Protein AF-0000000084366995 (afdb_homodimer)

Secondary structure (DSSP, 8-state):
----HHHHHHHHHHHT----------TTTHHHHHHHHHHHHHHHHTT------------SS--------S---S-----B--TTPPPHHHH---EEEEEEE-----EEEE----SSPPP---TTGGGGGGS-SEEESB-TTT-EESS-GGGTBPPPGGGB-GGGSPPP--GGG-HHHHHHHHHTT-SEEEEHHHHHHHHHHHHHHHHTSPPEE-TTSBTTSS-SEEPPPTTTTS-EEEEEEEE--TTS--EEEEEE--TT----HHHHHHHHHHHHHHS-HHHHGGGBGGGTT-HHHHHHHHHHHT--EEEEEEETTEEEEEEE-EE-TTSSTT-EEEEEEEE-HHHHT-HHHHHHS-------BSSSSSSBHHHHHHHHHHTTHHHHHHHHHHTT-SEEEEEEE-SSBEEEEEEEEHHHHHHHHH--GGGHHHHHHHHHHHHHHHHHHHHHHIIIIISTT--EEEEEEEEE-SSS-EEEEEEEEE--HHHHHHHHHHHHHHHHHHHHHHTTGGG----HHHHHHHHHHHHHHHHHHHHHHHHHHHHH--S-EEEEEEEEEEETTEE--BSS---SSTT--EEEEEEEEEPPHHHHHHHHHHHHHHHHHHHHHHSSPPPGGG--HHHHHHHHHHHHHHHHHHHS-----EE---/----HHHHHHHHHHHT----------TTTHHHHHHHHHHHHHHHHTT------------SS--------S---S-----B--TTPPPHHHH---EEEEEEE-----EEEE----SSPPP---TTGGGGGGS-SEEESB-TTT-EESS-GGGTBPPPGGGB-GGGSPPP--GGG-HHHHHHHHHHT-SEEEEHHHHHHHHHHHHHHHHTSPPEE-TTSBTTSS-SEEPPPTTTTS-EEEEEEEEP-TTS--EEEEEE--TT----HHHHHHHHHHHHHHS-HHHHGGGBGGGTT-HHHHHHHHHHHT--EEEEEEETTEEEEEEE-EE-TTSSTT-EEEEEEEE-HHHHT-HHHHTTS-------BSSSSSSBHHHHHHHHHHTTHHHHHHHHHHTT-SEEEEEEE-SSBEEEEEEEEHHHHHHHHH-SGGGHHHHHHHHHHHHHHHHHHHHHHIIIIISTT--EEEEEEEEE-SSS-EEEEEEEEE--HHHHHHHHHHHHHHHHHHHHHHTTGGG----HHHHHHHHHHHHHHHHHHHHHHHHHHHHH--S-EEEEEEEEEEETTEE--BSS---SSTT--EEEEEEEEEPPHHHHHHHHHHHHHHHHHHHHHHSSPPPGGG--HHHHHHHHHHHHHHHHHHHS-----EE---

Organism: Wickerhamomyces anomalus (strain ATCC 58044 / CBS 1984 / NCYC 433 / NRRL Y-366-8) (NCBI:txid683960)

InterPro domains:
  IPR013943 Mitochondrial protein Pet127 [PF08634] (168-452)
  IPR013943 Mitochondrial protein Pet127 [PTHR31014] (106-645)

pLDDT: mean 81.12, std 21.81, range [19.69, 98.81]

Solvent-accessible surface area (backbone atoms only — not comparable to full-atom values): 71105 Å² total; per-residue (Å²): 132,82,68,52,72,68,56,46,50,49,48,48,56,64,73,45,52,69,75,64,74,77,70,84,70,71,83,80,65,53,65,54,40,48,51,46,46,47,43,42,54,48,48,63,66,42,74,71,68,70,77,76,73,75,76,50,70,76,41,75,105,52,83,78,54,75,74,80,66,80,77,66,66,72,75,71,81,72,59,65,43,62,86,79,63,78,56,67,50,76,68,61,79,69,53,77,44,74,52,75,45,54,50,76,81,56,80,39,80,47,94,65,91,67,87,32,74,60,38,39,66,32,70,66,48,60,55,43,74,49,37,74,53,68,42,48,34,46,19,73,88,64,53,32,19,59,42,55,72,76,58,36,49,44,76,52,69,91,44,46,47,67,84,53,47,62,72,88,76,55,41,78,74,32,62,64,58,55,52,49,29,61,73,70,65,32,42,34,34,29,34,45,83,40,46,39,46,45,49,49,29,41,48,33,34,70,28,42,59,57,47,26,41,38,41,82,40,31,59,53,48,89,56,51,60,42,62,66,38,72,78,53,65,52,59,14,47,29,35,39,36,59,45,89,51,90,80,72,55,75,29,33,25,35,33,58,56,33,44,80,43,64,82,45,72,64,62,56,44,41,57,54,48,53,47,53,46,45,31,55,71,75,63,44,51,48,38,27,54,86,50,54,82,44,70,73,47,53,60,57,36,54,68,55,20,81,40,75,17,70,39,37,29,33,44,81,46,33,32,36,40,22,80,46,58,26,42,43,85,74,42,63,88,75,13,26,28,43,74,43,69,41,65,39,62,62,41,73,79,35,48,44,45,44,73,77,38,71,69,26,52,58,67,70,34,67,69,36,71,60,44,14,54,41,37,50,50,58,51,34,55,27,39,54,39,62,49,53,51,48,42,23,58,72,44,56,30,42,21,39,38,39,39,37,24,51,75,37,38,44,40,29,37,33,43,42,43,47,59,60,51,20,26,28,58,59,60,36,68,94,49,6,48,59,51,48,51,34,49,51,40,36,39,53,53,48,52,49,49,53,50,46,52,38,41,67,73,73,40,54,94,46,26,26,42,38,39,33,38,48,42,77,75,52,92,71,38,36,31,35,37,39,37,39,24,50,49,51,72,70,55,49,52,50,36,57,42,46,12,50,53,52,47,54,51,48,56,63,51,56,70,64,59,76,69,76,78,72,60,71,73,42,48,54,47,47,39,51,49,42,45,49,50,43,50,52,50,42,51,51,50,52,49,49,58,55,67,56,60,46,86,63,47,22,33,40,36,30,61,48,56,25,50,69,88,33,75,63,50,42,36,42,80,78,79,91,50,93,79,61,43,56,38,38,37,40,37,34,26,72,46,54,70,66,59,31,50,52,52,49,55,54,49,62,40,50,61,44,51,48,42,65,67,53,61,39,51,72,51,79,89,71,49,52,73,64,58,51,49,38,52,49,46,11,52,50,31,44,52,49,60,69,64,53,74,82,72,81,84,45,66,52,76,115,130,81,65,50,72,68,55,48,50,51,49,49,54,66,73,46,51,68,75,63,76,76,69,85,70,72,84,79,64,55,63,54,42,46,52,46,45,48,44,42,54,48,49,61,68,42,73,72,68,71,78,77,78,77,75,54,76,78,49,77,101,56,82,79,67,75,74,79,68,79,80,68,66,73,78,69,83,71,57,66,45,62,87,79,63,79,57,68,50,78,68,60,79,71,52,77,45,74,51,73,44,53,51,74,81,56,80,38,79,47,93,66,91,66,84,31,75,61,38,39,66,33,71,68,48,60,54,42,72,51,35,74,54,67,41,48,34,46,19,74,88,64,56,32,20,60,40,55,71,77,58,36,50,44,76,52,69,91,44,46,46,68,82,53,47,65,71,88,76,56,42,79,75,32,62,65,57,53,52,50,30,61,75,71,65,32,42,34,33,27,34,46,82,39,46,38,46,46,49,50,30,41,47,32,36,70,29,41,60,56,46,28,42,37,41,82,40,33,60,53,49,88,56,52,58,42,62,66,38,73,78,54,66,50,57,14,46,27,36,37,36,59,43,90,50,89,82,76,56,76,32,32,25,34,33,58,56,32,46,80,41,65,82,45,73,62,60,55,45,40,56,54,48,53,45,52,45,46,32,53,71,75,62,43,50,49,37,26,55,87,50,54,80,45,71,72,47,53,60,56,35,53,69,58,19,77,39,78,18,70,39,38,29,33,44,80,48,33,33,39,39,22,82,46,58,27,42,42,86,73,42,62,88,74,12,26,28,43,74,42,68,41,67,40,63,62,42,74,78,35,47,43,44,43,75,77,36,69,69,26,51,57,67,70,34,70,67,35,72,61,45,12,53,41,35,51,47,59,52,34,56,26,41,53,39,62,48,53,49,48,44,24,59,71,43,57,30,42,20,39,39,38,38,35,24,51,75,36,37,45,38,30,37,34,42,43,43,49,58,58,50,20,27,27,58,59,28,65,66,91,51,6,48,60,50,45,51,34,49,50,41,36,39,52,53,49,54,51,51,54,49,48,51,37,42,68,75,71,40,55,93,47,26,26,41,36,40,33,39,49,42,75,75,50,90,72,40,35,31,34,38,38,35,40,24,51,49,52,74,69,54,48,52,51,37,55,43,46,14,49,54,53,47,52,52,48,55,63,51,56,70,64,58,76,68,75,79,72,59,69,71,42,47,55,47,48,41,51,49,42,44,51,50,42,50,51,50,42,51,51,49,53,48,47,59,55,69,58,59,46,86,62,47,24,33,41,37,30,59,50,55,26,49,70,86,33,76,62,50,42,35,43,80,77,80,90,51,92,79,62,43,57,37,38,36,39,35,35,27,72,46,55,69,66,59,31,50,51,52,50,53,54,49,62,41,51,61,42,50,49,44,64,70,52,60,38,50,71,50,78,89,71,48,53,71,64,58,53,48,39,52,48,47,11,53,51,32,45,52,49,59,68,62,52,67,84,63,87,83,45,66,54,74,110

Sequence (1308 aa):
MKLNPGERKRKFLETHKPNYKLGRLTKKTRIPLLKALEDDLLSAKIGFHKPRSRVPPSLGKGSSSPSISASTPPPVYQYFRSPEHVLAFQNLTTQVVEGSLDTTPTYEPIKVEQTSEVPTLKHDLSRVLFSPGVHFLQDPRTKVFNFDPYLKNILPVNEFDFQHITQYVASEKDKTMLKVSKLINTRYYSSTSSMTGILSHLHYLLSNFRPVNLKDLSRNVRYSHVGFSRGAKLPGNVIVRKMEQSDGETRYAIDSDKYADKEMILSRLGHSLERLLTNESEIFDKYKLSNKSEENSKAQLEMEKNSNAYHYAKMDKFLMRSQLDCKDERLPGTGTFDLKSRAVCAIRHDVAFHEEETTGYELLKTVGEYESFEKEMSELARSTLLKYSLQARIGNMDGIFLAFHNIAKMFGFQYLPSSEMDKMIHSFDKLSSKFAQDEFTISMKFYEKILDVITNDYLPNTSFRLVVKAVPQTINETCLIVIAHPVTDKEIDEIQTAGMKYSEAITETAGIIENDESIDEETKTQKNKDKERVSKHVDKLRDLNDKVYKNAHGFSIWIDQKINEKRILTRHPTYQSLNDDWNVDFKIEKLNDDETRENYLNFMDEKCKLLLEHGYSKDDGELTNYVKLLRAFSERGKKRALEEDNDKIIWNKDMKLNPGERKRKFLETHKPNYKLGRLTKKTRIPLLKALEDDLLSAKIGFHKPRSRVPPSLGKGSSSPSISASTPPPVYQYFRSPEHVLAFQNLTTQVVEGSLDTTPTYEPIKVEQTSEVPTLKHDLSRVLFSPGVHFLQDPRTKVFNFDPYLKNILPVNEFDFQHITQYVASEKDKTMLKVSKLINTRYYSSTSSMTGILSHLHYLLSNFRPVNLKDLSRNVRYSHVGFSRGAKLPGNVIVRKMEQSDGETRYAIDSDKYADKEMILSRLGHSLERLLTNESEIFDKYKLSNKSEENSKAQLEMEKNSNAYHYAKMDKFLMRSQLDCKDERLPGTGTFDLKSRAVCAIRHDVAFHEEETTGYELLKTVGEYESFEKEMSELARSTLLKYSLQARIGNMDGIFLAFHNIAKMFGFQYLPSSEMDKMIHSFDKLSSKFAQDEFTISMKFYEKILDVITNDYLPNTSFRLVVKAVPQTINETCLIVIAHPVTDKEIDEIQTAGMKYSEAITETAGIIENDESIDEETKTQKNKDKERVSKHVDKLRDLNDKVYKNAHGFSIWIDQKINEKRILTRHPTYQSLNDDWNVDFKIEKLNDDETRENYLNFMDEKCKLLLEHGYSKDDGELTNYVKLLRAFSERGKKRALEEDNDKIIWNKD

Foldseek 3Di:
DPQPPVRVLLVLCVVQQPPFPLPCPDPPPFVVVLVVVVVVVVVVVVPPPPPPDCPAPPDVVDDDRPDPDDPDPPPPPFFFFDPPDDFPQVVDDFFPDWDKDWLPFQKFWDDDDFPDDAFAFDQPCVVQQPDAAWDWCAALPVRAGATRSSQWWADFLVFFAPPLAADDDFQLRDPVLVVVLVVVVFAEEGELLLCLQLLLQLLCFQFVQFWFAQCVADVLDPDRTDGADLQQQAWRKWWWAWDDDDVPHIHTYIGGFCLAPADASQVSSFRLVLCVGRDDPVLSVLRGPVNVPPPVSRVVSNVVRPGWTWIWMDGPNYIYIATFSHADPPFPDRRTAAEDEAEDPLCVQAVQVCVPGFFLAAQNECHHCGSHVSVSVVNCLRYCLSSQLSSCVNRVHQWYKYWYDHSTTTTIIHTDGSVNSQCRSQVAVPCSVVVVSSSSSRSVVVVVVVVCCCCPPPNPSFIWMKIKGWDNDDLQRIKIKIKIDGADPVLSVCRNCLNVVLNVVVVVVVVVPVDDPPPDVVVVVVQVVQLVSLVVSLVVSLVSLVVRDDSMKMKMKGKFKDKPNHGDGTSGDHDDDSPIIIMMIMGIRTDDPVVSVVVSSVSSCSSSVVCSVRVTGDDPVPDDPVSSNSSSSRSVSVVVSVPPPSPDHNYPPD/DPQPPVRVLLVLCVVQQPPFPLPPPDPPPQVVVLVVVVVVVVVVVVPPDDPPDQPDPPDVVDDDSPDPDDPDPPPDPFFFFDPPDDFPQVVDDFFPDWDKDWLDFQKFWDDDDFPDDAFAFDQPCVVQQPDAAWDWCAALPVRAGATRSSQWWADFLVFFAPPLAADDDFQLRDPVNVVVLVVVVFAEEGELLLCLQLLLQLLCFAFVQFWFAQCVADVLDPDRTDGADLQQQAWRKWWWDWDDDPVPHIHTYIGGFCLAPADASQVSSFRLVLCVGRDDPVLSVLRGPVNVPPPVSSVVSNVVRPGWTWIWMDGPNYIYIATFSHADPPFPDRRTAAEDEAEDPLCVQAVQVCVPGFFLAAQNECHHCGSHPSVSVVNCLRYCLSSQLSSCVNRVHQWYKYWYDHSTTTTIIHTDGSLNSQCRSQNDPPCSVVVVSSSSSRSVVVVVVVVCCCCPPPNPSFIWMKIKGWDNDDLQRIKIKIKIDGADPVLSVCRNCLNVVLNVVVVVVVVVPVDDPPPDVVVVVVQVVQLVSLVVSLVVSLVSLVVRDDSMKMKMKGKFKDKPNHGDGTSGDDDDDSPIIIMMIMGIRTDDPVVSVVVSSVSSCSSSVVCSVRVTGDDPVPDDPVSSNSSSSRSVSVVVSVPPPSDDRNYPPD

Nearest PDB structures (foldseek):
  8ppl-assembly1_Ix  TM=5.106E-01  e=1.648E-09  Homo sapiens
  8q6v-assembly1_A  TM=4.191E-01  e=2.431E-07  Saccharomyces cerevisiae
  8s55-assembly1_A  TM=2.979E-01  e=6.333E+00  Sus scrofa
  8b3d-assembly1_A  TM=2.906E-01  e=9.223E+00  Sus scrofa domesticus
  6on1-assembly3_E  TM=2.608E-01  e=6.333E+00  Streptomyces sclerotialus

Structure (mmCIF, N/CA/C/O backbone):
data_AF-0000000084366995-model_v1
#
loop_
_entity.id
_entity.type
_entity.pdbx_description
1 polymer 'Pet127-domain-containing protein'
#
loop_
_atom_site.group_PDB
_atom_site.id
_atom_site.type_symbol
_atom_site.label_atom_id
_atom_site.label_alt_id
_atom_site.label_comp_id
_atom_site.label_asym_id
_atom_site.label_entity_id
_atom_site.label_seq_id
_atom_site.pdbx_PDB_ins_code
_atom_site.Cartn_x
_atom_site.Cartn_y
_atom_site.Cartn_z
_atom_site.occupancy
_atom_site.B_iso_or_equiv
_atom_site.auth_seq_id
_atom_site.auth_comp_id
_atom_site.auth_asym_id
_atom_site.auth_atom_id
_atom_site.pdbx_PDB_model_num
ATOM 1 N N . MET A 1 1 ? -30.469 21.766 -28.281 1 28 1 MET A N 1
ATOM 2 C CA . MET A 1 1 ? -30.359 20.312 -28.141 1 28 1 MET A CA 1
ATOM 3 C C . MET A 1 1 ? -29.484 19.953 -26.938 1 28 1 MET A C 1
ATOM 5 O O . MET A 1 1 ? -28.328 20.391 -26.844 1 28 1 MET A O 1
ATOM 9 N N . LYS A 1 2 ? -30.109 19.609 -25.844 1 37.47 2 LYS A N 1
ATOM 10 C CA . LYS A 1 2 ? -29.547 19.234 -24.547 1 37.47 2 LYS A CA 1
ATOM 11 C C . LYS A 1 2 ? -28.516 18.109 -24.688 1 37.47 2 LYS A C 1
ATOM 13 O O . LYS A 1 2 ? -28.844 17.016 -25.156 1 37.47 2 LYS A O 1
ATOM 18 N N . LEU A 1 3 ? -27.422 18.453 -24.797 1 38.53 3 LEU A N 1
ATOM 19 C CA . LEU A 1 3 ? -26.422 17.391 -24.891 1 38.53 3 LEU A CA 1
ATOM 20 C C . LEU A 1 3 ? -26.562 16.422 -23.719 1 38.53 3 LEU A C 1
ATOM 22 O O . LEU A 1 3 ? -26.875 16.828 -22.609 1 38.53 3 LEU A O 1
ATOM 26 N N . ASN A 1 4 ? -26.797 15.156 -23.953 1 37.88 4 ASN A N 1
ATOM 27 C CA . ASN A 1 4 ? -26.891 14.094 -22.953 1 37.88 4 ASN A CA 1
ATOM 28 C C . ASN A 1 4 ? -25.688 14.102 -22.016 1 37.88 4 ASN A C 1
ATOM 30 O O . ASN A 1 4 ? -24.625 14.625 -22.375 1 37.88 4 ASN A O 1
ATOM 34 N N . PRO A 1 5 ? -25.859 13.758 -20.781 1 43.62 5 PRO A N 1
ATOM 35 C CA . PRO A 1 5 ? -24.844 13.82 -19.734 1 43.62 5 PRO A CA 1
ATOM 36 C C . PRO A 1 5 ? -23.516 13.195 -20.156 1 43.62 5 PRO A C 1
ATOM 38 O O . PRO A 1 5 ? -22.453 13.742 -19.844 1 43.62 5 PRO A O 1
ATOM 41 N N . GLY A 1 6 ? -23.594 12.141 -20.812 1 44.28 6 GLY A N 1
ATOM 42 C CA . GLY A 1 6 ? -22.375 11.523 -21.312 1 44.28 6 GLY A CA 1
ATOM 43 C C . GLY A 1 6 ? -21.656 12.383 -22.328 1 44.28 6 GLY A C 1
ATOM 44 O O . GLY A 1 6 ? -20.422 12.492 -22.297 1 44.28 6 GLY A O 1
ATOM 45 N N . GLU A 1 7 ? -22.406 12.953 -23.266 1 50.97 7 GLU A N 1
ATOM 46 C CA . GLU A 1 7 ? -21.844 13.797 -24.328 1 50.97 7 GLU A CA 1
ATOM 47 C C . GLU A 1 7 ? -21.219 15.07 -23.75 1 50.97 7 GLU A C 1
ATOM 49 O O . GLU A 1 7 ? -20.188 15.539 -24.234 1 50.97 7 GLU A O 1
ATOM 54 N N . ARG A 1 8 ? -21.859 15.508 -22.812 1 44.28 8 ARG A N 1
ATOM 55 C CA . ARG A 1 8 ? -21.359 16.703 -22.172 1 44.28 8 ARG A CA 1
ATOM 56 C C . ARG A 1 8 ? -20.016 16.438 -21.5 1 44.28 8 ARG A C 1
ATOM 58 O O . ARG A 1 8 ? -19.094 17.266 -21.578 1 44.28 8 ARG A O 1
ATOM 65 N N . LYS A 1 9 ? -19.984 15.289 -20.938 1 49.16 9 LYS A N 1
ATOM 66 C CA . LYS A 1 9 ? -18.75 14.898 -20.25 1 49.16 9 LYS A CA 1
ATOM 67 C C . LYS A 1 9 ? -17.609 14.703 -21.25 1 49.16 9 LYS A C 1
ATOM 69 O O . LYS A 1 9 ? -16.469 15.117 -21 1 49.16 9 LYS A O 1
ATOM 74 N N . ARG A 1 10 ? -17.938 14.148 -22.406 1 50.81 10 ARG A N 1
ATOM 75 C CA . ARG A 1 10 ? -16.938 13.984 -23.469 1 50.81 10 ARG A CA 1
ATOM 76 C C . ARG A 1 10 ? -16.484 15.344 -24 1 50.81 10 ARG A C 1
ATOM 78 O O . ARG A 1 10 ? -15.289 15.562 -24.219 1 50.81 10 ARG A O 1
ATOM 85 N N . LYS A 1 11 ? -17.297 16.234 -24.188 1 48.28 11 LYS A N 1
ATOM 86 C CA . LYS A 1 11 ? -16.969 17.547 -24.734 1 48.28 11 LYS A CA 1
ATOM 87 C C . LYS A 1 11 ? -16.094 18.344 -23.75 1 48.28 11 LYS A C 1
ATOM 89 O O . LYS A 1 11 ? -15.18 19.047 -24.172 1 48.28 11 LYS A O 1
ATOM 94 N N . PHE A 1 12 ? -16.422 18.109 -22.547 1 46.72 12 PHE A N 1
ATOM 95 C CA . PHE A 1 12 ? -15.633 18.797 -21.531 1 46.72 12 PHE A CA 1
ATOM 96 C C . PHE A 1 12 ? -14.195 18.281 -21.531 1 46.72 12 PHE A C 1
ATOM 98 O O . PHE A 1 12 ? -13.25 19.078 -21.484 1 46.72 12 PHE A O 1
ATOM 105 N N . LEU A 1 13 ? -14.055 17.031 -21.609 1 47.91 13 LEU A N 1
ATOM 106 C CA . LEU A 1 13 ? -12.719 16.469 -21.625 1 47.91 13 LEU A CA 1
ATOM 107 C C . LEU A 1 13 ? -11.969 16.859 -22.891 1 47.91 13 LEU A C 1
ATOM 109 O O . LEU A 1 13 ? -10.75 17.031 -22.875 1 47.91 13 LEU A O 1
ATOM 113 N N . GLU A 1 14 ? -12.719 16.922 -23.984 1 48.97 14 GLU A N 1
ATOM 114 C CA . GLU A 1 14 ? -12.133 17.312 -25.266 1 48.97 14 GLU A CA 1
ATOM 115 C C . GLU A 1 14 ? -11.727 18.781 -25.281 1 48.97 14 GLU A C 1
ATOM 117 O O . GLU A 1 14 ? -10.727 19.141 -25.891 1 48.97 14 GLU A O 1
ATOM 122 N N . THR A 1 15 ? -12.523 19.562 -24.688 1 45.09 15 THR A N 1
ATOM 123 C CA . THR A 1 15 ? -12.297 21 -24.766 1 45.09 15 THR A CA 1
ATOM 124 C C . THR A 1 15 ? -11.258 21.453 -23.75 1 45.09 15 THR A C 1
ATOM 126 O O . THR A 1 15 ? -10.711 22.562 -23.844 1 45.09 15 THR A O 1
ATOM 129 N N . HIS A 1 16 ? -11.062 20.672 -22.75 1 40.47 16 HIS A N 1
ATOM 130 C CA . HIS A 1 16 ? -10.117 21.125 -21.734 1 40.47 16 HIS A CA 1
ATOM 131 C C . HIS A 1 16 ? -8.891 20.219 -21.688 1 40.47 16 HIS A C 1
ATOM 133 O O . HIS A 1 16 ? -8.516 19.734 -20.609 1 40.47 16 HIS A O 1
ATOM 139 N N . LYS A 1 17 ? -8.508 19.812 -22.828 1 45.81 17 LYS A N 1
ATOM 140 C CA . LYS A 1 17 ? -7.23 19.109 -22.891 1 45.81 17 LYS A CA 1
ATOM 141 C C . LYS A 1 17 ? -6.094 19.969 -22.359 1 45.81 17 LYS A C 1
ATOM 143 O O . LYS A 1 17 ? -6.004 21.156 -22.688 1 45.81 17 LYS A O 1
ATOM 148 N N . PRO A 1 18 ? -5.426 19.406 -21.344 1 41.41 18 PRO A N 1
ATOM 149 C CA . PRO A 1 18 ? -4.281 20.203 -20.891 1 41.41 18 PRO A CA 1
ATOM 150 C C . PRO A 1 18 ? -3.383 20.656 -22.047 1 41.41 18 PRO A C 1
ATOM 152 O O . PRO A 1 18 ? -3.141 19.891 -22.984 1 41.41 18 PRO A O 1
ATOM 155 N N . ASN A 1 19 ? -3.322 21.906 -22.359 1 38.72 19 ASN A N 1
ATOM 156 C CA . ASN A 1 19 ? -2.418 22.484 -23.328 1 38.72 19 ASN A CA 1
ATOM 157 C C . ASN A 1 19 ? -0.96 22.359 -22.906 1 38.72 19 ASN A C 1
ATOM 159 O O . ASN A 1 19 ? -0.495 23.109 -22.047 1 38.72 19 ASN A O 1
ATOM 163 N N . TYR A 1 20 ? -0.5 21.188 -23.047 1 34.47 20 TYR A N 1
ATOM 164 C CA . TYR A 1 20 ? 0.928 21.062 -22.781 1 34.47 20 TYR A CA 1
ATOM 165 C C . TYR A 1 20 ? 1.751 21.766 -23.844 1 34.47 20 TYR A C 1
ATOM 167 O O . TYR A 1 20 ? 1.585 21.5 -25.047 1 34.47 20 TYR A O 1
ATOM 175 N N . LYS A 1 21 ? 2.154 23.016 -23.75 1 34.62 21 LYS A N 1
ATOM 176 C CA . LYS A 1 21 ? 3.154 23.531 -24.672 1 34.62 21 LYS A CA 1
ATOM 177 C C . LYS A 1 21 ? 4.426 22.688 -24.641 1 34.62 21 LYS A C 1
ATOM 179 O O . LYS A 1 21 ? 5.031 22.516 -23.578 1 34.62 21 LYS A O 1
ATOM 184 N N . LEU A 1 22 ? 4.586 21.719 -25.578 1 30.39 22 LEU A N 1
ATOM 185 C CA . LEU A 1 22 ? 5.832 20.984 -25.703 1 30.39 22 LEU A CA 1
ATOM 186 C C . LEU A 1 22 ? 7.02 21.922 -25.844 1 30.39 22 LEU A C 1
ATOM 188 O O . LEU A 1 22 ? 7.051 22.766 -26.75 1 30.39 22 LEU A O 1
ATOM 192 N N . GLY A 1 23 ? 7.574 22.453 -24.953 1 26.95 23 GLY A N 1
ATOM 193 C CA . GLY A 1 23 ? 8.789 23.219 -25.156 1 26.95 23 GLY A CA 1
ATOM 194 C C . GLY A 1 23 ? 9.789 22.547 -26.078 1 26.95 23 GLY A C 1
ATOM 195 O O . GLY A 1 23 ? 9.734 21.328 -26.266 1 26.95 23 GLY A O 1
ATOM 196 N N . ARG A 1 24 ? 10.414 23.344 -27.047 1 27.48 24 ARG A N 1
ATOM 197 C CA . ARG A 1 24 ? 11.438 23.016 -28.031 1 27.48 24 ARG A CA 1
ATOM 198 C C . ARG A 1 24 ? 12.625 22.312 -27.375 1 27.48 24 ARG A C 1
ATOM 200 O O . ARG A 1 24 ? 13.625 22.953 -27.047 1 27.48 24 ARG A O 1
ATOM 207 N N . LEU A 1 25 ? 12.617 21.641 -26.328 1 27.84 25 LEU A N 1
ATOM 208 C CA . LEU A 1 25 ? 13.883 21 -25.984 1 27.84 25 LEU A CA 1
ATOM 209 C C . LEU A 1 25 ? 14.398 20.172 -27.172 1 27.84 25 LEU A C 1
ATOM 211 O O . LEU A 1 25 ? 13.633 19.469 -27.828 1 27.84 25 LEU A O 1
ATOM 215 N N . THR A 1 26 ? 15.57 20.516 -27.812 1 26.58 26 THR A N 1
ATOM 216 C CA . THR A 1 26 ? 16.266 19.922 -28.938 1 26.58 26 THR A CA 1
ATOM 217 C C . THR A 1 26 ? 16.328 18.406 -28.797 1 26.58 26 THR A C 1
ATOM 219 O O . THR A 1 26 ? 16.531 17.891 -27.703 1 26.58 26 THR A O 1
ATOM 222 N N . LYS A 1 27 ? 15.93 17.562 -29.75 1 31.17 27 LYS A N 1
ATOM 223 C CA . LYS A 1 27 ? 15.766 16.141 -30.016 1 31.17 27 LYS A CA 1
ATOM 224 C C . LYS A 1 27 ? 16.953 15.336 -29.484 1 31.17 27 LYS A C 1
ATOM 226 O O . LYS A 1 27 ? 16.844 14.125 -29.281 1 31.17 27 LYS A O 1
ATOM 231 N N . LYS A 1 28 ? 18.141 15.773 -29.625 1 30.12 28 LYS A N 1
ATOM 232 C CA . LYS A 1 28 ? 19.359 14.969 -29.547 1 30.12 28 LYS A CA 1
ATOM 233 C C . LYS A 1 28 ? 19.656 14.555 -28.109 1 30.12 28 LYS A C 1
ATOM 235 O O . LYS A 1 28 ? 20.266 13.508 -27.875 1 30.12 28 LYS A O 1
ATOM 240 N N . THR A 1 29 ? 19.594 15.461 -27 1 26.83 29 THR A N 1
ATOM 241 C CA . THR A 1 29 ? 20.297 15.141 -25.75 1 26.83 29 THR A CA 1
ATOM 242 C C . THR A 1 29 ? 19.344 14.484 -24.766 1 26.83 29 THR A C 1
ATOM 244 O O . THR A 1 29 ? 19.797 13.93 -23.75 1 26.83 29 THR A O 1
ATOM 247 N N . ARG A 1 30 ? 17.984 14.594 -24.828 1 32.84 30 ARG A N 1
ATOM 248 C CA . ARG A 1 30 ? 17.172 14.422 -23.609 1 32.84 30 ARG A CA 1
ATOM 249 C C . ARG A 1 30 ? 16.75 12.969 -23.438 1 32.84 30 ARG A C 1
ATOM 251 O O . ARG A 1 30 ? 16.672 12.477 -22.312 1 32.84 30 ARG A O 1
ATOM 258 N N . ILE A 1 31 ? 16.328 12.445 -24.469 1 36.22 31 ILE A N 1
ATOM 259 C CA . ILE A 1 31 ? 15.883 11.062 -24.344 1 36.22 31 ILE A CA 1
ATOM 260 C C . ILE A 1 31 ? 17.047 10.195 -23.859 1 36.22 31 ILE A C 1
ATOM 262 O O . ILE A 1 31 ? 16.859 9.312 -23.016 1 36.22 31 ILE A O 1
ATOM 266 N N . PRO A 1 32 ? 18.078 10.625 -24.328 1 36.62 32 PRO A N 1
ATOM 267 C CA . PRO A 1 32 ? 19.219 9.82 -23.875 1 36.62 32 PRO A CA 1
ATOM 268 C C . PRO A 1 32 ? 19.516 10 -22.391 1 36.62 32 PRO A C 1
ATOM 270 O O . PRO A 1 32 ? 19.969 9.062 -21.734 1 36.62 32 PRO A O 1
ATOM 273 N N . LEU A 1 33 ? 19.156 11.133 -21.984 1 34.81 33 LEU A N 1
ATOM 274 C CA . LEU A 1 33 ? 19.453 11.328 -20.562 1 34.81 33 LEU A CA 1
ATOM 275 C C . LEU A 1 33 ? 18.5 10.516 -19.688 1 34.81 33 LEU A C 1
ATOM 277 O O . LEU A 1 33 ? 18.922 9.938 -18.688 1 34.81 33 LEU A O 1
ATOM 281 N N . LEU A 1 34 ? 17.281 10.484 -20.047 1 37.88 34 LEU A N 1
ATOM 282 C CA . LEU A 1 34 ? 16.375 9.695 -19.219 1 37.88 34 LEU A CA 1
ATOM 283 C C . LEU A 1 34 ? 16.812 8.234 -19.188 1 37.88 34 LEU A C 1
ATOM 285 O O . LEU A 1 34 ? 16.797 7.605 -18.125 1 37.88 34 LEU A O 1
ATOM 289 N N . LYS A 1 35 ? 17.047 7.801 -20.375 1 44.75 35 LYS A N 1
ATOM 290 C CA . LYS A 1 35 ? 17.547 6.43 -20.406 1 44.75 35 LYS A CA 1
ATOM 291 C C . LYS A 1 35 ? 18.828 6.293 -19.594 1 44.75 35 LYS A C 1
ATOM 293 O O . LYS A 1 35 ? 19 5.312 -18.859 1 44.75 35 LYS A O 1
ATOM 298 N N . ALA A 1 36 ? 19.609 7.367 -19.797 1 40.41 36 ALA A N 1
ATOM 299 C CA . ALA A 1 36 ? 20.875 7.348 -19.062 1 40.41 36 ALA A CA 1
ATOM 300 C C . ALA A 1 36 ? 20.625 7.504 -17.562 1 40.41 36 ALA A C 1
ATOM 302 O O . ALA A 1 36 ? 21.234 6.816 -16.75 1 40.41 36 ALA A O 1
ATOM 303 N N . LEU A 1 37 ? 19.734 8.289 -17.297 1 40.84 37 LEU A N 1
ATOM 304 C CA . LEU A 1 37 ? 19.438 8.516 -15.891 1 40.84 37 LEU A CA 1
ATOM 305 C C . LEU A 1 37 ? 18.625 7.359 -15.32 1 40.84 37 LEU A C 1
ATOM 307 O O . LEU A 1 37 ? 18.844 6.938 -14.188 1 40.84 37 LEU A O 1
ATOM 311 N N . GLU A 1 38 ? 17.703 6.926 -16.125 1 43.66 38 GLU A N 1
ATOM 312 C CA . GLU A 1 38 ? 17 5.711 -15.734 1 43.66 38 GLU A CA 1
ATOM 313 C C . GLU A 1 38 ? 17.969 4.535 -15.594 1 43.66 38 GLU A C 1
ATOM 315 O O . GLU A 1 38 ? 17.859 3.752 -14.648 1 43.66 38 GLU A O 1
ATOM 320 N N . ASP A 1 39 ? 18.766 4.488 -16.609 1 42.69 39 ASP A N 1
ATOM 321 C CA . ASP A 1 39 ? 19.828 3.484 -16.547 1 42.69 39 ASP A CA 1
ATOM 322 C C . ASP A 1 39 ? 20.734 3.717 -15.336 1 42.69 39 ASP A C 1
ATOM 324 O O . ASP A 1 39 ? 21.141 2.766 -14.68 1 42.69 39 ASP A O 1
ATOM 328 N N . ASP A 1 40 ? 21 4.938 -15.156 1 39.06 40 ASP A N 1
ATOM 329 C CA . ASP A 1 40 ? 21.812 5.27 -13.992 1 39.06 40 ASP A CA 1
ATOM 330 C C . ASP A 1 40 ? 21.078 4.949 -12.695 1 39.06 40 ASP A C 1
ATOM 332 O O . ASP A 1 40 ? 21.672 4.426 -11.75 1 39.06 40 ASP A O 1
ATOM 336 N N . LEU A 1 41 ? 19.938 5.375 -12.727 1 36.47 41 LEU A N 1
ATOM 337 C CA . LEU A 1 41 ? 19.125 5.062 -11.555 1 36.47 41 LEU A CA 1
ATOM 338 C C . LEU A 1 41 ? 18.906 3.555 -11.43 1 36.47 41 LEU A C 1
ATOM 340 O O . LEU A 1 41 ? 18.938 3.014 -10.32 1 36.47 41 LEU A O 1
ATOM 344 N N . LEU A 1 42 ? 18.703 2.996 -12.562 1 34.72 42 LEU A N 1
ATOM 345 C CA . LEU A 1 42 ? 18.609 1.541 -12.578 1 34.72 42 LEU A CA 1
ATOM 346 C C . LEU A 1 42 ? 19.969 0.916 -12.25 1 34.72 42 LEU A C 1
ATOM 348 O O . LEU A 1 42 ? 20.031 -0.085 -11.531 1 34.72 42 LEU A O 1
ATOM 352 N N . SER A 1 43 ? 21.047 1.443 -12.938 1 32.91 43 SER A N 1
ATOM 353 C CA . SER A 1 43 ? 22.375 0.936 -12.633 1 32.91 43 SER A CA 1
ATOM 354 C C . SER A 1 43 ? 22.734 1.15 -11.164 1 32.91 43 SER A C 1
ATOM 356 O O . SER A 1 43 ? 23.422 0.326 -10.562 1 32.91 43 SER A O 1
ATOM 358 N N . ALA A 1 44 ? 22.406 2.289 -10.695 1 31.86 44 ALA A N 1
ATOM 359 C CA . ALA A 1 44 ? 22.703 2.52 -9.281 1 31.86 44 ALA A CA 1
ATOM 360 C C . ALA A 1 44 ? 21.953 1.53 -8.398 1 31.86 44 ALA A C 1
ATOM 362 O O . ALA A 1 44 ? 22.469 1.123 -7.348 1 31.86 44 ALA A O 1
ATOM 363 N N . LYS A 1 45 ? 20.859 1.26 -8.852 1 33.12 45 LYS A N 1
ATOM 364 C CA . LYS A 1 45 ? 20.094 0.293 -8.086 1 33.12 45 LYS A CA 1
ATOM 365 C C . LYS A 1 45 ? 20.641 -1.119 -8.258 1 33.12 45 LYS A C 1
ATOM 367 O O . LYS A 1 45 ? 20.375 -1.999 -7.438 1 33.12 45 LYS A O 1
ATOM 372 N N . ILE A 1 46 ? 21.344 -1.32 -9.531 1 29.75 46 ILE A N 1
ATOM 373 C CA . ILE A 1 46 ? 22.031 -2.607 -9.547 1 29.75 46 ILE A CA 1
ATOM 374 C C . ILE A 1 46 ? 23.266 -2.541 -8.664 1 29.75 46 ILE A C 1
ATOM 376 O O . ILE A 1 46 ? 24.125 -1.666 -8.844 1 29.75 46 ILE A O 1
ATOM 380 N N . GLY A 1 47 ? 23.391 -2.645 -7.566 1 28.39 47 GLY A N 1
ATOM 381 C CA . GLY A 1 47 ? 24.531 -2.846 -6.684 1 28.39 47 GLY A CA 1
ATOM 382 C C . GLY A 1 47 ? 25.766 -3.363 -7.406 1 28.39 47 GLY A C 1
ATOM 383 O O . GLY A 1 47 ? 26.625 -4.012 -6.797 1 28.39 47 GLY A O 1
ATOM 384 N N . PHE A 1 48 ? 25.922 -3.184 -8.758 1 26.48 48 PHE A N 1
ATOM 385 C CA . PHE A 1 48 ? 27.25 -3.629 -9.148 1 26.48 48 PHE A CA 1
ATOM 386 C C . PHE A 1 48 ? 28.312 -2.639 -8.68 1 26.48 48 PHE A C 1
ATOM 388 O O . PHE A 1 48 ? 28.656 -1.707 -9.406 1 26.48 48 PHE A O 1
ATOM 395 N N . HIS A 1 49 ? 28.344 -2.047 -7.652 1 25.12 49 HIS A N 1
ATOM 396 C CA . HIS A 1 49 ? 29.578 -1.333 -7.34 1 25.12 49 HIS A CA 1
ATOM 397 C C . HIS A 1 49 ? 30.797 -2.227 -7.531 1 25.12 49 HIS A C 1
ATOM 399 O O . HIS A 1 49 ? 30.875 -3.311 -6.949 1 25.12 49 HIS A O 1
ATOM 405 N N . LYS A 1 50 ? 31.562 -2.268 -8.719 1 24.92 50 LYS A N 1
ATOM 406 C CA . LYS A 1 50 ? 33 -2.486 -8.5 1 24.92 50 LYS A CA 1
ATOM 407 C C . LYS A 1 50 ? 33.469 -1.689 -7.293 1 24.92 50 LYS A C 1
ATOM 409 O O . LYS A 1 50 ? 33 -0.582 -7.035 1 24.92 50 LYS A O 1
ATOM 414 N N . PRO A 1 51 ? 34.312 -2.295 -6.461 1 23.64 51 PRO A N 1
ATOM 415 C CA . PRO A 1 51 ? 35 -1.504 -5.422 1 23.64 51 PRO A CA 1
ATOM 416 C C . PRO A 1 51 ? 35.75 -0.305 -5.984 1 23.64 51 PRO A C 1
ATOM 418 O O . PRO A 1 51 ? 36.562 -0.457 -6.91 1 23.64 51 PRO A O 1
ATOM 421 N N . ARG A 1 52 ? 35.156 0.765 -6.215 1 25.11 52 ARG A N 1
ATOM 422 C CA . ARG A 1 52 ? 36.031 1.878 -6.574 1 25.11 52 ARG A CA 1
ATOM 423 C C . ARG A 1 52 ? 37.344 1.819 -5.793 1 25.11 52 ARG A C 1
ATOM 425 O O . ARG A 1 52 ? 37.312 1.679 -4.57 1 25.11 52 ARG A O 1
ATOM 432 N N . SER A 1 53 ? 38.406 1.307 -6.484 1 21.75 53 SER A N 1
ATOM 433 C CA . SER A 1 53 ? 39.719 1.679 -6.02 1 21.75 53 SER A CA 1
ATOM 434 C C . SER A 1 53 ? 39.812 3.166 -5.695 1 21.75 53 SER A C 1
ATOM 436 O O . SER A 1 53 ? 39.219 3.99 -6.383 1 21.75 53 SER A O 1
ATOM 438 N N . ARG A 1 54 ? 40.219 3.529 -4.504 1 22.73 54 ARG A N 1
ATOM 439 C CA . ARG A 1 54 ? 40.562 4.828 -3.943 1 22.73 54 ARG A CA 1
ATOM 440 C C . ARG A 1 54 ? 41.594 5.539 -4.812 1 22.73 54 ARG A C 1
ATOM 442 O O . ARG A 1 54 ? 42.781 5.324 -4.656 1 22.73 54 ARG A O 1
ATOM 449 N N . VAL A 1 55 ? 41.562 5.543 -6.035 1 21.75 55 VAL A N 1
ATOM 450 C CA . VAL A 1 55 ? 42.781 6.281 -6.312 1 21.75 55 VAL A CA 1
ATOM 451 C C . VAL A 1 55 ? 42.719 7.68 -5.707 1 21.75 55 VAL A C 1
ATOM 453 O O . VAL A 1 55 ? 41.75 8.422 -5.969 1 21.75 55 VAL A O 1
ATOM 456 N N . PRO A 1 56 ? 43.406 7.871 -4.496 1 21.33 56 PRO A N 1
ATOM 457 C CA . PRO A 1 56 ? 43.625 9.164 -3.834 1 21.33 56 PRO A CA 1
ATOM 458 C C . PRO A 1 56 ? 43.906 10.289 -4.82 1 21.33 56 PRO A C 1
ATOM 460 O O . PRO A 1 56 ? 44.375 10.031 -5.941 1 21.33 56 PRO A O 1
ATOM 463 N N . PRO A 1 57 ? 43.219 11.422 -4.5 1 22.03 57 PRO A N 1
ATOM 464 C CA . PRO A 1 57 ? 43.781 12.586 -5.215 1 22.03 57 PRO A CA 1
ATOM 465 C C . PRO A 1 57 ? 45.312 12.594 -5.258 1 22.03 57 PRO A C 1
ATOM 467 O O . PRO A 1 57 ? 45.938 12.062 -4.355 1 22.03 57 PRO A O 1
ATOM 470 N N . SER A 1 58 ? 45.844 12.242 -6.312 1 19.69 58 SER A N 1
ATOM 471 C CA . SER A 1 58 ? 47.156 12.875 -6.367 1 19.69 58 SER A CA 1
ATOM 472 C C . SER A 1 58 ? 47.125 14.273 -5.75 1 19.69 58 SER A C 1
ATOM 474 O O . SER A 1 58 ? 46.281 15.094 -6.109 1 19.69 58 SER A O 1
ATOM 476 N N . LEU A 1 59 ? 47.688 14.469 -4.43 1 19.75 59 LEU A N 1
ATOM 477 C CA . LEU A 1 59 ? 48.125 15.719 -3.824 1 19.75 59 LEU A CA 1
ATOM 478 C C . LEU A 1 59 ? 48.562 16.719 -4.895 1 19.75 59 LEU A C 1
ATOM 480 O O . LEU A 1 59 ? 48.906 16.328 -6.012 1 19.75 59 LEU A O 1
ATOM 484 N N . GLY A 1 60 ? 48.656 18.031 -5.035 1 20.67 60 GLY A N 1
ATOM 485 C CA . GLY A 1 60 ? 50.031 18.391 -5.246 1 20.67 60 GLY A CA 1
ATOM 486 C C . GLY A 1 60 ? 51 17.359 -4.684 1 20.67 60 GLY A C 1
ATOM 487 O O . GLY A 1 60 ? 50.594 16.359 -4.102 1 20.67 60 GLY A O 1
ATOM 488 N N . LYS A 1 61 ? 52.438 17.391 -4.504 1 23.94 61 LYS A N 1
ATOM 489 C CA . LYS A 1 61 ? 53.375 16.781 -3.559 1 23.94 61 LYS A CA 1
ATOM 490 C C . LYS A 1 61 ? 52.719 16.578 -2.193 1 23.94 61 LYS A C 1
ATOM 492 O O . LYS A 1 61 ? 53.375 16.141 -1.249 1 23.94 61 LYS A O 1
ATOM 497 N N . GLY A 1 62 ? 51.75 17.406 -1.876 1 20.09 62 GLY A N 1
ATOM 498 C CA . GLY A 1 62 ? 51.188 17.594 -0.553 1 20.09 62 GLY A CA 1
ATOM 499 C C . GLY A 1 62 ? 50.281 16.453 -0.115 1 20.09 62 GLY A C 1
ATOM 500 O O . GLY A 1 62 ? 49.906 15.617 -0.934 1 20.09 62 GLY A O 1
ATOM 501 N N . SER A 1 63 ? 49.375 16.453 1.069 1 21.75 63 SER A N 1
ATOM 502 C CA . SER A 1 63 ? 49.125 15.469 2.113 1 21.75 63 SER A CA 1
ATOM 503 C C . SER A 1 63 ? 48.281 14.312 1.589 1 21.75 63 SER A C 1
ATOM 505 O O . SER A 1 63 ? 47.594 14.445 0.566 1 21.75 63 SER A O 1
ATOM 507 N N . SER A 1 64 ? 48.344 13.148 2.18 1 21.91 64 SER A N 1
ATOM 508 C CA . SER A 1 64 ? 48.062 11.719 2.293 1 21.91 64 SER A CA 1
ATOM 509 C C . SER A 1 64 ? 46.562 11.43 2.193 1 21.91 64 SER A C 1
ATOM 511 O O . SER A 1 64 ? 45.75 12.094 2.842 1 21.91 64 SER A O 1
ATOM 513 N N . SER A 1 65 ? 46.156 10.938 1.165 1 26.06 65 SER A N 1
ATOM 514 C CA . SER A 1 65 ? 44.812 10.633 0.729 1 26.06 65 SER A CA 1
ATOM 515 C C . SER A 1 65 ? 44.062 9.844 1.795 1 26.06 65 SER A C 1
ATOM 517 O O . SER A 1 65 ? 44.469 8.75 2.178 1 26.06 65 SER A O 1
ATOM 519 N N . PRO A 1 66 ? 43.344 10.461 2.738 1 24.48 66 PRO A N 1
ATOM 520 C CA . PRO A 1 66 ? 42.875 9.68 3.887 1 24.48 66 PRO A CA 1
ATOM 521 C C . PRO A 1 66 ? 42.094 8.43 3.477 1 24.48 66 PRO A C 1
ATOM 523 O O . PRO A 1 66 ? 41.531 8.375 2.387 1 24.48 66 PRO A O 1
ATOM 526 N N . SER A 1 67 ? 42.531 7.273 3.797 1 24.97 67 SER A N 1
ATOM 527 C CA . SER A 1 67 ? 42.031 5.895 3.797 1 24.97 67 SER A CA 1
ATOM 528 C C . SER A 1 67 ? 40.531 5.828 4.066 1 24.97 67 SER A C 1
ATOM 530 O O . SER A 1 67 ? 40.094 6.227 5.141 1 24.97 67 SER A O 1
ATOM 532 N N . ILE A 1 68 ? 39.844 6.066 3.037 1 27.17 68 ILE A N 1
ATOM 533 C CA . ILE A 1 68 ? 38.406 6.031 3.254 1 27.17 68 ILE A CA 1
ATOM 534 C C . ILE A 1 68 ? 38.031 4.746 3.99 1 27.17 68 ILE A C 1
ATOM 536 O O . ILE A 1 68 ? 38.219 3.645 3.475 1 27.17 68 ILE A O 1
ATOM 540 N N . SER A 1 69 ? 38.125 4.715 5.246 1 24.86 69 SER A N 1
ATOM 541 C CA . SER A 1 69 ? 37.781 3.686 6.215 1 24.86 69 SER A CA 1
ATOM 542 C C . SER A 1 69 ? 36.469 2.984 5.82 1 24.86 69 SER A C 1
ATOM 544 O O . SER A 1 69 ? 35.688 3.525 5.047 1 24.86 69 SER A O 1
ATOM 546 N N . ALA A 1 70 ? 36.281 1.673 6.102 1 30.48 70 ALA A N 1
ATOM 547 C CA . ALA A 1 70 ? 35.219 0.676 6.25 1 30.48 70 ALA A CA 1
ATOM 548 C C . ALA A 1 70 ? 33.875 1.337 6.574 1 30.48 70 ALA A C 1
ATOM 550 O O . ALA A 1 70 ? 33.781 2.152 7.492 1 30.48 70 ALA A O 1
ATOM 551 N N . SER A 1 71 ? 33.062 1.491 5.531 1 30.8 71 SER A N 1
ATOM 552 C CA . SER A 1 71 ? 31.766 2.188 5.52 1 30.8 71 SER A CA 1
ATOM 553 C C . SER A 1 71 ? 31.062 2.057 6.867 1 30.8 71 SER A C 1
ATOM 555 O O . SER A 1 71 ? 30.844 0.946 7.352 1 30.8 71 SER A O 1
ATOM 557 N N . THR A 1 72 ? 31.234 2.895 7.656 1 32.84 72 THR A N 1
ATOM 558 C CA . THR A 1 72 ? 30.594 2.984 8.961 1 32.84 72 THR A CA 1
ATOM 559 C C . THR A 1 72 ? 29.109 2.678 8.852 1 32.84 72 THR A C 1
ATOM 561 O O . THR A 1 72 ? 28.422 3.184 7.953 1 32.84 72 THR A O 1
ATOM 564 N N . PRO A 1 73 ? 28.672 1.418 9.219 1 34.72 73 PRO A N 1
ATOM 565 C CA . PRO A 1 73 ? 27.234 1.167 9.234 1 34.72 73 PRO A CA 1
ATOM 566 C C . PRO A 1 73 ? 26.406 2.445 9.391 1 34.72 73 PRO A C 1
ATOM 568 O O . PRO A 1 73 ? 26.906 3.434 9.945 1 34.72 73 PRO A O 1
ATOM 571 N N . PRO A 1 74 ? 25.594 2.68 8.391 1 39.25 74 PRO A N 1
ATOM 572 C CA . PRO A 1 74 ? 24.828 3.895 8.68 1 39.25 74 PRO A CA 1
ATOM 573 C C . PRO A 1 74 ? 24.625 4.125 10.172 1 39.25 74 PRO A C 1
ATOM 575 O O . PRO A 1 74 ? 24.578 3.17 10.945 1 39.25 74 PRO A O 1
ATOM 578 N N . PRO A 1 75 ? 25.078 5.188 10.547 1 42.06 75 PRO A N 1
ATOM 579 C CA . PRO A 1 75 ? 24.984 5.398 11.992 1 42.06 75 PRO A CA 1
ATOM 580 C C . PRO A 1 75 ? 23.656 4.945 12.57 1 42.06 75 PRO A C 1
ATOM 582 O O . PRO A 1 75 ? 22.609 5.184 11.969 1 42.06 75 PRO A O 1
ATOM 585 N N . VAL A 1 76 ? 23.719 3.84 13.305 1 47.34 76 VAL A N 1
ATOM 586 C CA . VAL A 1 76 ? 22.562 3.359 14.07 1 47.34 76 VAL A CA 1
ATOM 587 C C . VAL A 1 76 ? 21.906 4.531 14.789 1 47.34 76 VAL A C 1
ATOM 589 O O . VAL A 1 76 ? 22.562 5.316 15.469 1 47.34 76 VAL A O 1
ATOM 592 N N . TYR A 1 77 ? 20.75 4.965 14.172 1 58.34 77 TYR A N 1
ATOM 593 C CA . TYR A 1 77 ? 20 5.977 14.891 1 58.34 77 TYR A CA 1
ATOM 594 C C . TYR A 1 77 ? 20.016 5.707 16.391 1 58.34 77 TYR A C 1
ATOM 596 O O . TYR A 1 77 ? 19.656 4.621 16.844 1 58.34 77 TYR A O 1
ATOM 604 N N . GLN A 1 78 ? 20.75 6.523 17.094 1 56.06 78 GLN A N 1
ATOM 605 C CA . GLN A 1 78 ? 20.859 6.367 18.547 1 56.06 78 GLN A CA 1
ATOM 606 C C . GLN A 1 78 ? 19.547 6.73 19.25 1 56.06 78 GLN A C 1
ATOM 608 O O . GLN A 1 78 ? 19.188 7.906 19.328 1 56.06 78 GLN A O 1
ATOM 613 N N . TYR A 1 79 ? 18.844 5.754 19.703 1 63.47 79 TYR A N 1
ATOM 614 C CA . TYR A 1 79 ? 17.531 5.969 20.312 1 63.47 79 TYR A CA 1
ATOM 615 C C . TYR A 1 79 ? 17.672 6.27 21.797 1 63.47 79 TYR A C 1
ATOM 617 O O . TYR A 1 79 ? 16.766 6.855 22.406 1 63.47 79 TYR A O 1
ATOM 625 N N . PHE A 1 80 ? 18.906 5.953 22.391 1 65.62 80 PHE A N 1
ATOM 626 C CA . PHE A 1 80 ? 19 6.035 23.844 1 65.62 80 PHE A CA 1
ATOM 627 C C . PHE A 1 80 ? 20 7.102 24.25 1 65.62 80 PHE A C 1
ATOM 629 O O . PHE A 1 80 ? 21 7.324 23.562 1 65.62 80 PHE A O 1
ATOM 636 N N . ARG A 1 81 ? 19.625 7.727 25.406 1 68.88 81 ARG A N 1
ATOM 637 C CA . ARG A 1 81 ? 20.5 8.672 26.078 1 68.88 81 ARG A CA 1
ATOM 638 C C . ARG A 1 81 ? 21.312 7.988 27.172 1 68.88 81 ARG A C 1
ATOM 640 O O . ARG A 1 81 ? 20.812 7.051 27.812 1 68.88 81 ARG A O 1
ATOM 647 N N . SER A 1 82 ? 22.516 8.422 27.266 1 66.5 82 SER A N 1
ATOM 648 C CA . SER A 1 82 ? 23.266 7.926 28.406 1 66.5 82 SER A CA 1
ATOM 649 C C . SER A 1 82 ? 22.641 8.359 29.719 1 66.5 82 SER A C 1
ATOM 651 O O . SER A 1 82 ? 22.156 9.492 29.844 1 66.5 82 SER A O 1
ATOM 653 N N . PRO A 1 83 ? 22.5 7.434 30.625 1 70.69 83 PRO A N 1
ATOM 654 C CA . PRO A 1 83 ? 21.953 7.805 31.922 1 70.69 83 PRO A CA 1
ATOM 655 C C . PRO A 1 83 ? 22.734 8.93 32.594 1 70.69 83 PRO A C 1
ATOM 657 O O . PRO A 1 83 ? 22.172 9.656 33.438 1 70.69 83 PRO A O 1
ATOM 660 N N . GLU A 1 84 ? 23.906 9.164 32.219 1 69.75 84 GLU A N 1
ATOM 661 C CA . GLU A 1 84 ? 24.766 10.156 32.844 1 69.75 84 GLU A CA 1
ATOM 662 C C . GLU A 1 84 ? 24.688 11.5 32.125 1 69.75 84 GLU A C 1
ATOM 664 O O . GLU A 1 84 ? 25.25 12.492 32.594 1 69.75 84 GLU A O 1
ATOM 669 N N . HIS A 1 85 ? 23.891 11.438 31.203 1 76.38 85 HIS A N 1
ATOM 670 C CA . HIS A 1 85 ? 23.828 12.68 30.438 1 76.38 85 HIS A CA 1
ATOM 671 C C . HIS A 1 85 ? 23.094 13.766 31.219 1 76.38 85 HIS A C 1
ATOM 673 O O . HIS A 1 85 ? 22 13.539 31.734 1 76.38 85 HIS A O 1
ATOM 679 N N . VAL A 1 86 ? 23.812 14.938 31.391 1 73.31 86 VAL A N 1
ATOM 680 C CA . VAL A 1 86 ? 23.234 16.062 32.094 1 73.31 86 VAL A CA 1
ATOM 681 C C . VAL A 1 86 ? 22.609 17.047 31.109 1 73.31 86 VAL A C 1
ATOM 683 O O . VAL A 1 86 ? 23.281 17.5 30.172 1 73.31 86 VAL A O 1
ATOM 686 N N . LEU A 1 87 ? 21.344 17.359 31.406 1 82.06 87 LEU A N 1
ATOM 687 C CA . LEU A 1 87 ? 20.641 18.297 30.547 1 82.06 87 LEU A CA 1
ATOM 688 C C . LEU A 1 87 ? 20.969 19.734 30.938 1 82.06 87 LEU A C 1
ATOM 690 O O . LEU A 1 87 ? 21.281 20.016 32.094 1 82.06 87 LEU A O 1
ATOM 694 N N . ALA A 1 88 ? 20.922 20.578 29.938 1 79.38 88 ALA A N 1
ATOM 695 C CA . ALA A 1 88 ? 21.094 22 30.188 1 79.38 88 ALA A CA 1
ATOM 696 C C . ALA A 1 88 ? 20.062 22.516 31.188 1 79.38 88 ALA A C 1
ATOM 698 O O . ALA A 1 88 ? 20.359 23.422 31.984 1 79.38 88 ALA A O 1
ATOM 699 N N . PHE A 1 89 ? 18.969 21.984 31.156 1 86.56 89 PHE A N 1
ATOM 700 C CA . PHE A 1 89 ? 17.891 22.312 32.062 1 86.56 89 PHE A CA 1
ATOM 701 C C . PHE A 1 89 ? 18.359 22.234 33.531 1 86.56 89 PHE A C 1
ATOM 703 O O . PHE A 1 89 ? 18.031 23.078 34.344 1 86.56 89 PHE A O 1
ATOM 710 N N . GLN A 1 90 ? 19.109 21.297 33.812 1 82.69 90 GLN A N 1
ATOM 711 C CA . GLN A 1 90 ? 19.531 21.016 35.188 1 82.69 90 GLN A CA 1
ATOM 712 C C . GLN A 1 90 ? 20.578 22.031 35.656 1 82.69 90 GLN A C 1
ATOM 714 O O . GLN A 1 90 ? 20.656 22.344 36.844 1 82.69 90 GLN A O 1
ATOM 719 N N . ASN A 1 91 ? 21.25 22.594 34.719 1 82.06 91 ASN A N 1
ATOM 720 C CA . ASN A 1 91 ? 22.359 23.484 35.062 1 82.06 91 ASN A CA 1
ATOM 721 C C . ASN A 1 91 ? 21.938 24.953 35 1 82.06 91 ASN A C 1
ATOM 723 O O . ASN A 1 91 ? 22.688 25.844 35.406 1 82.06 91 ASN A O 1
ATOM 727 N N . LEU A 1 92 ? 20.844 25.125 34.5 1 83.94 92 LEU A N 1
ATOM 728 C CA . LEU A 1 92 ? 20.406 26.5 34.344 1 83.94 92 LEU A CA 1
ATOM 729 C C . LEU A 1 92 ? 20.078 27.141 35.688 1 83.94 92 LEU A C 1
ATOM 731 O O . LEU A 1 92 ? 19.266 26.609 36.438 1 83.94 92 LEU A O 1
ATOM 735 N N . THR A 1 93 ? 20.734 28.359 35.938 1 80.81 93 THR A N 1
ATOM 736 C CA . THR A 1 93 ? 20.516 29 37.219 1 80.81 93 THR A CA 1
ATOM 737 C C . THR A 1 93 ? 19.984 30.422 37.031 1 80.81 93 THR A C 1
ATOM 739 O O . THR A 1 93 ? 19.594 31.078 38 1 80.81 93 THR A O 1
ATOM 742 N N . THR A 1 94 ? 19.828 30.891 35.938 1 82.19 94 THR A N 1
ATOM 743 C CA . THR A 1 94 ? 19.453 32.281 35.688 1 82.19 94 THR A CA 1
ATOM 744 C C . THR A 1 94 ? 18.062 32.375 35.094 1 82.19 94 THR A C 1
ATOM 746 O O . THR A 1 94 ? 17.75 33.312 34.344 1 82.19 94 THR A O 1
ATOM 749 N N . GLN A 1 95 ? 17.266 31.406 35.406 1 86.88 95 GLN A N 1
ATOM 750 C CA . GLN A 1 95 ? 15.93 31.406 34.812 1 86.88 95 GLN A CA 1
ATOM 751 C C . GLN A 1 95 ? 15.062 32.5 35.406 1 86.88 95 GLN A C 1
ATOM 753 O O . GLN A 1 95 ? 15.18 32.844 36.594 1 86.88 95 GLN A O 1
ATOM 758 N N . VAL A 1 96 ? 14.266 33.031 34.625 1 89.12 96 VAL A N 1
ATOM 759 C CA . VAL A 1 96 ? 13.336 34.062 35.062 1 89.12 96 VAL A CA 1
ATOM 760 C C . VAL A 1 96 ? 11.992 33.438 35.406 1 89.12 96 VAL A C 1
ATOM 762 O O . VAL A 1 96 ? 11.219 33.969 36.188 1 89.12 96 VAL A O 1
ATOM 765 N N . VAL A 1 97 ? 11.688 32.344 34.781 1 91.75 97 VAL A N 1
ATOM 766 C CA . VAL A 1 97 ? 10.461 31.609 35.062 1 91.75 97 VAL A CA 1
ATOM 767 C C . VAL A 1 97 ? 10.758 30.109 35.125 1 91.75 97 VAL A C 1
ATOM 769 O O . VAL A 1 97 ? 11.656 29.625 34.438 1 91.75 97 VAL A O 1
ATOM 772 N N . GLU A 1 98 ? 10.117 29.453 36 1 93.56 98 GLU A N 1
ATOM 773 C CA . GLU A 1 98 ? 10.156 27.984 36.094 1 93.56 98 GLU A CA 1
ATOM 774 C C . GLU A 1 98 ? 8.766 27.422 36.344 1 93.56 98 GLU A C 1
ATOM 776 O O . GLU A 1 98 ? 7.926 28.062 36.969 1 93.56 98 GLU A O 1
ATOM 781 N N . GLY A 1 99 ? 8.516 26.297 35.719 1 94.62 99 GLY A N 1
ATOM 782 C CA . GLY A 1 99 ? 7.211 25.688 35.906 1 94.62 99 GLY A CA 1
ATOM 783 C C . GLY A 1 99 ? 7.145 24.25 35.375 1 94.62 99 GLY A C 1
ATOM 784 O O . GLY A 1 99 ? 8.164 23.672 35 1 94.62 99 GLY A O 1
ATOM 785 N N . SER A 1 100 ? 5.906 23.75 35.5 1 96.38 100 SER A N 1
ATOM 786 C CA . SER A 1 100 ? 5.633 22.391 35.062 1 96.38 100 SER A CA 1
ATOM 787 C C . SER A 1 100 ? 4.301 22.312 34.312 1 96.38 100 SER A C 1
ATOM 789 O O . SER A 1 100 ? 3.344 23 34.688 1 96.38 100 SER A O 1
ATOM 791 N N . LEU A 1 101 ? 4.301 21.516 33.281 1 96.75 101 LEU A N 1
ATOM 792 C CA . LEU A 1 101 ? 3.1 21.328 32.5 1 96.75 101 LEU A CA 1
ATOM 793 C C . LEU A 1 101 ? 2.693 19.859 32.469 1 96.75 101 LEU A C 1
ATOM 795 O O . LEU A 1 101 ? 3.549 18.969 32.438 1 96.75 101 LEU A O 1
ATOM 799 N N . ASP A 1 102 ? 1.385 19.609 32.531 1 95.88 102 ASP A N 1
ATOM 800 C CA . ASP A 1 102 ? 0.865 18.25 32.5 1 95.88 102 ASP A CA 1
ATOM 801 C C . ASP A 1 102 ? -0.068 18.031 31.312 1 95.88 102 ASP A C 1
ATOM 803 O O . ASP A 1 102 ? -0.214 18.922 30.469 1 95.88 102 ASP A O 1
ATOM 807 N N . THR A 1 103 ? -0.654 16.844 31.188 1 95.56 103 THR A N 1
ATOM 808 C CA . THR A 1 103 ? -1.407 16.469 30 1 95.56 103 THR A CA 1
ATOM 809 C C . THR A 1 103 ? -2.908 16.531 30.266 1 95.56 103 THR A C 1
ATOM 811 O O . THR A 1 103 ? -3.705 15.969 29.516 1 95.56 103 THR A O 1
ATOM 814 N N . THR A 1 104 ? -3.365 17.203 31.312 1 93.94 104 THR A N 1
ATOM 815 C CA . THR A 1 104 ? -4.793 17.328 31.594 1 93.94 104 THR A CA 1
ATOM 816 C C . THR A 1 104 ? -5.496 18.078 30.453 1 93.94 104 THR A C 1
ATOM 818 O O . THR A 1 104 ? -5.129 19.203 30.125 1 93.94 104 THR A O 1
ATOM 821 N N . PRO A 1 105 ? -6.445 17.438 29.875 1 89.81 105 PRO A N 1
ATOM 822 C CA . PRO A 1 105 ? -7.098 18.062 28.719 1 89.81 105 PRO A CA 1
ATOM 823 C C . PRO A 1 105 ? -7.941 19.281 29.109 1 89.81 105 PRO A C 1
ATOM 825 O O . PRO A 1 105 ? -8.594 19.281 30.156 1 89.81 105 PRO A O 1
ATOM 828 N N . THR A 1 106 ? -7.91 20.312 28.281 1 92.5 106 THR A N 1
ATOM 829 C CA . THR A 1 106 ? -8.68 21.531 28.531 1 92.5 106 THR A CA 1
ATOM 830 C C . THR A 1 106 ? -9.43 21.953 27.266 1 92.5 106 THR A C 1
ATOM 832 O O . THR A 1 106 ? -10.047 23.016 27.234 1 92.5 106 THR A O 1
ATOM 835 N N . TYR A 1 107 ? -9.359 21.125 26.25 1 95.5 107 TYR A N 1
ATOM 836 C CA . TYR A 1 107 ? -10.008 21.438 24.984 1 95.5 107 TYR A CA 1
ATOM 837 C C . TYR A 1 107 ? -11.523 21.422 25.109 1 95.5 107 TYR A C 1
ATOM 839 O O . TYR A 1 107 ? -12.102 20.422 25.531 1 95.5 107 TYR A O 1
ATOM 847 N N . GLU A 1 108 ? -12.203 22.531 24.703 1 95.69 108 GLU A N 1
ATOM 848 C CA . GLU A 1 108 ? -13.648 22.641 24.797 1 95.69 108 GLU A CA 1
ATOM 849 C C . GLU A 1 108 ? -14.242 23.25 23.531 1 95.69 108 GLU A C 1
ATOM 851 O O . GLU A 1 108 ? -14.055 24.453 23.266 1 95.69 108 GLU A O 1
ATOM 856 N N . PRO A 1 109 ? -14.992 22.469 22.812 1 95.56 109 PRO A N 1
ATOM 857 C CA . PRO A 1 109 ? -15.695 23.078 21.672 1 95.56 109 PRO A CA 1
ATOM 858 C C . PRO A 1 109 ? -16.719 24.125 22.109 1 95.56 109 PRO A C 1
ATOM 860 O O . PRO A 1 109 ? -17.406 23.938 23.109 1 95.56 109 PRO A O 1
ATOM 863 N N . ILE A 1 110 ? -16.75 25.234 21.406 1 95.56 110 ILE A N 1
ATOM 864 C CA . ILE A 1 110 ? -17.688 26.312 21.688 1 95.56 110 ILE A CA 1
ATOM 865 C C . ILE A 1 110 ? -18.75 26.375 20.594 1 95.56 110 ILE A C 1
ATOM 867 O O . ILE A 1 110 ? -18.422 26.484 19.406 1 95.56 110 ILE A O 1
ATOM 871 N N . LYS A 1 111 ? -19.969 26.297 20.969 1 91.31 111 LYS A N 1
ATOM 872 C CA . LYS A 1 111 ? -21.062 26.375 19.984 1 91.31 111 LYS A CA 1
ATOM 873 C C . LYS A 1 111 ? -21.312 27.812 19.562 1 91.31 111 LYS A C 1
ATOM 875 O O . LYS A 1 111 ? -21.641 28.672 20.391 1 91.31 111 LYS A O 1
ATOM 880 N N . VAL A 1 112 ? -21.016 28.109 18.391 1 90.06 112 VAL A N 1
ATOM 881 C CA . VAL A 1 112 ? -21.297 29.406 17.797 1 90.06 112 VAL A CA 1
ATOM 882 C C . VAL A 1 112 ? -22.266 29.25 16.625 1 90.06 112 VAL A C 1
ATOM 884 O O . VAL A 1 112 ? -22.172 28.281 15.867 1 90.06 112 VAL A O 1
ATOM 887 N N . GLU A 1 113 ? -23.25 30.062 16.562 1 82.31 113 GLU A N 1
ATOM 888 C CA . GLU A 1 113 ? -24.219 29.984 15.484 1 82.31 113 GLU A CA 1
ATOM 889 C C . GLU A 1 113 ? -23.531 30.125 14.125 1 82.31 113 GLU A C 1
ATOM 891 O O . GLU A 1 113 ? -22.703 31.016 13.93 1 82.31 113 GLU A O 1
ATOM 896 N N . GLN A 1 114 ? -23.906 29.125 13.336 1 77.94 114 GLN A N 1
ATOM 897 C CA . GLN A 1 114 ? -23.281 29.094 12.016 1 77.94 114 GLN A CA 1
ATOM 898 C C . GLN A 1 114 ? -24.141 29.797 10.977 1 77.94 114 GLN A C 1
ATOM 900 O O . GLN A 1 114 ? -25.375 29.781 11.07 1 77.94 114 GLN A O 1
ATOM 905 N N . THR A 1 115 ? -23.469 30.406 10.102 1 70 115 THR A N 1
ATOM 906 C CA . THR A 1 115 ? -24.188 31.078 9.031 1 70 115 THR A CA 1
ATOM 907 C C . THR A 1 115 ? -24.344 30.172 7.82 1 70 115 THR A C 1
ATOM 909 O O . THR A 1 115 ? -25.141 30.453 6.914 1 70 115 THR A O 1
ATOM 912 N N . SER A 1 116 ? -23.578 29.078 7.77 1 80.81 116 SER A N 1
ATOM 913 C CA . SER A 1 116 ? -23.594 28.219 6.602 1 80.81 116 SER A CA 1
ATOM 914 C C . SER A 1 116 ? -23.438 26.75 6.996 1 80.81 116 SER A C 1
ATOM 916 O O . SER A 1 116 ? -22.891 26.438 8.062 1 80.81 116 SER A O 1
ATOM 918 N N . GLU A 1 117 ? -23.984 25.953 6.074 1 88.06 117 GLU A N 1
ATOM 919 C CA . GLU A 1 117 ? -23.812 24.531 6.289 1 88.06 117 GLU A CA 1
ATOM 920 C C . GLU A 1 117 ? -22.438 24.062 5.832 1 88.06 117 GLU A C 1
ATOM 922 O O . GLU A 1 117 ? -21.859 24.609 4.887 1 88.06 117 GLU A O 1
ATOM 927 N N . VAL A 1 118 ? -21.875 23.094 6.52 1 93 118 VAL A N 1
ATOM 928 C CA . VAL A 1 118 ? -20.594 22.531 6.121 1 93 118 VAL A CA 1
ATOM 929 C C . VAL A 1 118 ? -20.766 21.734 4.832 1 93 118 VAL A C 1
ATOM 931 O O . VAL A 1 118 ? -21.641 20.859 4.746 1 93 118 VAL A O 1
ATOM 934 N N . PRO A 1 119 ? -19.984 21.953 3.816 1 93.69 119 PRO A N 1
ATOM 935 C CA . PRO A 1 119 ? -20.109 21.25 2.535 1 93.69 119 PRO A CA 1
ATOM 936 C C . PRO A 1 119 ? -19.859 19.75 2.656 1 93.69 119 PRO A C 1
ATOM 938 O O . PRO A 1 119 ? -19.344 19.281 3.678 1 93.69 119 PRO A O 1
ATOM 941 N N . THR A 1 120 ? -20.359 19 1.63 1 95.94 120 THR A N 1
ATOM 942 C CA . THR A 1 120 ? -20.094 17.562 1.511 1 95.94 120 THR A CA 1
ATOM 943 C C . THR A 1 120 ? -19.391 17.25 0.199 1 95.94 120 THR A C 1
ATOM 945 O O . THR A 1 120 ? -19.422 18.047 -0.741 1 95.94 120 THR A O 1
ATOM 948 N N . LEU A 1 121 ? -18.734 16.156 0.161 1 96.56 121 LEU A N 1
ATOM 949 C CA . LEU A 1 121 ? -18.062 15.742 -1.064 1 96.56 121 LEU A CA 1
ATOM 950 C C . LEU A 1 121 ? -19.078 15.422 -2.158 1 96.56 121 LEU A C 1
ATOM 952 O O . LEU A 1 121 ? -20.172 14.93 -1.872 1 96.56 121 LEU A O 1
ATOM 956 N N . LYS A 1 122 ? -18.672 15.703 -3.359 1 96 122 LYS A N 1
ATOM 957 C CA . LYS A 1 122 ? -19.484 15.375 -4.535 1 96 122 LYS A CA 1
ATOM 958 C C . LYS A 1 122 ? -18.734 14.422 -5.465 1 96 122 LYS A C 1
ATOM 960 O O . LYS A 1 122 ? -17.641 13.969 -5.141 1 96 122 LYS A O 1
ATOM 965 N N . HIS A 1 123 ? -19.359 13.938 -6.582 1 94.19 123 HIS A N 1
ATOM 966 C CA . HIS A 1 123 ? -18.75 13.078 -7.59 1 94.19 123 HIS A CA 1
ATOM 967 C C . HIS A 1 123 ? -18.453 11.688 -7.031 1 94.19 123 HIS A C 1
ATOM 969 O O . HIS A 1 123 ? -17.453 11.07 -7.391 1 94.19 123 HIS A O 1
ATOM 975 N N . ASP A 1 124 ? -19.141 11.258 -6.008 1 91.88 124 ASP A N 1
ATOM 976 C CA . ASP A 1 124 ? -19.031 9.945 -5.383 1 91.88 124 ASP A CA 1
ATOM 977 C C . ASP A 1 124 ? -17.703 9.797 -4.652 1 91.88 124 ASP A C 1
ATOM 979 O O . ASP A 1 124 ? -17.188 8.688 -4.496 1 91.88 124 ASP A O 1
ATOM 983 N N . LEU A 1 125 ? -17.172 10.906 -4.262 1 96.12 125 LEU A N 1
ATOM 984 C CA . LEU A 1 125 ? -15.867 10.891 -3.607 1 96.12 125 LEU A CA 1
ATOM 985 C C . LEU A 1 125 ? -15.992 10.438 -2.158 1 96.12 125 LEU A C 1
ATOM 987 O O . LEU A 1 125 ? -14.992 10.117 -1.514 1 96.12 125 LEU A O 1
ATOM 991 N N . SER A 1 126 ? -17.234 10.367 -1.669 1 94.62 126 SER A N 1
ATOM 992 C CA . SER A 1 126 ? -17.438 9.992 -0.274 1 94.62 126 SER A CA 1
ATOM 993 C C . SER A 1 126 ? -16.922 8.578 -0.007 1 94.62 126 SER A C 1
ATOM 995 O O . SER A 1 126 ? -16.578 8.242 1.127 1 94.62 126 SER A O 1
ATOM 997 N N . ARG A 1 127 ? -16.859 7.746 -1.01 1 93.06 127 ARG A N 1
ATOM 998 C CA . ARG A 1 127 ? -16.406 6.371 -0.814 1 93.06 127 ARG A CA 1
ATOM 999 C C . ARG A 1 127 ? -14.953 6.316 -0.38 1 93.06 127 ARG A C 1
ATOM 1001 O O . ARG A 1 127 ? -14.531 5.367 0.28 1 93.06 127 ARG A O 1
ATOM 1008 N N . VAL A 1 128 ? -14.219 7.328 -0.732 1 96.31 128 VAL A N 1
ATOM 1009 C CA . VAL A 1 128 ? -12.805 7.402 -0.394 1 96.31 128 VAL A CA 1
ATOM 1010 C C . VAL A 1 128 ? -12.633 7.469 1.123 1 96.31 128 VAL A C 1
ATOM 1012 O O . VAL A 1 128 ? -11.633 7.008 1.665 1 96.31 128 VAL A O 1
ATOM 1015 N N . LEU A 1 129 ? -13.648 7.965 1.806 1 97.06 129 LEU A N 1
ATOM 1016 C CA . LEU A 1 129 ? -13.586 8.188 3.244 1 97.06 129 LEU A CA 1
ATOM 1017 C C . LEU A 1 129 ? -13.562 6.867 4.004 1 97.06 129 LEU A C 1
ATOM 1019 O O . LEU A 1 129 ? -13.102 6.809 5.148 1 97.06 129 LEU A O 1
ATOM 1023 N N . PHE A 1 130 ? -14.039 5.793 3.344 1 95.12 130 PHE A N 1
ATOM 1024 C CA . PHE A 1 130 ? -14.32 4.578 4.098 1 95.12 130 PHE A CA 1
ATOM 1025 C C . PHE A 1 130 ? -13.523 3.402 3.539 1 95.12 130 PHE A C 1
ATOM 1027 O O . PHE A 1 130 ? -13.758 2.254 3.924 1 95.12 130 PHE A O 1
ATOM 1034 N N . SER A 1 131 ? -12.688 3.598 2.629 1 92.31 131 SER A N 1
ATOM 1035 C CA . SER A 1 131 ? -11.82 2.586 2.043 1 92.31 131 SER A CA 1
ATOM 1036 C C . SER A 1 131 ? -10.352 2.998 2.131 1 92.31 131 SER A C 1
ATOM 1038 O O . SER A 1 131 ? -9.852 3.723 1.269 1 92.31 131 SER A O 1
ATOM 1040 N N . PRO A 1 132 ? -9.648 2.41 3.047 1 93.44 132 PRO A N 1
ATOM 1041 C CA . PRO A 1 132 ? -8.258 2.811 3.271 1 93.44 132 PRO A CA 1
ATOM 1042 C C . PRO A 1 132 ? -7.391 2.637 2.029 1 93.44 132 PRO A C 1
ATOM 1044 O O . PRO A 1 132 ? -7.551 1.663 1.289 1 93.44 132 PRO A O 1
ATOM 1047 N N . GLY A 1 133 ? -6.449 3.635 1.838 1 93 133 GLY A N 1
ATOM 1048 C CA . GLY A 1 133 ? -5.512 3.555 0.731 1 93 133 GLY A CA 1
ATOM 1049 C C . GLY A 1 133 ? -5.809 4.547 -0.378 1 93 133 GLY A C 1
ATOM 1050 O O . GLY A 1 133 ? -6.648 5.434 -0.215 1 93 133 GLY A O 1
ATOM 1051 N N . VAL A 1 134 ? -5.09 4.363 -1.443 1 96.12 134 VAL A N 1
ATOM 1052 C CA . VAL A 1 134 ? -5.176 5.289 -2.57 1 96.12 134 VAL A CA 1
ATOM 1053 C C . VAL A 1 134 ? -6.285 4.844 -3.52 1 96.12 134 VAL A C 1
ATOM 1055 O O . VAL A 1 134 ? -6.484 3.646 -3.736 1 96.12 134 VAL A O 1
ATOM 1058 N N . HIS A 1 135 ? -6.992 5.809 -4.039 1 96.56 135 HIS A N 1
ATOM 1059 C CA . HIS A 1 135 ? -8 5.578 -5.07 1 96.56 135 HIS A CA 1
ATOM 1060 C C . HIS A 1 135 ? -7.672 6.352 -6.344 1 96.56 135 HIS A C 1
ATOM 1062 O O . HIS A 1 135 ? -7.68 7.586 -6.344 1 96.56 135 HIS A O 1
ATOM 1068 N N . PHE A 1 136 ? -7.469 5.641 -7.395 1 96.44 136 PHE A N 1
ATOM 1069 C CA . PHE A 1 136 ? -7.164 6.273 -8.672 1 96.44 136 PHE A CA 1
ATOM 1070 C C . PHE A 1 136 ? -8.422 6.895 -9.281 1 96.44 136 PHE A C 1
ATOM 1072 O O . PHE A 1 136 ? -9.492 6.293 -9.242 1 96.44 136 PHE A O 1
ATOM 1079 N N . LEU A 1 137 ? -8.242 8.094 -9.742 1 96.75 137 LEU A N 1
ATOM 1080 C CA . LEU A 1 137 ? -9.344 8.641 -10.531 1 96.75 137 LEU A CA 1
ATOM 1081 C C . LEU A 1 137 ? -9.586 7.801 -11.781 1 96.75 137 LEU A C 1
ATOM 1083 O O . LEU A 1 137 ? -10.734 7.465 -12.094 1 96.75 137 LEU A O 1
ATOM 1087 N N . GLN A 1 138 ? -8.547 7.523 -12.445 1 94.31 138 GLN A N 1
ATOM 1088 C CA . GLN A 1 138 ? -8.539 6.68 -13.633 1 94.31 138 GLN A CA 1
ATOM 1089 C C . GLN A 1 138 ? -7.43 5.637 -13.562 1 94.31 138 GLN A C 1
ATOM 1091 O O . GLN A 1 138 ? -6.273 5.973 -13.305 1 94.31 138 GLN A O 1
ATOM 1096 N N . ASP A 1 139 ? -7.809 4.398 -13.789 1 94.19 139 ASP A N 1
ATOM 1097 C CA . ASP A 1 139 ? -6.816 3.326 -13.797 1 94.19 139 ASP A CA 1
ATOM 1098 C C . ASP A 1 139 ? -5.82 3.508 -14.938 1 94.19 139 ASP A C 1
ATOM 1100 O O . ASP A 1 139 ? -6.203 3.521 -16.109 1 94.19 139 ASP A O 1
ATOM 1104 N N . PRO A 1 140 ? -4.562 3.648 -14.602 1 91.12 140 PRO A N 1
ATOM 1105 C CA . PRO A 1 140 ? -3.58 3.9 -15.656 1 91.12 140 PRO A CA 1
ATOM 1106 C C . PRO A 1 140 ? -3.41 2.711 -16.594 1 91.12 140 PRO A C 1
ATOM 1108 O O . PRO A 1 140 ? -3.004 2.885 -17.75 1 91.12 140 PRO A O 1
ATOM 1111 N N . ARG A 1 141 ? -3.695 1.523 -16.188 1 90.38 141 ARG A N 1
ATOM 1112 C CA . ARG A 1 141 ? -3.484 0.316 -16.984 1 90.38 141 ARG A CA 1
ATOM 1113 C C . ARG A 1 141 ? -4.629 0.099 -17.953 1 90.38 141 ARG A C 1
ATOM 1115 O O . ARG A 1 141 ? -4.402 -0.13 -19.141 1 90.38 141 ARG A O 1
ATOM 1122 N N . THR A 1 142 ? -5.891 0.213 -17.453 1 92.19 142 THR A N 1
ATOM 1123 C CA . THR A 1 142 ? -7.062 -0.101 -18.266 1 92.19 142 THR A CA 1
ATOM 1124 C C . THR A 1 142 ? -7.695 1.173 -18.812 1 92.19 142 THR A C 1
ATOM 1126 O O . THR A 1 142 ? -8.523 1.116 -19.734 1 92.19 142 THR A O 1
ATOM 1129 N N . LYS A 1 143 ? -7.438 2.328 -18.203 1 90.81 143 LYS A N 1
ATOM 1130 C CA . LYS A 1 143 ? -7.949 3.645 -18.578 1 90.81 143 LYS A CA 1
ATOM 1131 C C . LYS A 1 143 ? -9.414 3.793 -18.172 1 90.81 143 LYS A C 1
ATOM 1133 O O . LYS A 1 143 ? -10.094 4.73 -18.609 1 90.81 143 LYS A O 1
ATOM 1138 N N . VAL A 1 144 ? -9.898 2.838 -17.359 1 93.31 144 VAL A N 1
ATOM 1139 C CA . VAL A 1 144 ? 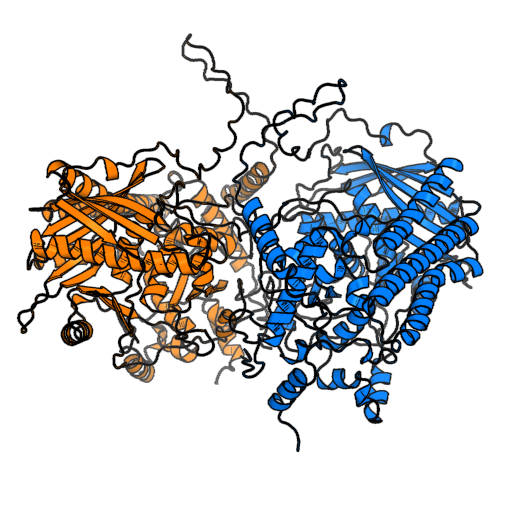-11.258 2.918 -16.844 1 93.31 144 VAL A CA 1
ATOM 1140 C C . VAL A 1 144 ? -11.328 3.953 -15.719 1 93.31 144 VAL A C 1
ATOM 1142 O O . VAL A 1 144 ? -10.453 3.996 -14.852 1 93.31 144 VAL A O 1
ATOM 1145 N N . PHE A 1 145 ? -12.344 4.852 -15.688 1 93.94 145 PHE A N 1
ATOM 1146 C CA . PHE A 1 145 ? -12.539 5.855 -14.648 1 93.94 145 PHE A CA 1
ATOM 1147 C C . PHE A 1 145 ? -13.234 5.25 -13.438 1 93.94 145 PHE A C 1
ATOM 1149 O O . PHE A 1 145 ? -14.242 4.559 -13.57 1 93.94 145 PHE A O 1
ATOM 1156 N N . ASN A 1 146 ? -12.68 5.488 -12.297 1 94 146 ASN A N 1
ATOM 1157 C CA . ASN A 1 146 ? -13.281 5.031 -11.047 1 94 146 ASN A CA 1
ATOM 1158 C C . ASN A 1 146 ? -14.219 6.082 -10.461 1 94 146 ASN A C 1
ATOM 1160 O O . ASN A 1 146 ? -15.062 5.77 -9.617 1 94 146 ASN A O 1
ATOM 1164 N N . PHE A 1 147 ? -14.031 7.332 -10.883 1 94 147 PHE A N 1
ATOM 1165 C CA . PHE A 1 147 ? -14.875 8.453 -10.477 1 94 147 PHE A CA 1
ATOM 1166 C C . PHE A 1 147 ? -15.305 9.266 -11.688 1 94 147 PHE A C 1
ATOM 1168 O O . PHE A 1 147 ? -15.062 8.875 -12.828 1 94 147 PHE A O 1
ATOM 1175 N N . ASP A 1 148 ? -15.992 10.367 -11.453 1 92.31 148 ASP A N 1
ATOM 1176 C CA . ASP A 1 148 ? -16.5 11.227 -12.523 1 92.31 148 ASP A CA 1
ATOM 1177 C C . ASP A 1 148 ? -15.359 11.766 -13.383 1 92.31 148 ASP A C 1
ATOM 1179 O O . ASP A 1 148 ? -14.484 12.469 -12.883 1 92.31 148 ASP A O 1
ATOM 1183 N N . PRO A 1 149 ? -15.391 11.422 -14.695 1 92.06 149 PRO A N 1
ATOM 1184 C CA . PRO A 1 149 ? -14.336 11.914 -15.586 1 92.06 149 PRO A CA 1
ATOM 1185 C C . PRO A 1 149 ? -14.227 13.438 -15.586 1 92.06 149 PRO A C 1
ATOM 1187 O O . PRO A 1 149 ? -13.188 13.984 -15.969 1 92.06 149 PRO A O 1
ATOM 1190 N N . TYR A 1 150 ? -15.266 14.117 -15.07 1 92.19 150 TYR A N 1
ATOM 1191 C CA . TYR A 1 150 ? -15.273 15.57 -14.961 1 92.19 150 TYR A CA 1
ATOM 1192 C C . TYR A 1 150 ? -14.133 16.062 -14.086 1 92.19 150 TYR A C 1
ATOM 1194 O O . TYR A 1 150 ? -13.664 17.188 -14.234 1 92.19 150 TYR A O 1
ATOM 1202 N N . LEU A 1 151 ? -13.641 15.195 -13.25 1 95.62 151 LEU A N 1
ATOM 1203 C CA . LEU A 1 151 ? -12.625 15.57 -12.273 1 95.62 151 LEU A CA 1
ATOM 1204 C C . LEU A 1 151 ? -11.234 15.555 -12.898 1 95.62 151 LEU A C 1
ATOM 1206 O O . LEU A 1 151 ? -10.281 16.094 -12.328 1 95.62 151 LEU A O 1
ATOM 1210 N N . LYS A 1 152 ? -11.062 14.984 -14.047 1 93.69 152 LYS A N 1
ATOM 1211 C CA . LYS A 1 152 ? -9.75 14.68 -14.602 1 93.69 152 LYS A CA 1
ATOM 1212 C C . LYS A 1 152 ? -9.008 15.961 -14.984 1 93.69 152 LYS A C 1
ATOM 1214 O O . LYS A 1 152 ? -7.848 16.141 -14.609 1 93.69 152 LYS A O 1
ATOM 1219 N N . ASN A 1 153 ? -9.703 16.844 -15.672 1 90.75 153 ASN A N 1
ATOM 1220 C CA . ASN A 1 153 ? -9.062 18.078 -16.156 1 90.75 153 ASN A CA 1
ATOM 1221 C C . ASN A 1 153 ? -9.32 19.25 -15.219 1 90.75 153 ASN A C 1
ATOM 1223 O O . ASN A 1 153 ? -10.469 19.625 -15 1 90.75 153 ASN A O 1
ATOM 1227 N N . ILE A 1 154 ? -8.273 19.828 -14.797 1 91.81 154 ILE A N 1
ATOM 1228 C CA . ILE A 1 154 ? -8.367 20.938 -13.852 1 91.81 154 ILE A CA 1
ATOM 1229 C C . ILE A 1 154 ? -8.508 22.25 -14.609 1 91.81 154 ILE A C 1
ATOM 1231 O O . ILE A 1 154 ? -7.75 22.516 -15.555 1 91.81 154 ILE A O 1
ATOM 1235 N N . LEU A 1 155 ? -9.422 23.062 -14.234 1 89.75 155 LEU A N 1
ATOM 1236 C CA . LEU A 1 155 ? -9.609 24.391 -14.812 1 89.75 155 LEU A CA 1
ATOM 1237 C C . LEU A 1 155 ? -8.406 25.281 -14.508 1 89.75 155 LEU A C 1
ATOM 1239 O O . LEU A 1 155 ? -8.016 25.422 -13.352 1 89.75 155 LEU A O 1
ATOM 1243 N N . PRO A 1 156 ? -7.84 25.812 -15.523 1 86.12 156 PRO A N 1
ATOM 1244 C CA . PRO A 1 156 ? -6.734 26.734 -15.258 1 86.12 156 PRO A CA 1
ATOM 1245 C C . PRO A 1 156 ? -7.137 27.891 -14.352 1 86.12 156 PRO A C 1
ATOM 1247 O O . PRO A 1 156 ? -8.25 28.422 -14.469 1 86.12 156 PRO A O 1
ATOM 1250 N N . VAL A 1 157 ? -6.207 28.344 -13.578 1 83.94 157 VAL A N 1
ATOM 1251 C CA . VAL A 1 157 ? -6.477 29.344 -12.562 1 83.94 157 VAL A CA 1
ATOM 1252 C C . VAL A 1 157 ? -6.93 30.641 -13.227 1 83.94 157 VAL A C 1
ATOM 1254 O O . VAL A 1 157 ? -7.758 31.375 -12.672 1 83.94 157 VAL A O 1
ATOM 1257 N N . ASN A 1 158 ? -6.418 30.922 -14.391 1 82.19 158 ASN A N 1
ATOM 1258 C CA . ASN A 1 158 ? -6.75 32.156 -15.078 1 82.19 158 ASN A CA 1
ATOM 1259 C C . ASN A 1 158 ? -8.156 32.125 -15.664 1 82.19 158 ASN A C 1
ATOM 1261 O O . ASN A 1 158 ? -8.703 33.156 -16.062 1 82.19 158 ASN A O 1
ATOM 1265 N N . GLU A 1 159 ? -8.742 31 -15.594 1 88.25 159 GLU A N 1
ATOM 1266 C CA . GLU A 1 159 ? -10.094 30.844 -16.125 1 88.25 159 GLU A CA 1
ATOM 1267 C C . GLU A 1 159 ? -11.117 30.703 -14.992 1 88.25 159 GLU A C 1
ATOM 1269 O O . GLU A 1 159 ? -12.32 30.609 -15.25 1 88.25 159 GLU A O 1
ATOM 1274 N N . PHE A 1 160 ? -10.672 30.766 -13.828 1 88.75 160 PHE A N 1
ATOM 1275 C CA . PHE A 1 160 ? -11.531 30.594 -12.664 1 88.75 160 PHE A CA 1
ATOM 1276 C C . PHE A 1 160 ? -11.898 31.953 -12.062 1 88.75 160 PHE A C 1
ATOM 1278 O O . PHE A 1 160 ? -11.055 32.844 -11.984 1 88.75 160 PHE A O 1
ATOM 1285 N N . ASP A 1 161 ? -13.133 32.062 -11.617 1 86.56 161 ASP A N 1
ATOM 1286 C CA . ASP A 1 161 ? -13.625 33.312 -11.031 1 86.56 161 ASP A CA 1
ATOM 1287 C C . ASP A 1 161 ? -13.375 33.344 -9.523 1 86.56 161 ASP A C 1
ATOM 1289 O O . ASP A 1 161 ? -14.219 32.906 -8.742 1 86.56 161 ASP A O 1
ATOM 1293 N N . PHE A 1 162 ? -12.336 33.969 -9.133 1 83.94 162 PHE A N 1
ATOM 1294 C CA . PHE A 1 162 ? -11.961 34.031 -7.723 1 83.94 162 PHE A CA 1
ATOM 1295 C C . PHE A 1 162 ? -12.75 35.094 -6.977 1 83.94 162 PHE A C 1
ATOM 1297 O O . PHE A 1 162 ? -12.75 35.125 -5.746 1 83.94 162 PHE A O 1
ATOM 1304 N N . GLN A 1 163 ? -13.469 35.906 -7.629 1 77.19 163 GLN A N 1
ATOM 1305 C CA . GLN A 1 163 ? -14.195 37 -7 1 77.19 163 GLN A CA 1
ATOM 1306 C C . GLN A 1 163 ? -15.398 36.469 -6.211 1 77.19 163 GLN A C 1
ATOM 1308 O O . GLN A 1 163 ? -15.844 37.125 -5.262 1 77.19 163 GLN A O 1
ATOM 1313 N N . HIS A 1 164 ? -15.82 35.406 -6.582 1 76.5 164 HIS A N 1
ATOM 1314 C CA . HIS A 1 164 ? -17.031 34.875 -5.957 1 76.5 164 HIS A CA 1
ATOM 1315 C C . HIS A 1 164 ? -16.719 33.812 -4.918 1 76.5 164 HIS A C 1
ATOM 1317 O O . HIS A 1 164 ? -17.578 33.031 -4.535 1 76.5 164 HIS A O 1
ATOM 1323 N N . ILE A 1 165 ? -15.484 33.781 -4.527 1 78.06 165 ILE A N 1
ATOM 1324 C CA . ILE A 1 165 ? -15.156 32.875 -3.436 1 78.06 165 ILE A CA 1
ATOM 1325 C C . ILE A 1 165 ? -14.883 33.656 -2.164 1 78.06 165 ILE A C 1
ATOM 1327 O O . ILE A 1 165 ? -14.359 34.781 -2.225 1 78.06 165 ILE A O 1
ATOM 1331 N N . THR A 1 166 ? -15.383 33.094 -1.104 1 68.94 166 THR A N 1
ATOM 1332 C CA . THR A 1 166 ? -15.172 33.75 0.18 1 68.94 166 THR A CA 1
ATOM 1333 C C . THR A 1 166 ? -13.68 33.812 0.516 1 68.94 166 THR A C 1
ATOM 1335 O O . THR A 1 166 ? -12.961 32.844 0.344 1 68.94 166 THR A O 1
ATOM 1338 N N . GLN A 1 167 ? -13.273 34.938 0.911 1 68.94 167 GLN A N 1
ATOM 1339 C CA . GLN A 1 167 ? -11.867 35.125 1.228 1 68.94 167 GLN A CA 1
ATOM 1340 C C . GLN A 1 167 ? -11.57 34.781 2.688 1 68.94 167 GLN A C 1
ATOM 1342 O O . GLN A 1 167 ? -12.477 34.812 3.527 1 68.94 167 GLN A O 1
ATOM 1347 N N . TYR A 1 168 ? -10.367 34.438 2.887 1 68 168 TYR A N 1
ATOM 1348 C CA . TYR A 1 168 ? -9.867 34.219 4.238 1 68 168 TYR A CA 1
ATOM 1349 C C . TYR A 1 168 ? -10 35.469 5.09 1 68 168 TYR A C 1
ATOM 1351 O O . TYR A 1 168 ? -9.711 36.562 4.621 1 68 168 TYR A O 1
ATOM 1359 N N . VAL A 1 169 ? -10.555 35.219 6.355 1 74.81 169 VAL A N 1
ATOM 1360 C CA . VAL A 1 169 ? -10.664 36.344 7.285 1 74.81 169 VAL A CA 1
ATOM 1361 C C . VAL A 1 169 ? -9.672 36.156 8.43 1 74.81 169 VAL A C 1
ATOM 1363 O O . VAL A 1 169 ? -9.758 35.219 9.195 1 74.81 169 VAL A O 1
ATOM 1366 N N . ALA A 1 170 ? -8.75 37.094 8.516 1 79.25 170 ALA A N 1
ATOM 1367 C CA . ALA A 1 170 ? -7.785 37.094 9.617 1 79.25 170 ALA A CA 1
ATOM 1368 C C . ALA A 1 170 ? -8.484 37.281 10.961 1 79.25 170 ALA A C 1
ATOM 1370 O O . ALA A 1 170 ? -9.562 37.875 11.023 1 79.25 170 ALA A O 1
ATOM 1371 N N . SER A 1 171 ? -7.859 36.781 12 1 82.25 171 SER A N 1
ATOM 1372 C CA . SER A 1 171 ? -8.469 36.812 13.32 1 82.25 171 SER A CA 1
ATOM 1373 C C . SER A 1 171 ? -8.719 38.219 13.812 1 82.25 171 SER A C 1
ATOM 1375 O O . SER A 1 171 ? -9.734 38.5 14.445 1 82.25 171 SER A O 1
ATOM 1377 N N . GLU A 1 172 ? -7.805 39.062 13.539 1 81.94 172 GLU A N 1
ATOM 1378 C CA . GLU A 1 172 ? -7.91 40.438 14.031 1 81.94 172 GLU A CA 1
ATOM 1379 C C . GLU A 1 172 ? -9.094 41.156 13.398 1 81.94 172 GLU A C 1
ATOM 1381 O O . GLU A 1 172 ? -9.633 42.125 13.977 1 81.94 172 GLU A O 1
ATOM 1386 N N . LYS A 1 173 ? -9.531 40.719 12.289 1 83.69 173 LYS A N 1
ATOM 1387 C CA . LYS A 1 173 ? -10.625 41.375 11.57 1 83.69 173 LYS A CA 1
ATOM 1388 C C . LYS A 1 173 ? -11.945 40.625 11.805 1 83.69 173 LYS A C 1
ATOM 1390 O O . LYS A 1 173 ? -12.992 41.094 11.336 1 83.69 173 LYS A O 1
ATOM 1395 N N . ASP A 1 174 ? -11.859 39.625 12.484 1 86.38 174 ASP A N 1
ATOM 1396 C CA . ASP A 1 174 ? -13.047 38.812 12.734 1 86.38 174 ASP A CA 1
ATOM 1397 C C . ASP A 1 174 ? -13.82 39.312 13.953 1 86.38 174 ASP A C 1
ATOM 1399 O O . ASP A 1 174 ? -13.5 38.969 15.086 1 86.38 174 ASP A O 1
ATOM 1403 N N . LYS A 1 175 ? -14.875 39.906 13.75 1 86.06 175 LYS A N 1
ATOM 1404 C CA . LYS A 1 175 ? -15.664 40.5 14.82 1 86.06 175 LYS A CA 1
ATOM 1405 C C . LYS A 1 175 ? -16.344 39.438 15.664 1 86.06 175 LYS A C 1
ATOM 1407 O O . LYS A 1 175 ? -16.547 39.594 16.859 1 86.06 175 LYS A O 1
ATOM 1412 N N . THR A 1 176 ? -16.672 38.406 15 1 88.12 176 THR A N 1
ATOM 1413 C CA . THR A 1 176 ? -17.312 37.312 15.719 1 88.12 176 THR A CA 1
ATOM 1414 C C . THR A 1 176 ? -16.359 36.688 16.734 1 88.12 176 THR A C 1
ATOM 1416 O O . THR A 1 176 ? -16.75 36.406 17.859 1 88.12 176 THR A O 1
ATOM 1419 N N . MET A 1 177 ? -15.172 36.531 16.375 1 91.56 177 MET A N 1
ATOM 1420 C CA . MET A 1 177 ? -14.188 35.938 17.297 1 91.56 177 MET A CA 1
ATOM 1421 C C . MET A 1 177 ? -13.977 36.844 18.5 1 91.56 177 MET A C 1
ATOM 1423 O O . MET A 1 177 ? -13.836 36.375 19.625 1 91.56 177 MET A O 1
ATOM 1427 N N . LEU A 1 178 ? -13.906 38.125 18.234 1 91.06 178 LEU A N 1
ATOM 1428 C CA . LEU A 1 178 ? -13.727 39.062 19.328 1 91.06 178 LEU A CA 1
ATOM 1429 C C . LEU A 1 178 ? -14.906 39 20.297 1 91.06 178 LEU A C 1
ATOM 1431 O O . LEU A 1 178 ? -14.711 39 21.516 1 91.06 178 LEU A O 1
ATOM 1435 N N . LYS A 1 179 ? -16.062 38.938 19.719 1 90 179 LYS A N 1
ATOM 1436 C CA . LYS A 1 179 ? -17.266 38.844 20.531 1 90 179 LYS A CA 1
ATOM 1437 C C . LYS A 1 179 ? -17.266 37.594 21.375 1 90 179 LYS A C 1
ATOM 1439 O O . LYS A 1 179 ? -17.578 37.625 22.578 1 90 179 LYS A O 1
ATOM 1444 N N . VAL A 1 180 ? -16.938 36.5 20.734 1 93.25 180 VAL A N 1
ATOM 1445 C CA . VAL A 1 180 ? -16.922 35.219 21.438 1 93.25 180 VAL A CA 1
ATOM 1446 C C . VAL A 1 180 ? -15.828 35.219 22.5 1 93.25 180 VAL A C 1
ATOM 1448 O O . VAL A 1 180 ? -16.031 34.719 23.609 1 93.25 180 VAL A O 1
ATOM 1451 N N . SER A 1 181 ? -14.664 35.719 22.156 1 93.62 181 SER A N 1
ATOM 1452 C CA . SER A 1 181 ? -13.562 35.812 23.109 1 93.62 181 SER A CA 1
ATOM 1453 C C . SER A 1 181 ? -13.961 36.594 24.359 1 93.62 181 SER A C 1
ATOM 1455 O O . SER A 1 181 ? -13.602 36.219 25.469 1 93.62 181 SER A O 1
ATOM 1457 N N . LYS A 1 182 ? -14.734 37.656 24.172 1 91.12 182 LYS A N 1
ATOM 1458 C CA . LYS A 1 182 ? -15.227 38.438 25.297 1 91.12 182 LYS A CA 1
ATOM 1459 C C . LYS A 1 182 ? -16.219 37.656 26.141 1 91.12 182 LYS A C 1
ATOM 1461 O O . LYS A 1 182 ? -16.141 37.688 27.375 1 91.12 182 LYS A O 1
ATOM 1466 N N . LEU A 1 183 ? -17.062 37 25.453 1 91.12 183 LEU A N 1
ATOM 1467 C CA . LEU A 1 183 ? -18.125 36.25 26.125 1 91.12 183 LEU A CA 1
ATOM 1468 C C . LEU A 1 183 ? -17.547 35.156 26.984 1 91.12 183 LEU A C 1
ATOM 1470 O O . LEU A 1 183 ? -18.047 34.875 28.078 1 91.12 183 LEU A O 1
ATOM 1474 N N . ILE A 1 184 ? -16.484 34.5 26.484 1 93.12 184 ILE A N 1
ATOM 1475 C CA . ILE A 1 184 ? -15.977 33.344 27.219 1 93.12 184 ILE A CA 1
ATOM 1476 C C . ILE A 1 184 ? -14.688 33.719 27.953 1 93.12 184 ILE A C 1
ATOM 1478 O O . ILE A 1 184 ? -14 32.844 28.484 1 93.12 184 ILE A O 1
ATOM 1482 N N . ASN A 1 185 ? -14.305 34.938 27.922 1 91.38 185 ASN A N 1
ATOM 1483 C CA . ASN A 1 185 ? -13.227 35.531 28.688 1 91.38 185 ASN A CA 1
ATOM 1484 C C . ASN A 1 185 ? -11.883 34.875 28.375 1 91.38 185 ASN A C 1
ATOM 1486 O O . ASN A 1 185 ? -11.188 34.406 29.281 1 91.38 185 ASN A O 1
ATOM 1490 N N . THR A 1 186 ? -11.578 34.844 27.141 1 94.88 186 THR A N 1
ATOM 1491 C CA . THR A 1 186 ? -10.25 34.438 26.719 1 94.88 186 THR A CA 1
ATOM 1492 C C . THR A 1 186 ? -9.344 35.625 26.469 1 94.88 186 THR A C 1
ATOM 1494 O O . THR A 1 186 ? -9.836 36.75 26.266 1 94.88 186 THR A O 1
ATOM 1497 N N . ARG A 1 187 ? -8.078 35.406 26.594 1 95.81 187 ARG A N 1
ATOM 1498 C CA . ARG A 1 187 ? -7.117 36.5 26.438 1 95.81 187 ARG A CA 1
ATOM 1499 C C . ARG A 1 187 ? -6.516 36.5 25.031 1 95.81 187 ARG A C 1
ATOM 1501 O O . ARG A 1 187 ? -6.188 37.562 24.5 1 95.81 187 ARG A O 1
ATOM 1508 N N . TYR A 1 188 ? -6.41 35.344 24.5 1 97.5 188 TYR A N 1
ATOM 1509 C CA . TYR A 1 188 ? -5.824 35.188 23.172 1 97.5 188 TYR A CA 1
ATOM 1510 C C . TYR A 1 188 ? -6.812 34.531 22.219 1 97.5 188 TYR A C 1
ATOM 1512 O O . TYR A 1 188 ? -7.574 33.656 22.609 1 97.5 188 TYR A O 1
ATOM 1520 N N . TYR A 1 189 ? -6.867 34.938 21 1 96.25 189 TYR A N 1
ATOM 1521 C CA . TYR A 1 189 ? -7.652 34.188 20 1 96.25 189 TYR A CA 1
ATOM 1522 C C . TYR A 1 189 ? -6.949 34.188 18.656 1 96.25 189 TYR A C 1
ATOM 1524 O O . TYR A 1 189 ? -6.227 35.125 18.312 1 96.25 189 TYR A O 1
ATOM 1532 N N . SER A 1 190 ? -7.066 33.156 17.969 1 96.75 190 SER A N 1
ATOM 1533 C CA . SER A 1 190 ? -6.312 32.938 16.734 1 96.75 190 SER A CA 1
ATOM 1534 C C . SER A 1 190 ? -7.023 31.938 15.812 1 96.75 190 SER A C 1
ATOM 1536 O O . SER A 1 190 ? -7.945 31.234 16.25 1 96.75 190 SER A O 1
ATOM 1538 N N . SER A 1 191 ? -6.605 31.969 14.555 1 94.5 191 SER A N 1
ATOM 1539 C CA . SER A 1 191 ? -7.051 30.969 13.594 1 94.5 191 SER A CA 1
ATOM 1540 C C . SER A 1 191 ? -6.078 29.797 13.516 1 94.5 191 SER A C 1
ATOM 1542 O O . SER A 1 191 ? -4.898 29.938 13.844 1 94.5 191 SER A O 1
ATOM 1544 N N . THR A 1 192 ? -6.574 28.656 13.086 1 92.62 192 THR A N 1
ATOM 1545 C CA . THR A 1 192 ? -5.805 27.406 13.016 1 92.62 192 THR A CA 1
ATOM 1546 C C . THR A 1 192 ? -4.531 27.609 12.203 1 92.62 192 THR A C 1
ATOM 1548 O O . THR A 1 192 ? -3.455 27.172 12.602 1 92.62 192 THR A O 1
ATOM 1551 N N . SER A 1 193 ? -4.609 28.281 11.07 1 88.06 193 SER A N 1
ATOM 1552 C CA . SER A 1 193 ? -3.469 28.406 10.172 1 88.06 193 SER A CA 1
ATOM 1553 C C . SER A 1 193 ? -2.35 29.219 10.812 1 88.06 193 SER A C 1
ATOM 1555 O O . SER A 1 193 ? -1.173 29.016 10.5 1 88.06 193 SER A O 1
ATOM 1557 N N . SER A 1 194 ? -2.688 30.125 11.734 1 93.94 194 SER A N 1
ATOM 1558 C CA . SER A 1 194 ? -1.696 31.016 12.344 1 93.94 194 SER A CA 1
ATOM 1559 C C . SER A 1 194 ? -1.002 30.312 13.516 1 93.94 194 SER A C 1
ATOM 1561 O O . SER A 1 194 ? 0.058 30.766 13.961 1 93.94 194 SER A O 1
ATOM 1563 N N . MET A 1 195 ? -1.563 29.25 13.93 1 96.06 195 MET A N 1
ATOM 1564 C CA . MET A 1 195 ? -1.064 28.625 15.148 1 96.06 195 MET A CA 1
ATOM 1565 C C . MET A 1 195 ? -0.086 27.5 14.828 1 96.06 195 MET A C 1
ATOM 1567 O O . MET A 1 195 ? 0.767 27.156 15.648 1 96.06 195 MET A O 1
ATOM 1571 N N . THR A 1 196 ? -0.139 26.906 13.648 1 96.81 196 THR A N 1
ATOM 1572 C CA . THR A 1 196 ? 0.536 25.641 13.352 1 96.81 196 THR A CA 1
ATOM 1573 C C . THR A 1 196 ? 2.051 25.844 13.328 1 96.81 196 THR A C 1
ATOM 1575 O O . THR A 1 196 ? 2.799 24.922 13.672 1 96.81 196 THR A O 1
ATOM 1578 N N . GLY A 1 197 ? 2.531 27.016 12.914 1 96.94 197 GLY A N 1
ATOM 1579 C CA . GLY A 1 197 ? 3.967 27.25 12.891 1 96.94 197 GLY A CA 1
ATOM 1580 C C . GLY A 1 197 ? 4.617 27.094 14.258 1 96.94 197 GLY A C 1
ATOM 1581 O O . GLY A 1 197 ? 5.574 26.344 14.406 1 96.94 197 GLY A O 1
ATOM 1582 N N . ILE A 1 198 ? 4.105 27.812 15.188 1 98.38 198 ILE A N 1
ATOM 1583 C CA . ILE A 1 198 ? 4.66 27.781 16.531 1 98.38 198 ILE A CA 1
ATOM 1584 C C . ILE A 1 198 ? 4.434 26.406 17.156 1 98.38 198 ILE A C 1
ATOM 1586 O O . ILE A 1 198 ? 5.324 25.875 17.812 1 98.38 198 ILE A O 1
ATOM 1590 N N . LEU A 1 199 ? 3.285 25.844 16.938 1 98.62 199 LEU A N 1
ATOM 1591 C CA . LEU A 1 199 ? 2.99 24.531 17.484 1 98.62 199 LEU A CA 1
ATOM 1592 C C . LEU A 1 199 ? 3.936 23.484 16.906 1 98.62 199 LEU A C 1
ATOM 1594 O O . LEU A 1 199 ? 4.297 22.516 17.578 1 98.62 199 LEU A O 1
ATOM 1598 N N . SER A 1 200 ? 4.32 23.609 15.656 1 98.56 200 SER A N 1
ATOM 1599 C CA . SER A 1 200 ? 5.305 22.703 15.07 1 98.56 200 SER A CA 1
ATOM 1600 C C . SER A 1 200 ? 6.629 22.766 15.828 1 98.56 200 SER A C 1
ATOM 1602 O O . SER A 1 200 ? 7.254 21.734 16.078 1 98.56 200 SER A O 1
ATOM 1604 N N . HIS A 1 201 ? 7.047 23.953 16.172 1 98.69 201 HIS A N 1
ATOM 1605 C CA . HIS A 1 201 ? 8.312 24.094 16.891 1 98.69 201 HIS A CA 1
ATOM 1606 C C . HIS A 1 201 ? 8.203 23.562 18.312 1 98.69 201 HIS A C 1
ATOM 1608 O O . HIS A 1 201 ? 9.18 23.062 18.875 1 98.69 201 HIS A O 1
ATOM 1614 N N . LEU A 1 202 ? 7.043 23.688 18.875 1 98.75 202 LEU A N 1
ATOM 1615 C CA . LEU A 1 202 ? 6.844 23.047 20.172 1 98.75 202 LEU A CA 1
ATOM 1616 C C . LEU A 1 202 ? 6.898 21.531 20.047 1 98.75 202 LEU A C 1
ATOM 1618 O O . LEU A 1 202 ? 7.379 20.844 20.953 1 98.75 202 LEU A O 1
ATOM 1622 N N . HIS A 1 203 ? 6.387 20.984 18.953 1 98.44 203 HIS A N 1
ATOM 1623 C CA . HIS A 1 203 ? 6.578 19.562 18.672 1 98.44 203 HIS A CA 1
ATOM 1624 C C . HIS A 1 203 ? 8.062 19.219 18.594 1 98.44 203 HIS A C 1
ATOM 1626 O O . HIS A 1 203 ? 8.492 18.219 19.172 1 98.44 203 HIS A O 1
ATOM 1632 N N . TYR A 1 204 ? 8.828 20.062 17.875 1 98.19 204 TYR A N 1
ATOM 1633 C CA . TYR A 1 204 ? 10.258 19.797 17.734 1 98.19 204 TYR A CA 1
ATOM 1634 C C . TYR A 1 204 ? 10.953 19.828 19.094 1 98.19 204 TYR A C 1
ATOM 1636 O O . TYR A 1 204 ? 11.844 19.031 19.344 1 98.19 204 TYR A O 1
ATOM 1644 N N . LEU A 1 205 ? 10.539 20.734 19.891 1 98.19 205 LEU A N 1
ATOM 1645 C CA . LEU A 1 205 ? 11.109 20.844 21.234 1 98.19 205 LEU A CA 1
ATOM 1646 C C . LEU A 1 205 ? 10.789 19.609 22.062 1 98.19 205 LEU A C 1
ATOM 1648 O O . LEU A 1 205 ? 11.695 18.969 22.609 1 98.19 205 LEU A O 1
ATOM 1652 N N . LEU A 1 206 ? 9.523 19.297 22.125 1 97.31 206 LEU A N 1
ATOM 1653 C CA . LEU A 1 206 ? 9.039 18.234 23.016 1 97.31 206 LEU A CA 1
ATOM 1654 C C . LEU A 1 206 ? 9.508 16.859 22.531 1 97.31 206 LEU A C 1
ATOM 1656 O O . LEU A 1 206 ? 9.805 15.984 23.344 1 97.31 206 LEU A O 1
ATOM 1660 N N . SER A 1 207 ? 9.57 16.703 21.25 1 95.75 207 SER A N 1
ATOM 1661 C CA . SER A 1 207 ? 9.938 15.398 20.688 1 95.75 207 SER A CA 1
ATOM 1662 C C . SER A 1 207 ? 11.445 15.289 20.469 1 95.75 207 SER A C 1
ATOM 1664 O O . SER A 1 207 ? 11.961 14.211 20.188 1 95.75 207 SER A O 1
ATOM 1666 N N . ASN A 1 208 ? 12.148 16.406 20.656 1 94.5 208 ASN A N 1
ATOM 1667 C CA . ASN A 1 208 ? 13.57 16.469 20.312 1 94.5 208 ASN A CA 1
ATOM 1668 C C . ASN A 1 208 ? 13.805 16.062 18.859 1 94.5 208 ASN A C 1
ATOM 1670 O O . ASN A 1 208 ? 14.617 15.18 18.578 1 94.5 208 ASN A O 1
ATOM 1674 N N . PHE A 1 209 ? 12.961 16.625 17.984 1 95.19 209 PHE A N 1
ATOM 1675 C CA . PHE A 1 209 ? 13.047 16.453 16.547 1 95.19 209 PHE A CA 1
ATOM 1676 C C . PHE A 1 209 ? 12.945 14.977 16.172 1 95.19 209 PHE A C 1
ATOM 1678 O O . PHE A 1 209 ? 13.711 14.484 15.344 1 95.19 209 PHE A O 1
ATOM 1685 N N . ARG A 1 210 ? 12.023 14.32 16.797 1 93.44 210 ARG A N 1
ATOM 1686 C CA . ARG A 1 210 ? 11.75 12.938 16.422 1 93.44 210 ARG A CA 1
ATOM 1687 C C . ARG A 1 210 ? 11.492 12.836 14.914 1 93.44 210 ARG A C 1
ATOM 1689 O O . ARG A 1 210 ? 10.688 13.594 14.367 1 93.44 210 ARG A O 1
ATOM 1696 N N . PRO A 1 211 ? 12.156 11.859 14.211 1 93 211 PRO A N 1
ATOM 1697 C CA . PRO A 1 211 ? 11.898 11.695 12.773 1 93 211 PRO A CA 1
ATOM 1698 C C . PRO A 1 211 ? 10.523 11.102 12.484 1 93 211 PRO A C 1
ATOM 1700 O O . PRO A 1 211 ? 9.938 10.445 13.352 1 93 211 PRO A O 1
ATOM 1703 N N . VAL A 1 212 ? 10.031 11.336 11.32 1 94.75 212 VAL A N 1
ATOM 1704 C CA . VAL A 1 212 ? 8.75 10.75 10.914 1 94.75 212 VAL A CA 1
ATOM 1705 C C . VAL A 1 212 ? 8.93 9.258 10.641 1 94.75 212 VAL A C 1
ATOM 1707 O O . VAL A 1 212 ? 10 8.828 10.203 1 94.75 212 VAL A O 1
ATOM 1710 N N . ASN A 1 213 ? 7.871 8.531 10.906 1 93.31 213 ASN A N 1
ATOM 1711 C CA . ASN A 1 213 ? 7.852 7.082 10.727 1 93.31 213 ASN A CA 1
ATOM 1712 C C . ASN A 1 213 ? 7.281 6.691 9.367 1 93.31 213 ASN A C 1
ATOM 1714 O O . ASN A 1 213 ? 6.102 6.918 9.094 1 93.31 213 ASN A O 1
ATOM 1718 N N . LEU A 1 214 ? 8.102 6.047 8.539 1 94.06 214 LEU A N 1
ATOM 1719 C CA . LEU A 1 214 ? 7.664 5.66 7.199 1 94.06 214 LEU A CA 1
ATOM 1720 C C . LEU A 1 214 ? 7.684 4.141 7.039 1 94.06 214 LEU A C 1
ATOM 1722 O O . LEU A 1 214 ? 7.766 3.633 5.922 1 94.06 214 LEU A O 1
ATOM 1726 N N . LYS A 1 215 ? 7.59 3.42 8.062 1 91.81 215 LYS A N 1
ATOM 1727 C CA . LYS A 1 215 ? 7.691 1.963 8.047 1 91.81 215 LYS A CA 1
ATOM 1728 C C . LYS A 1 215 ? 6.527 1.34 7.277 1 91.81 215 LYS A C 1
ATOM 1730 O O . LYS A 1 215 ? 6.652 0.234 6.746 1 91.81 215 LYS A O 1
ATOM 1735 N N . ASP A 1 216 ? 5.414 1.965 7.219 1 93.75 216 ASP A N 1
ATOM 1736 C CA . ASP A 1 216 ? 4.234 1.437 6.535 1 93.75 216 ASP A CA 1
ATOM 1737 C C . ASP A 1 216 ? 4.332 1.648 5.027 1 93.75 216 ASP A C 1
ATOM 1739 O O . ASP A 1 216 ? 3.473 1.188 4.273 1 93.75 216 ASP A O 1
ATOM 1743 N N . LEU A 1 217 ? 5.34 2.336 4.539 1 95.19 217 LEU A N 1
ATOM 1744 C CA . LEU A 1 217 ? 5.59 2.484 3.109 1 95.19 217 LEU A CA 1
ATOM 1745 C C . LEU A 1 217 ? 6.488 1.366 2.596 1 95.19 217 LEU A C 1
ATOM 1747 O O . LEU A 1 217 ? 7.137 0.675 3.383 1 95.19 217 LEU A O 1
ATOM 1751 N N . SER A 1 218 ? 6.484 1.199 1.303 1 94.75 218 SER A N 1
ATOM 1752 C CA . SER A 1 218 ? 7.242 0.104 0.706 1 94.75 218 SER A CA 1
ATOM 1753 C C . SER A 1 218 ? 8.742 0.375 0.761 1 94.75 218 SER A C 1
ATOM 1755 O O . SER A 1 218 ? 9.164 1.45 1.186 1 94.75 218 SER A O 1
ATOM 1757 N N . ARG A 1 219 ? 9.523 -0.558 0.311 1 91.19 219 ARG A N 1
ATOM 1758 C CA . ARG A 1 219 ? 10.984 -0.469 0.344 1 91.19 219 ARG A CA 1
ATOM 1759 C C . ARG A 1 219 ? 11.508 0.333 -0.842 1 91.19 219 ARG A C 1
ATOM 1761 O O . ARG A 1 219 ? 12.719 0.547 -0.966 1 91.19 219 ARG A O 1
ATOM 1768 N N . ASN A 1 220 ? 10.578 0.821 -1.643 1 89.25 220 ASN A N 1
ATOM 1769 C CA . ASN A 1 220 ? 10.969 1.752 -2.697 1 89.25 220 ASN A CA 1
ATOM 1770 C C . ASN A 1 220 ? 11.344 3.115 -2.127 1 89.25 220 ASN A C 1
ATOM 1772 O O . ASN A 1 220 ? 12.039 3.896 -2.783 1 89.25 220 ASN A O 1
ATOM 1776 N N . VAL A 1 221 ? 10.758 3.367 -0.939 1 89.69 221 VAL A N 1
ATOM 1777 C CA . VAL A 1 221 ? 11.18 4.547 -0.19 1 89.69 221 VAL A CA 1
ATOM 1778 C C . VAL A 1 221 ? 12.469 4.25 0.566 1 89.69 221 VAL A C 1
ATOM 1780 O O . VAL A 1 221 ? 12.539 3.287 1.331 1 89.69 221 VAL A O 1
ATOM 1783 N N . ARG A 1 222 ? 13.375 5.039 0.438 1 82.56 222 ARG A N 1
ATOM 1784 C CA . ARG A 1 222 ? 14.75 4.762 0.855 1 82.56 222 ARG A CA 1
ATOM 1785 C C . ARG A 1 222 ? 14.836 4.602 2.369 1 82.56 222 ARG A C 1
ATOM 1787 O O . ARG A 1 222 ? 15.562 3.738 2.867 1 82.56 222 ARG A O 1
ATOM 1794 N N . TYR A 1 223 ? 14.164 5.461 3.088 1 85.19 223 TYR A N 1
ATOM 1795 C CA . TYR A 1 223 ? 14.352 5.473 4.535 1 85.19 223 TYR A CA 1
ATOM 1796 C C . TYR A 1 223 ? 13.062 5.121 5.258 1 85.19 223 TYR A C 1
ATOM 1798 O O . TYR A 1 223 ? 11.969 5.473 4.801 1 85.19 223 TYR A O 1
ATOM 1806 N N . SER A 1 224 ? 13.258 4.383 6.336 1 87.44 224 SER A N 1
ATOM 1807 C CA . SER A 1 224 ? 12.102 4.07 7.168 1 87.44 224 SER A CA 1
ATOM 1808 C C . SER A 1 224 ? 11.805 5.199 8.148 1 87.44 224 SER A C 1
ATOM 1810 O O . SER A 1 224 ? 10.711 5.27 8.711 1 87.44 224 SER A O 1
ATOM 1812 N N . HIS A 1 225 ? 12.797 6.047 8.492 1 89.38 225 HIS A N 1
ATOM 1813 C CA . HIS A 1 225 ? 12.688 7.254 9.305 1 89.38 225 HIS A CA 1
ATOM 1814 C C . HIS A 1 225 ? 13.43 8.422 8.672 1 89.38 225 HIS A C 1
ATOM 1816 O O . HIS A 1 225 ? 14.562 8.258 8.203 1 89.38 225 HIS A O 1
ATOM 1822 N N . VAL A 1 226 ? 12.742 9.5 8.641 1 90.5 226 VAL A N 1
ATOM 1823 C CA . VAL A 1 226 ? 13.367 10.641 7.973 1 90.5 226 VAL A CA 1
ATOM 1824 C C . VAL A 1 226 ? 13.023 11.93 8.719 1 90.5 226 VAL A C 1
ATOM 1826 O O . VAL A 1 226 ? 11.906 12.078 9.227 1 90.5 226 VAL A O 1
ATOM 1829 N N . GLY A 1 227 ? 13.984 12.836 8.828 1 93.06 227 GLY A N 1
ATOM 1830 C CA . GLY A 1 227 ? 13.75 14.125 9.469 1 93.06 227 GLY A CA 1
ATOM 1831 C C . GLY A 1 227 ? 12.867 15.047 8.641 1 93.06 227 GLY A C 1
ATOM 1832 O O . GLY A 1 227 ? 12.617 14.789 7.465 1 93.06 227 GLY A O 1
ATOM 1833 N N . PHE A 1 228 ? 12.469 16.109 9.242 1 95.94 228 PHE A N 1
ATOM 1834 C CA . PHE A 1 228 ? 11.602 17.094 8.594 1 95.94 228 PHE A CA 1
ATOM 1835 C C . PHE A 1 228 ? 12.375 17.906 7.578 1 95.94 228 PHE A C 1
ATOM 1837 O O . PHE A 1 228 ? 13.594 18.078 7.707 1 95.94 228 PHE A O 1
ATOM 1844 N N . SER A 1 229 ? 11.711 18.375 6.57 1 94.94 229 SER A N 1
ATOM 1845 C CA . SER A 1 229 ? 12.344 19.172 5.523 1 94.94 229 SER A CA 1
ATOM 1846 C C . SER A 1 229 ? 12.734 20.562 6.043 1 94.94 229 SER A C 1
ATOM 1848 O O . SER A 1 229 ? 12.281 20.984 7.105 1 94.94 229 SER A O 1
ATOM 1850 N N . ARG A 1 230 ? 13.555 21.25 5.289 1 93.38 230 ARG A N 1
ATOM 1851 C CA . ARG A 1 230 ? 13.984 22.594 5.637 1 93.38 230 ARG A CA 1
ATOM 1852 C C . ARG A 1 230 ? 12.789 23.547 5.707 1 93.38 230 ARG A C 1
ATOM 1854 O O . ARG A 1 230 ? 12.711 24.391 6.613 1 93.38 230 ARG A O 1
ATOM 1861 N N . GLY A 1 231 ? 11.891 23.375 4.762 1 93 231 GLY A N 1
ATOM 1862 C CA . GLY A 1 231 ? 10.711 24.219 4.746 1 93 231 GLY A CA 1
ATOM 1863 C C . GLY A 1 231 ? 9.82 24.016 5.961 1 93 231 GLY A C 1
ATOM 1864 O O . GLY A 1 231 ? 9.211 24.969 6.449 1 93 231 GLY A O 1
ATOM 1865 N N . ALA A 1 232 ? 9.797 22.844 6.441 1 95.56 232 ALA A N 1
ATOM 1866 C CA . ALA A 1 232 ? 8.969 22.531 7.602 1 95.56 232 ALA A CA 1
ATOM 1867 C C . ALA A 1 232 ? 9.562 23.109 8.875 1 95.56 232 ALA A C 1
ATOM 1869 O O . ALA A 1 232 ? 8.844 23.391 9.836 1 95.56 232 ALA A O 1
ATOM 1870 N N . LYS A 1 233 ? 10.836 23.391 8.867 1 97 233 LYS A N 1
ATOM 1871 C CA . LYS A 1 233 ? 11.539 23.828 10.07 1 97 233 LYS A CA 1
ATOM 1872 C C . LYS A 1 233 ? 11.734 25.344 10.078 1 97 233 LYS A C 1
ATOM 1874 O O . LYS A 1 233 ? 12.492 25.859 10.898 1 97 233 LYS A O 1
ATOM 1879 N N . LEU A 1 234 ? 11.102 26.031 9.164 1 96.62 234 LEU A N 1
ATOM 1880 C CA . LEU A 1 234 ? 11.188 27.484 9.188 1 96.62 234 LEU A CA 1
ATOM 1881 C C . LEU A 1 234 ? 10.609 28.047 10.484 1 96.62 234 LEU A C 1
ATOM 1883 O O . LEU A 1 234 ? 9.648 27.484 11.031 1 96.62 234 LEU A O 1
ATOM 1887 N N . PRO A 1 235 ? 11.141 29.172 10.93 1 97.62 235 PRO A N 1
ATOM 1888 C CA . PRO A 1 235 ? 10.664 29.734 12.195 1 97.62 235 PRO A CA 1
ATOM 1889 C C . PRO A 1 235 ? 9.18 30.078 12.172 1 97.62 235 PRO A C 1
ATOM 1891 O O . PRO A 1 235 ? 8.641 30.438 11.125 1 97.62 235 PRO A O 1
ATOM 1894 N N . GLY A 1 236 ? 8.586 29.859 13.383 1 97.12 236 GLY A N 1
ATOM 1895 C CA . GLY A 1 236 ? 7.211 30.312 13.539 1 97.12 236 GLY A CA 1
ATOM 1896 C C . GLY A 1 236 ? 7.098 31.797 13.844 1 97.12 236 GLY A C 1
ATOM 1897 O O . GLY A 1 236 ? 7.5 32.25 14.914 1 97.12 236 GLY A O 1
ATOM 1898 N N . ASN A 1 237 ? 6.582 32.562 12.859 1 96.88 237 ASN A N 1
ATOM 1899 C CA . ASN A 1 237 ? 6.418 34 13 1 96.88 237 ASN A CA 1
ATOM 1900 C C . ASN A 1 237 ? 4.945 34.406 13.055 1 96.88 237 ASN A C 1
ATOM 1902 O O . ASN A 1 237 ? 4.164 34.031 12.18 1 96.88 237 ASN A O 1
ATOM 1906 N N . VAL A 1 238 ? 4.605 35.156 14.039 1 98.06 238 VAL A N 1
ATOM 1907 C CA . VAL A 1 238 ? 3.232 35.625 14.133 1 98.06 238 VAL A CA 1
ATOM 1908 C C . VAL A 1 238 ? 3.221 37.094 14.617 1 98.06 238 VAL A C 1
ATOM 1910 O O . VAL A 1 238 ? 4.215 37.562 15.156 1 98.06 238 VAL A O 1
ATOM 1913 N N . ILE A 1 239 ? 2.121 37.75 14.32 1 98 239 ILE A N 1
ATOM 1914 C CA . ILE A 1 239 ? 1.837 39.062 14.867 1 98 239 ILE A CA 1
ATOM 1915 C C . ILE A 1 239 ? 0.776 38.969 15.961 1 98 239 ILE A C 1
ATOM 1917 O O . ILE A 1 239 ? -0.314 38.438 15.719 1 98 239 ILE A O 1
ATOM 1921 N N . VAL A 1 240 ? 1.188 39.375 17.125 1 98.06 240 VAL A N 1
ATOM 1922 C CA . VAL A 1 240 ? 0.25 39.438 18.25 1 98.06 240 VAL A CA 1
ATOM 1923 C C . VAL A 1 240 ? -0.257 40.875 18.406 1 98.06 240 VAL A C 1
ATOM 1925 O O . VAL A 1 240 ? 0.468 41.75 18.891 1 98.06 240 VAL A O 1
ATOM 1928 N N . ARG A 1 241 ? -1.518 41.062 18.109 1 96.38 241 ARG A N 1
ATOM 1929 C CA . ARG A 1 241 ? -2.062 42.406 18.047 1 96.38 241 ARG A CA 1
ATOM 1930 C C . ARG A 1 241 ? -2.969 42.688 19.25 1 96.38 241 ARG A C 1
ATOM 1932 O O . ARG A 1 241 ? -3.908 41.938 19.516 1 96.38 241 ARG A O 1
ATOM 1939 N N . LYS A 1 242 ? -2.668 43.781 19.875 1 95.25 242 LYS A N 1
ATOM 1940 C CA . LYS A 1 242 ? -3.545 44.219 20.953 1 95.25 242 LYS A CA 1
ATOM 1941 C C . LYS A 1 242 ? -4.875 44.719 20.391 1 95.25 242 LYS A C 1
ATOM 1943 O O . LYS A 1 242 ? -4.902 45.594 19.5 1 95.25 242 LYS A O 1
ATOM 1948 N N . MET A 1 243 ? -5.914 44.156 20.953 1 91.69 243 MET A N 1
ATOM 1949 C CA . MET A 1 243 ? -7.246 44.531 20.484 1 91.69 243 MET A CA 1
ATOM 1950 C C . MET A 1 243 ? -7.918 45.469 21.5 1 91.69 243 MET A C 1
ATOM 1952 O O . MET A 1 243 ? -7.816 45.25 22.703 1 91.69 243 MET A O 1
ATOM 1956 N N . GLU A 1 244 ? -8.328 46.562 21.078 1 76 244 GLU A N 1
ATOM 1957 C CA . GLU A 1 244 ? -8.945 47.594 21.938 1 76 244 GLU A CA 1
ATOM 1958 C C . GLU A 1 244 ? -10.352 47.156 22.359 1 76 244 GLU A C 1
ATOM 1960 O O . GLU A 1 244 ? -11.156 46.75 21.531 1 76 244 GLU A O 1
ATOM 1965 N N . GLN A 1 245 ? -10.398 47.125 23.656 1 72.94 245 GLN A N 1
ATOM 1966 C CA . GLN A 1 245 ? -11.75 46.719 24.047 1 72.94 245 GLN A CA 1
ATOM 1967 C C . GLN A 1 245 ? -12.328 47.688 25.078 1 72.94 245 GLN A C 1
ATOM 1969 O O . GLN A 1 245 ? -11.578 48.312 25.828 1 72.94 245 GLN A O 1
ATOM 1974 N N . SER A 1 246 ? -13.531 47.719 25.078 1 69.62 246 SER A N 1
ATOM 1975 C CA . SER A 1 246 ? -14.328 48.625 25.922 1 69.62 246 SER A CA 1
ATOM 1976 C C . SER A 1 246 ? -14.445 48.062 27.344 1 69.62 246 SER A C 1
ATOM 1978 O O . SER A 1 246 ? -14.711 48.812 28.281 1 69.62 246 SER A O 1
ATOM 1980 N N . ASP A 1 247 ? -14.25 46.844 27.422 1 72 247 ASP A N 1
ATOM 1981 C CA . ASP A 1 247 ? -14.523 46.25 28.719 1 72 247 ASP A CA 1
ATOM 1982 C C . ASP A 1 247 ? -13.312 46.344 29.641 1 72 247 ASP A C 1
ATOM 1984 O O . ASP A 1 247 ? -13.305 45.781 30.734 1 72 247 ASP A O 1
ATOM 1988 N N . GLY A 1 248 ? -12.344 46.938 29.219 1 75.75 248 GLY A N 1
ATOM 1989 C CA . GLY A 1 248 ? -11.195 47.156 30.062 1 75.75 248 GLY A CA 1
ATOM 1990 C C . GLY A 1 248 ? -10.18 46.031 30.031 1 75.75 248 GLY A C 1
ATOM 1991 O O . GLY A 1 248 ? -9.07 46.188 30.547 1 75.75 248 GLY A O 1
ATOM 1992 N N . GLU A 1 249 ? -10.57 44.938 29.531 1 84.56 249 GLU A N 1
ATOM 1993 C CA . GLU A 1 249 ? -9.633 43.812 29.453 1 84.56 249 GLU A CA 1
ATOM 1994 C C . GLU A 1 249 ? -8.883 43.812 28.125 1 84.56 249 GLU A C 1
ATOM 1996 O O . GLU A 1 249 ? -9.461 44.125 27.078 1 84.56 249 GLU A O 1
ATOM 2001 N N . THR A 1 250 ? -7.617 43.531 28.234 1 90.38 250 THR A N 1
ATOM 2002 C CA . THR A 1 250 ? -6.812 43.5 27.031 1 90.38 250 THR A CA 1
ATOM 2003 C C . THR A 1 250 ? -6.82 42.094 26.406 1 90.38 250 THR A C 1
ATOM 2005 O O . THR A 1 250 ? -6.602 41.094 27.094 1 90.38 250 THR A O 1
ATOM 2008 N N . ARG A 1 251 ? -7.195 42.031 25.203 1 94.25 251 ARG A N 1
ATOM 2009 C CA . ARG A 1 251 ? -7.168 40.781 24.438 1 94.25 251 ARG A CA 1
ATOM 2010 C C . ARG A 1 251 ? -6.227 40.906 23.234 1 94.25 251 ARG A C 1
ATOM 2012 O O . ARG A 1 251 ? -5.934 42.031 22.781 1 94.25 251 ARG A O 1
ATOM 2019 N N . TYR A 1 252 ? -5.711 39.781 22.812 1 97 252 TYR A N 1
ATOM 2020 C CA . TYR A 1 252 ? -4.734 39.781 21.734 1 97 252 TYR A CA 1
ATOM 2021 C C . TYR A 1 252 ? -5.164 38.844 20.609 1 97 252 TYR A C 1
ATOM 2023 O O . TYR A 1 252 ? -5.527 37.688 20.859 1 97 252 TYR A O 1
ATOM 2031 N N . ALA A 1 253 ? -5.195 39.344 19.391 1 96.62 253 ALA A N 1
ATOM 2032 C CA . ALA A 1 253 ? -5.387 38.5 18.188 1 96.62 253 ALA A CA 1
ATOM 2033 C C . ALA A 1 253 ? -4.047 38.062 17.625 1 96.62 253 ALA A C 1
ATOM 2035 O O . ALA A 1 253 ? -3.109 38.844 17.516 1 96.62 253 ALA A O 1
ATOM 2036 N N . ILE A 1 254 ? -3.936 36.812 17.328 1 97.62 254 ILE A N 1
ATOM 2037 C CA . ILE A 1 254 ? -2.695 36.25 16.797 1 97.62 254 ILE A CA 1
ATOM 2038 C C . ILE A 1 254 ? -2.881 35.875 15.336 1 97.62 254 ILE A C 1
ATOM 2040 O O . ILE A 1 254 ? -3.717 35.031 15 1 97.62 254 ILE A O 1
ATOM 2044 N N . ASP A 1 255 ? -2.057 36.438 14.492 1 96 255 ASP A N 1
ATOM 2045 C CA . ASP A 1 255 ? -2.137 36.188 13.055 1 96 255 ASP A CA 1
ATOM 2046 C C . ASP A 1 255 ? -0.769 35.812 12.484 1 96 255 ASP A C 1
ATOM 2048 O O . ASP A 1 255 ? 0.263 36.25 13.008 1 96 255 ASP A O 1
ATOM 2052 N N . SER A 1 256 ? -0.833 35.094 11.43 1 93.56 256 SER A N 1
ATOM 2053 C CA . SER A 1 256 ? 0.4 34.688 10.758 1 93.56 256 SER A CA 1
ATOM 2054 C C . SER A 1 256 ? 1.138 35.906 10.203 1 93.56 256 SER A C 1
ATOM 2056 O O . SER A 1 256 ? 0.514 36.844 9.688 1 93.56 256 SER A O 1
ATOM 2058 N N . ASP A 1 257 ? 2.453 35.875 10.359 1 95.12 257 ASP A N 1
ATOM 2059 C CA . ASP A 1 257 ? 3.357 36.875 9.766 1 95.12 257 ASP A CA 1
ATOM 2060 C C . ASP A 1 257 ? 3.568 36.594 8.281 1 95.12 257 ASP A C 1
ATOM 2062 O O . ASP A 1 257 ? 4.145 35.562 7.906 1 95.12 257 ASP A O 1
ATOM 2066 N N . LYS A 1 258 ? 3.18 37.5 7.398 1 90.12 258 LYS A N 1
ATOM 2067 C CA . LYS A 1 258 ? 3.178 37.25 5.957 1 90.12 258 LYS A CA 1
ATOM 2068 C C . LYS A 1 258 ? 4.277 38.062 5.262 1 90.12 258 LYS A C 1
ATOM 2070 O O . LYS A 1 258 ? 4.16 38.375 4.082 1 90.12 258 LYS A O 1
ATOM 2075 N N . TYR A 1 259 ? 5.336 38.375 5.918 1 90.56 259 TYR A N 1
ATOM 2076 C CA . TYR A 1 259 ? 6.336 39.312 5.371 1 90.56 259 TYR A CA 1
ATOM 2077 C C . TYR A 1 259 ? 6.98 38.719 4.121 1 90.56 259 TYR A C 1
ATOM 2079 O O . TYR A 1 259 ? 7.367 39.438 3.209 1 90.56 259 TYR A O 1
ATOM 2087 N N . ALA A 1 260 ? 7.055 37.375 4.117 1 87.38 260 ALA A N 1
ATOM 2088 C CA . ALA A 1 260 ? 7.77 36.75 3.006 1 87.38 260 ALA A CA 1
ATOM 2089 C C . ALA A 1 260 ? 6.852 35.812 2.221 1 87.38 260 ALA A C 1
ATOM 2091 O O . ALA A 1 260 ? 7.324 34.938 1.498 1 87.38 260 ALA A O 1
ATOM 2092 N N . ASP A 1 261 ? 5.594 36 2.359 1 82.25 261 ASP A N 1
ATOM 2093 C CA . ASP A 1 261 ? 4.645 35.125 1.668 1 82.25 261 ASP A CA 1
ATOM 2094 C C . ASP A 1 261 ? 4.539 35.5 0.191 1 82.25 261 ASP A C 1
ATOM 2096 O O . ASP A 1 261 ? 4.582 36.688 -0.163 1 82.25 261 ASP A O 1
ATOM 2100 N N . LYS A 1 262 ? 4.641 34.469 -0.607 1 72.12 262 LYS A N 1
ATOM 2101 C CA . LYS A 1 262 ? 4.434 34.688 -2.039 1 72.12 262 LYS A CA 1
ATOM 2102 C C . LYS A 1 262 ? 3.168 33.969 -2.518 1 72.12 262 LYS A C 1
ATOM 2104 O O . LYS A 1 262 ? 2.84 32.875 -2.041 1 72.12 262 LYS A O 1
ATOM 2109 N N . GLU A 1 263 ? 2.381 34.844 -3.189 1 61.66 263 GLU A N 1
ATOM 2110 C CA . GLU A 1 263 ? 1.215 34.188 -3.775 1 61.66 263 GLU A CA 1
ATOM 2111 C C . GLU A 1 263 ? 1.629 33.156 -4.809 1 61.66 263 GLU A C 1
ATOM 2113 O O . GLU A 1 263 ? 2.369 33.469 -5.746 1 61.66 263 GLU A O 1
ATOM 2118 N N . MET A 1 264 ? 1.253 31.984 -4.445 1 66.44 264 MET A N 1
ATOM 2119 C CA . MET A 1 264 ? 1.676 30.906 -5.348 1 66.44 264 MET A CA 1
ATOM 2120 C C . MET A 1 264 ? 0.478 30.297 -6.066 1 66.44 264 MET A C 1
ATOM 2122 O O . MET A 1 264 ? -0.644 30.344 -5.559 1 66.44 264 MET A O 1
ATOM 2126 N N . ILE A 1 265 ? 0.624 30 -7.285 1 74.06 265 ILE A N 1
ATOM 2127 C CA . ILE A 1 265 ? -0.353 29.328 -8.133 1 74.06 265 ILE A CA 1
ATOM 2128 C C . ILE A 1 265 ? -1.006 28.188 -7.355 1 74.06 265 ILE A C 1
ATOM 2130 O O . ILE A 1 265 ? -2.199 27.922 -7.516 1 74.06 265 ILE A O 1
ATOM 2134 N N . LEU A 1 266 ? -0.343 27.625 -6.477 1 80.56 266 LEU A N 1
ATOM 2135 C CA . LEU A 1 266 ? -0.845 26.469 -5.758 1 80.56 266 LEU A CA 1
ATOM 2136 C C . LEU A 1 266 ? -1.927 26.859 -4.762 1 80.56 266 LEU A C 1
ATOM 2138 O O . LEU A 1 266 ? -2.867 26.109 -4.52 1 80.56 266 LEU A O 1
ATOM 2142 N N . SER A 1 267 ? -1.789 28 -4.199 1 82.44 267 SER A N 1
ATOM 2143 C CA . SER A 1 267 ? -2.824 28.484 -3.289 1 82.44 267 SER A CA 1
ATOM 2144 C C . SER A 1 267 ? -4.129 28.75 -4.031 1 82.44 267 SER A C 1
ATOM 2146 O O . SER A 1 267 ? -5.207 28.391 -3.547 1 82.44 267 SER A O 1
ATOM 2148 N N . ARG A 1 268 ? -4.027 29.312 -5.176 1 84.5 268 ARG A N 1
ATOM 2149 C CA . ARG A 1 268 ? -5.195 29.562 -6.004 1 84.5 268 ARG A CA 1
ATOM 2150 C C . ARG A 1 268 ? -5.84 28.266 -6.473 1 84.5 268 ARG A C 1
ATOM 2152 O O . ARG A 1 268 ? -7.066 28.125 -6.449 1 84.5 268 ARG A O 1
ATOM 2159 N N . LEU A 1 269 ? -4.98 27.422 -6.828 1 87.81 269 LEU A N 1
ATOM 2160 C CA . LEU A 1 269 ? -5.477 26.109 -7.246 1 87.81 269 LEU A CA 1
ATOM 2161 C C . LEU A 1 269 ? -6.223 25.422 -6.109 1 87.81 269 LEU A C 1
ATOM 2163 O O . LEU A 1 269 ? -7.23 24.75 -6.34 1 87.81 269 LEU A O 1
ATOM 2167 N N . GLY A 1 270 ? -5.727 25.594 -4.91 1 89.81 270 GLY A N 1
ATOM 2168 C CA . GLY A 1 270 ? -6.371 24.984 -3.752 1 89.81 270 GLY A CA 1
ATOM 2169 C C . GLY A 1 270 ? -7.809 25.438 -3.57 1 89.81 270 GLY A C 1
ATOM 2170 O O . GLY A 1 270 ? -8.688 24.641 -3.262 1 89.81 270 GLY A O 1
ATOM 2171 N N . HIS A 1 271 ? -8.031 26.688 -3.824 1 88.19 271 HIS A N 1
ATOM 2172 C CA . HIS A 1 271 ? -9.375 27.234 -3.688 1 88.19 271 HIS A CA 1
ATOM 2173 C C . HIS A 1 271 ? -10.297 26.703 -4.789 1 88.19 271 HIS A C 1
ATOM 2175 O O . HIS A 1 271 ? -11.445 26.359 -4.523 1 88.19 271 HIS A O 1
ATOM 2181 N N . SER A 1 272 ? -9.758 26.719 -5.926 1 91.69 272 SER A N 1
ATOM 2182 C CA . SER A 1 272 ? -10.539 26.219 -7.055 1 91.69 272 SER A CA 1
ATOM 2183 C C . SER A 1 272 ? -10.883 24.75 -6.891 1 91.69 272 SER A C 1
ATOM 2185 O O . SER A 1 272 ? -12.023 24.344 -7.113 1 91.69 272 SER A O 1
ATOM 2187 N N . LEU A 1 273 ? -9.945 23.953 -6.469 1 94.62 273 LEU A N 1
ATOM 2188 C CA . LEU A 1 273 ? -10.141 22.516 -6.355 1 94.62 273 LEU A CA 1
ATOM 2189 C C . LEU A 1 273 ? -11.078 22.188 -5.199 1 94.62 273 LEU A C 1
ATOM 2191 O O . LEU A 1 273 ? -11.836 21.219 -5.273 1 94.62 273 LEU A O 1
ATOM 2195 N N . GLU A 1 274 ? -11.016 22.969 -4.164 1 92.81 274 GLU A N 1
ATOM 2196 C CA . GLU A 1 274 ? -11.969 22.766 -3.074 1 92.81 274 GLU A CA 1
ATOM 2197 C C . GLU A 1 274 ? -13.406 22.891 -3.57 1 92.81 274 GLU A C 1
ATOM 2199 O O . GLU A 1 274 ? -14.266 22.094 -3.197 1 92.81 274 GLU A O 1
ATOM 2204 N N . ARG A 1 275 ? -13.672 23.859 -4.414 1 92.25 275 ARG A N 1
ATOM 2205 C CA . ARG A 1 275 ? -15.008 24.062 -4.977 1 92.25 275 ARG A CA 1
ATOM 2206 C C . ARG A 1 275 ? -15.359 22.938 -5.945 1 92.25 275 ARG A C 1
ATOM 2208 O O . ARG A 1 275 ? -16.516 22.531 -6.051 1 92.25 275 ARG A O 1
ATOM 2215 N N . LEU A 1 276 ? -14.367 22.484 -6.637 1 95 276 LEU A N 1
ATOM 2216 C CA . LEU A 1 276 ? -14.578 21.391 -7.57 1 95 276 LEU A CA 1
ATOM 2217 C C . LEU A 1 276 ? -15.023 20.125 -6.836 1 95 276 LEU A C 1
ATOM 2219 O O . LEU A 1 276 ? -15.93 19.422 -7.293 1 95 276 LEU A O 1
ATOM 2223 N N . LEU A 1 277 ? -14.422 19.828 -5.672 1 97.12 277 LEU A N 1
ATOM 2224 C CA . LEU A 1 277 ? -14.648 18.578 -4.945 1 97.12 277 LEU A CA 1
ATOM 2225 C C . LEU A 1 277 ? -15.953 18.641 -4.16 1 97.12 277 LEU A C 1
ATOM 2227 O O . LEU A 1 277 ? -16.5 17.594 -3.781 1 97.12 277 LEU A O 1
ATOM 2231 N N . THR A 1 278 ? -16.516 19.844 -3.912 1 95.31 278 THR A N 1
ATOM 2232 C CA . THR A 1 278 ? -17.656 19.969 -3.008 1 95.31 278 THR A CA 1
ATOM 2233 C C . THR A 1 278 ? -18.891 20.469 -3.754 1 95.31 278 THR A C 1
ATOM 2235 O O . THR A 1 278 ? -19.938 20.688 -3.15 1 95.31 278 THR A O 1
ATOM 2238 N N . ASN A 1 279 ? -18.766 20.719 -5.066 1 93.06 279 ASN A N 1
ATOM 2239 C CA . ASN A 1 279 ? -19.906 21.156 -5.859 1 93.06 279 ASN A CA 1
ATOM 2240 C C . ASN A 1 279 ? -20.156 20.219 -7.043 1 93.06 279 ASN A C 1
ATOM 2242 O O . ASN A 1 279 ? -19.234 19.609 -7.566 1 93.06 279 ASN A O 1
ATOM 2246 N N . GLU A 1 280 ? -21.438 20.094 -7.395 1 94 280 GLU A N 1
ATOM 2247 C CA . GLU A 1 280 ? -21.75 19.391 -8.633 1 94 280 GLU A CA 1
ATOM 2248 C C . GLU A 1 280 ? -21.156 20.094 -9.844 1 94 280 GLU A C 1
ATOM 2250 O O . GLU A 1 280 ? -20.875 21.297 -9.797 1 94 280 GLU A O 1
ATOM 2255 N N . SER A 1 281 ? -21 19.359 -10.867 1 91.62 281 SER A N 1
ATOM 2256 C CA . SER A 1 281 ? -20.359 19.891 -12.062 1 91.62 281 SER A CA 1
ATOM 2257 C C . SER A 1 281 ? -21.078 21.125 -12.594 1 91.62 281 SER A C 1
ATOM 2259 O O . SER A 1 281 ? -20.438 22.078 -13.047 1 91.62 281 SER A O 1
ATOM 2261 N N . GLU A 1 282 ? -22.359 21.125 -12.484 1 90.19 282 GLU A N 1
ATOM 2262 C CA . GLU A 1 282 ? -23.156 22.234 -13 1 90.19 282 GLU A CA 1
ATOM 2263 C C . GLU A 1 282 ? -22.906 23.516 -12.219 1 90.19 282 GLU A C 1
ATOM 2265 O O . GLU A 1 282 ? -22.844 24.609 -12.797 1 90.19 282 GLU A O 1
ATOM 2270 N N . ILE A 1 283 ? -22.766 23.344 -10.938 1 88.44 283 ILE A N 1
ATOM 2271 C CA . ILE A 1 283 ? -22.516 24.5 -10.078 1 88.44 283 ILE A CA 1
ATOM 2272 C C . ILE A 1 283 ? -21.094 24.984 -10.273 1 88.44 283 ILE A C 1
ATOM 2274 O O . ILE A 1 283 ? -20.844 26.203 -10.344 1 88.44 283 ILE A O 1
ATOM 2278 N N . PHE A 1 284 ? -20.172 24.156 -10.43 1 91.38 284 PHE A N 1
ATOM 2279 C CA . PHE A 1 284 ? -18.766 24.531 -10.609 1 91.38 284 PHE A CA 1
ATOM 2280 C C . PHE A 1 284 ? -18.562 25.266 -11.93 1 91.38 284 PHE A C 1
ATOM 2282 O O . PHE A 1 284 ? -17.734 26.172 -12.023 1 91.38 284 PHE A O 1
ATOM 2289 N N . ASP A 1 285 ? -19.297 24.891 -12.883 1 90.19 285 ASP A N 1
ATOM 2290 C CA . ASP A 1 285 ? -19.156 25.5 -14.195 1 90.19 285 ASP A CA 1
ATOM 2291 C C . ASP A 1 285 ? -19.5 26.984 -14.148 1 90.19 285 ASP A C 1
ATOM 2293 O O . ASP A 1 285 ? -19.078 27.75 -15.008 1 90.19 285 ASP A O 1
ATOM 2297 N N . LYS A 1 286 ? -20.203 27.359 -13.164 1 87.75 286 LYS A N 1
ATOM 2298 C CA . LYS A 1 286 ? -20.562 28.766 -13.031 1 87.75 286 LYS A CA 1
ATOM 2299 C C . LYS A 1 286 ? -19.375 29.609 -12.609 1 87.75 286 LYS A C 1
ATOM 2301 O O . LYS A 1 286 ? -19.391 30.828 -12.742 1 87.75 286 LYS A O 1
ATOM 2306 N N . TYR A 1 287 ? -18.359 28.984 -12.078 1 88 287 TYR A N 1
ATOM 2307 C CA . TYR A 1 287 ? -17.172 29.703 -11.664 1 88 287 TYR A CA 1
ATOM 2308 C C . TYR A 1 287 ? -16.25 29.953 -12.859 1 88 287 TYR A C 1
ATOM 2310 O O . TYR A 1 287 ? -15.25 30.672 -12.742 1 88 287 TYR A O 1
ATOM 2318 N N . LYS A 1 288 ? -16.625 29.422 -13.984 1 88.94 288 LYS A N 1
ATOM 2319 C CA . LYS A 1 288 ? -15.836 29.672 -15.188 1 88.94 288 LYS A CA 1
ATOM 2320 C C . LYS A 1 288 ? -16.062 31.078 -15.719 1 88.94 288 LYS A C 1
ATOM 2322 O O . LYS A 1 288 ? -17.219 31.5 -15.883 1 88.94 288 LYS A O 1
ATOM 2327 N N . LEU A 1 289 ? -14.984 31.75 -16 1 85.5 289 LEU A N 1
ATOM 2328 C CA . LEU A 1 289 ? -15.086 33.125 -16.469 1 85.5 289 LEU A CA 1
ATOM 2329 C C . LEU A 1 289 ? -15.781 33.188 -17.828 1 85.5 289 LEU A C 1
ATOM 2331 O O . LEU A 1 289 ? -16.453 34.188 -18.141 1 85.5 289 LEU A O 1
ATOM 2335 N N . SER A 1 290 ? -15.617 32.156 -18.547 1 80.31 290 SER A N 1
ATOM 2336 C CA . SER A 1 290 ? -16.25 32.125 -19.859 1 80.31 290 SER A CA 1
ATOM 2337 C C . SER A 1 290 ? -17.766 32.031 -19.75 1 80.31 290 SER A C 1
ATOM 2339 O O . SER A 1 290 ? -18.484 32.375 -20.672 1 80.31 290 SER A O 1
ATOM 2341 N N . ASN A 1 291 ? -18.25 31.547 -18.703 1 72.81 291 ASN A N 1
ATOM 2342 C CA . ASN A 1 291 ? -19.672 31.359 -18.516 1 72.81 291 ASN A CA 1
ATOM 2343 C C . ASN A 1 291 ? -20.312 32.531 -17.797 1 72.81 291 ASN A C 1
ATOM 2345 O O . ASN A 1 291 ? -21.484 32.469 -17.422 1 72.81 291 ASN A O 1
ATOM 2349 N N . LYS A 1 292 ? -19.672 33.625 -17.406 1 63.53 292 LYS A N 1
ATOM 2350 C CA . LYS A 1 292 ? -20.109 34.75 -16.625 1 63.53 292 LYS A CA 1
ATOM 2351 C C . LYS A 1 292 ? -21.281 35.469 -17.297 1 63.53 292 LYS A C 1
ATOM 2353 O O . LYS A 1 292 ? -22.047 36.156 -16.625 1 63.53 292 LYS A O 1
ATOM 2358 N N . SER A 1 293 ? -21.344 35.375 -18.547 1 56.28 293 SER A N 1
ATOM 2359 C CA . SER A 1 293 ? -22.375 36.188 -19.188 1 56.28 293 SER A CA 1
ATOM 2360 C C . SER A 1 293 ? -23.781 35.781 -18.766 1 56.28 293 SER A C 1
ATOM 2362 O O . SER A 1 293 ? -24.75 36.469 -19.047 1 56.28 293 SER A O 1
ATOM 2364 N N . GLU A 1 294 ? -23.828 34.656 -18.141 1 52.5 294 GLU A N 1
ATOM 2365 C CA . GLU A 1 294 ? -25.234 34.344 -17.875 1 52.5 294 GLU A CA 1
ATOM 2366 C C . GLU A 1 294 ? -25.672 34.906 -16.531 1 52.5 294 GLU A C 1
ATOM 2368 O O . GLU A 1 294 ? -25.047 34.656 -15.5 1 52.5 294 GLU A O 1
ATOM 2373 N N . GLU A 1 295 ? -26.438 35.969 -16.438 1 51.34 295 GLU A N 1
ATOM 2374 C CA . GLU A 1 295 ? -26.969 36.781 -15.336 1 51.34 295 GLU A CA 1
ATOM 2375 C C . GLU A 1 295 ? -27.234 35.906 -14.102 1 51.34 295 GLU A C 1
ATOM 2377 O O . GLU A 1 295 ? -26.938 36.344 -12.977 1 51.34 295 GLU A O 1
ATOM 2382 N N . ASN A 1 296 ? -27.875 34.875 -14.281 1 48.75 296 ASN A N 1
ATOM 2383 C CA . ASN A 1 296 ? -28.375 34 -13.219 1 48.75 296 ASN A CA 1
ATOM 2384 C C . ASN A 1 296 ? -27.234 33.312 -12.477 1 48.75 296 ASN A C 1
ATOM 2386 O O . ASN A 1 296 ? -27.406 32.875 -11.336 1 48.75 296 ASN A O 1
ATOM 2390 N N . SER A 1 297 ? -26.094 33.281 -13.008 1 55.75 297 SER A N 1
ATOM 2391 C CA . SER A 1 297 ? -24.984 32.531 -12.438 1 55.75 297 SER A CA 1
ATOM 2392 C C . SER A 1 297 ? -24.281 33.312 -11.344 1 55.75 297 SER A C 1
ATOM 2394 O O . SER A 1 297 ? -23.922 32.781 -10.297 1 55.75 297 SER A O 1
ATOM 2396 N N . LYS A 1 298 ? -24.344 34.625 -11.352 1 56.38 298 LYS A N 1
ATOM 2397 C CA . LYS A 1 298 ? -23.641 35.469 -10.391 1 56.38 298 LYS A CA 1
ATOM 2398 C C . LYS A 1 298 ? -24.406 35.562 -9.078 1 56.38 298 LYS A C 1
ATOM 2400 O O . LYS A 1 298 ? -23.812 35.531 -8 1 56.38 298 LYS A O 1
ATOM 2405 N N . ALA A 1 299 ? -25.781 35.719 -9.258 1 55.75 299 ALA A N 1
ATOM 2406 C CA . ALA A 1 299 ? -26.609 35.844 -8.062 1 55.75 299 ALA A CA 1
ATOM 2407 C C . ALA A 1 299 ? -26.438 34.625 -7.164 1 55.75 299 ALA A C 1
ATOM 2409 O O . ALA A 1 299 ? -26.375 34.75 -5.938 1 55.75 299 ALA A O 1
ATOM 2410 N N . GLN A 1 300 ? -26.469 33.469 -7.75 1 57.09 300 GLN A N 1
ATOM 2411 C CA . GLN A 1 300 ? -26.328 32.219 -6.969 1 57.09 300 GLN A CA 1
ATOM 2412 C C . GLN A 1 300 ? -24.953 32.156 -6.301 1 57.09 300 GLN A C 1
ATOM 2414 O O . GLN A 1 300 ? -24.844 31.734 -5.148 1 57.09 300 GLN A O 1
ATOM 2419 N N . LEU A 1 301 ? -24.062 32.625 -7.031 1 59.75 301 LEU A N 1
ATOM 2420 C CA . LEU A 1 301 ? -22.703 32.562 -6.492 1 59.75 301 LEU A CA 1
ATOM 2421 C C . LEU A 1 301 ? -22.531 33.562 -5.348 1 59.75 301 LEU A C 1
ATOM 2423 O O . LEU A 1 301 ? -21.781 33.312 -4.406 1 59.75 301 LEU A O 1
ATOM 2427 N N . GLU A 1 302 ? -23.219 34.625 -5.531 1 57.44 302 GLU A N 1
ATOM 2428 C CA . GLU A 1 302 ? -23.141 35.625 -4.484 1 57.44 302 GLU A CA 1
ATOM 2429 C C . GLU A 1 302 ? -23.719 35.125 -3.172 1 57.44 302 GLU A C 1
ATOM 2431 O O . GLU A 1 302 ? -23.219 35.438 -2.092 1 57.44 302 GLU A O 1
ATOM 2436 N N . MET A 1 303 ? -24.781 34.406 -3.312 1 50.34 303 MET A N 1
ATOM 2437 C CA . MET A 1 303 ? -25.375 33.844 -2.115 1 50.34 303 MET A CA 1
ATOM 2438 C C . MET A 1 303 ? -24.438 32.812 -1.474 1 50.34 303 MET A C 1
ATOM 2440 O O . MET A 1 303 ? -24.422 32.688 -0.25 1 50.34 303 MET A O 1
ATOM 2444 N N . GLU A 1 304 ? -23.656 32.156 -2.348 1 55.47 304 GLU A N 1
ATOM 2445 C CA . GLU A 1 304 ? -22.766 31.125 -1.838 1 55.47 304 GLU A CA 1
ATOM 2446 C C . GLU A 1 304 ? -21.469 31.734 -1.303 1 55.47 304 GLU A C 1
ATOM 2448 O O . GLU A 1 304 ? -20.797 31.141 -0.449 1 55.47 304 GLU A O 1
ATOM 2453 N N . LYS A 1 305 ? -21.094 32.938 -1.772 1 55.78 305 LYS A N 1
ATOM 2454 C CA . LYS A 1 305 ? -19.828 33.594 -1.427 1 55.78 305 LYS A CA 1
ATOM 2455 C C . LYS A 1 305 ? -19.656 33.688 0.087 1 55.78 305 LYS A C 1
ATOM 2457 O O . LYS A 1 305 ? -18.547 33.531 0.604 1 55.78 305 LYS A O 1
ATOM 2462 N N . ASN A 1 306 ? -20.719 34.156 0.85 1 53.78 306 ASN A N 1
ATOM 2463 C CA . ASN A 1 306 ? -20.469 34.594 2.217 1 53.78 306 ASN A CA 1
ATOM 2464 C C . ASN A 1 306 ? -20.609 33.438 3.215 1 53.78 306 ASN A C 1
ATOM 2466 O O . ASN A 1 306 ? -20.891 33.656 4.391 1 53.78 306 ASN A O 1
ATOM 2470 N N . SER A 1 307 ? -20.188 32.094 2.699 1 67.06 307 SER A N 1
ATOM 2471 C CA . SER A 1 307 ? -20.734 31.25 3.748 1 67.06 307 SER A CA 1
ATOM 2472 C C . SER A 1 307 ? -19.781 30.125 4.105 1 67.06 307 SER A C 1
ATOM 2474 O O . SER A 1 307 ? -19.812 29.062 3.486 1 67.06 307 SER A O 1
ATOM 2476 N N . ASN A 1 308 ? -18.547 30.578 4.852 1 81.88 308 ASN A N 1
ATOM 2477 C CA . ASN A 1 308 ? -17.75 29.5 5.418 1 81.88 308 ASN A CA 1
ATOM 2478 C C . ASN A 1 308 ? -18.266 29.078 6.785 1 81.88 308 ASN A C 1
ATOM 2480 O O . ASN A 1 308 ? -18.766 29.906 7.551 1 81.88 308 ASN A O 1
ATOM 2484 N N . ALA A 1 309 ? -18.266 27.812 6.977 1 89.31 309 ALA A N 1
ATOM 2485 C CA . ALA A 1 309 ? -18.562 27.281 8.305 1 89.31 309 ALA A CA 1
ATOM 2486 C C . ALA A 1 309 ? -17.297 27.156 9.141 1 89.31 309 ALA A C 1
ATOM 2488 O O . ALA A 1 309 ? -16.219 26.875 8.609 1 89.31 309 ALA A O 1
ATOM 2489 N N . TYR A 1 310 ? -17.469 27.469 10.484 1 91.88 310 TYR A N 1
ATOM 2490 C CA . TYR A 1 310 ? -16.312 27.469 11.359 1 91.88 310 TYR A CA 1
ATOM 2491 C C . TYR A 1 310 ? -16.562 26.625 12.609 1 91.88 310 TYR A C 1
ATOM 2493 O O . TYR A 1 310 ? -17.703 26.453 13.023 1 91.88 310 TYR A O 1
ATOM 2501 N N . HIS A 1 311 ? -15.523 26.062 13.094 1 94.19 311 HIS A N 1
ATOM 2502 C CA . HIS A 1 311 ? -15.477 25.438 14.414 1 94.19 311 HIS A CA 1
ATOM 2503 C C . HIS A 1 311 ? -14.703 26.312 15.398 1 94.19 311 HIS A C 1
ATOM 2505 O O . HIS A 1 311 ? -13.641 26.844 15.07 1 94.19 311 HIS A O 1
ATOM 2511 N N . TYR A 1 312 ? -15.297 26.531 16.547 1 95.25 312 TYR A N 1
ATOM 2512 C CA . TYR A 1 312 ? -14.648 27.297 17.609 1 95.25 312 TYR A CA 1
ATOM 2513 C C . TYR A 1 312 ? -14.328 26.422 18.812 1 95.25 312 TYR A C 1
ATOM 2515 O O . TYR A 1 312 ? -15.125 25.547 19.172 1 95.25 312 TYR A O 1
ATOM 2523 N N . ALA A 1 313 ? -13.188 26.641 19.344 1 96.88 313 ALA A N 1
ATOM 2524 C CA . ALA A 1 313 ? -12.797 25.875 20.516 1 96.88 313 ALA A CA 1
ATOM 2525 C C . ALA A 1 313 ? -11.992 26.719 21.484 1 96.88 313 ALA A C 1
ATOM 2527 O O . ALA A 1 313 ? -11.273 27.641 21.078 1 96.88 313 ALA A O 1
ATOM 2528 N N . LYS A 1 314 ? -12.164 26.422 22.703 1 97.38 314 LYS A N 1
ATOM 2529 C CA . LYS A 1 314 ? -11.422 27.078 23.781 1 97.38 314 LYS A CA 1
ATOM 2530 C C . LYS A 1 314 ? -10.414 26.125 24.422 1 97.38 314 LYS A C 1
ATOM 2532 O O . LYS A 1 314 ? -10.711 24.953 24.625 1 97.38 314 LYS A O 1
ATOM 2537 N N . MET A 1 315 ? -9.273 26.578 24.625 1 96.75 315 MET A N 1
ATOM 2538 C CA . MET A 1 315 ? -8.266 25.891 25.422 1 96.75 315 MET A CA 1
ATOM 2539 C C . MET A 1 315 ? -7.586 26.859 26.391 1 96.75 315 MET A C 1
ATOM 2541 O O . MET A 1 315 ? -6.719 27.641 26 1 96.75 315 MET A O 1
ATOM 2545 N N . ASP A 1 316 ? -7.949 26.766 27.625 1 94.56 316 ASP A N 1
ATOM 2546 C CA . ASP A 1 316 ? -7.488 27.688 28.656 1 94.56 316 ASP A CA 1
ATOM 2547 C C . ASP A 1 316 ? -7.785 29.141 28.266 1 94.56 316 ASP A C 1
ATOM 2549 O O . ASP A 1 316 ? -8.945 29.531 28.141 1 94.56 316 ASP A O 1
ATOM 2553 N N . LYS A 1 317 ? -6.699 29.891 27.906 1 96.62 317 LYS A N 1
ATOM 2554 C CA . LYS A 1 317 ? -6.938 31.297 27.609 1 96.62 317 LYS A CA 1
ATOM 2555 C C . LYS A 1 317 ? -7.027 31.547 26.109 1 96.62 317 LYS A C 1
ATOM 2557 O O . LYS A 1 317 ? -7.113 32.688 25.656 1 96.62 317 LYS A O 1
ATOM 2562 N N . PHE A 1 318 ? -7.043 30.438 25.344 1 97.44 318 PHE A N 1
ATOM 2563 C CA . PHE A 1 318 ? -7.082 30.562 23.891 1 97.44 318 PHE A CA 1
ATOM 2564 C C . PHE A 1 318 ? -8.492 30.328 23.359 1 97.44 318 PHE A C 1
ATOM 2566 O O . PHE A 1 318 ? -9.188 29.422 23.812 1 97.44 318 PHE A O 1
ATOM 2573 N N . LEU A 1 319 ? -8.914 31.172 22.5 1 97.31 319 LEU A N 1
ATOM 2574 C CA . LEU A 1 319 ? -10 30.875 21.562 1 97.31 319 LEU A CA 1
ATOM 2575 C C . LEU A 1 319 ? -9.461 30.609 20.172 1 97.31 319 LEU A C 1
ATOM 2577 O O . LEU A 1 319 ? -8.695 31.406 19.625 1 97.31 319 LEU A O 1
ATOM 2581 N N . MET A 1 320 ? -9.852 29.469 19.625 1 97.44 320 MET A N 1
ATOM 2582 C CA . MET A 1 320 ? -9.367 29.094 18.297 1 97.44 320 MET A CA 1
ATOM 2583 C C . MET A 1 320 ? -10.523 28.891 17.328 1 97.44 320 MET A C 1
ATOM 2585 O O . MET A 1 320 ? -11.602 28.438 17.719 1 97.44 320 MET A O 1
ATOM 2589 N N . ARG A 1 321 ? -10.281 29.281 16.109 1 95.69 321 ARG A N 1
ATOM 2590 C CA . ARG A 1 321 ? -11.281 29.109 15.055 1 95.69 321 ARG A CA 1
ATOM 2591 C C . ARG A 1 321 ? -10.719 28.297 13.898 1 95.69 321 ARG A C 1
ATOM 2593 O O . ARG A 1 321 ? -9.594 28.516 13.453 1 95.69 321 ARG A O 1
ATOM 2600 N N . SER A 1 322 ? -11.461 27.297 13.445 1 94.56 322 SER A N 1
ATOM 2601 C CA . SER A 1 322 ? -11.086 26.469 12.312 1 94.56 322 SER A CA 1
ATOM 2602 C C . SER A 1 322 ? -12.164 26.469 11.234 1 94.56 322 SER A C 1
ATOM 2604 O O . SER A 1 322 ? -13.344 26.234 11.531 1 94.56 322 SER A O 1
ATOM 2606 N N . GLN A 1 323 ? -11.734 26.766 10.016 1 92 323 GLN A N 1
ATOM 2607 C CA . GLN A 1 323 ? -12.664 26.656 8.898 1 92 323 GLN A CA 1
ATOM 2608 C C . GLN A 1 323 ? -12.992 25.188 8.602 1 92 323 GLN A C 1
ATOM 2610 O O . GLN A 1 323 ? -12.102 24.328 8.641 1 92 323 GLN A O 1
ATOM 2615 N N . LEU A 1 324 ? -14.258 24.922 8.367 1 93.69 324 LEU A N 1
ATOM 2616 C CA . LEU A 1 324 ? -14.695 23.562 8.062 1 93.69 324 LEU A CA 1
ATOM 2617 C C . LEU A 1 324 ? -14.914 23.391 6.559 1 93.69 324 LEU A C 1
ATOM 2619 O O . LEU A 1 324 ? -15.812 24 5.984 1 93.69 324 LEU A O 1
ATOM 2623 N N . ASP A 1 325 ? -14.133 22.484 5.941 1 93.5 325 ASP A N 1
ATOM 2624 C CA . ASP A 1 325 ? -14.203 22.281 4.496 1 93.5 325 ASP A CA 1
ATOM 2625 C C . ASP A 1 325 ? -15.289 21.281 4.133 1 93.5 325 ASP A C 1
ATOM 2627 O O . ASP A 1 325 ? -15.922 21.391 3.084 1 93.5 325 ASP A O 1
ATOM 2631 N N . CYS A 1 326 ? -15.359 20.156 4.957 1 96.81 326 CYS A N 1
ATOM 2632 C CA . CYS A 1 326 ? -16.281 19.078 4.582 1 96.81 326 CYS A CA 1
ATOM 2633 C C . CYS A 1 326 ? -16.766 18.328 5.812 1 96.81 326 CYS A C 1
ATOM 2635 O O . CYS A 1 326 ? -16.125 18.344 6.859 1 96.81 326 CYS A O 1
ATOM 2637 N N . LYS A 1 327 ? -17.906 17.688 5.613 1 96.88 327 LYS A N 1
ATOM 2638 C CA . LYS A 1 327 ? -18.5 16.875 6.664 1 96.88 327 LYS A CA 1
ATOM 2639 C C . LYS A 1 327 ? -19.188 15.633 6.082 1 96.88 327 LYS A C 1
ATOM 2641 O O . LYS A 1 327 ? -19.703 15.672 4.969 1 96.88 327 LYS A O 1
ATOM 2646 N N . ASP A 1 328 ? -19.062 14.547 6.711 1 96.62 328 ASP A N 1
ATOM 2647 C CA . ASP A 1 328 ? -19.781 13.305 6.469 1 96.62 328 ASP A CA 1
ATOM 2648 C C . ASP A 1 328 ? -20.234 12.656 7.781 1 96.62 328 ASP A C 1
ATOM 2650 O O . ASP A 1 328 ? -19.391 12.25 8.586 1 96.62 328 ASP A O 1
ATOM 2654 N N . GLU A 1 329 ? -21.453 12.484 7.98 1 94.25 329 GLU A N 1
ATOM 2655 C CA . GLU A 1 329 ? -22.016 12.055 9.258 1 94.25 329 GLU A CA 1
ATOM 2656 C C . GLU A 1 329 ? -2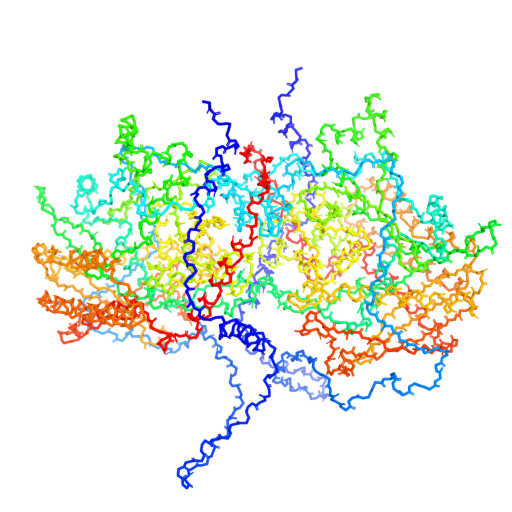1.594 10.625 9.586 1 94.25 329 GLU A C 1
ATOM 2658 O O . GLU A 1 329 ? -21.672 10.203 10.75 1 94.25 329 GLU A O 1
ATOM 2663 N N . ARG A 1 330 ? -21.125 9.922 8.609 1 94.06 330 ARG A N 1
ATOM 2664 C CA . ARG A 1 330 ? -20.75 8.523 8.82 1 94.06 330 ARG A CA 1
ATOM 2665 C C . ARG A 1 330 ? -19.359 8.406 9.438 1 94.06 330 ARG A C 1
ATOM 2667 O O . ARG A 1 330 ? -18.984 7.34 9.93 1 94.06 330 ARG A O 1
ATOM 2674 N N . LEU A 1 331 ? -18.641 9.453 9.414 1 95.75 331 LEU A N 1
ATOM 2675 C CA . LEU A 1 331 ? -17.312 9.461 10.031 1 95.75 331 LEU A CA 1
ATOM 2676 C C . LEU A 1 331 ? -17.422 9.586 11.547 1 95.75 331 LEU A C 1
ATOM 2678 O O . LEU A 1 331 ? -18.406 10.125 12.062 1 95.75 331 LEU A O 1
ATOM 2682 N N . PRO A 1 332 ? -16.484 9.094 12.281 1 93.12 332 PRO A N 1
ATOM 2683 C CA . PRO A 1 332 ? -16.516 9.219 13.734 1 93.12 332 PRO A CA 1
ATOM 2684 C C . PRO A 1 332 ? -16.422 10.664 14.211 1 93.12 332 PRO A C 1
ATOM 2686 O O . PRO A 1 332 ? -15.961 11.531 13.469 1 93.12 332 PRO A O 1
ATOM 2689 N N . GLY A 1 333 ? -16.828 10.922 15.43 1 93 333 GLY A N 1
ATOM 2690 C CA . GLY A 1 333 ? -16.719 12.25 16.016 1 93 333 GLY A CA 1
ATOM 2691 C C . GLY A 1 333 ? -17.672 13.258 15.406 1 93 333 GLY A C 1
ATOM 2692 O O . GLY A 1 333 ? -18.859 13 15.281 1 93 333 GLY A O 1
ATOM 2693 N N . THR A 1 334 ? -17.078 14.391 14.961 1 94.12 334 THR A N 1
ATOM 2694 C CA . THR A 1 334 ? -17.875 15.469 14.406 1 94.12 334 THR A CA 1
ATOM 2695 C C . THR A 1 334 ? -18.234 15.18 12.945 1 94.12 334 THR A C 1
ATOM 2697 O O . THR A 1 334 ? -19.125 15.82 12.383 1 94.12 334 THR A O 1
ATOM 2700 N N . GLY A 1 335 ? -17.5 14.273 12.438 1 96.19 335 GLY A N 1
ATOM 2701 C CA . GLY A 1 335 ? -17.703 13.945 11.031 1 96.19 335 GLY A CA 1
ATOM 2702 C C . GLY A 1 335 ? -17.047 14.93 10.086 1 96.19 335 GLY A C 1
ATOM 2703 O O . GLY A 1 335 ? -17.125 14.773 8.867 1 96.19 335 GLY A O 1
ATOM 2704 N N . THR A 1 336 ? -16.391 15.961 10.688 1 97.62 336 THR A N 1
ATOM 2705 C CA . THR A 1 336 ? -15.766 16.969 9.844 1 97.62 336 THR A CA 1
ATOM 2706 C C . THR A 1 336 ? -14.344 16.562 9.477 1 97.62 336 THR A C 1
ATOM 2708 O O . THR A 1 336 ? -13.711 15.781 10.195 1 97.62 336 THR A O 1
ATOM 2711 N N . PHE A 1 337 ? -13.883 16.953 8.352 1 98.25 337 PHE A N 1
ATOM 2712 C CA . PHE A 1 337 ? -12.523 16.719 7.879 1 98.25 337 PHE A CA 1
ATOM 2713 C C . PHE A 1 337 ? -12.078 17.844 6.949 1 98.25 337 PHE A C 1
ATOM 2715 O O . PHE A 1 337 ? -12.898 18.609 6.449 1 98.25 337 PHE A O 1
ATOM 2722 N N . ASP A 1 338 ? -10.789 18.016 6.797 1 97.38 338 ASP A N 1
ATOM 2723 C CA . ASP A 1 338 ? -10.203 19.047 5.945 1 97.38 338 ASP A CA 1
ATOM 2724 C C . ASP A 1 338 ? -9.945 18.516 4.539 1 97.38 338 ASP A C 1
ATOM 2726 O O . ASP A 1 338 ? -9.758 17.312 4.348 1 97.38 338 ASP A O 1
ATOM 2730 N N . LEU A 1 339 ? -10.078 19.375 3.525 1 97.31 339 LEU A N 1
ATOM 2731 C CA . LEU A 1 339 ? -9.734 19.062 2.141 1 97.31 339 LEU A CA 1
ATOM 2732 C C . LEU A 1 339 ? -8.406 19.703 1.757 1 97.31 339 LEU A C 1
ATOM 2734 O O . LEU A 1 339 ? -8.219 20.906 1.922 1 97.31 339 LEU A O 1
ATOM 2738 N N . LYS A 1 340 ? -7.516 18.875 1.373 1 97.06 340 LYS A N 1
ATOM 2739 C CA . LYS A 1 340 ? -6.219 19.375 0.929 1 97.06 340 LYS A CA 1
ATOM 2740 C C . LYS A 1 340 ? -5.914 18.922 -0.497 1 97.06 340 LYS A C 1
ATOM 2742 O O . LYS A 1 340 ? -6.109 17.75 -0.84 1 97.06 340 LYS A O 1
ATOM 2747 N N . SER A 1 341 ? -5.578 19.828 -1.346 1 95.56 341 SER A N 1
ATOM 2748 C CA . SER A 1 341 ? -5.02 19.531 -2.656 1 95.56 341 SER A CA 1
ATOM 2749 C C . SER A 1 341 ? -3.498 19.422 -2.598 1 95.56 341 SER A C 1
ATOM 2751 O O . SER A 1 341 ? -2.836 20.266 -1.997 1 95.56 341 SER A O 1
ATOM 2753 N N . ARG A 1 342 ? -2.998 18.391 -3.131 1 95.88 342 ARG A N 1
ATOM 2754 C CA . ARG A 1 342 ? -1.557 18.156 -3.09 1 95.88 342 ARG A CA 1
ATOM 2755 C C . ARG A 1 342 ? -0.975 18.078 -4.5 1 95.88 342 ARG A C 1
ATOM 2757 O O . ARG A 1 342 ? -1.146 17.078 -5.195 1 95.88 342 ARG A O 1
ATOM 2764 N N . ALA A 1 343 ? -0.215 19.125 -4.828 1 95.12 343 ALA A N 1
ATOM 2765 C CA . ALA A 1 343 ? 0.487 19.094 -6.109 1 95.12 343 ALA A CA 1
ATOM 2766 C C . ALA A 1 343 ? 1.609 18.062 -6.094 1 95.12 343 ALA A C 1
ATOM 2768 O O . ALA A 1 343 ? 2.27 17.859 -5.07 1 95.12 343 ALA A O 1
ATOM 2769 N N . VAL A 1 344 ? 1.857 17.469 -7.191 1 96.38 344 VAL A N 1
ATOM 2770 C CA . VAL A 1 344 ? 2.879 16.438 -7.301 1 96.38 344 VAL A CA 1
ATOM 2771 C C . VAL A 1 344 ? 4.254 17.031 -7.023 1 96.38 344 VAL A C 1
ATOM 2773 O O . VAL A 1 344 ? 4.445 18.25 -7.141 1 96.38 344 VAL A O 1
ATOM 2776 N N . CYS A 1 345 ? 5.168 16.234 -6.715 1 94.5 345 CYS A N 1
ATOM 2777 C CA . CYS A 1 345 ? 6.492 16.641 -6.266 1 94.5 345 CYS A CA 1
ATOM 2778 C C . CYS A 1 345 ? 7.211 17.438 -7.348 1 94.5 345 CYS A C 1
ATOM 2780 O O . CYS A 1 345 ? 7.965 18.359 -7.051 1 94.5 345 CYS A O 1
ATOM 2782 N N . ALA A 1 346 ? 6.957 17.125 -8.641 1 93.19 346 ALA A N 1
ATOM 2783 C CA . ALA A 1 346 ? 7.613 17.828 -9.742 1 93.19 346 ALA A CA 1
ATOM 2784 C C . ALA A 1 346 ? 7.281 19.328 -9.711 1 93.19 346 ALA A C 1
ATOM 2786 O O . ALA A 1 346 ? 8.102 20.156 -10.102 1 93.19 346 ALA A O 1
ATOM 2787 N N . ILE A 1 347 ? 6.168 19.609 -9.211 1 91.94 347 ILE A N 1
ATOM 2788 C CA . ILE A 1 347 ? 5.754 21 -9.117 1 91.94 347 ILE A CA 1
ATOM 2789 C C . ILE A 1 347 ? 6.328 21.609 -7.84 1 91.94 347 ILE A C 1
ATOM 2791 O O . ILE A 1 347 ? 6.875 22.719 -7.871 1 91.94 347 ILE A O 1
ATOM 2795 N N . ARG A 1 348 ? 6.281 20.953 -6.77 1 90.81 348 ARG A N 1
ATOM 2796 C CA . ARG A 1 348 ? 6.688 21.484 -5.473 1 90.81 348 ARG A CA 1
ATOM 2797 C C . ARG A 1 348 ? 8.18 21.797 -5.453 1 90.81 348 ARG A C 1
ATOM 2799 O O . ARG A 1 348 ? 8.609 22.75 -4.789 1 90.81 348 ARG A O 1
ATOM 2806 N N . HIS A 1 349 ? 8.93 21.062 -6.246 1 89.5 349 HIS A N 1
ATOM 2807 C CA . HIS A 1 349 ? 10.375 21.266 -6.25 1 89.5 349 HIS A CA 1
ATOM 2808 C C . HIS A 1 349 ? 10.789 22.312 -7.281 1 89.5 349 HIS A C 1
ATOM 2810 O O . HIS A 1 349 ? 11.945 22.734 -7.312 1 89.5 349 HIS A O 1
ATOM 2816 N N . ASP A 1 350 ? 9.875 22.719 -8.062 1 87.38 350 ASP A N 1
ATOM 2817 C CA . ASP A 1 350 ? 10.195 23.641 -9.148 1 87.38 350 ASP A CA 1
ATOM 2818 C C . ASP A 1 350 ? 9.008 24.547 -9.461 1 87.38 350 ASP A C 1
ATOM 2820 O O . ASP A 1 350 ? 8.594 24.672 -10.609 1 87.38 350 ASP A O 1
ATOM 2824 N N . VAL A 1 351 ? 8.523 25.156 -8.508 1 82.81 351 VAL A N 1
ATOM 2825 C CA . VAL A 1 351 ? 7.273 25.906 -8.594 1 82.81 351 VAL A CA 1
ATOM 2826 C C . VAL A 1 351 ? 7.426 27.047 -9.609 1 82.81 351 VAL A C 1
ATOM 2828 O O . VAL A 1 351 ? 6.547 27.25 -10.445 1 82.81 351 VAL A O 1
ATOM 2831 N N . ALA A 1 352 ? 8.508 27.797 -9.562 1 78.25 352 ALA A N 1
ATOM 2832 C CA . ALA A 1 352 ? 8.719 28.938 -10.438 1 78.25 352 ALA A CA 1
ATOM 2833 C C . ALA A 1 352 ? 8.703 28.531 -11.898 1 78.25 352 ALA A C 1
ATOM 2835 O O . ALA A 1 352 ? 8.172 29.234 -12.75 1 78.25 352 ALA A O 1
ATOM 2836 N N . PHE A 1 353 ? 9.25 27.391 -12.133 1 80.62 353 PHE A N 1
ATOM 2837 C CA . PHE A 1 353 ? 9.289 26.875 -13.492 1 80.62 353 PHE A CA 1
ATOM 2838 C C . PHE A 1 353 ? 7.895 26.516 -13.984 1 80.62 353 PHE A C 1
ATOM 2840 O O . PHE A 1 353 ? 7.543 26.797 -15.133 1 80.62 353 PHE A O 1
ATOM 2847 N N . HIS A 1 354 ? 7.113 26 -13.141 1 78.88 354 HIS A N 1
ATOM 2848 C CA . HIS A 1 354 ? 5.82 25.469 -13.555 1 78.88 354 HIS A CA 1
ATOM 2849 C C . HIS A 1 354 ? 4.746 26.547 -13.539 1 78.88 354 HIS A C 1
ATOM 2851 O O . HIS A 1 354 ? 3.623 26.328 -13.992 1 78.88 354 HIS A O 1
ATOM 2857 N N . GLU A 1 355 ? 5.07 27.578 -13.047 1 72.81 355 GLU A N 1
ATOM 2858 C CA . GLU A 1 355 ? 4.203 28.75 -13.227 1 72.81 355 GLU A CA 1
ATOM 2859 C C . GLU A 1 355 ? 4.211 29.219 -14.672 1 72.81 355 GLU A C 1
ATOM 2861 O O . GLU A 1 355 ? 3.232 29.812 -15.141 1 72.81 355 GLU A O 1
ATOM 2866 N N . GLU A 1 356 ? 5.277 28.891 -15.312 1 68.69 356 GLU A N 1
ATOM 2867 C CA . GLU A 1 356 ? 5.438 29.297 -16.703 1 68.69 356 GLU A CA 1
ATOM 2868 C C . GLU A 1 356 ? 5.176 28.125 -17.656 1 68.69 356 GLU A C 1
ATOM 2870 O O . GLU A 1 356 ? 4.605 28.297 -18.734 1 68.69 356 GLU A O 1
ATOM 2875 N N . GLU A 1 357 ? 5.59 26.969 -17.141 1 71.31 357 GLU A N 1
ATOM 2876 C CA . GLU A 1 357 ? 5.473 25.766 -17.969 1 71.31 357 GLU A CA 1
ATOM 2877 C C . GLU A 1 357 ? 4.621 24.719 -17.281 1 71.31 357 GLU A C 1
ATOM 2879 O O . GLU A 1 357 ? 4.82 24.422 -16.094 1 71.31 357 GLU A O 1
ATOM 2884 N N . THR A 1 358 ? 3.754 24.25 -18.031 1 76.5 358 THR A N 1
ATOM 2885 C CA . THR A 1 358 ? 2.9 23.203 -17.469 1 76.5 358 THR A CA 1
ATOM 2886 C C . THR A 1 358 ? 3.648 21.875 -17.359 1 76.5 358 THR A C 1
ATOM 2888 O O . THR A 1 358 ? 4.324 21.469 -18.312 1 76.5 358 THR A O 1
ATOM 2891 N N . THR A 1 359 ? 3.578 21.281 -16.266 1 79.75 359 THR A N 1
ATOM 2892 C CA . THR A 1 359 ? 4.258 20 -16.078 1 79.75 359 THR A CA 1
ATOM 2893 C C . THR A 1 359 ? 3.41 18.844 -16.609 1 79.75 359 THR A C 1
ATOM 2895 O O . THR A 1 359 ? 2.182 18.875 -16.5 1 79.75 359 THR A O 1
ATOM 2898 N N . GLY A 1 360 ? 4.137 17.828 -17.141 1 88.88 360 GLY A N 1
ATOM 2899 C CA . GLY A 1 360 ? 3.508 16.594 -17.594 1 88.88 360 GLY A CA 1
ATOM 2900 C C . GLY A 1 360 ? 3.719 15.438 -16.641 1 88.88 360 GLY A C 1
ATOM 2901 O O . GLY A 1 360 ? 3.393 14.289 -16.953 1 88.88 360 GLY A O 1
ATOM 2902 N N . TYR A 1 361 ? 4.297 15.766 -15.453 1 93.44 361 TYR A N 1
ATOM 2903 C CA . TYR A 1 361 ? 4.527 14.727 -14.453 1 93.44 361 TYR A CA 1
ATOM 2904 C C . TYR A 1 361 ? 3.209 14.125 -13.977 1 93.44 361 TYR A C 1
ATOM 2906 O O . TYR A 1 361 ? 2.275 14.859 -13.633 1 93.44 361 TYR A O 1
ATOM 2914 N N . GLU A 1 362 ? 3.098 12.75 -13.938 1 95.31 362 GLU A N 1
ATOM 2915 C CA . GLU A 1 362 ? 1.855 12.062 -13.586 1 95.31 362 GLU A CA 1
ATOM 2916 C C . GLU A 1 362 ? 2.084 11.023 -12.492 1 95.31 362 GLU A C 1
ATOM 2918 O O . GLU A 1 362 ? 3.221 10.617 -12.25 1 95.31 362 GLU A O 1
ATOM 2923 N N . LEU A 1 363 ? 1.013 10.758 -11.805 1 96.88 363 LEU A N 1
ATOM 2924 C CA . LEU A 1 363 ? 1.02 9.617 -10.891 1 96.88 363 LEU A CA 1
ATOM 2925 C C . LEU A 1 363 ? 0.424 8.383 -11.562 1 96.88 363 LEU A C 1
ATOM 2927 O O . LEU A 1 363 ? -0.77 8.352 -11.867 1 96.88 363 LEU A O 1
ATOM 2931 N N . LEU A 1 364 ? 1.276 7.359 -11.719 1 94.06 364 LEU A N 1
ATOM 2932 C CA . LEU A 1 364 ? 0.879 6.195 -12.508 1 94.06 364 LEU A CA 1
ATOM 2933 C C . LEU A 1 364 ? 0.878 4.938 -11.648 1 94.06 364 LEU A C 1
ATOM 2935 O O . LEU A 1 364 ? 0.305 3.916 -12.031 1 94.06 364 LEU A O 1
ATOM 2939 N N . LYS A 1 365 ? 1.495 5.035 -10.461 1 94.12 365 LYS A N 1
ATOM 2940 C CA . LYS A 1 365 ? 1.677 3.854 -9.625 1 94.12 365 LYS A CA 1
ATOM 2941 C C . LYS A 1 365 ? 1.272 4.137 -8.18 1 94.12 365 LYS A C 1
ATOM 2943 O O . LYS A 1 365 ? 1.317 5.281 -7.73 1 94.12 365 LYS A O 1
ATOM 2948 N N . THR A 1 366 ? 0.895 3.055 -7.477 1 95.44 366 THR A N 1
ATOM 2949 C CA . THR A 1 366 ? 0.632 3.182 -6.047 1 95.44 366 THR A CA 1
ATOM 2950 C C . THR A 1 366 ? 1.938 3.318 -5.27 1 95.44 366 THR A C 1
ATOM 2952 O O . THR A 1 366 ? 2.053 4.172 -4.387 1 95.44 366 THR A O 1
ATOM 2955 N N . VAL A 1 367 ? 2.885 2.424 -5.648 1 94.5 367 VAL A N 1
ATOM 2956 C CA . VAL A 1 367 ? 4.16 2.393 -4.938 1 94.5 367 VAL A CA 1
ATOM 2957 C C . VAL A 1 367 ? 5.305 2.639 -5.918 1 94.5 367 VAL A C 1
ATOM 2959 O O . VAL A 1 367 ? 5.211 2.275 -7.094 1 94.5 367 VAL A O 1
ATOM 2962 N N . GLY A 1 368 ? 6.352 3.326 -5.477 1 92 368 GLY A N 1
ATOM 2963 C CA . GLY A 1 368 ? 7.52 3.568 -6.309 1 92 368 GLY A CA 1
ATOM 2964 C C . GLY A 1 368 ? 8.266 4.836 -5.938 1 92 368 GLY A C 1
ATOM 2965 O O . GLY A 1 368 ? 7.738 5.684 -5.215 1 92 368 GLY A O 1
ATOM 2966 N N . GLU A 1 369 ? 9.359 5.008 -6.48 1 89.75 369 GLU A N 1
ATOM 2967 C CA . GLU A 1 369 ? 10.219 6.148 -6.168 1 89.75 369 GLU A CA 1
ATOM 2968 C C . GLU A 1 369 ? 9.773 7.395 -6.934 1 89.75 369 GLU A C 1
ATOM 2970 O O . GLU A 1 369 ? 10.031 8.516 -6.496 1 89.75 369 GLU A O 1
ATOM 2975 N N . TYR A 1 370 ? 9.164 7.164 -8.078 1 91.19 370 TYR A N 1
ATOM 2976 C CA . TYR A 1 370 ? 8.68 8.266 -8.898 1 91.19 370 TYR A CA 1
ATOM 2977 C C . TYR A 1 370 ? 7.301 7.945 -9.469 1 91.19 370 TYR A C 1
ATOM 2979 O O . TYR A 1 370 ? 6.887 6.785 -9.508 1 91.19 370 TYR A O 1
ATOM 2987 N N . GLU A 1 371 ? 6.617 8.969 -9.82 1 95.19 371 GLU A N 1
ATOM 2988 C CA . GLU A 1 371 ? 5.309 8.844 -10.453 1 95.19 371 GLU A CA 1
ATOM 2989 C C . GLU A 1 371 ? 4.379 7.957 -9.625 1 95.19 371 GLU A C 1
ATOM 2991 O O . GLU A 1 371 ? 3.635 7.145 -10.188 1 95.19 371 GLU A O 1
ATOM 2996 N N . SER A 1 372 ? 4.574 8.023 -8.32 1 96.75 372 SER A N 1
ATOM 2997 C CA . SER A 1 372 ? 3.793 7.16 -7.445 1 96.75 372 SER A CA 1
ATOM 2998 C C . SER A 1 372 ? 3.135 7.961 -6.324 1 96.75 372 SER A C 1
ATOM 3000 O O . SER A 1 372 ? 3.656 9 -5.906 1 96.75 372 SER A O 1
ATOM 3002 N N . PHE A 1 373 ? 1.972 7.523 -5.844 1 97.94 373 PHE A N 1
ATOM 3003 C CA . PHE A 1 373 ? 1.304 8.117 -4.691 1 97.94 373 PHE A CA 1
ATOM 3004 C C . PHE A 1 373 ? 2.154 7.965 -3.438 1 97.94 373 PHE A C 1
ATOM 3006 O O . PHE A 1 373 ? 2.131 8.828 -2.557 1 97.94 373 PHE A O 1
ATOM 3013 N N . GLU A 1 374 ? 2.914 6.906 -3.402 1 97.06 374 GLU A N 1
ATOM 3014 C CA . GLU A 1 374 ? 3.777 6.645 -2.256 1 97.06 374 GLU A CA 1
ATOM 3015 C C . GLU A 1 374 ? 4.855 7.715 -2.119 1 97.06 374 GLU A C 1
ATOM 3017 O O . GLU A 1 374 ? 5.184 8.141 -1.009 1 97.06 374 GLU A O 1
ATOM 3022 N N . LYS A 1 375 ? 5.402 8.094 -3.225 1 96.31 375 LYS A N 1
ATOM 3023 C CA . LYS A 1 375 ? 6.395 9.164 -3.203 1 96.31 375 LYS A CA 1
ATOM 3024 C C . LYS A 1 375 ? 5.793 10.461 -2.664 1 96.31 375 LYS A C 1
ATOM 3026 O O . LYS A 1 375 ? 6.426 11.156 -1.868 1 96.31 375 LYS A O 1
ATOM 3031 N N . GLU A 1 376 ? 4.633 10.758 -3.121 1 97.75 376 GLU A N 1
ATOM 3032 C CA . GLU A 1 376 ? 3.951 11.953 -2.633 1 97.75 376 GLU A CA 1
ATOM 3033 C C . GLU A 1 376 ? 3.705 11.867 -1.128 1 97.75 376 GLU A C 1
ATOM 3035 O O . GLU A 1 376 ? 3.852 12.867 -0.414 1 97.75 376 GLU A O 1
ATOM 3040 N N . MET A 1 377 ? 3.33 10.711 -0.675 1 97.5 377 MET A N 1
ATOM 3041 C CA . MET A 1 377 ? 3.064 10.508 0.746 1 97.5 377 MET A CA 1
ATOM 3042 C C . MET A 1 377 ? 4.344 10.648 1.563 1 97.5 377 MET A C 1
ATOM 3044 O O . MET A 1 377 ? 4.332 11.234 2.65 1 97.5 377 MET A O 1
ATOM 3048 N N . SER A 1 378 ? 5.434 10.078 1.079 1 96.62 378 SER A N 1
ATOM 3049 C CA . SER A 1 378 ? 6.715 10.164 1.775 1 96.62 378 SER A CA 1
ATOM 3050 C C . SER A 1 378 ? 7.152 11.617 1.947 1 96.62 378 SER A C 1
ATOM 3052 O O . SER A 1 378 ? 7.641 12 3.014 1 96.62 378 SER A O 1
ATOM 3054 N N . GLU A 1 379 ? 6.953 12.391 0.931 1 96.56 379 GLU A N 1
ATOM 3055 C CA . GLU A 1 379 ? 7.32 13.805 1.018 1 96.56 379 GLU A CA 1
ATOM 3056 C C . GLU A 1 379 ? 6.348 14.57 1.909 1 96.56 379 GLU A C 1
ATOM 3058 O O . GLU A 1 379 ? 6.746 15.5 2.619 1 96.56 379 GLU A O 1
ATOM 3063 N N . LEU A 1 380 ? 5.125 14.18 1.756 1 97.81 380 LEU A N 1
ATOM 3064 C CA . LEU A 1 380 ? 4.117 14.812 2.602 1 97.81 380 LEU A CA 1
ATOM 3065 C C . LEU A 1 380 ? 4.441 14.602 4.078 1 97.81 380 LEU A C 1
ATOM 3067 O O . LEU A 1 380 ? 4.336 15.531 4.879 1 97.81 380 LEU A O 1
ATOM 3071 N N . ALA A 1 381 ? 4.859 13.484 4.438 1 96.88 381 ALA A N 1
ATOM 3072 C CA . ALA A 1 381 ? 5.117 13.102 5.824 1 96.88 381 ALA A CA 1
ATOM 3073 C C . ALA A 1 381 ? 6.191 13.992 6.445 1 96.88 381 ALA A C 1
ATOM 3075 O O . ALA A 1 381 ? 6.117 14.328 7.629 1 96.88 381 ALA A O 1
ATOM 3076 N N . ARG A 1 382 ? 7.184 14.414 5.688 1 96.31 382 ARG A N 1
ATOM 3077 C CA . ARG A 1 382 ? 8.312 15.133 6.266 1 96.31 382 ARG A CA 1
ATOM 3078 C C . ARG A 1 382 ? 8.148 16.641 6.074 1 96.31 382 ARG A C 1
ATOM 3080 O O . ARG A 1 382 ? 8.984 17.422 6.539 1 96.31 382 ARG A O 1
ATOM 3087 N N . SER A 1 383 ? 7.125 17 5.355 1 95.94 383 SER A N 1
ATOM 3088 C CA . SER A 1 383 ? 6.984 18.422 5.047 1 95.94 383 SER A CA 1
ATOM 3089 C C . SER A 1 383 ? 5.746 19 5.715 1 95.94 383 SER A C 1
ATOM 3091 O O . SER A 1 383 ? 5.82 19.531 6.828 1 95.94 383 SER A O 1
ATOM 3093 N N . THR A 1 384 ? 4.566 18.734 5.18 1 95.81 384 THR A N 1
ATOM 3094 C CA . THR A 1 384 ? 3.404 19.5 5.625 1 95.81 384 THR A CA 1
ATOM 3095 C C . THR A 1 384 ? 2.467 18.625 6.453 1 95.81 384 THR A C 1
ATOM 3097 O O . THR A 1 384 ? 1.47 19.109 6.992 1 95.81 384 THR A O 1
ATOM 3100 N N . LEU A 1 385 ? 2.746 17.359 6.645 1 98 385 LEU A N 1
ATOM 3101 C CA . LEU A 1 385 ? 1.827 16.469 7.336 1 98 385 LEU A CA 1
ATOM 3102 C C . LEU A 1 385 ? 1.621 16.906 8.781 1 98 385 LEU A C 1
ATOM 3104 O O . LEU A 1 385 ? 0.52 16.781 9.32 1 98 385 LEU A O 1
ATOM 3108 N N . LEU A 1 386 ? 2.695 17.344 9.477 1 98.06 386 LEU A N 1
ATOM 3109 C CA . LEU A 1 386 ? 2.561 17.828 10.844 1 98.06 386 LEU A CA 1
ATOM 3110 C C . LEU A 1 386 ? 1.569 18.984 10.906 1 98.06 386 LEU A C 1
ATOM 3112 O O . LEU A 1 386 ? 0.726 19.031 11.805 1 98.06 386 LEU A O 1
ATOM 3116 N N . LYS A 1 387 ? 1.684 19.844 9.969 1 97.5 387 LYS A N 1
ATOM 3117 C CA . LYS A 1 387 ? 0.739 20.953 9.891 1 97.5 387 LYS A CA 1
ATOM 3118 C C . LYS A 1 387 ? -0.693 20.453 9.742 1 97.5 387 LYS A C 1
ATOM 3120 O O . LYS A 1 387 ? -1.599 20.922 10.43 1 97.5 387 LYS A O 1
ATOM 3125 N N . TYR A 1 388 ? -0.917 19.484 8.797 1 98 388 TYR A N 1
ATOM 3126 C CA . TYR A 1 388 ? -2.24 18.906 8.586 1 98 388 TYR A CA 1
ATOM 3127 C C . TYR A 1 388 ? -2.775 18.297 9.875 1 98 388 TYR A C 1
ATOM 3129 O O . TYR A 1 388 ? -3.947 18.469 10.219 1 98 388 TYR A O 1
ATOM 3137 N N . SER A 1 389 ? -1.914 17.609 10.547 1 97.94 389 SER A N 1
ATOM 3138 C CA . SER A 1 389 ? -2.303 16.938 11.781 1 97.94 389 SER A CA 1
ATOM 3139 C C . SER A 1 389 ? -2.744 17.938 12.844 1 97.94 389 SER A C 1
ATOM 3141 O O . SER A 1 389 ? -3.752 17.734 13.516 1 97.94 389 SER A O 1
ATOM 3143 N N . LEU A 1 390 ? -2.02 19.016 13 1 98.19 390 LEU A N 1
ATOM 3144 C CA . LEU A 1 390 ? -2.338 20.047 13.977 1 98.19 390 LEU A CA 1
ATOM 3145 C C . LEU A 1 390 ? -3.639 20.766 13.617 1 98.19 390 LEU A C 1
ATOM 3147 O O . LEU A 1 390 ? -4.438 21.078 14.5 1 98.19 390 LEU A O 1
ATOM 3151 N N . GLN A 1 391 ? -3.811 20.969 12.336 1 97.56 391 GLN A N 1
ATOM 3152 C CA . GLN A 1 391 ? -5.043 21.609 11.891 1 97.56 391 GLN A CA 1
ATOM 3153 C C . GLN A 1 391 ? -6.258 20.75 12.188 1 97.56 391 GLN A C 1
ATOM 3155 O O . GLN A 1 391 ? -7.289 21.25 12.641 1 97.56 391 GLN A O 1
ATOM 3160 N N . ALA A 1 392 ? -6.109 19.5 11.938 1 97.5 392 ALA A N 1
ATOM 3161 C CA . ALA A 1 392 ? -7.203 18.578 12.227 1 97.5 392 ALA A CA 1
ATOM 3162 C C . ALA A 1 392 ? -7.512 18.531 13.719 1 97.5 392 ALA A C 1
ATOM 3164 O O . ALA A 1 392 ? -8.68 18.469 14.117 1 97.5 392 ALA A O 1
ATOM 3165 N N . ARG A 1 393 ? -6.5 18.625 14.555 1 96.5 393 ARG A N 1
ATOM 3166 C CA . ARG A 1 393 ? -6.68 18.562 16 1 96.5 393 ARG A CA 1
ATOM 3167 C C . ARG A 1 393 ? -7.352 19.828 16.531 1 96.5 393 ARG A C 1
ATOM 3169 O O . ARG A 1 393 ? -8.266 19.75 17.344 1 96.5 393 ARG A O 1
ATOM 3176 N N . ILE A 1 394 ? -6.879 20.953 16.078 1 97.56 394 ILE A N 1
ATOM 3177 C CA . ILE A 1 394 ? -7.457 22.219 16.5 1 97.56 394 ILE A CA 1
ATOM 3178 C C . ILE A 1 394 ? -8.93 22.281 16.094 1 97.56 394 ILE A C 1
ATOM 3180 O O . ILE A 1 394 ? -9.773 22.734 16.875 1 97.56 394 ILE A O 1
ATOM 3184 N N . GLY A 1 395 ? -9.227 21.734 14.898 1 96.81 395 GLY A N 1
ATOM 3185 C CA . GLY A 1 395 ? -10.586 21.812 14.375 1 96.81 395 GLY A CA 1
ATOM 3186 C C . GLY A 1 395 ? -11.453 20.641 14.812 1 96.81 395 GLY A C 1
ATOM 3187 O O . GLY A 1 395 ? -12.609 20.531 14.391 1 96.81 395 GLY A O 1
ATOM 3188 N N . ASN A 1 396 ? -10.938 19.781 15.648 1 96.88 396 ASN A N 1
ATOM 3189 C CA . ASN A 1 396 ? -11.672 18.609 16.078 1 96.88 396 ASN A CA 1
ATOM 3190 C C . ASN A 1 396 ? -12.164 17.781 14.891 1 96.88 396 ASN A C 1
ATOM 3192 O O . ASN A 1 396 ? -13.336 17.422 14.828 1 96.88 396 ASN A O 1
ATOM 3196 N N . MET A 1 397 ? -11.289 17.641 13.953 1 97.62 397 MET A N 1
ATOM 3197 C CA . MET A 1 397 ? -11.625 16.938 12.711 1 97.62 397 MET A CA 1
ATOM 3198 C C . MET A 1 397 ? -11.234 15.469 12.789 1 97.62 397 MET A C 1
ATOM 3200 O O . MET A 1 397 ? -10.352 15.102 13.562 1 97.62 397 MET A O 1
ATOM 3204 N N . ASP A 1 398 ? -11.922 14.648 11.938 1 97.88 398 ASP A N 1
ATOM 3205 C CA . ASP A 1 398 ? -11.617 13.219 11.883 1 97.88 398 ASP A CA 1
ATOM 3206 C C . ASP A 1 398 ? -10.328 12.961 11.109 1 97.88 398 ASP A C 1
ATOM 3208 O O . ASP A 1 398 ? -9.617 11.992 11.391 1 97.88 398 ASP A O 1
ATOM 3212 N N . GLY A 1 399 ? -10.156 13.703 10.109 1 98.12 399 GLY A N 1
ATOM 3213 C CA . GLY A 1 399 ? -8.969 13.492 9.289 1 98.12 399 GLY A CA 1
ATOM 3214 C C . GLY A 1 399 ? -8.859 14.469 8.141 1 98.12 399 GLY A C 1
ATOM 3215 O O . GLY A 1 399 ? -9.359 15.594 8.219 1 98.12 399 GLY A O 1
ATOM 3216 N N . ILE A 1 400 ? -8.039 14.07 7.137 1 98.5 400 ILE A N 1
ATOM 3217 C CA . ILE A 1 400 ? -7.75 14.914 5.98 1 98.5 400 ILE A CA 1
ATOM 3218 C C . ILE A 1 400 ? -8.039 14.148 4.695 1 98.5 400 ILE A C 1
ATOM 3220 O O . ILE A 1 400 ? -7.602 13.008 4.531 1 98.5 400 ILE A O 1
ATOM 3224 N N . PHE A 1 401 ? -8.859 14.766 3.781 1 98.56 401 PHE A N 1
ATOM 3225 C CA . PHE A 1 401 ? -9.07 14.258 2.432 1 98.56 401 PHE A CA 1
ATOM 3226 C C . PHE A 1 401 ? -8.055 14.844 1.465 1 98.56 401 PHE A C 1
ATOM 3228 O O . PHE A 1 401 ? -8 16.062 1.276 1 98.56 401 PHE A O 1
ATOM 3235 N N . LEU A 1 402 ? -7.27 14.008 0.865 1 98.5 402 LEU A N 1
ATOM 3236 C CA . LEU A 1 402 ? -6.207 14.445 -0.035 1 98.5 402 LEU A CA 1
ATOM 3237 C C . LEU A 1 402 ? -6.609 14.234 -1.491 1 98.5 402 LEU A C 1
ATOM 3239 O O . LEU A 1 402 ? -7.074 13.156 -1.864 1 98.5 402 LEU A O 1
ATOM 3243 N N . ALA A 1 403 ? -6.457 15.227 -2.289 1 98.5 403 ALA A N 1
ATOM 3244 C CA . ALA A 1 403 ? -6.586 15.156 -3.742 1 98.5 403 ALA A CA 1
ATOM 3245 C C . ALA A 1 403 ? -5.242 15.406 -4.422 1 98.5 403 ALA A C 1
ATOM 3247 O O . ALA A 1 403 ? -4.648 16.469 -4.262 1 98.5 403 ALA A O 1
ATOM 3248 N N . PHE A 1 404 ? -4.754 14.453 -5.191 1 98.31 404 PHE A N 1
ATOM 3249 C CA . PHE A 1 404 ? -3.449 14.547 -5.836 1 98.31 404 PHE A CA 1
ATOM 3250 C C . PHE A 1 404 ? -3.592 15.016 -7.277 1 98.31 404 PHE A C 1
ATOM 3252 O O . PHE A 1 404 ? -4.395 14.469 -8.039 1 98.31 404 PHE A O 1
ATOM 3259 N N . HIS A 1 405 ? -2.75 15.969 -7.609 1 96.44 405 HIS A N 1
ATOM 3260 C CA . HIS A 1 405 ? -2.926 16.578 -8.922 1 96.44 405 HIS A CA 1
ATOM 3261 C C . HIS A 1 405 ? -1.637 17.234 -9.406 1 96.44 405 HIS A C 1
ATOM 3263 O O . HIS A 1 405 ? -0.697 17.406 -8.625 1 96.44 405 HIS A O 1
ATOM 3269 N N . ASN A 1 406 ? -1.516 17.438 -10.641 1 92.94 406 ASN A N 1
ATOM 3270 C CA . ASN A 1 406 ? -0.596 18.438 -11.156 1 92.94 406 ASN A CA 1
ATOM 3271 C C . ASN A 1 406 ? -1.322 19.734 -11.5 1 92.94 406 ASN A C 1
ATOM 3273 O O . ASN A 1 406 ? -2.324 20.078 -10.875 1 92.94 406 ASN A O 1
ATOM 3277 N N . ILE A 1 407 ? -0.898 20.484 -12.414 1 87.75 407 ILE A N 1
ATOM 3278 C CA . ILE A 1 407 ? -1.546 21.766 -12.688 1 87.75 407 ILE A CA 1
ATOM 3279 C C . ILE A 1 407 ? -2.74 21.547 -13.609 1 87.75 407 ILE A C 1
ATOM 3281 O O . ILE A 1 407 ? -3.764 22.219 -13.484 1 87.75 407 ILE A O 1
ATOM 3285 N N . ALA A 1 408 ? -2.66 20.469 -14.352 1 88.69 408 ALA A N 1
ATOM 3286 C CA . ALA A 1 408 ? -3.641 20.297 -15.414 1 88.69 408 ALA A CA 1
ATOM 3287 C C . ALA A 1 408 ? -4.562 19.109 -15.125 1 88.69 408 ALA A C 1
ATOM 3289 O O . ALA A 1 408 ? -5.695 19.062 -15.617 1 88.69 408 ALA A O 1
ATOM 3290 N N . LYS A 1 409 ? -4.051 18.203 -14.352 1 93.31 409 LYS A N 1
ATOM 3291 C CA . LYS A 1 409 ? -4.781 16.938 -14.227 1 93.31 409 LYS A CA 1
ATOM 3292 C C . LYS A 1 409 ? -4.898 16.516 -12.766 1 93.31 409 LYS A C 1
ATOM 3294 O O . LYS A 1 409 ? -3.979 16.734 -11.977 1 93.31 409 LYS A O 1
ATOM 3299 N N . MET A 1 410 ? -6.055 15.906 -12.477 1 96.56 410 MET A N 1
ATOM 3300 C CA . MET A 1 410 ? -6.289 15.203 -11.227 1 96.56 410 MET A CA 1
ATOM 3301 C C . MET A 1 410 ? -5.941 13.719 -11.359 1 96.56 410 MET A C 1
ATOM 3303 O O . MET A 1 410 ? -6.246 13.102 -12.375 1 96.56 410 MET A O 1
ATOM 3307 N N . PHE A 1 411 ? -5.316 13.102 -10.328 1 97.56 411 PHE A N 1
ATOM 3308 C CA . PHE A 1 411 ? -4.84 11.734 -10.484 1 97.56 411 PHE A CA 1
ATOM 3309 C C . PHE A 1 411 ? -5.594 10.789 -9.555 1 97.56 411 PHE A C 1
ATOM 3311 O O . PHE A 1 411 ? -5.836 9.633 -9.906 1 97.56 411 PHE A O 1
ATOM 3318 N N . GLY A 1 412 ? -5.832 11.227 -8.32 1 98 412 GLY A N 1
ATOM 3319 C CA . GLY A 1 412 ? -6.473 10.328 -7.375 1 98 412 GLY A CA 1
ATOM 3320 C C . GLY A 1 412 ? -6.641 10.938 -5.992 1 98 412 GLY A C 1
ATOM 3321 O O . GLY A 1 412 ? -6.371 12.125 -5.793 1 98 412 GLY A O 1
ATOM 3322 N N . PHE A 1 413 ? -7.141 10.109 -5.051 1 98.19 413 PHE A N 1
ATOM 3323 C CA . PHE A 1 413 ? -7.582 10.594 -3.75 1 98.19 413 PHE A CA 1
ATOM 3324 C C . PHE A 1 413 ? -7.18 9.625 -2.643 1 98.19 413 PHE A C 1
ATOM 3326 O O . PHE A 1 413 ? -6.914 8.453 -2.906 1 98.19 413 PHE A O 1
ATOM 3333 N N . GLN A 1 414 ? -7.074 10.109 -1.5 1 98.06 414 GLN A N 1
ATOM 3334 C CA . GLN A 1 414 ? -6.824 9.305 -0.311 1 98.06 414 GLN A CA 1
ATOM 3335 C C . GLN A 1 414 ? -7.344 10 0.945 1 98.06 414 GLN A C 1
ATOM 3337 O O . GLN A 1 414 ? -7.281 11.227 1.052 1 98.06 414 GLN A O 1
ATOM 3342 N N . TYR A 1 415 ? -7.988 9.258 1.807 1 98.06 415 TYR A N 1
ATOM 3343 C CA . TYR A 1 415 ? -8.391 9.789 3.105 1 98.06 415 TYR A CA 1
ATOM 3344 C C . TYR A 1 415 ? -7.406 9.375 4.191 1 98.06 415 TYR A C 1
ATOM 3346 O O . TYR A 1 415 ? -7.062 8.195 4.305 1 98.06 415 TYR A O 1
ATOM 3354 N N . LEU A 1 416 ? -6.934 10.328 4.996 1 98.06 416 LEU A N 1
ATOM 3355 C CA . LEU A 1 416 ? -6.02 10.086 6.109 1 98.06 416 LEU A CA 1
ATOM 3356 C C . LEU A 1 416 ? -6.688 10.398 7.441 1 98.06 416 LEU A C 1
ATOM 3358 O O . LEU A 1 416 ? -6.699 11.555 7.879 1 98.06 416 LEU A O 1
ATOM 3362 N N . PRO A 1 417 ? -7.129 9.383 8.094 1 96.94 417 PRO A N 1
ATOM 3363 C CA . PRO A 1 417 ? -7.609 9.641 9.453 1 96.94 417 PRO A CA 1
ATOM 3364 C C . PRO A 1 417 ? -6.52 10.203 10.367 1 96.94 417 PRO A C 1
ATOM 3366 O O . PRO A 1 417 ? -5.336 9.93 10.156 1 96.94 417 PRO A O 1
ATOM 3369 N N . SER A 1 418 ? -6.887 10.938 11.398 1 96.69 418 SER A N 1
ATOM 3370 C CA . SER A 1 418 ? -5.93 11.516 12.328 1 96.69 418 SER A CA 1
ATOM 3371 C C . SER A 1 418 ? -5.043 10.445 12.953 1 96.69 418 SER A C 1
ATOM 3373 O O . SER A 1 418 ? -3.865 10.68 13.219 1 96.69 418 SER A O 1
ATOM 3375 N N . SER A 1 419 ? -5.609 9.297 13.148 1 94.56 419 SER A N 1
ATOM 3376 C CA . SER A 1 419 ? -4.852 8.211 13.766 1 94.56 419 SER A CA 1
ATOM 3377 C C . SER A 1 419 ? -3.688 7.777 12.883 1 94.56 419 SER A C 1
ATOM 3379 O O . SER A 1 419 ? -2.619 7.422 13.391 1 94.56 419 SER A O 1
ATOM 3381 N N . GLU A 1 420 ? -3.891 7.77 11.617 1 94.75 420 GLU A N 1
ATOM 3382 C CA . GLU A 1 420 ? -2.812 7.402 10.703 1 94.75 420 GLU A CA 1
ATOM 3383 C C . GLU A 1 420 ? -1.722 8.469 10.68 1 94.75 420 GLU A C 1
ATOM 3385 O O . GLU A 1 420 ? -0.533 8.148 10.609 1 94.75 420 GLU A O 1
ATOM 3390 N N . MET A 1 421 ? -2.113 9.711 10.711 1 97.25 421 MET A N 1
ATOM 3391 C CA . MET A 1 421 ? -1.135 10.789 10.789 1 97.25 421 MET A CA 1
ATOM 3392 C C . MET A 1 421 ? -0.345 10.719 12.094 1 97.25 421 MET A C 1
ATOM 3394 O O . MET A 1 421 ? 0.865 10.953 12.102 1 97.25 421 MET A O 1
ATOM 3398 N N . ASP A 1 422 ? -1.031 10.391 13.164 1 97 422 ASP A N 1
ATOM 3399 C CA . ASP A 1 422 ? -0.379 10.25 14.469 1 97 422 ASP A CA 1
ATOM 3400 C C . ASP A 1 422 ? 0.704 9.172 14.422 1 97 422 ASP A C 1
ATOM 3402 O O . ASP A 1 422 ? 1.783 9.344 14.992 1 97 422 ASP A O 1
ATOM 3406 N N . LYS A 1 423 ? 0.373 8.164 13.773 1 94.38 423 LYS A N 1
ATOM 3407 C CA . LYS A 1 423 ? 1.333 7.066 13.672 1 94.38 423 LYS A CA 1
ATOM 3408 C C . LYS A 1 423 ? 2.588 7.504 12.922 1 94.38 423 LYS A C 1
ATOM 3410 O O . LYS A 1 423 ? 3.701 7.117 13.281 1 94.38 423 LYS A O 1
ATOM 3415 N N . MET A 1 424 ? 2.451 8.25 11.922 1 95.56 424 MET A N 1
ATOM 3416 C CA . MET A 1 424 ? 3.574 8.688 11.102 1 95.56 424 MET A CA 1
ATOM 3417 C C . MET A 1 424 ? 4.418 9.727 11.836 1 95.56 424 MET A C 1
ATOM 3419 O O . MET A 1 424 ? 5.648 9.711 11.734 1 95.56 424 MET A O 1
ATOM 3423 N N . ILE A 1 425 ? 3.777 10.547 12.609 1 96.56 425 ILE A N 1
ATOM 3424 C CA . ILE A 1 425 ? 4.457 11.695 13.195 1 96.56 425 ILE A CA 1
ATOM 3425 C C . ILE A 1 425 ? 4.992 11.328 14.578 1 96.56 425 ILE A C 1
ATOM 3427 O O . ILE A 1 425 ? 6.07 11.781 14.977 1 96.56 425 ILE A O 1
ATOM 3431 N N . HIS A 1 426 ? 4.305 10.398 15.297 1 93 426 HIS A N 1
ATOM 3432 C CA . HIS A 1 426 ? 4.633 10.195 16.703 1 93 426 HIS A CA 1
ATOM 3433 C C . HIS A 1 426 ? 5.129 8.773 16.953 1 93 426 HIS A C 1
ATOM 3435 O O . HIS A 1 426 ? 5.578 8.453 18.062 1 93 426 HIS A O 1
ATOM 3441 N N . SER A 1 427 ? 5.23 7.781 15.914 1 74.06 427 SER A N 1
ATOM 3442 C CA . SER A 1 427 ? 5.914 6.496 15.789 1 74.06 427 SER A CA 1
ATOM 3443 C C . SER A 1 427 ? 5.414 5.5 16.828 1 74.06 427 SER A C 1
ATOM 3445 O O . SER A 1 427 ? 6.074 4.496 17.109 1 74.06 427 SER A O 1
ATOM 3447 N N . PHE A 1 428 ? 4.316 5.59 17.5 1 66.56 428 PHE A N 1
ATOM 3448 C CA . PHE A 1 428 ? 4.051 4.738 18.656 1 66.56 428 PHE A CA 1
ATOM 3449 C C . PHE A 1 428 ? 2.828 3.859 18.406 1 66.56 428 PHE A C 1
ATOM 3451 O O . PHE A 1 428 ? 2.008 3.668 19.312 1 66.56 428 PHE A O 1
ATOM 3458 N N . ASP A 1 429 ? 2.898 3.238 17.391 1 72.31 429 ASP A N 1
ATOM 3459 C CA . ASP A 1 429 ? 1.898 2.26 16.969 1 72.31 429 ASP A CA 1
ATOM 3460 C C . ASP A 1 429 ? 0.525 2.598 17.547 1 72.31 429 ASP A C 1
ATOM 3462 O O . ASP A 1 429 ? -0.003 3.686 17.297 1 72.31 429 ASP A O 1
ATOM 3466 N N . LYS A 1 430 ? 0.041 1.75 18.578 1 78.31 430 LYS A N 1
ATOM 3467 C CA . LYS A 1 430 ? -1.325 1.874 19.078 1 78.31 430 LYS A CA 1
ATOM 3468 C C . LYS A 1 430 ? -1.446 3.031 20.062 1 78.31 430 LYS A C 1
ATOM 3470 O O . LYS A 1 430 ? -2.551 3.5 20.344 1 78.31 430 LYS A O 1
ATOM 3475 N N . LEU A 1 431 ? -0.314 3.572 20.453 1 90.31 431 LEU A N 1
ATOM 3476 C CA . LEU A 1 431 ? -0.323 4.613 21.469 1 90.31 431 LEU A CA 1
ATOM 3477 C C . LEU A 1 431 ? -0.085 5.984 20.859 1 90.31 431 LEU A C 1
ATOM 3479 O O . LEU A 1 431 ? -0.091 7 21.562 1 90.31 431 LEU A O 1
ATOM 3483 N N . SER A 1 432 ? 0.033 5.992 19.547 1 92.88 432 SER A N 1
ATOM 3484 C CA . SER A 1 432 ? 0.439 7.207 18.859 1 92.88 432 SER A CA 1
ATOM 3485 C C . SER A 1 432 ? -0.605 8.305 19.016 1 92.88 432 SER A C 1
ATOM 3487 O O . SER A 1 432 ? -0.26 9.477 19.203 1 92.88 432 SER A O 1
ATOM 3489 N N . SER A 1 433 ? -1.866 7.969 18.984 1 94.69 433 SER A N 1
ATOM 3490 C CA . SER A 1 433 ? -2.92 8.977 19.062 1 94.69 433 SER A CA 1
ATOM 3491 C C . SER A 1 433 ? -2.99 9.594 20.453 1 94.69 433 SER A C 1
ATOM 3493 O O . SER A 1 433 ? -3.223 10.797 20.594 1 94.69 433 SER A O 1
ATOM 3495 N N . LYS A 1 434 ? -2.84 8.758 21.469 1 94.56 434 LYS A N 1
ATOM 3496 C CA . LYS A 1 434 ? -2.793 9.305 22.828 1 94.56 434 LYS A CA 1
ATOM 3497 C C . LYS A 1 434 ? -1.604 10.242 23 1 94.56 434 LYS A C 1
ATOM 3499 O O . LYS A 1 434 ? -1.744 11.336 23.547 1 94.56 434 LYS A O 1
ATOM 3504 N N . PHE A 1 435 ? -0.503 9.773 22.547 1 95.25 435 PHE A N 1
ATOM 3505 C CA . PHE A 1 435 ? 0.711 10.57 22.641 1 95.25 435 PHE A CA 1
ATOM 3506 C C . PHE A 1 435 ? 0.542 11.906 21.922 1 95.25 435 PHE A C 1
ATOM 3508 O O . PHE A 1 435 ? 0.934 12.953 22.438 1 95.25 435 PHE A O 1
ATOM 3515 N N . ALA A 1 436 ? -0.023 11.82 20.719 1 96.75 436 ALA A N 1
ATOM 3516 C CA . ALA A 1 436 ? -0.238 13.023 19.906 1 96.75 436 ALA A CA 1
ATOM 3517 C C . ALA A 1 436 ? -1.158 14 20.625 1 96.75 436 ALA A C 1
ATOM 3519 O O . ALA A 1 436 ? -0.909 15.211 20.625 1 96.75 436 ALA A O 1
ATOM 3520 N N . GLN A 1 437 ? -2.172 13.523 21.219 1 96.12 437 GLN A N 1
ATOM 3521 C CA . GLN A 1 437 ? -3.115 14.375 21.953 1 96.12 437 GLN A CA 1
ATOM 3522 C C . GLN A 1 437 ? -2.459 15.008 23.172 1 96.12 437 GLN A C 1
ATOM 3524 O O . GLN A 1 437 ? -2.678 16.188 23.453 1 96.12 437 GLN A O 1
ATOM 3529 N N . ASP A 1 438 ? -1.726 14.234 23.875 1 96.75 438 ASP A N 1
ATOM 3530 C CA . ASP A 1 438 ? -1.032 14.75 25.047 1 96.75 438 ASP A CA 1
ATOM 3531 C C . ASP A 1 438 ? -0.007 15.812 24.672 1 96.75 438 ASP A C 1
ATOM 3533 O O . ASP A 1 438 ? 0.129 16.828 25.359 1 96.75 438 ASP A O 1
ATOM 3537 N N . GLU A 1 439 ? 0.69 15.555 23.641 1 97.31 439 GLU A N 1
ATOM 3538 C CA . GLU A 1 439 ? 1.658 16.531 23.172 1 97.31 439 GLU A CA 1
ATOM 3539 C C . GLU A 1 439 ? 0.969 17.844 22.766 1 97.31 439 GLU A C 1
ATOM 3541 O O . GLU A 1 439 ? 1.477 18.922 23.047 1 97.31 439 GLU A O 1
ATOM 3546 N N . PHE A 1 440 ? -0.125 17.703 22.078 1 97.62 440 PHE A N 1
ATOM 3547 C CA . PHE A 1 440 ? -0.897 18.875 21.672 1 97.62 440 PHE A CA 1
ATOM 3548 C C . PHE A 1 440 ? -1.317 19.688 22.906 1 97.62 440 PHE A C 1
ATOM 3550 O O . PHE A 1 440 ? -1.21 20.922 22.906 1 97.62 440 PHE A O 1
ATOM 3557 N N . THR A 1 441 ? -1.746 19.031 23.906 1 97.81 441 THR A N 1
ATOM 3558 C CA . THR A 1 441 ? -2.176 19.672 25.156 1 97.81 441 THR A CA 1
ATOM 3559 C C . THR A 1 441 ? -1.02 20.438 25.797 1 97.81 441 THR A C 1
ATOM 3561 O O . THR A 1 441 ? -1.161 21.609 26.156 1 97.81 441 THR A O 1
ATOM 3564 N N . ILE A 1 442 ? 0.09 19.781 25.922 1 98.06 442 ILE A N 1
ATOM 3565 C CA . ILE A 1 442 ? 1.259 20.406 26.516 1 98.06 442 ILE A CA 1
ATOM 3566 C C . ILE A 1 442 ? 1.706 21.594 25.672 1 98.06 442 ILE A C 1
ATOM 3568 O O . ILE A 1 442 ? 2.092 22.641 26.203 1 98.06 442 ILE A O 1
ATOM 3572 N N . SER A 1 443 ? 1.652 21.422 24.359 1 98.25 443 SER A N 1
ATOM 3573 C CA . SER A 1 443 ? 2.059 22.484 23.438 1 98.25 443 SER A CA 1
ATOM 3574 C C . SER A 1 443 ? 1.193 23.734 23.609 1 98.25 443 SER A C 1
ATOM 3576 O O . SER A 1 443 ? 1.708 24.844 23.656 1 98.25 443 SER A O 1
ATOM 3578 N N . MET A 1 444 ? -0.053 23.547 23.734 1 98 444 MET A N 1
ATOM 3579 C CA . MET A 1 444 ? -0.97 24.672 23.891 1 98 444 MET A CA 1
ATOM 3580 C C . MET A 1 444 ? -0.76 25.375 25.219 1 98 444 MET A C 1
ATOM 3582 O O . MET A 1 444 ? -0.8 26.609 25.297 1 98 444 MET A O 1
ATOM 3586 N N . LYS A 1 445 ? -0.542 24.609 26.234 1 97.44 445 LYS A N 1
ATOM 3587 C CA . LYS A 1 445 ? -0.248 25.188 27.547 1 97.44 445 LYS A CA 1
ATOM 3588 C C . LYS A 1 445 ? 1.056 25.984 27.516 1 97.44 445 LYS A C 1
ATOM 3590 O O . LYS A 1 445 ? 1.151 27.062 28.125 1 97.44 445 LYS A O 1
ATOM 3595 N N . PHE A 1 446 ? 1.966 25.391 26.859 1 97.56 446 PHE A N 1
ATOM 3596 C CA . PHE A 1 446 ? 3.258 26.062 26.719 1 97.56 446 PHE A CA 1
ATOM 3597 C C . PHE A 1 446 ? 3.117 27.359 25.953 1 97.56 446 PHE A C 1
ATOM 3599 O O . PHE A 1 446 ? 3.699 28.391 26.344 1 97.56 446 PHE A O 1
ATOM 3606 N N . TYR A 1 447 ? 2.402 27.297 24.828 1 98.19 447 TYR A N 1
ATOM 3607 C CA . TYR A 1 447 ? 2.156 28.5 24.016 1 98.19 447 TYR A CA 1
ATOM 3608 C C . TYR A 1 447 ? 1.526 29.594 24.859 1 98.19 447 TYR A C 1
ATOM 3610 O O . TYR A 1 447 ? 1.938 30.766 24.781 1 98.19 447 TYR A O 1
ATOM 3618 N N . GLU A 1 448 ? 0.568 29.266 25.656 1 97.44 448 GLU A N 1
ATOM 3619 C CA . GLU A 1 448 ? -0.083 30.219 26.562 1 97.44 448 GLU A CA 1
ATOM 3620 C C . GLU A 1 448 ? 0.912 30.797 27.547 1 97.44 448 GLU A C 1
ATOM 3622 O O . GLU A 1 448 ? 0.921 32 27.781 1 97.44 448 GLU A O 1
ATOM 3627 N N . LYS A 1 449 ? 1.737 29.953 28.141 1 97.19 449 LYS A N 1
ATOM 3628 C CA . LYS A 1 449 ? 2.715 30.391 29.125 1 97.19 449 LYS A CA 1
ATOM 3629 C C . LYS A 1 449 ? 3.686 31.406 28.531 1 97.19 449 LYS A C 1
ATOM 3631 O O . LYS A 1 449 ? 4.027 32.406 29.172 1 97.19 449 LYS A O 1
ATOM 3636 N N . ILE A 1 450 ? 4.121 31.125 27.359 1 97.62 450 ILE A N 1
ATOM 3637 C CA . ILE A 1 450 ? 5.039 32.031 26.672 1 97.62 450 ILE A CA 1
ATOM 3638 C C . ILE A 1 450 ? 4.375 33.375 26.469 1 97.62 450 ILE A C 1
ATOM 3640 O O . ILE A 1 450 ? 4.973 34.438 26.75 1 97.62 450 ILE A O 1
ATOM 3644 N N . LEU A 1 451 ? 3.176 33.375 25.984 1 98.25 451 LEU A N 1
ATOM 3645 C CA . LEU A 1 451 ? 2.455 34.625 25.719 1 98.25 451 LEU A CA 1
ATOM 3646 C C . LEU A 1 451 ? 2.199 35.375 27.016 1 98.25 451 LEU A C 1
ATOM 3648 O O . LEU A 1 451 ? 2.301 36.594 27.062 1 98.25 451 LEU A O 1
ATOM 3652 N N . ASP A 1 452 ? 1.871 34.625 28.078 1 97.31 452 ASP A N 1
ATOM 3653 C CA . ASP A 1 452 ? 1.619 35.281 29.359 1 97.31 452 ASP A CA 1
ATOM 3654 C C . ASP A 1 452 ? 2.863 36 29.875 1 97.31 452 ASP A C 1
ATOM 3656 O O . ASP A 1 452 ? 2.771 37.125 30.375 1 97.31 452 ASP A O 1
ATOM 3660 N N . VAL A 1 453 ? 3.977 35.344 29.797 1 97.62 453 VAL A N 1
ATOM 3661 C CA . VAL A 1 453 ? 5.223 35.938 30.25 1 97.62 453 VAL A CA 1
ATOM 3662 C C . VAL A 1 453 ? 5.484 37.25 29.484 1 97.62 453 VAL A C 1
ATOM 3664 O O . VAL A 1 453 ? 5.836 38.25 30.062 1 97.62 453 VAL A O 1
ATOM 3667 N N . ILE A 1 454 ? 5.281 37.219 28.219 1 97.94 454 ILE A N 1
ATOM 3668 C CA . ILE A 1 454 ? 5.59 38.344 27.359 1 97.94 454 ILE A CA 1
ATOM 3669 C C . ILE A 1 454 ? 4.57 39.469 27.594 1 97.94 454 ILE A C 1
ATOM 3671 O O . ILE A 1 454 ? 4.938 40.625 27.812 1 97.94 454 ILE A O 1
ATOM 3675 N N . THR A 1 455 ? 3.291 39.188 27.594 1 97.12 455 THR A N 1
ATOM 3676 C CA . THR A 1 455 ? 2.242 40.188 27.656 1 97.12 455 THR A CA 1
ATOM 3677 C C . THR A 1 455 ? 2.094 40.75 29.062 1 97.12 455 THR A C 1
ATOM 3679 O O . THR A 1 455 ? 1.622 41.875 29.25 1 97.12 455 THR A O 1
ATOM 3682 N N . ASN A 1 456 ? 2.506 40 30.062 1 95.94 456 ASN A N 1
ATOM 3683 C CA . ASN A 1 456 ? 2.381 40.469 31.438 1 95.94 456 ASN A CA 1
ATOM 3684 C C . ASN A 1 456 ? 3.629 41.219 31.891 1 95.94 456 ASN A C 1
ATOM 3686 O O . ASN A 1 456 ? 3.529 42.25 32.562 1 95.94 456 ASN A O 1
ATOM 3690 N N . ASP A 1 457 ? 4.805 40.781 31.5 1 96.19 457 ASP A N 1
ATOM 3691 C CA . ASP A 1 457 ? 6.016 41.219 32.188 1 96.19 457 ASP A CA 1
ATOM 3692 C C . ASP A 1 457 ? 6.898 42.031 31.25 1 96.19 457 ASP A C 1
ATOM 3694 O O . ASP A 1 457 ? 7.652 42.906 31.688 1 96.19 457 ASP A O 1
ATOM 3698 N N . TYR A 1 458 ? 6.758 41.844 29.984 1 96.62 458 TYR A N 1
ATOM 3699 C CA . TYR A 1 458 ? 7.781 42.438 29.125 1 96.62 458 TYR A CA 1
ATOM 3700 C C . TYR A 1 458 ? 7.16 43.375 28.109 1 96.62 458 TYR A C 1
ATOM 3702 O O . TYR A 1 458 ? 7.727 44.438 27.828 1 96.62 458 TYR A O 1
ATOM 3710 N N . LEU A 1 459 ? 6.027 42.969 27.547 1 96.94 459 LEU A N 1
ATOM 3711 C CA . LEU A 1 459 ? 5.344 43.812 26.578 1 96.94 459 LEU A CA 1
ATOM 3712 C C . LEU A 1 459 ? 3.867 43.969 26.938 1 96.94 459 LEU A C 1
ATOM 3714 O O . LEU A 1 459 ? 2.998 43.594 26.125 1 96.94 459 LEU A O 1
ATOM 3718 N N . PRO A 1 460 ? 3.602 44.531 28.078 1 95.12 460 PRO A N 1
ATOM 3719 C CA . PRO A 1 460 ? 2.199 44.688 28.484 1 95.12 460 PRO A CA 1
ATOM 3720 C C . PRO A 1 460 ? 1.435 45.688 27.609 1 95.12 460 PRO A C 1
ATOM 3722 O O . PRO A 1 460 ? 1.938 46.75 27.312 1 95.12 460 PRO A O 1
ATOM 3725 N N . ASN A 1 461 ? 0.234 45.281 27.172 1 93.94 461 ASN A N 1
ATOM 3726 C CA . ASN A 1 461 ? -0.678 46.125 26.406 1 93.94 461 ASN A CA 1
ATOM 3727 C C . ASN A 1 461 ? -0.018 46.688 25.141 1 93.94 461 ASN A C 1
ATOM 3729 O O . ASN A 1 461 ? -0.173 47.844 24.812 1 93.94 461 ASN A O 1
ATOM 3733 N N . THR A 1 462 ? 0.759 45.812 24.5 1 95.44 462 THR A N 1
ATOM 3734 C CA . THR A 1 462 ? 1.521 46.188 23.328 1 95.44 462 THR A CA 1
ATOM 3735 C C . THR A 1 462 ? 1.403 45.125 22.234 1 95.44 462 THR A C 1
ATOM 3737 O O . THR A 1 462 ? 1.453 43.938 22.516 1 95.44 462 THR A O 1
ATOM 3740 N N . SER A 1 463 ? 1.111 45.625 21 1 96.81 463 SER A N 1
ATOM 3741 C CA . SER A 1 463 ? 1.242 44.719 19.875 1 96.81 463 SER A CA 1
ATOM 3742 C C . SER A 1 463 ? 2.701 44.344 19.625 1 96.81 463 SER A C 1
ATOM 3744 O O . SER A 1 463 ? 3.59 45.188 19.766 1 96.81 463 SER A O 1
ATOM 3746 N N . PHE A 1 464 ? 2.945 43.125 19.234 1 98.38 464 PHE A N 1
ATOM 3747 C CA . PHE A 1 464 ? 4.34 42.75 19.031 1 98.38 464 PHE A CA 1
ATOM 3748 C C . PHE A 1 464 ? 4.457 41.656 17.984 1 98.38 464 PHE A C 1
ATOM 3750 O O . PHE A 1 464 ? 3.479 40.938 17.688 1 98.38 464 PHE A O 1
ATOM 3757 N N . ARG A 1 465 ? 5.605 41.562 17.359 1 98.38 465 ARG A N 1
ATOM 3758 C CA . ARG A 1 465 ? 6.008 40.469 16.469 1 98.38 465 ARG A CA 1
ATOM 3759 C C . ARG A 1 465 ? 6.691 39.344 17.25 1 98.38 465 ARG A C 1
ATOM 3761 O O . ARG A 1 465 ? 7.586 39.625 18.062 1 98.38 465 ARG A O 1
ATOM 3768 N N . LEU A 1 466 ? 6.191 38.125 17.156 1 98.56 466 LEU A N 1
ATOM 3769 C CA . LEU A 1 466 ? 6.703 36.969 17.891 1 98.56 466 LEU A CA 1
ATOM 3770 C C . LEU A 1 466 ? 7.375 36 16.953 1 98.56 466 LEU A C 1
ATOM 3772 O O . LEU A 1 466 ? 6.773 35.562 15.961 1 98.56 466 LEU A O 1
ATOM 3776 N N . VAL A 1 467 ? 8.625 35.688 17.172 1 98.5 467 VAL A N 1
ATOM 3777 C CA . VAL A 1 467 ? 9.398 34.719 16.406 1 98.5 467 VAL A CA 1
ATOM 3778 C C . VAL A 1 467 ? 9.812 33.531 17.312 1 98.5 467 VAL A C 1
ATOM 3780 O O . VAL A 1 467 ? 10.43 33.75 18.359 1 98.5 467 VAL A O 1
ATOM 3783 N N . VAL A 1 468 ? 9.469 32.344 16.906 1 98.69 468 VAL A N 1
ATOM 3784 C CA . VAL A 1 468 ? 9.742 31.172 17.734 1 98.69 468 VAL A CA 1
ATOM 3785 C C . VAL A 1 468 ? 10.438 30.109 16.891 1 98.69 468 VAL A C 1
ATOM 3787 O O . VAL A 1 468 ? 10.023 29.812 15.766 1 98.69 468 VAL A O 1
ATOM 3790 N N . LYS A 1 469 ? 11.484 29.469 17.406 1 98.69 469 LYS A N 1
ATOM 3791 C CA . LYS A 1 469 ? 12.18 28.391 16.688 1 98.69 469 LYS A CA 1
ATOM 3792 C C . LYS A 1 469 ? 12.844 27.422 17.672 1 98.69 469 LYS A C 1
ATOM 3794 O O . LYS A 1 469 ? 13.484 27.859 18.625 1 98.69 469 LYS A O 1
ATOM 3799 N N . ALA A 1 470 ? 12.586 26.156 17.422 1 98.62 470 ALA A N 1
ATOM 3800 C CA . ALA A 1 470 ? 13.328 25.125 18.141 1 98.62 470 ALA A CA 1
ATOM 3801 C C . ALA A 1 470 ? 14.711 24.922 17.547 1 98.62 470 ALA A C 1
ATOM 3803 O O . ALA A 1 470 ? 14.852 24.828 16.312 1 98.62 470 ALA A O 1
ATOM 3804 N N . VAL A 1 471 ? 15.695 24.906 18.359 1 97.38 471 VAL A N 1
ATOM 3805 C CA . VAL A 1 471 ? 17.078 24.781 17.922 1 97.38 471 VAL A CA 1
ATOM 3806 C C . VAL A 1 471 ? 17.75 23.594 18.609 1 97.38 471 VAL A C 1
ATOM 3808 O O . VAL A 1 471 ? 17.891 23.578 19.828 1 97.38 471 VAL A O 1
ATOM 3811 N N . PRO A 1 472 ? 18.141 22.656 17.797 1 93.81 472 PRO A N 1
ATOM 3812 C CA . PRO A 1 472 ? 18.875 21.547 18.406 1 93.81 472 PRO A CA 1
ATOM 3813 C C . PRO A 1 472 ? 20.219 22 19.016 1 93.81 472 PRO A C 1
ATOM 3815 O O . PRO A 1 472 ? 20.984 22.703 18.359 1 93.81 472 PRO A O 1
ATOM 3818 N N . GLN A 1 473 ? 20.438 21.594 20.203 1 90.94 473 GLN A N 1
ATOM 3819 C CA . GLN A 1 473 ? 21.703 21.906 20.875 1 90.94 473 GLN A CA 1
ATOM 3820 C C . GLN A 1 473 ? 22.656 20.719 20.828 1 90.94 473 GLN A C 1
ATOM 3822 O O . GLN A 1 473 ? 23.859 20.875 20.578 1 90.94 473 GLN A O 1
ATOM 3827 N N . THR A 1 474 ? 22.188 19.562 21.141 1 86.19 474 THR A N 1
ATOM 3828 C CA . THR A 1 474 ? 22.859 18.281 21.016 1 86.19 474 THR A CA 1
ATOM 3829 C C . THR A 1 474 ? 21.922 17.234 20.406 1 86.19 474 THR A C 1
ATOM 3831 O O . THR A 1 474 ? 20.766 17.547 20.094 1 86.19 474 THR A O 1
ATOM 3834 N N . ILE A 1 475 ? 22.406 16.062 20.281 1 83.25 475 ILE A N 1
ATOM 3835 C CA . ILE A 1 475 ? 21.578 14.992 19.75 1 83.25 475 ILE A CA 1
ATOM 3836 C C . ILE A 1 475 ? 20.469 14.664 20.75 1 83.25 475 ILE A C 1
ATOM 3838 O O . ILE A 1 475 ? 19.391 14.172 20.359 1 83.25 475 ILE A O 1
ATOM 3842 N N . ASN A 1 476 ? 20.672 15.133 22 1 85.44 476 ASN A N 1
ATOM 3843 C CA . ASN A 1 476 ? 19.75 14.711 23.047 1 85.44 476 ASN A CA 1
ATOM 3844 C C . ASN A 1 476 ? 18.922 15.883 23.562 1 85.44 476 ASN A C 1
ATOM 3846 O O . ASN A 1 476 ? 18.016 15.695 24.375 1 85.44 476 ASN A O 1
ATOM 3850 N N . GLU A 1 477 ? 19.266 17.078 23.047 1 88.19 477 GLU A N 1
ATOM 3851 C CA . GLU A 1 477 ? 18.594 18.234 23.656 1 88.19 477 GLU A CA 1
ATOM 3852 C C . GLU A 1 477 ? 18.297 19.312 22.625 1 88.19 477 GLU A C 1
ATOM 3854 O O . GLU A 1 477 ? 19.109 19.578 21.75 1 88.19 477 GLU A O 1
ATOM 3859 N N . THR A 1 478 ? 17.109 19.828 22.812 1 94.94 478 THR A N 1
ATOM 3860 C CA . THR A 1 478 ? 16.641 20.938 22 1 94.94 478 THR A CA 1
ATOM 3861 C C . THR A 1 478 ? 16.188 22.094 22.875 1 94.94 478 THR A C 1
ATOM 3863 O O . THR A 1 478 ? 15.656 21.875 23.969 1 94.94 478 THR A O 1
ATOM 3866 N N . CYS A 1 479 ? 16.484 23.281 22.5 1 96.19 479 CYS A N 1
ATOM 3867 C CA . CYS A 1 479 ? 15.961 24.453 23.188 1 96.19 479 CYS A CA 1
ATOM 3868 C C . CYS A 1 479 ? 15.031 25.25 22.281 1 96.19 479 CYS A C 1
ATOM 3870 O O . CYS A 1 479 ? 15.078 25.109 21.062 1 96.19 479 CYS A O 1
ATOM 3872 N N . LEU A 1 480 ? 14.133 25.953 22.875 1 98.44 480 LEU A N 1
ATOM 3873 C CA . LEU A 1 480 ? 13.242 26.844 22.125 1 98.44 480 LEU A CA 1
ATOM 3874 C C . LEU A 1 480 ? 13.672 28.297 22.281 1 98.44 480 LEU A C 1
ATOM 3876 O O . LEU A 1 480 ? 13.836 28.781 23.406 1 98.44 480 LEU A O 1
ATOM 3880 N N . ILE A 1 481 ? 13.883 28.969 21.203 1 98.69 481 ILE A N 1
ATOM 3881 C CA . ILE A 1 481 ? 14.203 30.391 21.219 1 98.69 481 ILE A CA 1
ATOM 3882 C C . ILE A 1 481 ? 12.953 31.203 20.875 1 98.69 481 ILE A C 1
ATOM 3884 O O . ILE A 1 481 ? 12.266 30.906 19.891 1 98.69 481 ILE A O 1
ATOM 3888 N N . VAL A 1 482 ? 12.695 32.125 21.719 1 98.75 482 VAL A N 1
ATOM 3889 C CA . VAL A 1 482 ? 11.531 33 21.562 1 98.75 482 VAL A CA 1
ATOM 3890 C C . VAL A 1 482 ? 11.969 34.469 21.547 1 98.75 482 VAL A C 1
ATOM 3892 O O . VAL A 1 482 ? 12.68 34.906 22.438 1 98.75 482 VAL A O 1
ATOM 3895 N N . ILE A 1 483 ? 11.562 35.219 20.547 1 98.75 483 ILE A N 1
ATOM 3896 C CA . ILE A 1 483 ? 11.898 36.625 20.438 1 98.75 483 ILE A CA 1
ATOM 3897 C C . ILE A 1 483 ? 10.633 37.438 20.219 1 98.75 483 ILE A C 1
ATOM 3899 O O . ILE A 1 483 ? 9.828 37.125 19.328 1 98.75 483 ILE A O 1
ATOM 3903 N N . ALA A 1 484 ? 10.406 38.438 21.016 1 98.69 484 ALA A N 1
ATOM 3904 C CA . ALA A 1 484 ? 9.266 39.344 20.891 1 98.69 484 ALA A CA 1
ATOM 3905 C C . ALA A 1 484 ? 9.719 40.781 20.844 1 98.69 484 ALA A C 1
ATOM 3907 O O . ALA A 1 484 ? 10.57 41.219 21.625 1 98.69 484 ALA A O 1
ATOM 3908 N N . HIS A 1 485 ? 9.266 41.531 19.906 1 98.06 485 HIS A N 1
ATOM 3909 C CA . HIS A 1 485 ? 9.562 42.969 19.875 1 98.06 485 HIS A CA 1
ATOM 3910 C C . HIS A 1 485 ? 8.328 43.781 19.484 1 98.06 485 HIS A C 1
ATOM 3912 O O . HIS A 1 485 ? 7.523 43.344 18.656 1 98.06 485 HIS A O 1
ATOM 3918 N N . PRO A 1 486 ? 8.164 44.906 20.062 1 98.31 486 PRO A N 1
ATOM 3919 C CA . PRO A 1 486 ? 6.973 45.719 19.797 1 98.31 486 PRO A CA 1
ATOM 3920 C C . PRO A 1 486 ? 6.906 46.219 18.359 1 98.31 486 PRO A C 1
ATOM 3922 O O . PRO A 1 486 ? 7.941 46.5 17.75 1 98.31 486 PRO A O 1
ATOM 3925 N N . VAL A 1 487 ? 5.695 46.25 17.875 1 98 487 VAL A N 1
ATOM 3926 C CA . VAL A 1 487 ? 5.449 46.812 16.531 1 98 487 VAL A CA 1
ATOM 3927 C C . VAL A 1 487 ? 4.238 47.75 16.562 1 98 487 VAL A C 1
ATOM 3929 O O . VAL A 1 487 ? 3.311 47.531 17.359 1 98 487 VAL A O 1
ATOM 3932 N N . THR A 1 488 ? 4.246 48.719 15.703 1 96.19 488 THR A N 1
ATOM 3933 C CA . THR A 1 488 ? 3.125 49.656 15.555 1 96.19 488 THR A CA 1
ATOM 3934 C C . THR A 1 488 ? 2.148 49.156 14.492 1 96.19 488 THR A C 1
ATOM 3936 O O . THR A 1 488 ? 2.469 48.25 13.734 1 96.19 488 THR A O 1
ATOM 3939 N N . ASP A 1 489 ? 0.984 49.75 14.43 1 94 489 ASP A N 1
ATOM 3940 C CA . ASP A 1 489 ? -0.009 49.375 13.43 1 94 489 ASP A CA 1
ATOM 3941 C C . ASP A 1 489 ? 0.525 49.594 12.016 1 94 489 ASP A C 1
ATOM 3943 O O . ASP A 1 489 ? 0.251 48.812 11.117 1 94 489 ASP A O 1
ATOM 3947 N N . LYS A 1 490 ? 1.229 50.656 11.867 1 95.5 490 LYS A N 1
ATOM 3948 C CA . LYS A 1 490 ? 1.819 50.969 10.57 1 95.5 490 LYS A CA 1
ATOM 3949 C C . LYS A 1 490 ? 2.836 49.906 10.172 1 95.5 490 LYS A C 1
ATOM 3951 O O . LYS A 1 490 ? 2.877 49.469 9.016 1 95.5 490 LYS A O 1
ATOM 3956 N N . GLU A 1 491 ? 3.666 49.531 11.133 1 96.44 491 GLU A N 1
ATOM 3957 C CA . GLU A 1 491 ? 4.664 48.5 10.875 1 96.44 491 GLU A CA 1
ATOM 3958 C C . GLU A 1 491 ? 4 47.156 10.578 1 96.44 491 GLU A C 1
ATOM 3960 O O . GLU A 1 491 ? 4.484 46.406 9.734 1 96.44 491 GLU A O 1
ATOM 3965 N N . ILE A 1 492 ? 2.949 46.844 11.25 1 96.12 492 ILE A N 1
ATOM 3966 C CA . ILE A 1 492 ? 2.203 45.594 11.016 1 96.12 492 ILE A CA 1
ATOM 3967 C C . ILE A 1 492 ? 1.69 45.562 9.57 1 96.12 492 ILE A C 1
ATOM 3969 O O . ILE A 1 492 ? 1.787 44.562 8.891 1 96.12 492 ILE A O 1
ATOM 3973 N N . ASP A 1 493 ? 1.148 46.656 9.172 1 93.12 493 ASP A N 1
ATOM 3974 C CA . ASP A 1 493 ? 0.646 46.75 7.805 1 93.12 493 ASP A CA 1
ATOM 3975 C C . ASP A 1 493 ? 1.769 46.531 6.789 1 93.12 493 ASP A C 1
ATOM 3977 O O . ASP A 1 493 ? 1.567 45.875 5.762 1 93.12 493 ASP A O 1
ATOM 3981 N N . GLU A 1 494 ? 2.889 47.094 7.062 1 93.81 494 GLU A N 1
ATOM 3982 C CA . GLU A 1 494 ? 4.039 46.938 6.18 1 93.81 494 GLU A CA 1
ATOM 3983 C C . GLU A 1 494 ? 4.477 45.469 6.109 1 93.81 494 GLU A C 1
ATOM 3985 O O . GLU A 1 494 ? 4.773 44.969 5.027 1 93.81 494 GLU A O 1
ATOM 3990 N N . ILE A 1 495 ? 4.52 44.844 7.219 1 94.75 495 ILE A N 1
ATOM 3991 C CA . ILE A 1 495 ? 4.934 43.438 7.305 1 94.75 495 ILE A CA 1
ATOM 3992 C C . ILE A 1 495 ? 3.941 42.562 6.547 1 94.75 495 ILE A C 1
ATOM 3994 O O . ILE A 1 495 ? 4.34 41.719 5.746 1 94.75 495 ILE A O 1
ATOM 3998 N N . GLN A 1 496 ? 2.67 42.812 6.746 1 91.56 496 GLN A N 1
ATOM 3999 C CA . GLN A 1 496 ? 1.609 41.969 6.211 1 91.56 496 GLN A CA 1
ATOM 4000 C C . GLN A 1 496 ? 1.476 42.156 4.703 1 91.56 496 GLN A C 1
ATOM 4002 O O . GLN A 1 496 ? 0.936 41.281 4.02 1 91.56 496 GLN A O 1
ATOM 4007 N N . THR A 1 497 ? 1.975 43.219 4.156 1 88.94 497 THR A N 1
ATOM 4008 C CA . THR A 1 497 ? 1.791 43.5 2.732 1 88.94 497 THR A CA 1
ATOM 4009 C C . THR A 1 497 ? 3.105 43.312 1.976 1 88.94 497 THR A C 1
ATOM 4011 O O . THR A 1 497 ? 3.135 43.406 0.746 1 88.94 497 THR A O 1
ATOM 4014 N N . ALA A 1 498 ? 4.137 43.094 2.674 1 87.06 498 ALA A N 1
ATOM 4015 C CA . ALA A 1 498 ? 5.461 43.062 2.057 1 87.06 498 ALA A CA 1
ATOM 4016 C C . ALA A 1 498 ? 5.535 41.938 1.016 1 87.06 498 ALA A C 1
ATOM 4018 O O . ALA A 1 498 ? 6.086 42.125 -0.07 1 87.06 498 ALA A O 1
ATOM 4019 N N . GLY A 1 499 ? 5.031 40.844 1.331 1 79.94 499 GLY A N 1
ATOM 4020 C CA . GLY A 1 499 ? 5.078 39.719 0.413 1 79.94 499 GLY A CA 1
ATOM 4021 C C . GLY A 1 499 ? 4.238 39.938 -0.833 1 79.94 499 GLY A C 1
ATOM 4022 O O . GLY A 1 499 ? 4.66 39.594 -1.938 1 79.94 499 GLY A O 1
ATOM 4023 N N . MET A 1 500 ? 3.16 40.438 -0.712 1 75.5 500 MET A N 1
ATOM 4024 C CA . MET A 1 500 ? 2.219 40.625 -1.811 1 75.5 500 MET A CA 1
ATOM 4025 C C . MET A 1 500 ? 2.736 41.688 -2.787 1 75.5 500 MET A C 1
ATOM 4027 O O . MET A 1 500 ? 2.441 41.625 -3.982 1 75.5 500 MET A O 1
ATOM 4031 N N . LYS A 1 501 ? 3.387 42.562 -2.334 1 69 501 LYS A N 1
ATOM 4032 C CA . LYS A 1 501 ? 3.93 43.594 -3.193 1 69 501 LYS A CA 1
ATOM 4033 C C . LYS A 1 501 ? 4.852 43 -4.258 1 69 501 LYS A C 1
ATOM 4035 O O . LYS A 1 501 ? 4.859 43.469 -5.402 1 69 501 LYS A O 1
ATOM 4040 N N . TYR A 1 502 ? 5.5 42.062 -3.961 1 67.5 502 TYR A N 1
ATOM 4041 C CA . TYR A 1 502 ? 6.355 41.375 -4.922 1 67.5 502 TYR A CA 1
ATOM 4042 C C . TYR A 1 502 ? 5.523 40.656 -5.988 1 67.5 502 TYR A C 1
ATOM 4044 O O . TYR A 1 502 ? 5.828 40.75 -7.18 1 67.5 502 TYR A O 1
ATOM 4052 N N . SER A 1 503 ? 4.574 40.062 -5.543 1 63.12 503 SER A N 1
ATOM 4053 C CA . SER A 1 503 ? 3.75 39.25 -6.449 1 63.12 503 SER A CA 1
ATOM 4054 C C . SER A 1 503 ? 3.037 40.156 -7.465 1 63.12 503 SER A C 1
ATOM 4056 O O . SER A 1 503 ? 2.93 39.812 -8.641 1 63.12 503 SER A O 1
ATOM 4058 N N . GLU A 1 504 ? 2.672 41.219 -7 1 59.53 504 GLU A N 1
ATOM 4059 C CA . GLU A 1 504 ? 2.016 42.188 -7.879 1 59.53 504 GLU A CA 1
ATOM 4060 C C . GLU A 1 504 ? 3 42.781 -8.883 1 59.53 504 GLU A C 1
ATOM 4062 O O . GLU A 1 504 ? 2.654 42.969 -10.047 1 59.53 504 GLU A O 1
ATOM 4067 N N . ALA A 1 505 ? 4.156 42.844 -8.445 1 54.12 505 ALA A N 1
ATOM 4068 C CA . ALA A 1 505 ? 5.184 43.438 -9.32 1 54.12 505 ALA A CA 1
ATOM 4069 C C . ALA A 1 505 ? 5.539 42.469 -10.438 1 54.12 505 ALA A C 1
ATOM 4071 O O . ALA A 1 505 ? 5.793 42.875 -11.57 1 54.12 505 ALA A O 1
ATOM 4072 N N . ILE A 1 506 ? 5.477 41.219 -10.172 1 56.47 506 ILE A N 1
ATOM 4073 C CA . ILE A 1 506 ? 5.801 40.188 -11.156 1 56.47 506 ILE A CA 1
ATOM 4074 C C . ILE A 1 506 ? 4.68 40.062 -12.188 1 56.47 506 ILE A C 1
ATOM 4076 O O . ILE A 1 506 ? 4.938 39.938 -13.383 1 56.47 506 ILE A O 1
ATOM 4080 N N . THR A 1 507 ? 3.484 40.031 -11.672 1 50.88 507 THR A N 1
ATOM 4081 C CA . THR A 1 507 ? 2.348 39.938 -12.578 1 50.88 507 THR A CA 1
ATOM 4082 C C . THR A 1 507 ? 2.285 41.125 -13.516 1 50.88 507 THR A C 1
ATOM 4084 O O . THR A 1 507 ? 1.955 40.969 -14.695 1 50.88 507 THR A O 1
ATOM 4087 N N . GLU A 1 508 ? 2.646 42.281 -13.031 1 46.25 508 GLU A N 1
ATOM 4088 C CA . GLU A 1 508 ? 2.633 43.469 -13.859 1 46.25 508 GLU A CA 1
ATOM 4089 C C . GLU A 1 508 ? 3.703 43.406 -14.945 1 46.25 508 GLU A C 1
ATOM 4091 O O . GLU A 1 508 ? 3.484 43.875 -16.062 1 46.25 508 GLU A O 1
ATOM 4096 N N . THR A 1 509 ? 4.785 42.75 -14.648 1 43.38 509 THR A N 1
ATOM 4097 C CA . THR A 1 509 ? 5.859 42.688 -15.633 1 43.38 509 THR A CA 1
ATOM 4098 C C . THR A 1 509 ? 5.625 41.531 -16.609 1 43.38 509 THR A C 1
ATOM 4100 O O . THR A 1 509 ? 6.121 41.562 -17.734 1 43.38 509 THR A O 1
ATOM 4103 N N . ALA A 1 510 ? 5.121 40.406 -16.172 1 44.5 510 ALA A N 1
ATOM 4104 C CA . ALA A 1 510 ? 4.859 39.25 -17.016 1 44.5 510 ALA A CA 1
ATOM 4105 C C . ALA A 1 510 ? 3.842 39.562 -18.109 1 44.5 510 ALA A C 1
ATOM 4107 O O . ALA A 1 510 ? 3.916 39.062 -19.219 1 44.5 510 ALA A O 1
ATOM 4108 N N . GLY A 1 511 ? 2.855 40.344 -17.875 1 37.38 511 GLY A N 1
ATOM 4109 C CA . GLY A 1 511 ? 1.964 40.812 -18.938 1 37.38 511 GLY A CA 1
ATOM 4110 C C . GLY A 1 511 ? 2.693 41.469 -20.078 1 37.38 511 GLY A C 1
ATOM 4111 O O . GLY A 1 511 ? 2.186 41.531 -21.203 1 37.38 511 GLY A O 1
ATOM 4112 N N . ILE A 1 512 ? 3.787 42.062 -19.828 1 35.97 512 ILE A N 1
ATOM 4113 C CA . ILE A 1 512 ? 4.48 42.812 -20.875 1 35.97 512 ILE A CA 1
ATOM 4114 C C . ILE A 1 512 ? 5.297 41.875 -21.734 1 35.97 512 ILE A C 1
ATOM 4116 O O . ILE A 1 512 ? 5.582 42.156 -22.906 1 35.97 512 ILE A O 1
ATOM 4120 N N . ILE A 1 513 ? 5.691 40.719 -21.312 1 37.91 513 ILE A N 1
ATOM 4121 C CA . ILE A 1 513 ? 6.664 39.906 -22.031 1 37.91 513 ILE A CA 1
ATOM 4122 C C . ILE A 1 513 ? 5.953 39.094 -23.094 1 37.91 513 ILE A C 1
ATOM 4124 O O . ILE A 1 513 ? 6.598 38.375 -23.859 1 37.91 513 ILE A O 1
ATOM 4128 N N . GLU A 1 514 ? 4.699 39.062 -23.156 1 36.59 514 GLU A N 1
ATOM 4129 C CA . GLU A 1 514 ? 4.129 38.156 -24.141 1 36.59 514 GLU A CA 1
ATOM 4130 C C . GLU A 1 514 ? 4.59 38.5 -25.547 1 36.59 514 GLU A C 1
ATOM 4132 O O . GLU A 1 514 ? 4.367 37.719 -26.484 1 36.59 514 GLU A O 1
ATOM 4137 N N . ASN A 1 515 ? 5.004 39.75 -25.875 1 33.59 515 ASN A N 1
ATOM 4138 C CA . ASN A 1 515 ? 5.004 40 -27.312 1 33.59 515 ASN A CA 1
ATOM 4139 C C . ASN A 1 515 ? 6.328 39.594 -27.953 1 33.59 515 ASN A C 1
ATOM 4141 O O . ASN A 1 515 ? 6.508 39.719 -29.156 1 33.59 515 ASN A O 1
ATOM 4145 N N . ASP A 1 516 ? 7.535 39.812 -27.344 1 34.31 516 ASP A N 1
ATOM 4146 C CA . ASP A 1 516 ? 8.656 39.906 -28.281 1 34.31 516 ASP A CA 1
ATOM 4147 C C . ASP A 1 516 ? 9.172 38.5 -28.625 1 34.31 516 ASP A C 1
ATOM 4149 O O . ASP A 1 516 ? 9.289 37.656 -27.75 1 34.31 516 ASP A O 1
ATOM 4153 N N . GLU A 1 517 ? 9.242 37.969 -29.875 1 35.38 517 GLU A N 1
ATOM 4154 C CA . GLU A 1 517 ? 9.578 36.844 -30.719 1 35.38 517 GLU A CA 1
ATOM 4155 C C . GLU A 1 517 ? 10.953 36.281 -30.359 1 35.38 517 GLU A C 1
ATOM 4157 O O . GLU A 1 517 ? 11.352 35.219 -30.859 1 35.38 517 GLU A O 1
ATOM 4162 N N . SER A 1 518 ? 12.078 37.031 -30.172 1 37.59 518 SER A N 1
ATOM 4163 C CA . SER A 1 518 ? 13.422 36.469 -30.25 1 37.59 518 SER A CA 1
ATOM 4164 C C . SER A 1 518 ? 13.75 35.656 -29 1 37.59 518 SER A C 1
ATOM 4166 O O . SER A 1 518 ? 13.961 36.219 -27.922 1 37.59 518 SER A O 1
ATOM 4168 N N . ILE A 1 519 ? 13.453 34.375 -28.906 1 40.59 519 ILE A N 1
ATOM 4169 C CA . ILE A 1 519 ? 13.094 33.375 -27.891 1 40.59 519 ILE A CA 1
ATOM 4170 C C . ILE A 1 519 ? 14.312 33.062 -27.031 1 40.59 519 ILE A C 1
ATOM 4172 O O . ILE A 1 519 ? 14.219 33.031 -25.797 1 40.59 519 ILE A O 1
ATOM 4176 N N . ASP A 1 520 ? 15.508 32.656 -27.594 1 43.47 520 ASP A N 1
ATOM 4177 C CA . ASP A 1 520 ? 16.562 32 -26.828 1 43.47 520 ASP A CA 1
ATOM 4178 C C . ASP A 1 520 ? 17.234 33 -25.875 1 43.47 520 ASP A C 1
ATOM 4180 O O . ASP A 1 520 ? 17.422 32.719 -24.688 1 43.47 520 ASP A O 1
ATOM 4184 N N . GLU A 1 521 ? 17.922 34.062 -26.406 1 44.22 521 GLU A N 1
ATOM 4185 C CA . GLU A 1 521 ? 18.625 35.062 -25.625 1 44.22 521 GLU A CA 1
ATOM 4186 C C . GLU A 1 521 ? 17.672 35.781 -24.672 1 44.22 521 GLU A C 1
ATOM 4188 O O . GLU A 1 521 ? 18.078 36.25 -23.609 1 44.22 521 GLU A O 1
ATOM 4193 N N . GLU A 1 522 ? 16.484 35.75 -25.031 1 45.47 522 GLU A N 1
ATOM 4194 C CA . GLU A 1 522 ? 15.453 36.469 -24.266 1 45.47 522 GLU A CA 1
ATOM 4195 C C . GLU A 1 522 ? 15.031 35.656 -23.031 1 45.47 522 GLU A C 1
ATOM 4197 O O . GLU A 1 522 ? 14.797 36.25 -21.969 1 45.47 522 GLU A O 1
ATOM 4202 N N . THR A 1 523 ? 15.078 34.344 -23.297 1 56.47 523 THR A N 1
ATOM 4203 C CA . THR A 1 523 ? 14.695 33.531 -22.141 1 56.47 523 THR A CA 1
ATOM 4204 C C . THR A 1 523 ? 15.75 33.625 -21.047 1 56.47 523 THR A C 1
ATOM 4206 O O . THR A 1 523 ? 15.414 33.75 -19.875 1 56.47 523 THR A O 1
ATOM 4209 N N . LYS A 1 524 ? 17.016 33.625 -21.438 1 55.88 524 LYS A N 1
ATOM 4210 C CA . LYS A 1 524 ? 18.094 33.75 -20.469 1 55.88 524 LYS A CA 1
ATOM 4211 C C . LYS A 1 524 ? 18.094 35.156 -19.828 1 55.88 524 LYS A C 1
ATOM 4213 O O . LYS A 1 524 ? 18.344 35.281 -18.641 1 55.88 524 LYS A O 1
ATOM 4218 N N . THR A 1 525 ? 17.781 35.906 -20.672 1 64.94 525 THR A N 1
ATOM 4219 C CA . THR A 1 525 ? 17.719 37.281 -20.203 1 64.94 525 THR A CA 1
ATOM 4220 C C . THR A 1 525 ? 16.562 37.469 -19.219 1 64.94 525 THR A C 1
ATOM 4222 O O . THR A 1 525 ? 16.703 38.125 -18.188 1 64.94 525 THR A O 1
ATOM 4225 N N . GLN A 1 526 ? 15.492 36.812 -19.5 1 69 526 GLN A N 1
ATOM 4226 C CA . GLN A 1 526 ? 14.336 36.938 -18.609 1 69 526 GLN A CA 1
ATOM 4227 C C . GLN A 1 526 ? 14.586 36.219 -17.281 1 69 526 GLN A C 1
ATOM 4229 O O . GLN A 1 526 ? 14.203 36.75 -16.234 1 69 526 GLN A O 1
ATOM 4234 N N . LYS A 1 527 ? 15.25 35.156 -17.359 1 72.62 527 LYS A N 1
ATOM 4235 C CA . LYS A 1 527 ? 15.555 34.406 -16.125 1 72.62 527 LYS A CA 1
ATOM 4236 C C . LYS A 1 527 ? 16.5 35.219 -15.234 1 72.62 527 LYS A C 1
ATOM 4238 O O . LYS A 1 527 ? 16.359 35.188 -14.016 1 72.62 527 LYS A O 1
ATOM 4243 N N . ASN A 1 528 ? 17.391 35.812 -15.883 1 75.25 528 ASN A N 1
ATOM 4244 C CA . ASN A 1 528 ? 18.312 36.656 -15.125 1 75.25 528 ASN A CA 1
ATOM 4245 C C . ASN A 1 528 ? 17.609 37.844 -14.508 1 75.25 528 ASN A C 1
ATOM 4247 O O . ASN A 1 528 ? 17.938 38.281 -13.391 1 75.25 528 ASN A O 1
ATOM 4251 N N . LYS A 1 529 ? 16.719 38.344 -15.227 1 77.69 529 LYS A N 1
ATOM 4252 C CA . LYS A 1 529 ? 15.938 39.438 -14.695 1 77.69 529 LYS A CA 1
ATOM 4253 C C . LYS A 1 529 ? 15.086 39 -13.508 1 77.69 529 LYS A C 1
ATOM 4255 O O . LYS A 1 529 ? 14.938 39.75 -12.539 1 77.69 529 LYS A O 1
ATOM 4260 N N . ASP A 1 530 ? 14.578 37.875 -13.578 1 78.38 530 ASP A N 1
ATOM 4261 C CA . ASP A 1 530 ? 13.781 37.344 -12.484 1 78.38 530 ASP A CA 1
ATOM 4262 C C . ASP A 1 530 ? 14.641 37.094 -11.242 1 78.38 530 ASP A C 1
ATOM 4264 O O . ASP A 1 530 ? 14.203 37.344 -10.117 1 78.38 530 ASP A O 1
ATOM 4268 N N . LYS A 1 531 ? 15.781 36.625 -11.531 1 81.94 531 LYS A N 1
ATOM 4269 C CA . LYS A 1 531 ? 16.719 36.406 -10.43 1 81.94 531 LYS A CA 1
ATOM 4270 C C . LYS A 1 531 ? 17.047 37.719 -9.727 1 81.94 531 LYS A C 1
ATOM 4272 O O . LYS A 1 531 ? 17.109 37.781 -8.492 1 81.94 531 LYS A O 1
ATOM 4277 N N . GLU A 1 532 ? 17.266 38.656 -10.492 1 85.69 532 GLU A N 1
ATOM 4278 C CA . GLU A 1 532 ? 17.594 39.969 -9.93 1 85.69 532 GLU A CA 1
ATOM 4279 C C . GLU A 1 532 ? 16.406 40.562 -9.172 1 85.69 532 GLU A C 1
ATOM 4281 O O . GLU A 1 532 ? 16.578 41.188 -8.141 1 85.69 532 GLU A O 1
ATOM 4286 N N . ARG A 1 533 ? 15.297 40.344 -9.664 1 83.81 533 ARG A N 1
ATOM 4287 C CA . ARG A 1 533 ? 14.086 40.844 -9.016 1 83.81 533 ARG A CA 1
ATOM 4288 C C . ARG A 1 533 ? 13.891 40.156 -7.66 1 83.81 533 ARG A C 1
ATOM 4290 O O . ARG A 1 533 ? 13.516 40.812 -6.684 1 83.81 533 ARG A O 1
ATOM 4297 N N . VAL A 1 534 ? 14.078 38.906 -7.609 1 85.88 534 VAL A N 1
ATOM 4298 C CA . VAL A 1 534 ? 13.93 38.188 -6.359 1 85.88 534 VAL A CA 1
ATOM 4299 C C . VAL A 1 534 ? 14.992 38.656 -5.363 1 85.88 534 VAL A C 1
ATOM 4301 O O . VAL A 1 534 ? 14.711 38.781 -4.172 1 85.88 534 VAL A O 1
ATOM 4304 N N . SER A 1 535 ? 16.172 38.875 -5.859 1 88.62 535 SER A N 1
ATOM 4305 C CA . SER A 1 535 ? 17.25 39.344 -5.004 1 88.62 535 SER A CA 1
ATOM 4306 C C . SER A 1 535 ? 16.938 40.688 -4.402 1 88.62 535 SER A C 1
ATOM 4308 O O . SER A 1 535 ? 17.172 40.906 -3.213 1 88.62 535 SER A O 1
ATOM 4310 N N . LYS A 1 536 ? 16.438 41.531 -5.23 1 89.38 536 LYS A N 1
ATOM 4311 C CA . LYS A 1 536 ? 16.078 42.875 -4.75 1 89.38 536 LYS A CA 1
ATOM 4312 C C . LYS A 1 536 ? 14.945 42.812 -3.73 1 89.38 536 LYS A C 1
ATOM 4314 O O . LYS A 1 536 ? 14.945 43.531 -2.746 1 89.38 536 LYS A O 1
ATOM 4319 N N . HIS A 1 537 ? 14.031 42 -4.043 1 88.81 537 HIS A N 1
ATOM 4320 C CA . HIS A 1 537 ? 12.922 41.812 -3.115 1 88.81 537 HIS A CA 1
ATOM 4321 C C . HIS A 1 537 ? 13.406 41.281 -1.767 1 88.81 537 HIS A C 1
ATOM 4323 O O . HIS A 1 537 ? 12.969 41.75 -0.718 1 88.81 537 HIS A O 1
ATOM 4329 N N . VAL A 1 538 ? 14.273 40.375 -1.772 1 91.88 538 VAL A N 1
ATOM 4330 C CA . VAL A 1 538 ? 14.82 39.781 -0.554 1 91.88 538 VAL A CA 1
ATOM 4331 C C . VAL A 1 538 ? 15.578 40.844 0.237 1 91.88 538 VAL A C 1
ATOM 4333 O O . VAL A 1 538 ? 15.508 40.875 1.468 1 91.88 538 VAL A O 1
ATOM 4336 N N . ASP A 1 539 ? 16.281 41.656 -0.467 1 93.44 539 ASP A N 1
ATOM 4337 C CA . ASP A 1 539 ? 16.984 42.75 0.199 1 93.44 539 ASP A CA 1
ATOM 4338 C C . ASP A 1 539 ? 16.016 43.688 0.9 1 93.44 539 ASP A C 1
ATOM 4340 O O . ASP A 1 539 ? 16.297 44.156 2.008 1 93.44 539 ASP A O 1
ATOM 4344 N N . LYS A 1 540 ? 14.969 43.938 0.244 1 92.44 540 LYS A N 1
ATOM 4345 C CA . LYS A 1 540 ? 13.945 44.781 0.843 1 92.44 540 LYS A CA 1
ATOM 4346 C C . LYS A 1 540 ? 13.352 44.156 2.094 1 92.44 540 LYS A C 1
ATOM 4348 O O . LYS A 1 540 ? 13.047 44.844 3.066 1 92.44 540 LYS A O 1
ATOM 4353 N N . LEU A 1 541 ? 13.148 42.875 2.045 1 93.94 541 LEU A N 1
ATOM 4354 C CA . LEU A 1 541 ? 12.617 42.156 3.201 1 93.94 541 LEU A CA 1
ATOM 4355 C C . LEU A 1 541 ? 13.609 42.219 4.363 1 93.94 541 LEU A C 1
ATOM 4357 O O . LEU A 1 541 ? 13.203 42.375 5.516 1 93.94 541 LEU A O 1
ATOM 4361 N N . ARG A 1 542 ? 14.883 42.062 4.055 1 95.31 542 ARG A N 1
ATOM 4362 C CA . ARG A 1 542 ? 15.922 42.125 5.078 1 95.31 542 ARG A CA 1
ATOM 4363 C C . ARG A 1 542 ? 15.945 43.5 5.727 1 95.31 542 ARG A C 1
ATOM 4365 O O . ARG A 1 542 ? 16.062 43.625 6.949 1 95.31 542 ARG A O 1
ATOM 4372 N N . ASP A 1 543 ? 15.789 44.469 4.902 1 95.56 543 ASP A N 1
ATOM 4373 C CA . ASP A 1 543 ? 15.766 45.812 5.402 1 95.56 543 ASP A CA 1
ATOM 4374 C C . ASP A 1 543 ? 14.547 46.062 6.297 1 95.56 543 ASP A C 1
ATOM 4376 O O . ASP A 1 543 ? 14.656 46.719 7.336 1 95.56 543 ASP A O 1
ATOM 4380 N N . LEU A 1 544 ? 13.469 45.594 5.863 1 95.12 544 LEU A N 1
ATOM 4381 C CA . LEU A 1 544 ? 12.242 45.75 6.641 1 95.12 544 LEU A CA 1
ATOM 4382 C C . LEU A 1 544 ? 12.391 45.062 8.008 1 95.12 544 LEU A C 1
ATOM 4384 O O . LEU A 1 544 ? 12.031 45.656 9.031 1 95.12 544 LEU A O 1
ATOM 4388 N N . ASN A 1 545 ? 12.891 43.875 8.047 1 95.94 545 ASN A N 1
ATOM 4389 C CA . ASN A 1 545 ? 13.055 43.125 9.289 1 95.94 545 ASN A CA 1
ATOM 4390 C C . ASN A 1 545 ? 14.016 43.812 10.242 1 95.94 545 ASN A C 1
ATOM 4392 O O . ASN A 1 545 ? 13.836 43.75 11.461 1 95.94 545 ASN A O 1
ATOM 4396 N N . ASP A 1 546 ? 15.008 44.438 9.656 1 95.44 546 ASP A N 1
ATOM 4397 C CA . ASP A 1 546 ? 15.969 45.188 10.461 1 95.44 546 ASP A CA 1
ATOM 4398 C C . ASP A 1 546 ? 15.352 46.469 11.008 1 95.44 546 ASP A C 1
ATOM 4400 O O . ASP A 1 546 ? 15.562 46.812 12.172 1 95.44 546 ASP A O 1
ATOM 4404 N N . LYS A 1 547 ? 14.586 47.094 10.188 1 95.62 547 LYS A N 1
ATOM 4405 C CA . LYS A 1 547 ? 13.992 48.375 10.531 1 95.62 547 LYS A CA 1
ATOM 4406 C C . LYS A 1 547 ? 12.961 48.25 11.641 1 95.62 547 LYS A C 1
ATOM 4408 O O . LYS A 1 547 ? 12.883 49.094 12.539 1 95.62 547 LYS A O 1
ATOM 4413 N N . VAL A 1 548 ? 12.203 47.219 11.609 1 96.38 548 VAL A N 1
ATOM 4414 C CA . VAL A 1 548 ? 11.086 47.062 12.547 1 96.38 548 VAL A CA 1
ATOM 4415 C C . VAL A 1 548 ? 11.594 46.531 13.875 1 96.38 548 VAL A C 1
ATOM 4417 O O . VAL A 1 548 ? 10.922 46.625 14.906 1 96.38 548 VAL A O 1
ATOM 4420 N N . TYR A 1 549 ? 12.797 45.969 13.82 1 96.81 549 TYR A N 1
ATOM 4421 C CA . TYR A 1 549 ? 13.359 45.406 15.031 1 96.81 549 TYR A CA 1
ATOM 4422 C C . TYR A 1 549 ? 13.758 46.5 16.031 1 96.81 549 TYR A C 1
ATOM 4424 O O . TYR A 1 549 ? 14.719 47.219 15.797 1 96.81 549 TYR A O 1
ATOM 4432 N N . LYS A 1 550 ? 13.062 46.625 17.188 1 95.56 550 LYS A N 1
ATOM 4433 C CA . LYS A 1 550 ? 13.367 47.594 18.25 1 95.56 550 LYS A CA 1
ATOM 4434 C C . LYS A 1 550 ? 12.898 47.062 19.609 1 95.56 550 LYS A C 1
ATOM 4436 O O . LYS A 1 550 ? 11.844 46.438 19.703 1 95.56 550 LYS A O 1
ATOM 4441 N N . ASN A 1 551 ? 13.742 47.281 20.672 1 95.5 551 ASN A N 1
ATOM 4442 C CA . ASN A 1 551 ? 13.383 46.969 22.047 1 95.5 551 ASN A CA 1
ATOM 4443 C C . ASN A 1 551 ? 12.922 45.5 22.188 1 95.5 551 ASN A C 1
ATOM 4445 O O . ASN A 1 551 ? 11.867 45.25 22.75 1 95.5 551 ASN A O 1
ATOM 4449 N N . ALA A 1 552 ? 13.688 44.594 21.578 1 98 552 ALA A N 1
ATOM 4450 C CA . ALA A 1 552 ? 13.297 43.188 21.516 1 98 552 ALA A CA 1
ATOM 4451 C C . ALA A 1 552 ? 13.672 42.469 22.797 1 98 552 ALA A C 1
ATOM 4453 O O . ALA A 1 552 ? 14.617 42.844 23.484 1 98 552 ALA A O 1
ATOM 4454 N N . HIS A 1 553 ? 12.891 41.531 23.172 1 98.12 553 HIS A N 1
ATOM 4455 C CA . HIS A 1 553 ? 13.172 40.625 24.266 1 98.12 553 HIS A CA 1
ATOM 4456 C C . HIS A 1 553 ? 13.336 39.188 23.75 1 98.12 553 HIS A C 1
ATOM 4458 O O . HIS A 1 553 ? 12.461 38.656 23.047 1 98.12 553 HIS A O 1
ATOM 4464 N N . GLY A 1 554 ? 14.469 38.594 24.078 1 98 554 GLY A N 1
ATOM 4465 C CA . GLY A 1 554 ? 14.742 37.219 23.688 1 98 554 GLY A CA 1
ATOM 4466 C C . GLY A 1 554 ? 14.758 36.281 24.859 1 98 554 GLY A C 1
ATOM 4467 O O . GLY A 1 554 ? 15.156 36.656 25.969 1 98 554 GLY A O 1
ATOM 4468 N N . PHE A 1 555 ? 14.305 35.094 24.625 1 98.06 555 PHE A N 1
ATOM 4469 C CA . PHE A 1 555 ? 14.273 34.062 25.672 1 98.06 555 PHE A CA 1
ATOM 4470 C C . PHE A 1 555 ? 14.75 32.719 25.125 1 98.06 555 PHE A C 1
ATOM 4472 O O . PHE A 1 555 ? 14.547 32.438 23.938 1 98.06 555 PHE A O 1
ATOM 4479 N N . SER A 1 556 ? 15.398 31.953 25.906 1 96.81 556 SER A N 1
ATOM 4480 C CA . SER A 1 556 ? 15.656 30.531 25.672 1 96.81 556 SER A CA 1
ATOM 4481 C C . SER A 1 556 ? 14.875 29.656 26.641 1 96.81 556 SER A C 1
ATOM 4483 O O . SER A 1 556 ? 14.828 29.953 27.844 1 96.81 556 SER A O 1
ATOM 4485 N N . ILE A 1 557 ? 14.25 28.688 26.141 1 97.56 557 ILE A N 1
ATOM 4486 C CA . ILE A 1 557 ? 13.43 27.812 26.984 1 97.56 557 ILE A CA 1
ATOM 4487 C C . ILE A 1 557 ? 14.008 26.391 26.969 1 97.56 557 ILE A C 1
ATOM 4489 O O . ILE A 1 557 ? 14.227 25.812 25.906 1 97.56 557 ILE A O 1
ATOM 4493 N N . TRP A 1 558 ? 14.195 25.875 28.156 1 96 558 TRP A N 1
ATOM 4494 C CA . TRP A 1 558 ? 14.75 24.547 28.359 1 96 558 TRP A CA 1
ATOM 4495 C C . TRP A 1 558 ? 13.758 23.656 29.109 1 96 558 TRP A C 1
ATOM 4497 O O . TRP A 1 558 ? 13.016 24.125 29.969 1 96 558 TRP A O 1
ATOM 4507 N N . ILE A 1 559 ? 13.773 22.344 28.703 1 95.69 559 ILE A N 1
ATOM 4508 C CA . ILE A 1 559 ? 12.758 21.484 29.312 1 95.69 559 ILE A CA 1
ATOM 4509 C C . ILE A 1 559 ? 13.422 20.219 29.844 1 95.69 559 ILE A C 1
ATOM 4511 O O . ILE A 1 559 ? 14.531 19.875 29.453 1 95.69 559 ILE A O 1
ATOM 4515 N N . ASP A 1 560 ? 12.805 19.656 30.797 1 93.56 560 ASP A N 1
ATOM 4516 C CA . ASP A 1 560 ? 13.039 18.312 31.312 1 93.56 560 ASP A CA 1
ATOM 4517 C C . ASP A 1 560 ? 11.734 17.531 31.375 1 93.56 560 ASP A C 1
ATOM 4519 O O . ASP A 1 560 ? 10.688 18.078 31.719 1 93.56 560 ASP A O 1
ATOM 4523 N N . GLN A 1 561 ? 11.797 16.297 30.953 1 94.75 561 GLN A N 1
ATOM 4524 C CA . GLN A 1 561 ? 10.555 15.547 30.766 1 94.75 561 GLN A CA 1
ATOM 4525 C C . GLN A 1 561 ? 10.562 14.258 31.578 1 94.75 561 GLN A C 1
ATOM 4527 O O . GLN A 1 561 ? 11.602 13.609 31.719 1 94.75 561 GLN A O 1
ATOM 4532 N N . LYS A 1 562 ? 9.398 13.93 32.125 1 95 562 LYS A N 1
ATOM 4533 C CA . LYS A 1 562 ? 9.195 12.719 32.906 1 95 562 LYS A CA 1
ATOM 4534 C C . LYS A 1 562 ? 7.93 11.984 32.469 1 95 562 LYS A C 1
ATOM 4536 O O . LYS A 1 562 ? 6.926 12.609 32.125 1 95 562 LYS A O 1
ATOM 4541 N N . ILE A 1 563 ? 7.988 10.703 32.406 1 94.44 563 ILE A N 1
ATOM 4542 C CA . ILE A 1 563 ? 6.828 9.836 32.219 1 94.44 563 ILE A CA 1
ATOM 4543 C C . ILE A 1 563 ? 6.629 8.961 33.438 1 94.44 563 ILE A C 1
ATOM 4545 O O . ILE A 1 563 ? 7.539 8.242 33.844 1 94.44 563 ILE A O 1
ATOM 4549 N N . ASN A 1 564 ? 5.543 9.031 34.062 1 95.06 564 ASN A N 1
ATOM 4550 C CA . ASN A 1 564 ? 5.254 8.367 35.344 1 95.06 564 ASN A CA 1
ATOM 4551 C C . ASN A 1 564 ? 6.266 8.734 36.406 1 95.06 564 ASN A C 1
ATOM 4553 O O . ASN A 1 564 ? 6.801 7.863 37.094 1 95.06 564 ASN A O 1
ATOM 4557 N N . GLU A 1 565 ? 6.66 9.945 36.406 1 92.69 565 GLU A N 1
ATOM 4558 C CA . GLU A 1 565 ? 7.547 10.531 37.406 1 92.69 565 GLU A CA 1
ATOM 4559 C C . GLU A 1 565 ? 8.969 10 37.25 1 92.69 565 GLU A C 1
ATOM 4561 O O . GLU A 1 565 ? 9.773 10.125 38.188 1 92.69 565 GLU A O 1
ATOM 4566 N N . LYS A 1 566 ? 9.141 9.391 36.188 1 91.06 566 LYS A N 1
ATOM 4567 C CA . LYS A 1 566 ? 10.492 8.898 35.906 1 91.06 566 LYS A CA 1
ATOM 4568 C C . LYS A 1 566 ? 11.125 9.672 34.75 1 91.06 566 LYS A C 1
ATOM 4570 O O . LYS A 1 566 ? 10.469 9.938 33.75 1 91.06 566 LYS A O 1
ATOM 4575 N N . ARG A 1 567 ? 12.352 9.898 34.906 1 87.31 567 ARG A N 1
ATOM 4576 C CA . ARG A 1 567 ? 13.086 10.617 33.875 1 87.31 567 ARG A CA 1
ATOM 4577 C C . ARG A 1 567 ? 13.188 9.789 32.625 1 87.31 567 ARG A C 1
ATOM 4579 O O . ARG A 1 567 ? 13.391 8.57 32.656 1 87.31 567 ARG A O 1
ATOM 4586 N N . ILE A 1 568 ? 13.031 10.523 31.562 1 87.44 568 ILE A N 1
ATOM 4587 C CA . ILE A 1 568 ? 13.102 9.852 30.281 1 87.44 568 ILE A CA 1
ATOM 4588 C C . ILE A 1 568 ? 14.562 9.672 29.875 1 87.44 568 ILE A C 1
ATOM 4590 O O . ILE A 1 568 ? 15.336 10.633 29.844 1 87.44 568 ILE A O 1
ATOM 4594 N N . LEU A 1 569 ? 14.906 8.477 29.5 1 79.38 569 LEU A N 1
ATOM 4595 C CA . LEU A 1 569 ? 16.281 8.156 29.156 1 79.38 569 LEU A CA 1
ATOM 4596 C C . LEU A 1 569 ? 16.453 7.965 27.656 1 79.38 569 LEU A C 1
ATOM 4598 O O . LEU A 1 569 ? 17.562 7.68 27.188 1 79.38 569 LEU A O 1
ATOM 4602 N N . THR A 1 570 ? 15.43 8.102 26.938 1 83.56 570 THR A N 1
ATOM 4603 C CA . THR A 1 570 ? 15.5 7.965 25.484 1 83.56 570 THR A CA 1
ATOM 4604 C C . THR A 1 570 ? 15.586 9.336 24.828 1 83.56 570 THR A C 1
ATOM 4606 O O . THR A 1 570 ? 15.211 10.344 25.422 1 83.56 570 THR A O 1
ATOM 4609 N N . ARG A 1 571 ? 16.109 9.336 23.625 1 86.69 571 ARG A N 1
ATOM 4610 C CA . ARG A 1 571 ? 16.25 10.57 22.859 1 86.69 571 ARG A CA 1
ATOM 4611 C C . ARG A 1 571 ? 14.898 11.234 22.625 1 86.69 571 ARG A C 1
ATOM 4613 O O . ARG A 1 571 ? 14.797 12.461 22.594 1 86.69 571 ARG A O 1
ATOM 4620 N N . HIS A 1 572 ? 13.914 10.391 22.406 1 91.19 572 HIS A N 1
ATOM 4621 C CA . HIS A 1 572 ? 12.547 10.852 22.203 1 91.19 572 HIS A CA 1
ATOM 4622 C C . HIS A 1 572 ? 11.602 10.234 23.234 1 91.19 572 HIS A C 1
ATOM 4624 O O . HIS A 1 572 ? 11.711 9.039 23.531 1 91.19 572 HIS A O 1
ATOM 4630 N N . PRO A 1 573 ? 10.789 11.062 23.766 1 91.31 573 PRO A N 1
ATOM 4631 C CA . PRO A 1 573 ? 9.828 10.477 24.703 1 91.31 573 PRO A CA 1
ATOM 4632 C C . PRO A 1 573 ? 8.914 9.445 24.031 1 91.31 573 PRO A C 1
ATOM 4634 O O . PRO A 1 573 ? 8.5 9.633 22.891 1 91.31 573 PRO A O 1
ATOM 4637 N N . THR A 1 574 ? 8.594 8.359 24.766 1 86.69 574 THR A N 1
ATOM 4638 C CA . THR A 1 574 ? 7.742 7.301 24.234 1 86.69 574 THR A CA 1
ATOM 4639 C C . THR A 1 574 ? 6.828 6.746 25.328 1 86.69 574 THR A C 1
ATOM 4641 O O . THR A 1 574 ? 7.242 6.609 26.484 1 86.69 574 THR A O 1
ATOM 4644 N N . TYR A 1 575 ? 5.625 6.484 24.922 1 89.06 575 TYR A N 1
ATOM 4645 C CA . TYR A 1 575 ? 4.688 5.816 25.812 1 89.06 575 TYR A CA 1
ATOM 4646 C C . TYR A 1 575 ? 4.848 4.305 25.75 1 89.06 575 TYR A C 1
ATOM 4648 O O . TYR A 1 575 ? 5.234 3.76 24.703 1 89.06 575 TYR A O 1
ATOM 4656 N N . GLN A 1 576 ? 4.531 3.656 26.828 1 83.12 576 GLN A N 1
ATOM 4657 C CA . GLN A 1 576 ? 4.512 2.197 26.875 1 83.12 576 GLN A CA 1
ATOM 4658 C C . GLN A 1 576 ? 3.109 1.674 27.172 1 83.12 576 GLN A C 1
ATOM 4660 O O . GLN A 1 576 ? 2.816 0.5 26.938 1 83.12 576 GLN A O 1
ATOM 4665 N N . SER A 1 577 ? 2.35 2.582 27.672 1 86.56 577 SER A N 1
ATOM 4666 C CA . SER A 1 577 ? 0.992 2.193 28.047 1 86.56 577 SER A CA 1
ATOM 4667 C C . SER A 1 577 ? 0.02 3.357 27.875 1 86.56 577 SER A C 1
ATOM 4669 O O . SER A 1 577 ? 0.433 4.52 27.859 1 86.56 577 SER A O 1
ATOM 4671 N N . LEU A 1 578 ? -1.228 3.008 27.812 1 88.81 578 LEU A N 1
ATOM 4672 C CA 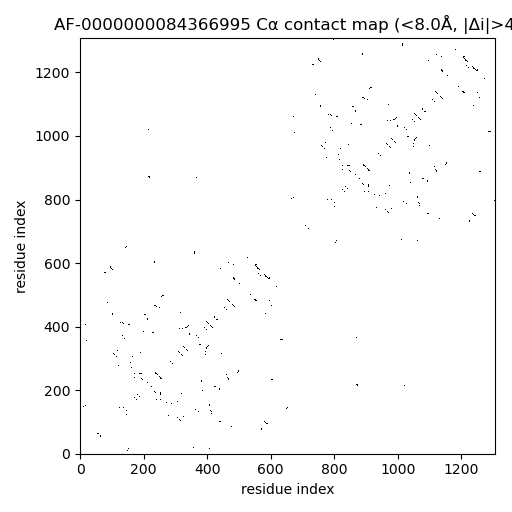. LEU A 1 578 ? -2.273 4.02 27.688 1 88.81 578 LEU A CA 1
ATOM 4673 C C . LEU A 1 578 ? -2.408 4.816 28.984 1 88.81 578 LEU A C 1
ATOM 4675 O O . LEU A 1 578 ? -2.98 5.91 28.984 1 88.81 578 LEU A O 1
ATOM 4679 N N . ASN A 1 579 ? -1.809 4.332 30.031 1 90.19 579 ASN A N 1
ATOM 4680 C CA . ASN A 1 579 ? -1.946 4.973 31.328 1 90.19 579 ASN A CA 1
ATOM 4681 C C . ASN A 1 579 ? -0.739 5.848 31.656 1 90.19 579 ASN A C 1
ATOM 4683 O O . ASN A 1 579 ? -0.682 6.461 32.719 1 90.19 579 ASN A O 1
ATOM 4687 N N . ASP A 1 580 ? 0.138 5.883 30.688 1 91.88 580 ASP A N 1
ATOM 4688 C CA . ASP A 1 580 ? 1.328 6.688 30.953 1 91.88 580 ASP A CA 1
ATOM 4689 C C . ASP A 1 580 ? 0.966 8.164 31.125 1 91.88 580 ASP A C 1
ATOM 4691 O O . ASP A 1 580 ? 0.085 8.672 30.422 1 91.88 580 ASP A O 1
ATOM 4695 N N . ASP A 1 581 ? 1.638 8.734 32.125 1 93.81 581 ASP A N 1
ATOM 4696 C CA . ASP A 1 581 ? 1.438 10.148 32.438 1 93.81 581 ASP A CA 1
ATOM 4697 C C . ASP A 1 581 ? 2.691 10.961 32.125 1 93.81 581 ASP A C 1
ATOM 4699 O O . ASP A 1 581 ? 3.768 10.68 32.656 1 93.81 581 ASP A O 1
ATOM 4703 N N . TRP A 1 582 ? 2.58 11.945 31.328 1 96.44 582 TRP A N 1
ATOM 4704 C CA . TRP A 1 582 ? 3.691 12.75 30.828 1 96.44 582 TRP A CA 1
ATOM 4705 C C . TRP A 1 582 ? 3.705 14.125 31.5 1 96.44 582 TRP A C 1
ATOM 4707 O O . TRP A 1 582 ? 2.672 14.789 31.578 1 96.44 582 TRP A O 1
ATOM 4717 N N . ASN A 1 583 ? 4.797 14.523 32.125 1 96.81 583 ASN A N 1
ATOM 4718 C CA . ASN A 1 583 ? 5.023 15.836 32.719 1 96.81 583 ASN A CA 1
ATOM 4719 C C . ASN A 1 583 ? 6.262 16.516 32.125 1 96.81 583 ASN A C 1
ATOM 4721 O O . ASN A 1 583 ? 7.285 15.859 31.906 1 96.81 583 ASN A O 1
ATOM 4725 N N . VAL A 1 584 ? 6.148 17.797 31.922 1 97.25 584 VAL A N 1
ATOM 4726 C CA . VAL A 1 584 ? 7.258 18.547 31.328 1 97.25 584 VAL A CA 1
ATOM 4727 C C . VAL A 1 584 ? 7.613 19.734 32.219 1 97.25 584 VAL A C 1
ATOM 4729 O O . VAL A 1 584 ? 6.812 20.656 32.375 1 97.25 584 VAL A O 1
ATOM 4732 N N . ASP A 1 585 ? 8.789 19.703 32.812 1 96.38 585 ASP A N 1
ATOM 4733 C CA . ASP A 1 585 ? 9.328 20.859 33.531 1 96.38 585 ASP A CA 1
ATOM 4734 C C . ASP A 1 585 ? 10.047 21.812 32.562 1 96.38 585 ASP A C 1
ATOM 4736 O O . ASP A 1 585 ? 10.703 21.375 31.625 1 96.38 585 ASP A O 1
ATOM 4740 N N . PHE A 1 586 ? 9.891 23.109 32.844 1 96.94 586 PHE A N 1
ATOM 4741 C CA . PHE A 1 586 ? 10.539 24.062 31.938 1 96.94 586 PHE A CA 1
ATOM 4742 C C . PHE A 1 586 ? 11.164 25.219 32.719 1 96.94 586 PHE A C 1
ATOM 4744 O O . PHE A 1 586 ? 10.75 25.5 33.844 1 96.94 586 PHE A O 1
ATOM 4751 N N . LYS A 1 587 ? 12.211 25.75 32.156 1 96.62 587 LYS A N 1
ATOM 4752 C CA . LYS A 1 587 ? 12.875 26.969 32.594 1 96.62 587 LYS A CA 1
ATOM 4753 C C . LYS A 1 587 ? 13.031 27.969 31.453 1 96.62 587 LYS A C 1
ATOM 4755 O O . LYS A 1 587 ? 13.375 27.578 30.328 1 96.62 587 LYS A O 1
ATOM 4760 N N . ILE A 1 588 ? 12.664 29.203 31.688 1 96.88 588 ILE A N 1
ATOM 4761 C CA . ILE A 1 588 ? 12.82 30.266 30.719 1 96.88 588 ILE A CA 1
ATOM 4762 C C . ILE A 1 588 ? 13.953 31.203 31.156 1 96.88 588 ILE A C 1
ATOM 4764 O O . ILE A 1 588 ? 13.945 31.719 32.281 1 96.88 588 ILE A O 1
ATOM 4768 N N . GLU A 1 589 ? 14.852 31.328 30.266 1 95.81 589 GLU A N 1
ATOM 4769 C CA . GLU A 1 589 ? 15.984 32.219 30.5 1 95.81 589 GLU A CA 1
ATOM 4770 C C . GLU A 1 589 ? 15.961 33.406 29.547 1 95.81 589 GLU A C 1
ATOM 4772 O O . GLU A 1 589 ? 15.664 33.25 28.359 1 95.81 589 GLU A O 1
ATOM 4777 N N . LYS A 1 590 ? 16.266 34.562 30.078 1 95.94 590 LYS A N 1
ATOM 4778 C CA . LYS A 1 590 ? 16.344 35.781 29.234 1 95.94 590 LYS A CA 1
ATOM 4779 C C . LYS A 1 590 ? 17.688 35.844 28.516 1 95.94 590 LYS A C 1
ATOM 4781 O O . LYS A 1 590 ? 18.734 35.625 29.125 1 95.94 590 LYS A O 1
ATOM 4786 N N . LEU A 1 591 ? 17.578 36.125 27.297 1 95.94 591 LEU A N 1
ATOM 4787 C CA . LEU A 1 591 ? 18.781 36.25 26.5 1 95.94 591 LEU A CA 1
ATOM 4788 C C . LEU A 1 591 ? 19.281 37.719 26.531 1 95.94 591 LEU A C 1
ATOM 4790 O O . LEU A 1 591 ? 18.5 38.625 26.734 1 95.94 591 LEU A O 1
ATOM 4794 N N . ASN A 1 592 ? 20.594 37.875 26.297 1 95.06 592 ASN A N 1
ATOM 4795 C CA . ASN A 1 592 ? 21.109 39.219 26.172 1 95.06 592 ASN A CA 1
ATOM 4796 C C . ASN A 1 592 ? 20.75 39.844 24.828 1 95.06 592 ASN A C 1
ATOM 4798 O O . ASN A 1 592 ? 20.312 39.125 23.922 1 95.06 592 ASN A O 1
ATOM 4802 N N . ASP A 1 593 ? 20.969 41.094 24.672 1 95.56 593 ASP A N 1
ATOM 4803 C CA . ASP A 1 593 ? 20.5 41.844 23.516 1 95.56 593 ASP A CA 1
ATOM 4804 C C . ASP A 1 593 ? 21.219 41.375 22.25 1 95.56 593 ASP A C 1
ATOM 4806 O O . ASP A 1 593 ? 20.625 41.312 21.172 1 95.56 593 ASP A O 1
ATOM 4810 N N . ASP A 1 594 ? 22.453 41.094 22.375 1 95.12 594 ASP A N 1
ATOM 4811 C CA . ASP A 1 594 ? 23.234 40.719 21.219 1 95.12 594 ASP A CA 1
ATOM 4812 C C . ASP A 1 594 ? 22.781 39.344 20.688 1 95.12 594 ASP A C 1
ATOM 4814 O O . ASP A 1 594 ? 22.609 39.156 19.469 1 95.12 594 ASP A O 1
ATOM 4818 N N . GLU A 1 595 ? 22.625 38.438 21.641 1 95.44 595 GLU A N 1
ATOM 4819 C CA . GLU A 1 595 ? 22.156 37.125 21.266 1 95.44 595 GLU A CA 1
ATOM 4820 C C . GLU A 1 595 ? 20.75 37.188 20.672 1 95.44 595 GLU A C 1
ATOM 4822 O O . GLU A 1 595 ? 20.453 36.469 19.719 1 95.44 595 GLU A O 1
ATOM 4827 N N . THR A 1 596 ? 19.953 37.969 21.25 1 97.69 596 THR A N 1
ATOM 4828 C CA . THR A 1 596 ? 18.594 38.156 20.766 1 97.69 596 THR A CA 1
ATOM 4829 C C . THR A 1 596 ? 18.594 38.656 19.328 1 97.69 596 THR A C 1
ATOM 4831 O O . THR A 1 596 ? 17.859 38.156 18.484 1 97.69 596 THR A O 1
ATOM 4834 N N . ARG A 1 597 ? 19.375 39.656 19.062 1 96.94 597 ARG A N 1
ATOM 4835 C CA . ARG A 1 597 ? 19.438 40.25 17.734 1 96.94 597 ARG A CA 1
ATOM 4836 C C . ARG A 1 597 ? 20 39.25 16.719 1 96.94 597 ARG A C 1
ATOM 4838 O O . ARG A 1 597 ? 19.5 39.156 15.594 1 96.94 597 ARG A O 1
ATOM 4845 N N . GLU A 1 598 ? 21 38.562 17.125 1 96.56 598 GLU A N 1
ATOM 4846 C CA . GLU A 1 598 ? 21.625 37.594 16.234 1 96.56 598 GLU A CA 1
ATOM 4847 C C . GLU A 1 598 ? 20.625 36.5 15.844 1 96.56 598 GLU A C 1
ATOM 4849 O O . GLU A 1 598 ? 20.516 36.156 14.664 1 96.56 598 GLU A O 1
ATOM 4854 N N . ASN A 1 599 ? 19.984 35.969 16.844 1 97.44 599 ASN A N 1
ATOM 4855 C CA . ASN A 1 599 ? 18.984 34.938 16.562 1 97.44 599 ASN A CA 1
ATOM 4856 C C . ASN A 1 599 ? 17.875 35.469 15.68 1 97.44 599 ASN A C 1
ATOM 4858 O O . ASN A 1 599 ? 17.453 34.781 14.734 1 97.44 599 ASN A O 1
ATOM 4862 N N . TYR A 1 600 ? 17.406 36.656 15.984 1 97.75 600 TYR A N 1
ATOM 4863 C CA . TYR A 1 600 ? 16.328 37.281 15.219 1 97.75 600 TYR A CA 1
ATOM 4864 C C . TYR A 1 600 ? 16.703 37.375 13.742 1 97.75 600 TYR A C 1
ATOM 4866 O O . TYR A 1 600 ? 15.953 36.969 12.867 1 97.75 600 TYR A O 1
ATOM 4874 N N . LEU A 1 601 ? 17.844 37.938 13.477 1 95.81 601 LEU A N 1
ATOM 4875 C CA . LEU A 1 601 ? 18.281 38.156 12.102 1 95.81 601 LEU A CA 1
ATOM 4876 C C . LEU A 1 601 ? 18.484 36.812 11.383 1 95.81 601 LEU A C 1
ATOM 4878 O O . LEU A 1 601 ? 18.125 36.688 10.219 1 95.81 601 LEU A O 1
ATOM 4882 N N . ASN A 1 602 ? 19.016 35.875 12.047 1 96.5 602 ASN A N 1
ATOM 4883 C CA . ASN A 1 602 ? 19.234 34.562 11.461 1 96.5 602 ASN A CA 1
ATOM 4884 C C . ASN A 1 602 ? 17.906 33.875 11.117 1 96.5 602 ASN A C 1
ATOM 4886 O O . ASN A 1 602 ? 17.766 33.312 10.039 1 96.5 602 ASN A O 1
ATOM 4890 N N . PHE A 1 603 ? 17 33.969 12.047 1 97.88 603 PHE A N 1
ATOM 4891 C CA . PHE A 1 603 ? 15.719 33.312 11.859 1 97.88 603 PHE A CA 1
ATOM 4892 C C . PHE A 1 603 ? 14.938 33.938 10.719 1 97.88 603 PHE A C 1
ATOM 4894 O O . PHE A 1 603 ? 14.391 33.25 9.859 1 97.88 603 PHE A O 1
ATOM 4901 N N . MET A 1 604 ? 14.914 35.25 10.711 1 96.38 604 MET A N 1
ATOM 4902 C CA . MET A 1 604 ? 14.172 35.938 9.68 1 96.38 604 MET A CA 1
ATOM 4903 C C . MET A 1 604 ? 14.797 35.719 8.305 1 96.38 604 MET A C 1
ATOM 4905 O O . MET A 1 604 ? 14.086 35.719 7.293 1 96.38 604 MET A O 1
ATOM 4909 N N . ASP A 1 605 ? 16.047 35.438 8.273 1 96 605 ASP A N 1
ATOM 4910 C CA . ASP A 1 605 ? 16.766 35.281 7.008 1 96 605 ASP A CA 1
ATOM 4911 C C . ASP A 1 605 ? 16.531 33.906 6.414 1 96 605 ASP A C 1
ATOM 4913 O O . ASP A 1 605 ? 16.797 33.656 5.23 1 96 605 ASP A O 1
ATOM 4917 N N . GLU A 1 606 ? 16.156 32.969 7.176 1 95.31 606 GLU A N 1
ATOM 4918 C CA . GLU A 1 606 ? 15.953 31.625 6.672 1 95.31 606 GLU A CA 1
ATOM 4919 C C . GLU A 1 606 ? 14.898 31.609 5.57 1 95.31 606 GLU A C 1
ATOM 4921 O O . GLU A 1 606 ? 15.078 30.953 4.543 1 95.31 606 GLU A O 1
ATOM 4926 N N . LYS A 1 607 ? 13.805 32.281 5.82 1 92.44 607 LYS A N 1
ATOM 4927 C CA . LYS A 1 607 ? 12.773 32.344 4.781 1 92.44 607 LYS A CA 1
ATOM 4928 C C . LYS A 1 607 ? 13.281 33.094 3.562 1 92.44 607 LYS A C 1
ATOM 4930 O O . LYS A 1 607 ? 12.93 32.75 2.428 1 92.44 607 LYS A O 1
ATOM 4935 N N . CYS A 1 608 ? 14.062 34.125 3.799 1 92.38 608 CYS A N 1
ATOM 4936 C CA . CYS A 1 608 ? 14.641 34.906 2.715 1 92.38 608 CYS A CA 1
ATOM 4937 C C . CYS A 1 608 ? 15.57 34.062 1.854 1 92.38 608 CYS A C 1
ATOM 4939 O O . CYS A 1 608 ? 15.531 34.125 0.625 1 92.38 608 CYS A O 1
ATOM 4941 N N . LYS A 1 609 ? 16.328 33.281 2.488 1 91.94 609 LYS A N 1
ATOM 4942 C CA . LYS A 1 609 ? 17.234 32.406 1.764 1 91.94 609 LYS A CA 1
ATOM 4943 C C . LYS A 1 609 ? 16.469 31.406 0.906 1 91.94 609 LYS A C 1
ATOM 4945 O O . LYS A 1 609 ? 16.875 31.094 -0.219 1 91.94 609 LYS A O 1
ATOM 4950 N N . LEU A 1 610 ? 15.445 30.891 1.466 1 89.19 610 LEU A N 1
ATOM 4951 C CA . LEU A 1 610 ? 14.625 29.953 0.716 1 89.19 610 LEU A CA 1
ATOM 4952 C C . LEU A 1 610 ? 14.016 30.625 -0.511 1 89.19 610 LEU A C 1
ATOM 4954 O O . LEU A 1 610 ? 13.914 30 -1.575 1 89.19 610 LEU A O 1
ATOM 4958 N N . LEU A 1 611 ? 13.555 31.812 -0.348 1 87.12 611 LEU A N 1
ATOM 4959 C CA . LEU A 1 611 ? 13 32.562 -1.463 1 87.12 611 LEU A CA 1
ATOM 4960 C C . LEU A 1 611 ? 14.047 32.781 -2.547 1 87.12 611 LEU A C 1
ATOM 4962 O O . LEU A 1 611 ? 13.734 32.75 -3.738 1 87.12 611 LEU A O 1
ATOM 4966 N N . LEU A 1 612 ? 15.242 33.062 -2.127 1 85.75 612 LEU A N 1
ATOM 4967 C CA . LEU A 1 612 ? 16.344 33.25 -3.066 1 85.75 612 LEU A CA 1
ATOM 4968 C C . LEU A 1 612 ? 16.641 31.984 -3.846 1 85.75 612 LEU A C 1
ATOM 4970 O O . LEU A 1 612 ? 17 32.031 -5.023 1 85.75 612 LEU A O 1
ATOM 4974 N N . GLU A 1 613 ? 16.438 30.953 -3.201 1 83.44 613 GLU A N 1
ATOM 4975 C CA . GLU A 1 613 ? 16.781 29.672 -3.816 1 83.44 613 GLU A CA 1
ATOM 4976 C C . GLU A 1 613 ? 15.656 29.188 -4.727 1 83.44 613 GLU A C 1
ATOM 4978 O O . GLU A 1 613 ? 15.914 28.547 -5.746 1 83.44 613 GLU A O 1
ATOM 4983 N N . HIS A 1 614 ? 14.398 29.516 -4.43 1 79.44 614 HIS A N 1
ATOM 4984 C CA . HIS A 1 614 ? 13.289 28.875 -5.137 1 79.44 614 HIS A CA 1
ATOM 4985 C C . HIS A 1 614 ? 12.383 29.922 -5.785 1 79.44 614 HIS A C 1
ATOM 4987 O O . HIS A 1 614 ? 11.406 29.578 -6.453 1 79.44 614 HIS A O 1
ATOM 4993 N N . GLY A 1 615 ? 12.75 31.125 -5.73 1 76.25 615 GLY A N 1
ATOM 4994 C CA . GLY A 1 615 ? 11.859 32.188 -6.152 1 76.25 615 GLY A CA 1
ATOM 4995 C C . GLY A 1 615 ? 11.93 32.469 -7.641 1 76.25 615 GLY A C 1
ATOM 4996 O O . GLY A 1 615 ? 11.188 33.312 -8.156 1 76.25 615 GLY A O 1
ATOM 4997 N N . TYR A 1 616 ? 12.859 31.766 -8.312 1 75.38 616 TYR A N 1
ATOM 4998 C CA . TYR A 1 616 ? 12.977 31.969 -9.75 1 75.38 616 TYR A CA 1
ATOM 4999 C C . TYR A 1 616 ? 13.312 30.672 -10.469 1 75.38 616 TYR A C 1
ATOM 5001 O O . TYR A 1 616 ? 13.789 29.719 -9.844 1 75.38 616 TYR A O 1
ATOM 5009 N N . SER A 1 617 ? 12.945 30.688 -11.75 1 76.44 617 SER A N 1
ATOM 5010 C CA . SER A 1 617 ? 13.234 29.516 -12.562 1 76.44 617 SER A CA 1
ATOM 5011 C C . SER A 1 617 ? 14.727 29.406 -12.875 1 76.44 617 SER A C 1
ATOM 5013 O O . SER A 1 617 ? 15.32 30.344 -13.406 1 76.44 617 SER A O 1
ATOM 5015 N N . LYS A 1 618 ? 15.305 28.25 -12.586 1 76.38 618 LYS A N 1
ATOM 5016 C CA . LYS A 1 618 ? 16.734 28.062 -12.758 1 76.38 618 LYS A CA 1
ATOM 5017 C C . LYS A 1 618 ? 17.062 27.516 -14.148 1 76.38 618 LYS A C 1
ATOM 5019 O O . LYS A 1 618 ? 16.234 26.812 -14.742 1 76.38 618 LYS A O 1
ATOM 5024 N N . ASP A 1 619 ? 18.188 27.922 -14.477 1 73.19 619 ASP A N 1
ATOM 5025 C CA . ASP A 1 619 ? 18.688 27.375 -15.727 1 73.19 619 ASP A CA 1
ATOM 5026 C C . ASP A 1 619 ? 19.188 25.953 -15.547 1 73.19 619 ASP A C 1
ATOM 5028 O O . ASP A 1 619 ? 19.5 25.531 -14.43 1 73.19 619 ASP A O 1
ATOM 5032 N N . ASP A 1 620 ? 19.281 25.344 -16.656 1 70.5 620 ASP A N 1
ATOM 5033 C CA . ASP A 1 620 ? 19.656 23.922 -16.656 1 70.5 620 ASP A CA 1
ATOM 5034 C C . ASP A 1 620 ? 20.969 23.703 -15.914 1 70.5 620 ASP A C 1
ATOM 5036 O O . ASP A 1 620 ? 21.141 22.688 -15.219 1 70.5 620 ASP A O 1
ATOM 5040 N N . GLY A 1 621 ? 21.828 24.609 -16.109 1 71.81 621 GLY A N 1
ATOM 5041 C CA . GLY A 1 621 ? 23.125 24.453 -15.484 1 71.81 621 GLY A CA 1
ATOM 5042 C C . GLY A 1 621 ? 23.078 24.594 -13.977 1 71.81 621 GLY A C 1
ATOM 5043 O O . GLY A 1 621 ? 23.953 24.094 -13.273 1 71.81 621 GLY A O 1
ATOM 5044 N N . GLU A 1 622 ? 22.031 25.188 -13.492 1 77.5 622 GLU A N 1
ATOM 5045 C CA . GLU A 1 622 ? 21.922 25.453 -12.062 1 77.5 622 GLU A CA 1
ATOM 5046 C C . GLU A 1 622 ? 21 24.453 -11.375 1 77.5 622 GLU A C 1
ATOM 5048 O O . GLU A 1 622 ? 20.906 24.422 -10.148 1 77.5 622 GLU A O 1
ATOM 5053 N N . LEU A 1 623 ? 20.484 23.594 -12.125 1 81.12 623 LEU A N 1
ATOM 5054 C CA . LEU A 1 623 ? 19.5 22.656 -11.578 1 81.12 623 LEU A CA 1
ATOM 5055 C C . LEU A 1 623 ? 20.172 21.469 -10.922 1 81.12 623 LEU A C 1
ATOM 5057 O O . LEU A 1 623 ? 21.234 21.031 -11.367 1 81.12 623 LEU A O 1
ATOM 5061 N N . THR A 1 624 ? 19.609 21.078 -9.867 1 80.38 624 THR A N 1
ATOM 5062 C CA . THR A 1 624 ? 20.047 19.812 -9.273 1 80.38 624 THR A CA 1
ATOM 5063 C C . THR A 1 624 ? 19.672 18.641 -10.164 1 80.38 624 THR A C 1
ATOM 5065 O O . THR A 1 624 ? 18.781 18.734 -11.008 1 80.38 624 THR A O 1
ATOM 5068 N N . ASN A 1 625 ? 20.344 17.5 -9.977 1 79.5 625 ASN A N 1
ATOM 5069 C CA . ASN A 1 625 ? 20.047 16.281 -10.734 1 79.5 625 ASN A CA 1
ATOM 5070 C C . ASN A 1 625 ? 18.625 15.797 -10.484 1 79.5 625 ASN A C 1
ATOM 5072 O O . ASN A 1 625 ? 17.969 15.266 -11.383 1 79.5 625 ASN A O 1
ATOM 5076 N N . TYR A 1 626 ? 18.203 16.047 -9.414 1 87.12 626 TYR A N 1
ATOM 5077 C CA . TYR A 1 626 ? 16.859 15.617 -9.055 1 87.12 626 TYR A CA 1
ATOM 5078 C C . TYR A 1 626 ? 15.805 16.391 -9.844 1 87.12 626 TYR A C 1
ATOM 5080 O O . TYR A 1 626 ? 14.875 15.797 -10.398 1 87.12 626 TYR A O 1
ATOM 5088 N N . VAL A 1 627 ? 15.93 17.625 -9.891 1 87.88 627 VAL A N 1
ATOM 5089 C CA . VAL A 1 627 ? 14.969 18.453 -10.609 1 87.88 627 VAL A CA 1
ATOM 5090 C C . VAL A 1 627 ? 15.039 18.141 -12.102 1 87.88 627 VAL A C 1
ATOM 5092 O O . VAL A 1 627 ? 14.016 18.141 -12.789 1 87.88 627 VAL A O 1
ATOM 5095 N N . LYS A 1 628 ? 16.234 17.891 -12.578 1 84 628 LYS A N 1
ATOM 5096 C CA . LYS A 1 628 ? 16.391 17.5 -13.977 1 84 628 LYS A CA 1
ATOM 5097 C C . LYS A 1 628 ? 15.617 16.219 -14.273 1 84 628 LYS A C 1
ATOM 5099 O O . LYS A 1 628 ? 14.977 16.094 -15.32 1 84 628 LYS A O 1
ATOM 5104 N N . LEU A 1 629 ? 15.711 15.344 -13.328 1 87.56 629 LEU A N 1
ATOM 5105 C CA . LEU A 1 629 ? 15 14.078 -13.477 1 87.56 629 LEU A CA 1
ATOM 5106 C C . LEU A 1 629 ? 13.492 14.305 -13.484 1 87.56 629 LEU A C 1
ATOM 5108 O O . LEU A 1 629 ? 12.773 13.703 -14.289 1 87.56 629 LEU A O 1
ATOM 5112 N N . LEU A 1 630 ? 13 15.102 -12.633 1 90.56 630 LEU A N 1
ATOM 5113 C CA . LEU A 1 630 ? 11.57 15.383 -12.562 1 90.56 630 LEU A CA 1
ATOM 5114 C C . LEU A 1 630 ? 11.078 16.031 -13.852 1 90.56 630 LEU A C 1
ATOM 5116 O O . LEU A 1 630 ? 9.977 15.742 -14.312 1 90.56 630 LEU A O 1
ATOM 5120 N N . ARG A 1 631 ? 11.914 16.906 -14.391 1 86.75 631 ARG A N 1
ATOM 5121 C CA . ARG A 1 631 ? 11.555 17.547 -15.656 1 86.75 631 ARG A CA 1
ATOM 5122 C C . ARG A 1 631 ? 11.523 16.516 -16.781 1 86.75 631 ARG A C 1
ATOM 5124 O O . ARG A 1 631 ? 10.703 16.625 -17.703 1 86.75 631 ARG A O 1
ATOM 5131 N N . ALA A 1 632 ? 12.43 15.547 -16.656 1 87.62 632 ALA A N 1
ATOM 5132 C CA . ALA A 1 632 ? 12.43 14.484 -17.656 1 87.62 632 ALA A CA 1
ATOM 5133 C C . ALA A 1 632 ? 11.156 13.656 -17.578 1 87.62 632 ALA A C 1
ATOM 5135 O O . ALA A 1 632 ? 10.578 13.289 -18.609 1 87.62 632 ALA A O 1
ATOM 5136 N N . PHE A 1 633 ? 10.727 13.312 -16.422 1 89.75 633 PHE A N 1
ATOM 5137 C CA . PHE A 1 633 ? 9.469 12.602 -16.234 1 89.75 633 PHE A CA 1
ATOM 5138 C C . PHE A 1 633 ? 8.297 13.422 -16.766 1 89.75 633 PHE A C 1
ATOM 5140 O O . PHE A 1 633 ? 7.348 12.867 -17.328 1 89.75 633 PHE A O 1
ATOM 5147 N N . SER A 1 634 ? 8.383 14.703 -16.531 1 88.94 634 SER A N 1
ATOM 5148 C CA . SER A 1 634 ? 7.348 15.602 -17.031 1 88.94 634 SER A CA 1
ATOM 5149 C C . SER A 1 634 ? 7.242 15.539 -18.547 1 88.94 634 SER A C 1
ATOM 5151 O O . SER A 1 634 ? 6.141 15.508 -19.094 1 88.94 634 SER A O 1
ATOM 5153 N N . GLU A 1 635 ? 8.344 15.547 -19.172 1 85.31 635 GLU A N 1
ATOM 5154 C CA . GLU A 1 635 ? 8.359 15.477 -20.641 1 85.31 635 GLU A CA 1
ATOM 5155 C C . GLU A 1 635 ? 7.77 14.148 -21.125 1 85.31 635 GLU A C 1
ATOM 5157 O O . GLU A 1 635 ? 7.055 14.117 -22.125 1 85.31 635 GLU A O 1
ATOM 5162 N N . ARG A 1 636 ? 8.078 13.148 -20.453 1 85.38 636 ARG A N 1
ATOM 5163 C CA . ARG A 1 636 ? 7.508 11.852 -20.797 1 85.38 636 ARG A CA 1
ATOM 5164 C C . ARG A 1 636 ? 5.992 11.852 -20.625 1 85.38 636 ARG A C 1
ATOM 5166 O O . ARG A 1 636 ? 5.273 11.273 -21.438 1 85.38 636 ARG A O 1
ATOM 5173 N N . GLY A 1 637 ? 5.574 12.445 -19.594 1 86.19 637 GLY A N 1
ATOM 5174 C CA . GLY A 1 637 ? 4.141 12.547 -19.375 1 86.19 637 GLY A CA 1
ATOM 5175 C C . GLY A 1 637 ? 3.422 13.344 -20.438 1 86.19 637 GLY A C 1
ATOM 5176 O O . GLY A 1 637 ? 2.311 12.992 -20.844 1 86.19 637 GLY A O 1
ATOM 5177 N N . LYS A 1 638 ? 4.074 14.359 -20.922 1 84.75 638 LYS A N 1
ATOM 5178 C CA . LYS A 1 638 ? 3.496 15.164 -22 1 84.75 638 LYS A CA 1
ATOM 5179 C C . LYS A 1 638 ? 3.357 14.344 -23.281 1 84.75 638 LYS A C 1
ATOM 5181 O O . LYS A 1 638 ? 2.348 14.438 -23.984 1 84.75 638 LYS A O 1
ATOM 5186 N N . LYS A 1 639 ? 4.359 13.578 -23.516 1 80.88 639 LYS A N 1
ATOM 5187 C CA . LYS A 1 639 ? 4.32 12.719 -24.688 1 80.88 639 LYS A CA 1
ATOM 5188 C C . LYS A 1 639 ? 3.201 11.688 -24.578 1 80.88 639 LYS A C 1
ATOM 5190 O O . LYS A 1 639 ? 2.508 11.414 -25.562 1 80.88 639 LYS A O 1
ATOM 5195 N N . ARG A 1 640 ? 3.053 11.125 -23.438 1 81.38 640 ARG A N 1
ATOM 5196 C CA . ARG A 1 640 ? 1.983 10.156 -23.219 1 81.38 640 ARG A CA 1
ATOM 5197 C C . ARG A 1 640 ? 0.614 10.797 -23.422 1 81.38 640 ARG A C 1
ATOM 5199 O O . ARG A 1 640 ? -0.297 10.164 -23.969 1 81.38 640 ARG A O 1
ATOM 5206 N N . ALA A 1 641 ? 0.471 11.945 -22.953 1 77.25 641 ALA A N 1
ATOM 5207 C CA . ALA A 1 641 ? -0.802 12.656 -23.047 1 77.25 641 ALA A CA 1
ATOM 5208 C C . ALA A 1 641 ? -1.164 12.93 -24.5 1 77.25 641 ALA A C 1
ATOM 5210 O O . ALA A 1 641 ? -2.342 12.93 -24.875 1 77.25 641 ALA A O 1
ATOM 5211 N N . LEU A 1 642 ? -0.185 13.117 -25.297 1 72.56 642 LEU A N 1
ATOM 5212 C CA . LEU A 1 642 ? -0.406 13.398 -26.703 1 72.56 642 LEU A CA 1
ATOM 5213 C C . LEU A 1 642 ? -0.804 12.133 -27.453 1 72.56 642 LEU A C 1
ATOM 5215 O O . LEU A 1 642 ? -1.559 12.195 -28.438 1 72.56 642 LEU A O 1
ATOM 5219 N N . GLU A 1 643 ? -0.228 11.031 -27.047 1 68.5 643 GLU A N 1
ATOM 5220 C CA . GLU A 1 643 ? -0.509 9.758 -27.703 1 68.5 643 GLU A CA 1
ATOM 5221 C C . GLU A 1 643 ? -1.86 9.203 -27.266 1 68.5 643 GLU A C 1
ATOM 5223 O O . GLU A 1 643 ? -2.455 8.383 -27.969 1 68.5 643 GLU A O 1
ATOM 5228 N N . GLU A 1 644 ? -2.223 9.406 -26.078 1 65.31 644 GLU A N 1
ATOM 5229 C CA . GLU A 1 644 ? -3.471 8.867 -25.531 1 65.31 644 GLU A CA 1
ATOM 5230 C C . GLU A 1 644 ? -4.676 9.367 -26.328 1 65.31 644 GLU A C 1
ATOM 5232 O O . GLU A 1 644 ? -4.848 10.57 -26.516 1 65.31 644 GLU A O 1
ATOM 5237 N N . ASP A 1 645 ? -5.062 8.539 -27.344 1 54.06 645 ASP A N 1
ATOM 5238 C CA . ASP A 1 645 ? -6.273 8.766 -28.141 1 54.06 645 ASP A CA 1
ATOM 5239 C C . ASP A 1 645 ? -7.512 8.797 -27.25 1 54.06 645 ASP A C 1
ATOM 5241 O O . ASP A 1 645 ? -7.75 7.863 -26.469 1 54.06 645 ASP A O 1
ATOM 5245 N N . ASN A 1 646 ? -7.91 9.922 -26.781 1 50.44 646 ASN A N 1
ATOM 5246 C CA . ASN A 1 646 ? -9 10.242 -25.859 1 50.44 646 ASN A CA 1
ATOM 5247 C C . ASN A 1 646 ? -10.289 9.523 -26.266 1 50.44 646 ASN A C 1
ATOM 5249 O O . ASN A 1 646 ? -11.383 9.93 -25.859 1 50.44 646 ASN A O 1
ATOM 5253 N N . ASP A 1 647 ? -10.344 8.562 -27.141 1 51.34 647 ASP A N 1
ATOM 5254 C CA . ASP A 1 647 ? -11.664 8.273 -27.703 1 51.34 647 ASP A CA 1
ATOM 5255 C C . ASP A 1 647 ? -12.516 7.48 -26.703 1 51.34 647 ASP A C 1
ATOM 5257 O O . ASP A 1 647 ? -13.719 7.73 -26.578 1 51.34 647 ASP A O 1
ATOM 5261 N N . LYS A 1 648 ? -12.156 6.289 -26.172 1 55.97 648 LYS A N 1
ATOM 5262 C CA . LYS A 1 648 ? -13.211 5.543 -25.5 1 55.97 648 LYS A CA 1
ATOM 5263 C C . LYS A 1 648 ? -13.109 5.699 -23.984 1 55.97 648 LYS A C 1
ATOM 5265 O O . LYS A 1 648 ? -12.109 5.301 -23.375 1 55.97 648 LYS A O 1
ATOM 5270 N N . ILE A 1 649 ? -14.047 6.711 -23.359 1 54.16 649 ILE A N 1
ATOM 5271 C CA . ILE A 1 649 ? -14.188 6.875 -21.906 1 54.16 649 ILE A CA 1
ATOM 5272 C C . ILE A 1 649 ? -15.031 5.734 -21.344 1 54.16 649 ILE A C 1
ATOM 5274 O O . ILE A 1 649 ? -16.203 5.586 -21.688 1 54.16 649 ILE A O 1
ATOM 5278 N N . ILE A 1 650 ? -14.336 4.711 -20.688 1 64.62 650 ILE A N 1
ATOM 5279 C CA . ILE A 1 650 ? -15.07 3.646 -20.016 1 64.62 650 ILE A CA 1
ATOM 5280 C C . ILE A 1 650 ? -15.125 3.938 -18.516 1 64.62 650 ILE A C 1
ATOM 5282 O O . ILE A 1 650 ? -14.094 4.211 -17.891 1 64.62 650 ILE A O 1
ATOM 5286 N N . TRP A 1 651 ? -16.438 4.223 -17.938 1 61.62 651 TRP A N 1
ATOM 5287 C CA . TRP A 1 651 ? -16.672 4.609 -16.547 1 61.62 651 TRP A CA 1
ATOM 5288 C C . TRP A 1 651 ? -17.109 3.406 -15.719 1 61.62 651 TRP A C 1
ATOM 5290 O O . TRP A 1 651 ? -17.891 2.572 -16.172 1 61.62 651 TRP A O 1
ATOM 5300 N N . ASN A 1 652 ? -16.312 3.184 -14.688 1 55.97 652 ASN A N 1
ATOM 5301 C CA . ASN A 1 652 ? -16.734 2.193 -13.703 1 55.97 652 ASN A CA 1
ATOM 5302 C C . ASN A 1 652 ? -17.953 2.676 -12.914 1 55.97 652 ASN A C 1
ATOM 5304 O O . ASN A 1 652 ? -17.797 3.26 -11.836 1 55.97 652 ASN A O 1
ATOM 5308 N N . LYS A 1 653 ? -19.172 2.994 -13.648 1 50.53 653 LYS A N 1
ATOM 5309 C CA . LYS A 1 653 ? -20.344 3.564 -13.008 1 50.53 653 LYS A CA 1
ATOM 5310 C C . LYS A 1 653 ? -20.984 2.566 -12.047 1 50.53 653 LYS A C 1
ATOM 5312 O O . LYS A 1 653 ? -21.969 2.885 -11.383 1 50.53 653 LYS A O 1
ATOM 5317 N N . ASP A 1 654 ? -20.562 1.321 -11.727 1 42.31 654 ASP A N 1
ATOM 5318 C CA . ASP A 1 654 ? -21.547 0.591 -10.945 1 42.31 654 ASP A CA 1
ATOM 5319 C C . ASP A 1 654 ? -21.75 1.223 -9.57 1 42.31 654 ASP A C 1
ATOM 5321 O O . ASP A 1 654 ? -20.766 1.626 -8.922 1 42.31 654 ASP A O 1
ATOM 5325 N N . MET B 1 1 ? -45.719 -10.688 3.088 1 27.95 1 MET B N 1
ATOM 5326 C CA . MET B 1 1 ? -45.156 -9.344 3.156 1 27.95 1 MET B CA 1
ATOM 5327 C C . MET B 1 1 ? -43.688 -9.336 2.736 1 27.95 1 MET B C 1
ATOM 5329 O O . MET B 1 1 ? -42.875 -10.062 3.305 1 27.95 1 MET B O 1
ATOM 5333 N N . LYS B 1 2 ? -43.438 -8.953 1.5 1 38.03 2 LYS B N 1
ATOM 5334 C CA . LYS B 1 2 ? -42.156 -8.852 0.821 1 38.03 2 LYS B CA 1
ATOM 5335 C C . LYS B 1 2 ? -41.156 -8.023 1.637 1 38.03 2 LYS B C 1
ATOM 5337 O O . LYS B 1 2 ? -41.406 -6.848 1.913 1 38.03 2 LYS B O 1
ATOM 5342 N N . LEU B 1 3 ? -40.5 -8.633 2.365 1 38.88 3 LEU B N 1
ATOM 5343 C CA . LEU B 1 3 ? -39.531 -7.848 3.113 1 38.88 3 LEU B CA 1
ATOM 5344 C C . LEU B 1 3 ? -38.688 -6.98 2.174 1 38.88 3 LEU B C 1
ATOM 5346 O O . LEU B 1 3 ? -38.375 -7.391 1.053 1 38.88 3 LEU B O 1
ATOM 5350 N N . ASN B 1 4 ? -38.656 -5.68 2.324 1 37.88 4 ASN B N 1
ATOM 5351 C CA . ASN B 1 4 ? -37.875 -4.723 1.552 1 37.88 4 ASN B CA 1
ATOM 5352 C C . ASN B 1 4 ? -36.406 -5.129 1.495 1 37.88 4 ASN B C 1
ATOM 5354 O O . ASN B 1 4 ? -35.938 -5.871 2.355 1 37.88 4 ASN B O 1
ATOM 5358 N N . PRO B 1 5 ? -35.719 -4.848 0.428 1 43.22 5 PRO B N 1
ATOM 5359 C CA . PRO B 1 5 ? -34.344 -5.262 0.167 1 43.22 5 PRO B CA 1
ATOM 5360 C C . PRO B 1 5 ? -33.406 -4.969 1.337 1 43.22 5 PRO B C 1
ATOM 5362 O O . PRO B 1 5 ? -32.531 -5.789 1.661 1 43.22 5 PRO B O 1
ATOM 5365 N N . GLY B 1 6 ? -33.562 -3.875 1.914 1 44.12 6 GLY B N 1
ATOM 5366 C CA . GLY B 1 6 ? -32.75 -3.557 3.082 1 44.12 6 GLY B CA 1
ATOM 5367 C C . GLY B 1 6 ? -33.031 -4.48 4.254 1 44.12 6 GLY B C 1
ATOM 5368 O O . GLY B 1 6 ? -32.094 -4.906 4.938 1 44.12 6 GLY B O 1
ATOM 5369 N N . GLU B 1 7 ? -34.312 -4.773 4.531 1 50.91 7 GLU B N 1
ATOM 5370 C CA . GLU B 1 7 ? -34.719 -5.645 5.629 1 50.91 7 GLU B CA 1
ATOM 5371 C C . GLU B 1 7 ? -34.25 -7.074 5.414 1 50.91 7 GLU B C 1
ATOM 5373 O O . GLU B 1 7 ? -33.844 -7.754 6.363 1 50.91 7 GLU B O 1
ATOM 5378 N N . ARG B 1 8 ? -34.312 -7.414 4.262 1 44.59 8 ARG B N 1
ATOM 5379 C CA . ARG B 1 8 ? -33.844 -8.758 3.932 1 44.59 8 ARG B CA 1
ATOM 5380 C C . ARG B 1 8 ? -32.344 -8.906 4.188 1 44.59 8 ARG B C 1
ATOM 5382 O O . ARG B 1 8 ? -31.906 -9.93 4.711 1 44.59 8 ARG B O 1
ATOM 5389 N N . LYS B 1 9 ? -31.688 -7.84 3.879 1 49.16 9 LYS B N 1
ATOM 5390 C CA . LYS B 1 9 ? -30.25 -7.844 4.07 1 49.16 9 LYS B CA 1
ATOM 5391 C C . LYS B 1 9 ? -29.891 -7.855 5.555 1 49.16 9 LYS B C 1
ATOM 5393 O O . LYS B 1 9 ? -28.969 -8.57 5.973 1 49.16 9 LYS B O 1
ATOM 5398 N N . ARG B 1 10 ? -30.688 -7.148 6.363 1 49.97 10 ARG B N 1
ATOM 5399 C CA . ARG B 1 10 ? -30.484 -7.164 7.809 1 49.97 10 ARG B CA 1
ATOM 5400 C C . ARG B 1 10 ? -30.797 -8.539 8.391 1 49.97 10 ARG B C 1
ATOM 5402 O O . ARG B 1 10 ? -30.062 -9.047 9.234 1 49.97 10 ARG B O 1
ATOM 5409 N N . LYS B 1 11 ? -31.781 -9.164 7.984 1 47.84 11 LYS B N 1
ATOM 5410 C CA . LYS B 1 11 ? -32.156 -10.477 8.5 1 47.84 11 LYS B CA 1
ATOM 5411 C C . LYS B 1 11 ? -31.141 -11.539 8.148 1 47.84 11 LYS B C 1
ATOM 5413 O O . LYS B 1 11 ? -30.844 -12.422 8.961 1 47.84 11 LYS B O 1
ATOM 5418 N N . PHE B 1 12 ? -30.609 -11.344 7.012 1 45.94 12 PHE B N 1
ATOM 5419 C CA . PHE B 1 12 ? -29.578 -12.297 6.594 1 45.94 12 PHE B CA 1
ATOM 5420 C C . PHE B 1 12 ? -28.344 -12.18 7.477 1 45.94 12 PHE B C 1
ATOM 5422 O O . PHE B 1 12 ? -27.797 -13.188 7.918 1 45.94 12 PHE B O 1
ATOM 5429 N N . LEU B 1 13 ? -27.953 -11.008 7.719 1 46.84 13 LEU B N 1
ATOM 5430 C CA . LEU B 1 13 ? -26.797 -10.797 8.57 1 46.84 13 LEU B CA 1
ATOM 5431 C C . LEU B 1 13 ? -27.062 -11.273 9.992 1 46.84 13 LEU B C 1
ATOM 5433 O O . LEU B 1 13 ? -26.172 -11.766 10.672 1 46.84 13 LEU B O 1
ATOM 5437 N N . GLU B 1 14 ? -28.297 -11.047 10.438 1 48.66 14 GLU B N 1
ATOM 5438 C CA . GLU B 1 14 ? -28.703 -11.453 11.773 1 48.66 14 GLU B CA 1
ATOM 5439 C C . GLU B 1 14 ? -28.766 -12.977 11.891 1 48.66 14 GLU B C 1
ATOM 5441 O O . GLU B 1 14 ? -28.469 -13.539 12.953 1 48.66 14 GLU B O 1
ATOM 5446 N N . THR B 1 15 ? -29.234 -13.578 10.875 1 44.31 15 THR B N 1
ATOM 5447 C CA . THR B 1 15 ? -29.484 -15.016 10.953 1 44.31 15 THR B CA 1
ATOM 5448 C C . THR B 1 15 ? -28.203 -15.805 10.711 1 44.31 15 THR B C 1
ATOM 5450 O O . THR B 1 15 ? -28.125 -17 11 1 44.31 15 THR B O 1
ATOM 5453 N N . HIS B 1 16 ? -27.281 -15.18 10.094 1 40.5 16 HIS B N 1
ATOM 5454 C CA . HIS B 1 16 ? -26.078 -15.945 9.789 1 40.5 16 HIS B CA 1
ATOM 5455 C C . HIS B 1 16 ? -24.859 -15.414 10.547 1 40.5 16 HIS B C 1
ATOM 5457 O O . HIS B 1 16 ? -23.828 -15.117 9.953 1 40.5 16 HIS B O 1
ATOM 5463 N N . LYS B 1 17 ? -25.125 -15.039 11.734 1 45 17 LYS B N 1
ATOM 5464 C CA . LYS B 1 17 ? -24 -14.695 12.594 1 45 17 LYS B CA 1
ATOM 5465 C C . LYS B 1 17 ? -23.031 -15.867 12.727 1 45 17 LYS B C 1
ATOM 5467 O O . LYS B 1 17 ? -23.453 -17.016 12.922 1 45 17 LYS B O 1
ATOM 5472 N N . PRO B 1 18 ? -21.797 -15.547 12.336 1 40.78 18 PRO B N 1
ATOM 5473 C CA . PRO B 1 18 ? -20.859 -16.641 12.555 1 40.78 18 PRO B CA 1
ATOM 5474 C C . PRO B 1 18 ? -20.938 -17.234 13.961 1 40.78 18 PRO B C 1
ATOM 5476 O O . PRO B 1 18 ? -21.094 -16.5 14.93 1 40.78 18 PRO B O 1
ATOM 5479 N N . ASN B 1 19 ? -21.406 -18.422 14.117 1 37.81 19 ASN B N 1
ATOM 5480 C CA . ASN B 1 19 ? -21.438 -19.156 15.383 1 37.81 19 ASN B CA 1
ATOM 5481 C C . ASN B 1 19 ? -20.031 -19.453 15.891 1 37.81 19 ASN B C 1
ATOM 5483 O O . ASN B 1 19 ? -19.359 -20.359 15.391 1 37.81 19 ASN B O 1
ATOM 5487 N N . TYR B 1 20 ? -19.484 -18.438 16.391 1 34.16 20 TYR B N 1
ATOM 5488 C CA . TYR B 1 20 ? -18.203 -18.719 17.031 1 34.16 20 TYR B CA 1
ATOM 5489 C C . TYR B 1 20 ? -18.375 -19.531 18.297 1 34.16 20 TYR B C 1
ATOM 5491 O O . TYR B 1 20 ? -19.125 -19.141 19.203 1 34.16 20 TYR B O 1
ATOM 5499 N N . LYS B 1 21 ? -18.375 -20.844 18.328 1 34.22 21 LYS B N 1
ATOM 5500 C CA . LYS B 1 21 ? -18.297 -21.547 19.609 1 34.22 21 LYS B CA 1
ATOM 5501 C C . LYS B 1 21 ? -17.094 -21.078 20.422 1 34.22 21 LYS B C 1
ATOM 5503 O O . LYS B 1 21 ? -15.953 -21.172 19.938 1 34.22 21 LYS B O 1
ATOM 5508 N N . LEU B 1 22 ? -17.281 -20.109 21.344 1 30 22 LEU B N 1
ATOM 5509 C CA . LEU B 1 22 ? -16.203 -19.734 22.25 1 30 22 LEU B CA 1
ATOM 5510 C C . LEU B 1 22 ? -15.656 -20.953 22.984 1 30 22 LEU B C 1
ATOM 5512 O O . LEU B 1 22 ? -16.406 -21.672 23.656 1 30 22 LEU B O 1
ATOM 5516 N N . GLY B 1 23 ? -14.875 -21.703 22.531 1 26.62 23 GLY B N 1
ATOM 5517 C CA . GLY B 1 23 ? -14.297 -22.75 23.359 1 26.62 23 GLY B CA 1
ATOM 5518 C C . GLY B 1 23 ? -13.914 -22.281 24.75 1 26.62 23 GLY B C 1
ATOM 5519 O O . GLY B 1 23 ? -13.711 -21.078 24.969 1 26.62 23 GLY B O 1
ATOM 5520 N N . ARG B 1 24 ? -14.273 -23.078 25.844 1 27.03 24 ARG B N 1
ATOM 5521 C CA . ARG B 1 24 ? -14.008 -22.922 27.266 1 27.03 24 ARG B CA 1
ATOM 5522 C C . ARG B 1 24 ? -12.531 -22.641 27.516 1 27.03 24 ARG B C 1
ATOM 5524 O O . ARG B 1 24 ? -11.797 -23.531 27.969 1 27.03 24 ARG B O 1
ATOM 5531 N N . LEU B 1 25 ? -11.703 -22.219 26.703 1 27.23 25 LEU B N 1
ATOM 5532 C CA . LEU B 1 25 ? -10.367 -21.984 27.234 1 27.23 25 LEU B CA 1
ATOM 5533 C C . LEU B 1 25 ? -10.422 -21.094 28.469 1 27.23 25 LEU B C 1
ATOM 5535 O O . LEU B 1 25 ? -11.156 -20.109 28.5 1 27.23 25 LEU B O 1
ATOM 5539 N N . THR B 1 26 ? -9.984 -21.578 29.703 1 26.97 26 THR B N 1
ATOM 5540 C CA . THR B 1 26 ? -9.93 -21 31.031 1 26.97 26 THR B CA 1
ATOM 5541 C C . THR B 1 26 ? -9.375 -19.578 30.969 1 26.97 26 THR B C 1
ATOM 5543 O O . THR B 1 26 ? -8.414 -19.297 30.25 1 26.97 26 THR B O 1
ATOM 5546 N N . LYS B 1 27 ? -9.992 -18.531 31.453 1 31.23 27 LYS B N 1
ATOM 5547 C CA . LYS B 1 27 ? -9.875 -17.078 31.609 1 31.23 27 LYS B CA 1
ATOM 5548 C C . LYS B 1 27 ? -8.445 -16.672 31.969 1 31.23 27 LYS B C 1
ATOM 5550 O O . LYS B 1 27 ? -8.078 -15.508 31.844 1 31.23 27 LYS B O 1
ATOM 5555 N N . LYS B 1 28 ? -7.754 -17.391 32.75 1 30.47 28 LYS B N 1
ATOM 5556 C CA . LYS B 1 28 ? -6.582 -16.938 33.5 1 30.47 28 LYS B CA 1
ATOM 5557 C C . LYS B 1 28 ? -5.371 -16.781 32.594 1 30.47 28 LYS B C 1
ATOM 5559 O O . LYS B 1 28 ? -4.504 -15.945 32.812 1 30.47 28 LYS B O 1
ATOM 5564 N N . THR B 1 29 ? -4.98 -17.781 31.594 1 27.61 29 THR B N 1
ATOM 5565 C CA . THR B 1 29 ? -3.611 -17.828 31.094 1 27.61 29 THR B CA 1
ATOM 5566 C C . THR B 1 29 ? -3.504 -17.094 29.766 1 27.61 29 THR B C 1
ATOM 5568 O O . THR B 1 29 ? -2.404 -16.75 29.312 1 27.61 29 THR B O 1
ATOM 5571 N N . ARG B 1 30 ? -4.566 -16.922 28.906 1 33.88 30 ARG B N 1
ATOM 5572 C CA . ARG B 1 30 ? -4.289 -16.656 27.5 1 33.88 30 ARG B CA 1
ATOM 5573 C C . ARG B 1 30 ? -4.172 -15.164 27.234 1 33.88 30 ARG B C 1
ATOM 5575 O O . ARG B 1 30 ? -3.41 -14.742 26.359 1 33.88 30 ARG B O 1
ATOM 5582 N N . ILE B 1 31 ? -5.004 -14.461 27.844 1 37.19 31 ILE B N 1
ATOM 5583 C CA . ILE B 1 31 ? -4.91 -13.023 27.625 1 37.19 31 ILE B CA 1
ATOM 5584 C C . ILE B 1 31 ? -3.529 -12.523 28.047 1 37.19 31 ILE B C 1
ATOM 5586 O O . ILE B 1 31 ? -2.926 -11.695 27.359 1 37.19 31 ILE B O 1
ATOM 5590 N N . PRO B 1 32 ? -3.146 -13.172 29.031 1 37.16 32 PRO B N 1
ATOM 5591 C CA . PRO B 1 32 ? -1.808 -12.742 29.422 1 37.16 32 PRO B CA 1
ATOM 5592 C C . PRO B 1 32 ? -0.737 -13.094 28.391 1 37.16 32 PRO B C 1
ATOM 5594 O O . PRO B 1 32 ? 0.246 -12.367 28.25 1 37.16 32 PRO B O 1
ATOM 5597 N N . LEU B 1 33 ? -1.054 -14.109 27.75 1 35.34 33 LEU B N 1
ATOM 5598 C CA . LEU B 1 33 ? -0.038 -14.477 26.766 1 35.34 33 LEU B CA 1
ATOM 5599 C C . LEU B 1 33 ? -0.037 -13.5 25.594 1 35.34 33 LEU B C 1
ATOM 5601 O O . LEU B 1 33 ? 1.026 -13.125 25.094 1 35.34 33 LEU B O 1
ATOM 5605 N N . LEU B 1 34 ? -1.178 -13.109 25.188 1 38.78 34 LEU B N 1
ATOM 5606 C CA . LEU B 1 34 ? -1.192 -12.156 24.094 1 38.78 34 LEU B CA 1
ATOM 5607 C C . LEU B 1 34 ? -0.456 -10.875 24.469 1 38.78 34 LEU B C 1
ATOM 5609 O O . LEU B 1 34 ? 0.312 -10.328 23.672 1 38.78 34 LEU B O 1
ATOM 5613 N N . LYS B 1 35 ? -0.866 -10.445 25.625 1 44.88 35 LYS B N 1
ATOM 5614 C CA . LYS B 1 35 ? -0.153 -9.258 26.094 1 44.88 35 LYS B CA 1
ATOM 5615 C C . LYS B 1 35 ? 1.349 -9.523 26.172 1 44.88 35 LYS B C 1
ATOM 5617 O O . LYS B 1 35 ? 2.154 -8.672 25.797 1 44.88 35 LYS B O 1
ATOM 5622 N N . ALA B 1 36 ? 1.568 -10.758 26.688 1 40.84 36 ALA B N 1
ATOM 5623 C CA . ALA B 1 36 ? 2.98 -11.117 26.797 1 40.84 36 ALA B CA 1
ATOM 5624 C C . ALA B 1 36 ? 3.613 -11.281 25.422 1 40.84 36 ALA B C 1
ATOM 5626 O O . ALA B 1 36 ? 4.738 -10.836 25.188 1 40.84 36 ALA B O 1
ATOM 5627 N N . LEU B 1 37 ? 2.895 -11.812 24.625 1 40.75 37 LEU B N 1
ATOM 5628 C CA . LEU B 1 37 ? 3.42 -12.023 23.281 1 40.75 37 LEU B CA 1
ATOM 5629 C C . LEU B 1 37 ? 3.406 -10.719 22.484 1 40.75 37 LEU B C 1
ATOM 5631 O O . LEU B 1 37 ? 4.34 -10.445 21.734 1 40.75 37 LEU B O 1
ATOM 5635 N N . GLU B 1 38 ? 2.336 -10.016 22.672 1 43.84 38 GLU B N 1
ATOM 5636 C CA . GLU B 1 38 ? 2.332 -8.68 22.078 1 43.84 38 GLU B CA 1
ATOM 5637 C C . GLU B 1 38 ? 3.465 -7.828 22.641 1 43.84 38 GLU B C 1
ATOM 5639 O O . GLU B 1 38 ? 4.129 -7.098 21.906 1 43.84 38 GLU B O 1
ATOM 5644 N N . ASP B 1 39 ? 3.533 -7.953 23.938 1 42.62 39 ASP B N 1
ATOM 5645 C CA . ASP B 1 39 ? 4.652 -7.285 24.594 1 42.62 39 ASP B CA 1
ATOM 5646 C C . ASP B 1 39 ? 5.988 -7.828 24.078 1 42.62 39 ASP B C 1
ATOM 5648 O O . ASP B 1 39 ? 6.938 -7.066 23.891 1 42.62 39 ASP B O 1
ATOM 5652 N N . ASP B 1 40 ? 5.973 -9.078 23.938 1 39.22 40 ASP B N 1
ATOM 5653 C CA . ASP B 1 40 ? 7.191 -9.688 23.406 1 39.22 40 ASP B CA 1
ATOM 5654 C C . ASP B 1 40 ? 7.445 -9.258 21.969 1 39.22 40 ASP B C 1
ATOM 5656 O O . ASP B 1 40 ? 8.586 -8.977 21.594 1 39.22 40 ASP B O 1
ATOM 5660 N N . LEU B 1 41 ? 6.438 -9.352 21.297 1 36.44 41 LEU B N 1
ATOM 5661 C CA . LEU B 1 41 ? 6.559 -8.891 19.906 1 36.44 41 LEU B CA 1
ATOM 5662 C C . LEU B 1 41 ? 6.867 -7.398 19.859 1 36.44 41 LEU B C 1
ATOM 5664 O O . LEU B 1 41 ? 7.664 -6.949 19.031 1 36.44 41 LEU B O 1
ATOM 5668 N N . LEU B 1 42 ? 6.199 -6.738 20.734 1 34.78 42 LEU B N 1
ATOM 5669 C CA . LEU B 1 42 ? 6.512 -5.32 20.859 1 34.78 42 LEU B CA 1
ATOM 5670 C C . LEU B 1 42 ? 7.914 -5.117 21.422 1 34.78 42 LEU B C 1
ATOM 5672 O O . LEU B 1 42 ? 8.641 -4.223 21 1 34.78 42 LEU B O 1
ATOM 5676 N N . SER B 1 43 ? 8.234 -5.883 22.531 1 32.75 43 SER B N 1
ATOM 5677 C CA . SER B 1 43 ? 9.578 -5.789 23.094 1 32.75 43 SER B CA 1
ATOM 5678 C C . SER B 1 43 ? 10.641 -6.184 22.062 1 32.75 43 SER B C 1
ATOM 5680 O O . SER B 1 43 ? 11.734 -5.621 22.047 1 32.75 43 SER B O 1
ATOM 5682 N N . ALA B 1 44 ? 10.375 -7.219 21.375 1 31.88 44 ALA B N 1
ATOM 5683 C CA . ALA B 1 44 ? 11.352 -7.617 20.359 1 31.88 44 ALA B CA 1
ATOM 5684 C C . ALA B 1 44 ? 11.531 -6.523 19.312 1 31.88 44 ALA B C 1
ATOM 5686 O O . ALA B 1 44 ? 12.633 -6.336 18.797 1 31.88 44 ALA B O 1
ATOM 5687 N N . LYS B 1 45 ? 10.508 -5.949 19.078 1 33.25 45 LYS B N 1
ATOM 5688 C CA . LYS B 1 45 ? 10.586 -4.863 18.109 1 33.25 45 LYS B CA 1
ATOM 5689 C C . LYS B 1 45 ? 11.281 -3.643 18.703 1 33.25 45 LYS B C 1
ATOM 5691 O O . LYS B 1 45 ? 11.773 -2.779 17.969 1 33.25 45 LYS B O 1
ATOM 5696 N N . ILE B 1 46 ? 11.172 -3.568 20.172 1 29.88 46 ILE B N 1
ATOM 5697 C CA . ILE B 1 46 ? 12.039 -2.521 20.703 1 29.88 46 ILE B CA 1
ATOM 5698 C C . ILE B 1 46 ? 13.492 -2.986 20.672 1 29.88 46 ILE B C 1
ATOM 5700 O O . ILE B 1 46 ? 13.82 -4.051 21.203 1 29.88 46 ILE B O 1
ATOM 5704 N N . GLY B 1 47 ? 14.266 -2.975 19.875 1 28.78 47 GLY B N 1
ATOM 5705 C CA . GLY B 1 47 ? 15.711 -3.154 19.812 1 28.78 47 GLY B CA 1
ATOM 5706 C C . GLY B 1 47 ? 16.375 -3.023 21.172 1 28.78 47 GLY B C 1
ATOM 5707 O O . GLY B 1 47 ? 17.578 -2.729 21.25 1 28.78 47 GLY B O 1
ATOM 5708 N N . PHE B 1 48 ? 15.688 -3.125 22.344 1 26.62 48 PHE B N 1
ATOM 5709 C CA . PHE B 1 48 ? 16.609 -3.08 23.469 1 26.62 48 PHE B CA 1
ATOM 5710 C C . PHE B 1 48 ? 17.359 -4.398 23.609 1 26.62 48 PHE B C 1
ATOM 5712 O O . PHE B 1 48 ? 17.031 -5.219 24.469 1 26.62 48 PHE B O 1
ATOM 5719 N N . HIS B 1 49 ? 17.703 -5.156 22.781 1 25.47 49 HIS B N 1
ATOM 5720 C CA . HIS B 1 49 ? 18.594 -6.234 23.172 1 25.47 49 HIS B CA 1
ATOM 5721 C C . HIS B 1 49 ? 19.797 -5.695 23.938 1 25.47 49 HIS B C 1
ATOM 5723 O O . HIS B 1 49 ? 20.469 -4.773 23.453 1 25.47 49 HIS B O 1
ATOM 5729 N N . LYS B 1 50 ? 19.938 -5.77 25.328 1 25.27 50 LYS B N 1
ATOM 5730 C CA . LYS B 1 50 ? 21.297 -5.965 25.828 1 25.27 50 LYS B CA 1
ATOM 5731 C C . LYS B 1 50 ? 22.062 -6.945 24.953 1 25.27 50 LYS B C 1
ATOM 5733 O O . LYS B 1 50 ? 21.5 -7.895 24.422 1 25.27 50 LYS B O 1
ATOM 5738 N N . PRO B 1 51 ? 23.359 -6.699 24.734 1 23.75 51 PRO B N 1
ATOM 5739 C CA . PRO B 1 51 ? 24.188 -7.703 24.062 1 23.75 51 PRO B CA 1
ATOM 5740 C C . PRO B 1 51 ? 24.203 -9.039 24.812 1 23.75 51 PRO B C 1
ATOM 5742 O O . PRO B 1 51 ? 24.469 -9.078 26.016 1 23.75 51 PRO B O 1
ATOM 5745 N N . ARG B 1 52 ? 23.344 -9.867 24.656 1 25.69 52 ARG B N 1
ATOM 5746 C CA . ARG B 1 52 ? 23.609 -11.148 25.297 1 25.69 52 ARG B CA 1
ATOM 5747 C C . ARG B 1 52 ? 25.094 -11.508 25.219 1 25.69 52 ARG B C 1
ATOM 5749 O O . ARG B 1 52 ? 25.688 -11.445 24.141 1 25.69 52 ARG B O 1
ATOM 5756 N N . SER B 1 53 ? 25.844 -11.352 26.422 1 22.31 53 SER B N 1
ATOM 5757 C CA . SER B 1 53 ? 27.094 -12.07 26.656 1 22.31 53 SER B CA 1
ATOM 5758 C C . SER B 1 53 ? 26.969 -13.539 26.266 1 22.31 53 SER B C 1
ATOM 5760 O O . SER B 1 53 ? 25.969 -14.188 26.578 1 22.31 53 SER B O 1
ATOM 5762 N N . ARG B 1 54 ? 27.797 -14.016 25.375 1 22.8 54 ARG B N 1
ATOM 5763 C CA . ARG B 1 54 ? 28.109 -15.391 25 1 22.8 54 ARG B CA 1
ATOM 5764 C C . ARG B 1 54 ? 28.578 -16.203 26.203 1 22.8 54 ARG B C 1
ATOM 5766 O O . ARG B 1 54 ? 29.766 -16.234 26.5 1 22.8 54 ARG B O 1
ATOM 5773 N N . VAL B 1 55 ? 28.25 -16.109 27.375 1 22.5 55 VAL B N 1
ATOM 5774 C CA . VAL B 1 55 ? 29.047 -17.109 28.078 1 22.5 55 VAL B CA 1
ATOM 5775 C C . VAL B 1 55 ? 28.75 -18.5 27.547 1 22.5 55 VAL B C 1
ATOM 5777 O O . VAL B 1 55 ? 27.594 -18.906 27.484 1 22.5 55 VAL B O 1
ATOM 5780 N N . PRO B 1 56 ? 29.828 -19.047 26.766 1 21.97 56 PRO B N 1
ATOM 5781 C CA . PRO B 1 56 ? 29.922 -20.453 26.391 1 21.97 56 PRO B CA 1
ATOM 5782 C C . PRO B 1 56 ? 29.594 -21.406 27.547 1 21.97 56 PRO B C 1
ATOM 5784 O O . PRO B 1 56 ? 29.75 -21.031 28.703 1 21.97 56 PRO B O 1
ATOM 5787 N N . PRO B 1 57 ? 28.75 -22.312 27.266 1 23.14 57 PRO B N 1
ATOM 5788 C CA . PRO B 1 57 ? 28.75 -23.344 28.297 1 23.14 57 PRO B CA 1
ATOM 5789 C C . PRO B 1 57 ? 30.156 -23.75 28.719 1 23.14 57 PRO B C 1
ATOM 5791 O O . PRO B 1 57 ? 31.094 -23.656 27.938 1 23.14 57 PRO B O 1
ATOM 5794 N N . SER B 1 58 ? 30.672 -23.344 29.875 1 20.09 58 SER B N 1
ATOM 5795 C CA . SER B 1 58 ? 31.703 -24.219 30.422 1 20.09 58 SER B CA 1
ATOM 5796 C C . SER B 1 58 ? 31.484 -25.672 29.984 1 20.09 58 SER B C 1
ATOM 5798 O O . SER B 1 58 ? 30.391 -26.203 30.094 1 20.09 58 SER B O 1
ATOM 5800 N N . LEU B 1 59 ? 32.438 -26.203 28.938 1 20.53 59 LEU B N 1
ATOM 5801 C CA . LEU B 1 59 ? 32.625 -27.625 28.734 1 20.53 59 LEU B CA 1
ATOM 5802 C C . LEU B 1 59 ? 32.438 -28.391 30.062 1 20.53 59 LEU B C 1
ATOM 5804 O O . LEU B 1 59 ? 32.469 -27.781 31.125 1 20.53 59 LEU B O 1
ATOM 5808 N N . GLY B 1 60 ? 32.469 -29.766 30.328 1 22.11 60 GLY B N 1
ATOM 5809 C CA . GLY B 1 60 ? 33.469 -30.234 31.297 1 22.11 60 GLY B CA 1
ATOM 5810 C C . GLY B 1 60 ? 34.625 -29.281 31.453 1 22.11 60 GLY B C 1
ATOM 5811 O O . GLY B 1 60 ? 34.719 -28.25 30.797 1 22.11 60 GLY B O 1
ATOM 5812 N N . LYS B 1 61 ? 35.875 -29.5 32.094 1 25.36 61 LYS B N 1
ATOM 5813 C CA . LYS B 1 61 ? 37.094 -28.688 32.312 1 25.36 61 LYS B CA 1
ATOM 5814 C C . LYS B 1 61 ? 37.438 -27.875 31.094 1 25.36 61 LYS B C 1
ATOM 5816 O O . LYS B 1 61 ? 38.406 -27.125 31.094 1 25.36 61 LYS B O 1
ATOM 5821 N N . GLY B 1 62 ? 37.094 -28.328 29.953 1 20.19 62 GLY B N 1
ATOM 5822 C CA . GLY B 1 62 ? 37.75 -28.281 28.672 1 20.19 62 GLY B CA 1
ATOM 5823 C C . GLY B 1 62 ? 37.594 -26.969 27.953 1 20.19 62 GLY B C 1
ATOM 5824 O O . GLY B 1 62 ? 36.781 -26.125 28.344 1 20.19 62 GLY B O 1
ATOM 5825 N N . SER B 1 63 ? 37.594 -26.812 26.484 1 21.84 63 SER B N 1
ATOM 5826 C CA . SER B 1 63 ? 38.281 -25.812 25.656 1 21.84 63 SER B CA 1
ATOM 5827 C C . SER B 1 63 ? 37.531 -24.484 25.688 1 21.84 63 SER B C 1
ATOM 5829 O O . SER B 1 63 ? 36.344 -24.438 26.031 1 21.84 63 SER B O 1
ATOM 5831 N N . SER B 1 64 ? 38.156 -23.391 25.375 1 21.92 64 SER B N 1
ATOM 5832 C CA . SER B 1 64 ? 38.25 -21.938 25.297 1 21.92 64 SER B CA 1
ATOM 5833 C C . SER B 1 64 ? 37.094 -21.344 24.5 1 21.92 64 SER B C 1
ATOM 5835 O O . SER B 1 64 ? 36.688 -21.891 23.484 1 21.92 64 SER B O 1
ATOM 5837 N N . SER B 1 65 ? 36.312 -20.625 25.094 1 25.86 65 SER B N 1
ATOM 5838 C CA . SER B 1 65 ? 35.031 -19.969 24.734 1 25.86 65 SER B CA 1
ATOM 5839 C C . SER B 1 65 ? 35.188 -19.172 23.438 1 25.86 65 SER B C 1
ATOM 5841 O O . SER B 1 65 ? 35.938 -18.203 23.375 1 25.86 65 SER B O 1
ATOM 5843 N N . PRO B 1 66 ? 35.094 -19.766 22.234 1 25.08 66 PRO B N 1
ATOM 5844 C CA . PRO B 1 66 ? 35.562 -19.016 21.062 1 25.08 66 PRO B CA 1
ATOM 5845 C C . PRO B 1 66 ? 34.906 -17.641 20.953 1 25.08 66 PRO B C 1
ATOM 5847 O O . PRO B 1 66 ? 33.781 -17.438 21.469 1 25.08 66 PRO B O 1
ATOM 5850 N N . SER B 1 67 ? 35.594 -16.578 20.875 1 24.91 67 SER B N 1
ATOM 5851 C CA . SER B 1 67 ? 35.438 -15.156 20.625 1 24.91 67 SER B CA 1
ATOM 5852 C C . SER B 1 67 ? 34.375 -14.898 19.562 1 24.91 67 SER B C 1
ATOM 5854 O O . SER B 1 67 ? 34.531 -15.336 18.422 1 24.91 67 SER B O 1
ATOM 5856 N N . ILE B 1 68 ? 33.25 -14.938 19.984 1 27.34 68 ILE B N 1
ATOM 5857 C CA . ILE B 1 68 ? 32.156 -14.711 19.031 1 27.34 68 ILE B CA 1
ATOM 5858 C C . ILE B 1 68 ? 32.469 -13.484 18.172 1 27.34 68 ILE B C 1
ATOM 5860 O O . ILE B 1 68 ? 32.562 -12.367 18.688 1 27.34 68 ILE B O 1
ATOM 5864 N N . SER B 1 69 ? 33.188 -13.672 17.172 1 24.77 69 SER B N 1
ATOM 5865 C CA . SER B 1 69 ? 33.594 -12.703 16.156 1 24.77 69 SER B CA 1
ATOM 5866 C C . SER B 1 69 ? 32.438 -11.781 15.773 1 24.77 69 SER B C 1
ATOM 5868 O O . SER B 1 69 ? 31.266 -12.117 16.016 1 24.77 69 SER B O 1
ATOM 5870 N N . ALA B 1 70 ? 32.688 -10.539 15.297 1 30.02 70 ALA B N 1
ATOM 5871 C CA . ALA B 1 70 ? 32.094 -9.398 14.609 1 30.02 70 ALA B CA 1
ATOM 5872 C C . ALA B 1 70 ? 30.953 -9.836 13.672 1 30.02 70 ALA B C 1
ATOM 5874 O O . ALA B 1 70 ? 31.109 -10.805 12.922 1 30.02 70 ALA B O 1
ATOM 5875 N N . SER B 1 71 ? 29.703 -9.602 14.078 1 31.05 71 SER B N 1
ATOM 5876 C CA . SER B 1 71 ? 28.422 -9.922 13.461 1 31.05 71 SER B CA 1
ATOM 5877 C C . SER B 1 71 ? 28.531 -9.945 11.938 1 31.05 71 SER B C 1
ATOM 5879 O O . SER B 1 71 ? 28.922 -8.945 11.328 1 31.05 71 SER B O 1
ATOM 5881 N N . THR B 1 72 ? 28.781 -10.984 11.445 1 33.25 72 THR B N 1
ATOM 5882 C CA . THR B 1 72 ? 28.875 -11.18 10 1 33.25 72 THR B CA 1
ATOM 5883 C C . THR B 1 72 ? 27.672 -10.57 9.281 1 33.25 72 THR B C 1
ATOM 5885 O O . THR B 1 72 ? 26.531 -10.789 9.695 1 33.25 72 THR B O 1
ATOM 5888 N N . PRO B 1 73 ? 27.766 -9.383 8.695 1 35.16 73 PRO B N 1
ATOM 5889 C CA . PRO B 1 73 ? 26.656 -8.805 7.91 1 35.16 73 PRO B CA 1
ATOM 5890 C C . PRO B 1 73 ? 25.734 -9.867 7.316 1 35.16 73 PRO B C 1
ATOM 5892 O O . PRO B 1 73 ? 26.172 -11.008 7.094 1 35.16 73 PRO B O 1
ATOM 5895 N N . PRO B 1 74 ? 24.453 -9.812 7.715 1 39.53 74 PRO B N 1
ATOM 5896 C CA . PRO B 1 74 ? 23.625 -10.82 7.031 1 39.53 74 PRO B CA 1
ATOM 5897 C C . PRO B 1 74 ? 24.203 -11.211 5.664 1 39.53 74 PRO B C 1
ATOM 5899 O O . PRO B 1 74 ? 24.828 -10.391 5 1 39.53 74 PRO B O 1
ATOM 5902 N N . PRO B 1 75 ? 24.406 -12.43 5.594 1 42.34 75 PRO B N 1
ATOM 5903 C CA . PRO B 1 75 ? 25.047 -12.805 4.332 1 42.34 75 PRO B CA 1
ATOM 5904 C C . PRO B 1 75 ? 24.422 -12.109 3.123 1 42.34 75 PRO B C 1
ATOM 5906 O O . PRO B 1 75 ? 23.203 -11.992 3.033 1 42.34 75 PRO B O 1
ATOM 5909 N N . VAL B 1 76 ? 25.156 -11.188 2.609 1 48.31 76 VAL B N 1
ATOM 5910 C CA . VA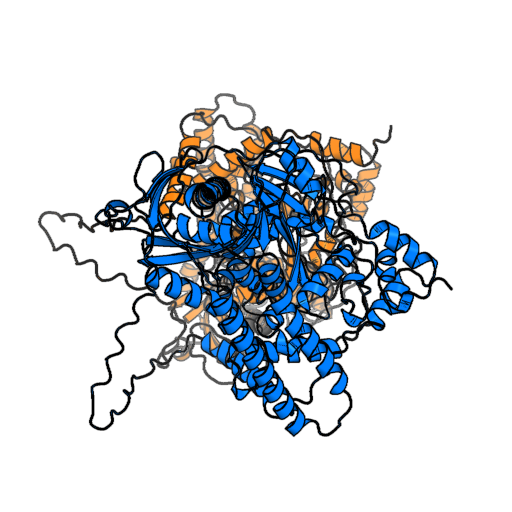L B 1 76 ? 24.812 -10.508 1.366 1 48.31 76 VAL B CA 1
ATOM 5911 C C . VAL B 1 76 ? 24.391 -11.539 0.316 1 48.31 76 VAL B C 1
ATOM 5913 O O . VAL B 1 76 ? 25.109 -12.516 0.079 1 48.31 76 VAL B O 1
ATOM 5916 N N . TYR B 1 77 ? 23 -11.672 0.149 1 58.5 77 TYR B N 1
ATOM 5917 C CA . TYR B 1 77 ? 22.562 -12.516 -0.96 1 58.5 77 TYR B CA 1
ATOM 5918 C C . TYR B 1 77 ? 23.516 -12.391 -2.145 1 58.5 77 TYR B C 1
ATOM 5920 O O . TYR B 1 77 ? 23.766 -11.289 -2.646 1 58.5 77 TYR B O 1
ATOM 5928 N N . GLN B 1 78 ? 24.297 -13.453 -2.338 1 56.28 78 GLN B N 1
ATOM 5929 C CA . GLN B 1 78 ? 25.25 -13.453 -3.434 1 56.28 78 GLN B CA 1
ATOM 5930 C C . GLN B 1 78 ? 24.547 -13.531 -4.785 1 56.28 78 GLN B C 1
ATOM 5932 O O . GLN B 1 78 ? 24.047 -14.586 -5.168 1 56.28 78 GLN B O 1
ATOM 5937 N N . TYR B 1 79 ? 24.5 -12.453 -5.484 1 64.12 79 TYR B N 1
ATOM 5938 C CA . TYR B 1 79 ? 23.781 -12.375 -6.75 1 64.12 79 TYR B CA 1
ATOM 5939 C C . TYR B 1 79 ? 24.656 -12.828 -7.91 1 64.12 79 TYR B C 1
ATOM 5941 O O . TYR B 1 79 ? 24.141 -13.195 -8.969 1 64.12 79 TYR B O 1
ATOM 5949 N N . PHE B 1 80 ? 26.031 -12.914 -7.66 1 66.38 80 PHE B N 1
ATOM 5950 C CA . PHE B 1 80 ? 26.906 -13.141 -8.805 1 66.38 80 PHE B CA 1
ATOM 5951 C C . PHE B 1 80 ? 27.656 -14.453 -8.656 1 66.38 80 PHE B C 1
ATOM 5953 O O . PHE B 1 80 ? 27.984 -14.875 -7.543 1 66.38 80 PHE B O 1
ATOM 5960 N N . ARG B 1 81 ? 27.859 -15.047 -9.859 1 69.56 81 ARG B N 1
ATOM 5961 C CA . ARG B 1 81 ? 28.688 -16.234 -9.984 1 69.56 81 ARG B CA 1
ATOM 5962 C C . ARG B 1 81 ? 30.109 -15.883 -10.398 1 69.56 81 ARG B C 1
ATOM 5964 O O . ARG B 1 81 ? 30.328 -14.93 -11.148 1 69.56 81 ARG B O 1
ATOM 5971 N N . SER B 1 82 ? 31 -16.609 -9.812 1 68.12 82 SER B N 1
ATOM 5972 C CA . SER B 1 82 ? 32.375 -16.422 -10.281 1 68.12 82 SER B CA 1
ATOM 5973 C C . SER B 1 82 ? 32.5 -16.781 -11.75 1 68.12 82 SER B C 1
ATOM 5975 O O . SER B 1 82 ? 31.922 -17.766 -12.219 1 68.12 82 SER B O 1
ATOM 5977 N N . PRO B 1 83 ? 33.188 -15.945 -12.484 1 71.75 83 PRO B N 1
ATOM 5978 C CA . PRO B 1 83 ? 33.406 -16.281 -13.891 1 71.75 83 PRO B CA 1
ATOM 5979 C C . PRO B 1 83 ? 34.094 -17.625 -14.078 1 71.75 83 PRO B C 1
ATOM 5981 O O . PRO B 1 83 ? 33.938 -18.25 -15.133 1 71.75 83 PRO B O 1
ATOM 5984 N N . GLU B 1 84 ? 34.719 -18.125 -13.094 1 71.19 84 GLU B N 1
ATOM 5985 C CA . GLU B 1 84 ? 35.469 -19.375 -13.195 1 71.19 84 GLU B CA 1
ATOM 5986 C C . GLU B 1 84 ? 34.656 -20.562 -12.758 1 71.19 84 GLU B C 1
ATOM 5988 O O . GLU B 1 84 ? 35.094 -21.719 -12.891 1 71.19 84 GLU B O 1
ATOM 5993 N N . HIS B 1 85 ? 33.531 -20.219 -12.453 1 76.88 85 HIS B N 1
ATOM 5994 C CA . HIS B 1 85 ? 32.688 -21.312 -11.969 1 76.88 85 HIS B CA 1
ATOM 5995 C C . HIS B 1 85 ? 32.281 -22.234 -13.117 1 76.88 85 HIS B C 1
ATOM 5997 O O . HIS B 1 85 ? 31.797 -21.781 -14.141 1 76.88 85 HIS B O 1
ATOM 6003 N N . VAL B 1 86 ? 32.625 -23.562 -12.938 1 73.31 86 VAL B N 1
ATOM 6004 C CA . VAL B 1 86 ? 32.281 -24.562 -13.945 1 73.31 86 VAL B CA 1
ATOM 6005 C C . VAL B 1 86 ? 30.984 -25.234 -13.57 1 73.31 86 VAL B C 1
ATOM 6007 O O . VAL B 1 86 ? 30.844 -25.766 -12.461 1 73.31 86 VAL B O 1
ATOM 6010 N N . LEU B 1 87 ? 30.078 -25.234 -14.555 1 81.94 87 LEU B N 1
ATOM 6011 C CA . LEU B 1 87 ? 28.797 -25.875 -14.336 1 81.94 87 LEU B CA 1
ATOM 6012 C C . LEU B 1 87 ? 28.891 -27.375 -14.578 1 81.94 87 LEU B C 1
ATOM 6014 O O . LEU B 1 87 ? 29.734 -27.828 -15.367 1 81.94 87 LEU B O 1
ATOM 6018 N N . ALA B 1 88 ? 28.047 -28.094 -13.867 1 79.5 88 ALA B N 1
ATOM 6019 C CA . ALA B 1 88 ? 27.938 -29.531 -14.086 1 79.5 88 ALA B CA 1
ATOM 6020 C C . ALA B 1 88 ? 27.594 -29.844 -15.539 1 79.5 88 ALA B C 1
ATOM 6022 O O . ALA B 1 88 ? 28.047 -30.844 -16.094 1 79.5 88 ALA B O 1
ATOM 6023 N N . PHE B 1 89 ? 26.859 -29.031 -16.094 1 86.31 89 PHE B N 1
ATOM 6024 C CA . PHE B 1 89 ? 26.469 -29.156 -17.5 1 86.31 89 PHE B CA 1
ATOM 6025 C C . PHE B 1 89 ? 27.703 -29.312 -18.391 1 86.31 89 PHE B C 1
ATOM 6027 O O . PHE B 1 89 ? 27.688 -30.125 -19.312 1 86.31 89 PHE B O 1
ATOM 6034 N N . GLN B 1 90 ? 28.703 -28.641 -18.125 1 83.06 90 GLN B N 1
ATOM 6035 C CA . GLN B 1 90 ? 29.891 -28.609 -18.969 1 83.06 90 GLN B CA 1
ATOM 6036 C C . GLN B 1 90 ? 30.703 -29.906 -18.828 1 83.06 90 GLN B C 1
ATOM 6038 O O . GLN B 1 90 ? 31.359 -30.344 -19.766 1 83.06 90 GLN B O 1
ATOM 6043 N N . ASN B 1 91 ? 30.531 -30.547 -17.734 1 82.06 91 ASN B N 1
ATOM 6044 C CA . ASN B 1 91 ? 31.344 -31.719 -17.453 1 82.06 91 ASN B CA 1
ATOM 6045 C C . ASN B 1 91 ? 30.594 -33 -17.75 1 82.06 91 ASN B C 1
ATOM 6047 O O . ASN B 1 91 ? 31.188 -34.094 -17.719 1 82.06 91 ASN B O 1
ATOM 6051 N N . LEU B 1 92 ? 29.422 -32.844 -18.016 1 84 92 LEU B N 1
ATOM 6052 C CA . LEU B 1 92 ? 28.625 -34.031 -18.25 1 84 92 LEU B CA 1
ATOM 6053 C C . LEU B 1 92 ? 28.984 -34.656 -19.594 1 84 92 LEU B C 1
ATOM 6055 O O . LEU B 1 92 ? 28.938 -34 -20.625 1 84 92 LEU B O 1
ATOM 6059 N N . THR B 1 93 ? 29.312 -36.031 -19.516 1 81.06 93 THR B N 1
ATOM 6060 C CA . THR B 1 93 ? 29.719 -36.688 -20.75 1 81.06 93 THR B CA 1
ATOM 6061 C C . THR B 1 93 ? 28.812 -37.906 -21.031 1 81.06 93 THR B C 1
ATOM 6063 O O . THR B 1 93 ? 28.906 -38.5 -22.094 1 81.06 93 THR B O 1
ATOM 6066 N N . THR B 1 94 ? 27.953 -38.219 -20.266 1 81.75 94 THR B N 1
ATOM 6067 C CA . THR B 1 94 ? 27.156 -39.438 -20.406 1 81.75 94 THR B CA 1
ATOM 6068 C C . THR B 1 94 ? 25.703 -39.094 -20.734 1 81.75 94 THR B C 1
ATOM 6070 O O . THR B 1 94 ? 24.797 -39.844 -20.406 1 81.75 94 THR B O 1
ATOM 6073 N N . GLN B 1 95 ? 25.531 -38 -21.375 1 86.69 95 GLN B N 1
ATOM 6074 C CA . GLN B 1 95 ? 24.172 -37.562 -21.688 1 86.69 95 GLN B CA 1
ATOM 6075 C C . GLN B 1 95 ? 23.547 -38.469 -22.75 1 86.69 95 GLN B C 1
ATOM 6077 O O . GLN B 1 95 ? 24.234 -38.906 -23.672 1 86.69 95 GLN B O 1
ATOM 6082 N N . VAL B 1 96 ? 22.344 -38.688 -22.625 1 89 96 VAL B N 1
ATOM 6083 C CA . VAL B 1 96 ? 21.609 -39.469 -23.609 1 89 96 VAL B CA 1
ATOM 6084 C C . VAL B 1 96 ? 20.953 -38.531 -24.625 1 89 96 VAL B C 1
ATOM 6086 O O . VAL B 1 96 ? 20.656 -38.938 -25.75 1 89 96 VAL B O 1
ATOM 6089 N N . VAL B 1 97 ? 20.641 -37.375 -24.219 1 91.75 97 VAL B N 1
ATOM 6090 C CA . VAL B 1 97 ? 20.047 -36.344 -25.078 1 91.75 97 VAL B CA 1
ATOM 6091 C C . VAL B 1 97 ? 20.719 -35 -24.828 1 91.75 97 VAL B C 1
ATOM 6093 O O . VAL B 1 97 ? 21.125 -34.719 -23.703 1 91.75 97 VAL B O 1
ATOM 6096 N N . GLU B 1 98 ? 20.922 -34.25 -25.844 1 93.75 98 GLU B N 1
ATOM 6097 C CA . GLU B 1 98 ? 21.391 -32.875 -25.766 1 93.75 98 GLU B CA 1
ATOM 6098 C C . GLU B 1 98 ? 20.609 -31.969 -26.719 1 93.75 98 GLU B C 1
ATOM 6100 O O . GLU B 1 98 ? 20.172 -32.406 -27.781 1 93.75 98 GLU B O 1
ATOM 6105 N N . GLY B 1 99 ? 20.344 -30.766 -26.266 1 94.69 99 GLY B N 1
ATOM 6106 C CA . GLY B 1 99 ? 19.609 -29.859 -27.109 1 94.69 99 GLY B CA 1
ATOM 6107 C C . GLY B 1 99 ? 19.641 -28.422 -26.609 1 94.69 99 GLY B C 1
ATOM 6108 O O . GLY B 1 99 ? 20.359 -28.109 -25.672 1 94.69 99 GLY B O 1
ATOM 6109 N N . SER B 1 100 ? 18.906 -27.609 -27.391 1 96.31 100 SER B N 1
ATOM 6110 C CA . SER B 1 100 ? 18.781 -26.188 -27.062 1 96.31 100 SER B CA 1
ATOM 6111 C C . SER B 1 100 ? 17.344 -25.703 -27.234 1 96.31 100 SER B C 1
ATOM 6113 O O . SER B 1 100 ? 16.641 -26.141 -28.156 1 96.31 100 SER B O 1
ATOM 6115 N N . LEU B 1 101 ? 16.953 -24.859 -26.344 1 96.75 101 LEU B N 1
ATOM 6116 C CA . LEU B 1 101 ? 15.617 -24.281 -26.391 1 96.75 101 LEU B CA 1
ATOM 6117 C C . LEU B 1 101 ? 15.68 -22.766 -26.469 1 96.75 101 LEU B C 1
ATOM 6119 O O . LEU B 1 101 ? 16.547 -22.141 -25.844 1 96.75 101 LEU B O 1
ATOM 6123 N N . ASP B 1 102 ? 14.773 -22.203 -27.266 1 95.88 102 ASP B N 1
ATOM 6124 C CA . ASP B 1 102 ? 14.727 -20.75 -27.422 1 95.88 102 ASP B CA 1
ATOM 6125 C C . ASP B 1 102 ? 13.367 -20.203 -26.984 1 95.88 102 ASP B C 1
ATOM 6127 O O . ASP B 1 102 ? 12.531 -20.938 -26.453 1 95.88 102 ASP B O 1
ATOM 6131 N N . THR B 1 103 ? 13.172 -18.875 -27.125 1 95.56 103 THR B N 1
ATOM 6132 C CA . THR B 1 103 ? 11.992 -18.219 -26.562 1 95.56 103 THR B CA 1
ATOM 6133 C C . THR B 1 103 ? 10.977 -17.906 -27.656 1 95.56 103 THR B C 1
ATOM 6135 O O . THR B 1 103 ? 10.078 -17.078 -27.469 1 95.56 103 THR B O 1
ATOM 6138 N N . THR B 1 104 ? 11.055 -18.516 -28.828 1 93.88 104 THR B N 1
ATOM 6139 C CA . THR B 1 104 ? 10.086 -18.297 -29.891 1 93.88 104 THR B CA 1
ATOM 6140 C C . THR B 1 104 ? 8.688 -18.719 -29.453 1 93.88 104 THR B C 1
ATOM 6142 O O . THR B 1 104 ? 8.477 -19.875 -29.062 1 93.88 104 THR B O 1
ATOM 6145 N N . PRO B 1 105 ? 7.781 -17.812 -29.484 1 89.75 105 PRO B N 1
ATOM 6146 C CA . PRO B 1 105 ? 6.445 -18.141 -28.984 1 89.75 105 PRO B CA 1
ATOM 6147 C C . PRO B 1 105 ? 5.695 -19.125 -29.891 1 89.75 105 PRO B C 1
ATOM 6149 O O . PRO B 1 105 ? 5.805 -19.031 -31.109 1 89.75 105 PRO B O 1
ATOM 6152 N N . THR B 1 106 ? 4.98 -20.047 -29.297 1 92.5 106 THR B N 1
ATOM 6153 C CA . THR B 1 106 ? 4.207 -21.031 -30.047 1 92.5 106 THR B CA 1
ATOM 6154 C C . THR B 1 106 ? 2.789 -21.141 -29.5 1 92.5 106 THR B C 1
ATOM 6156 O O . THR B 1 106 ? 2.016 -22 -29.922 1 92.5 106 THR B O 1
ATOM 6159 N N . TYR B 1 107 ? 2.465 -20.266 -28.562 1 95.56 107 TYR B N 1
ATOM 6160 C CA . TYR B 1 107 ? 1.146 -20.297 -27.938 1 95.56 107 TYR B CA 1
ATOM 6161 C C . TYR B 1 107 ? 0.065 -19.891 -28.922 1 95.56 107 TYR B C 1
ATOM 6163 O O . TYR B 1 107 ? 0.128 -18.812 -29.516 1 95.56 107 TYR B O 1
ATOM 6171 N N . GLU B 1 108 ? -0.98 -20.734 -29.078 1 95.75 108 GLU B N 1
ATOM 6172 C CA . GLU B 1 108 ? -2.072 -20.469 -30.016 1 95.75 108 GLU B CA 1
ATOM 6173 C C . GLU B 1 108 ? -3.426 -20.797 -29.391 1 95.75 108 GLU B C 1
ATOM 6175 O O . GLU B 1 108 ? -3.748 -21.969 -29.156 1 95.75 108 GLU B O 1
ATOM 6180 N N . PRO B 1 109 ? -4.223 -19.781 -29.172 1 95.56 109 PRO B N 1
ATOM 6181 C CA . PRO B 1 109 ? -5.582 -20.078 -28.719 1 95.56 109 PRO B CA 1
ATOM 6182 C C . PRO B 1 109 ? -6.391 -20.859 -29.75 1 95.56 109 PRO B C 1
ATOM 6184 O O . PRO B 1 109 ? -6.297 -20.594 -30.953 1 95.56 109 PRO B O 1
ATOM 6187 N N . ILE B 1 110 ? -7.125 -21.828 -29.312 1 95.69 110 ILE B N 1
ATOM 6188 C CA . ILE B 1 110 ? -7.965 -22.656 -30.172 1 95.69 110 ILE B CA 1
ATOM 6189 C C . ILE B 1 110 ? -9.438 -22.344 -29.922 1 95.69 110 ILE B C 1
ATOM 6191 O O . ILE B 1 110 ? -9.906 -22.422 -28.781 1 95.69 110 ILE B O 1
ATOM 6195 N N . LYS B 1 111 ? -10.125 -21.984 -30.922 1 91.44 111 LYS B N 1
ATOM 6196 C CA . LYS B 1 111 ? -11.547 -21.688 -30.781 1 91.44 111 LYS B CA 1
ATOM 6197 C C . LYS B 1 111 ? -12.375 -22.969 -30.703 1 91.44 111 LYS B C 1
ATOM 6199 O O . LYS B 1 111 ? -12.367 -23.766 -31.641 1 91.44 111 LYS B O 1
ATOM 6204 N N . VAL B 1 112 ? -12.914 -23.203 -29.609 1 90.25 112 VAL B N 1
ATOM 6205 C CA . VAL B 1 112 ? -13.82 -24.344 -29.406 1 90.25 112 VAL B CA 1
ATOM 6206 C C . VAL B 1 112 ? -15.203 -23.828 -29 1 90.25 112 VAL B C 1
ATOM 6208 O O . VAL B 1 112 ? -15.32 -22.859 -28.25 1 90.25 112 VAL B O 1
ATOM 6211 N N . GLU B 1 113 ? -16.203 -24.344 -29.594 1 82.62 113 GLU B N 1
ATOM 6212 C CA . GLU B 1 113 ? -17.562 -23.938 -29.266 1 82.62 113 GLU B CA 1
ATOM 6213 C C . GLU B 1 113 ? -17.875 -24.141 -27.797 1 82.62 113 GLU B C 1
ATOM 6215 O O . GLU B 1 113 ? -17.578 -25.203 -27.234 1 82.62 113 GLU B O 1
ATOM 6220 N N . GLN B 1 114 ? -18.344 -23.016 -27.266 1 78.31 114 GLN B N 1
ATOM 6221 C CA . GLN B 1 114 ? -18.609 -23.047 -25.828 1 78.31 114 GLN B CA 1
ATOM 6222 C C . GLN B 1 114 ? -20.078 -23.391 -25.562 1 78.31 114 GLN B C 1
ATOM 6224 O O . GLN B 1 114 ? -20.953 -23.047 -26.344 1 78.31 114 GLN B O 1
ATOM 6229 N N . THR B 1 115 ? -20.234 -24.078 -24.531 1 70.56 115 THR B N 1
ATOM 6230 C CA . THR B 1 115 ? -21.594 -24.453 -24.125 1 70.56 115 THR B CA 1
ATOM 6231 C C . THR B 1 115 ? -22.188 -23.422 -23.172 1 70.56 115 THR B C 1
ATOM 6233 O O . THR B 1 115 ? -23.391 -23.406 -22.938 1 70.56 115 THR B O 1
ATOM 6236 N N . SER B 1 116 ? -21.328 -22.578 -22.578 1 81.06 116 SER B N 1
ATOM 6237 C CA . SER B 1 116 ? -21.797 -21.641 -21.578 1 81.06 116 SER B CA 1
ATOM 6238 C C . SER B 1 116 ? -21.062 -20.312 -21.672 1 81.06 116 SER B C 1
ATOM 6240 O O . SER B 1 116 ? -19.938 -20.25 -22.203 1 81.06 116 SER B O 1
ATOM 6242 N N . GLU B 1 117 ? -21.797 -19.328 -21.188 1 88.19 117 GLU B N 1
ATOM 6243 C CA . GLU B 1 117 ? -21.156 -18.016 -21.141 1 88.19 117 GLU B CA 1
ATOM 6244 C C . GLU B 1 117 ? -20.234 -17.891 -19.922 1 88.19 117 GLU B C 1
ATOM 6246 O O . GLU B 1 117 ? -20.5 -18.5 -18.875 1 88.19 117 GLU B O 1
ATOM 6251 N N . VAL B 1 118 ? -19.156 -17.172 -20.078 1 93 118 VAL B N 1
ATOM 6252 C CA . VAL B 1 118 ? -18.266 -16.922 -18.953 1 93 118 VAL B CA 1
ATOM 6253 C C . VAL B 1 118 ? -18.938 -16 -17.938 1 93 118 VAL B C 1
ATOM 6255 O O . VAL B 1 118 ? -19.422 -14.922 -18.297 1 93 118 VAL B O 1
ATOM 6258 N N . PRO B 1 119 ? -18.984 -16.328 -16.672 1 93.69 119 PRO B N 1
ATOM 6259 C CA . PRO B 1 119 ? -19.641 -15.523 -15.656 1 93.69 119 PRO B CA 1
ATOM 6260 C C . PRO B 1 119 ? -18.984 -14.148 -15.477 1 93.69 119 PRO B C 1
ATOM 6262 O O . PRO B 1 119 ? -17.875 -13.93 -15.969 1 93.69 119 PRO B O 1
ATOM 6265 N N . THR B 1 120 ? -19.75 -13.211 -14.859 1 95.94 120 THR B N 1
ATOM 6266 C CA . THR B 1 120 ? -19.25 -11.898 -14.492 1 95.94 120 THR B CA 1
ATOM 6267 C C . THR B 1 120 ? -19.375 -11.672 -12.984 1 95.94 120 THR B C 1
ATOM 6269 O O . THR B 1 120 ? -20.172 -12.336 -12.32 1 95.94 120 THR B O 1
ATOM 6272 N N . LEU B 1 121 ? -18.609 -10.789 -12.477 1 96.56 121 LEU B N 1
ATOM 6273 C CA . LEU B 1 121 ? -18.703 -10.461 -11.062 1 96.56 121 LEU B CA 1
ATOM 6274 C C . LEU B 1 121 ? -20.031 -9.789 -10.742 1 96.56 121 LEU B C 1
ATOM 6276 O O . LEU B 1 121 ? -20.578 -9.055 -11.562 1 96.56 121 LEU B O 1
ATOM 6280 N N . LYS B 1 122 ? -20.5 -10.055 -9.562 1 96 122 LYS B N 1
ATOM 6281 C CA . LYS B 1 122 ? -21.719 -9.422 -9.047 1 96 122 LYS B CA 1
ATOM 6282 C C . LYS B 1 122 ? -21.438 -8.625 -7.781 1 96 122 LYS B C 1
ATOM 6284 O O . LYS B 1 122 ? -20.281 -8.508 -7.363 1 96 122 LYS B O 1
ATOM 6289 N N . HIS B 1 123 ? -22.438 -7.895 -7.199 1 94.19 123 HIS B N 1
ATOM 6290 C CA . HIS B 1 123 ? -22.328 -7.145 -5.953 1 94.19 123 HIS B CA 1
ATOM 6291 C C . HIS B 1 123 ? -21.406 -5.941 -6.113 1 94.19 123 HIS B C 1
ATOM 6293 O O . HIS B 1 123 ? -20.672 -5.586 -5.188 1 94.19 123 HIS B O 1
ATOM 6299 N N . ASP B 1 124 ? -21.219 -5.434 -7.305 1 91.94 124 ASP B N 1
ATOM 6300 C CA . ASP B 1 124 ? -20.422 -4.258 -7.637 1 91.94 124 ASP B CA 1
ATOM 6301 C C . ASP B 1 124 ? -18.938 -4.531 -7.441 1 91.94 124 ASP B C 1
ATOM 6303 O O . ASP B 1 124 ? -18.156 -3.609 -7.18 1 91.94 124 ASP B O 1
ATOM 6307 N N . LEU B 1 125 ? -18.594 -5.773 -7.535 1 96.19 125 LEU B N 1
ATOM 6308 C CA . LEU B 1 125 ? -17.203 -6.16 -7.309 1 96.19 125 LEU B CA 1
ATOM 6309 C C . LEU B 1 125 ? -16.344 -5.816 -8.516 1 96.19 125 LEU B C 1
ATOM 6311 O O . LEU B 1 125 ? -15.109 -5.832 -8.422 1 96.19 125 LEU B O 1
ATOM 6315 N N . SER B 1 126 ? -16.984 -5.469 -9.633 1 94.62 126 SER B N 1
ATOM 6316 C CA . SER B 1 126 ? -16.234 -5.168 -10.844 1 94.62 126 SER B CA 1
ATOM 6317 C C . SER B 1 126 ? -15.32 -3.965 -10.641 1 94.62 126 SER B C 1
ATOM 6319 O O . SER B 1 126 ? -14.305 -3.828 -11.328 1 94.62 126 SER B O 1
ATOM 6321 N N . ARG B 1 127 ? -15.625 -3.098 -9.703 1 93 127 ARG B N 1
ATOM 6322 C CA . ARG B 1 127 ? -14.805 -1.908 -9.477 1 93 127 ARG B CA 1
ATOM 6323 C C . ARG B 1 127 ? -13.422 -2.281 -8.977 1 93 127 ARG B C 1
ATOM 6325 O O . ARG B 1 127 ? -12.461 -1.536 -9.18 1 93 127 ARG B O 1
ATOM 6332 N N . VAL B 1 128 ? -13.328 -3.418 -8.359 1 96.31 128 VAL B N 1
ATOM 6333 C CA . VAL B 1 128 ? -12.055 -3.887 -7.812 1 96.31 128 VAL B CA 1
ATOM 6334 C C . VAL B 1 128 ? -11.062 -4.125 -8.945 1 96.31 128 VAL B C 1
ATOM 6336 O O . VAL B 1 128 ? -9.852 -3.988 -8.758 1 96.31 128 VAL B O 1
ATOM 6339 N N . LEU B 1 129 ? -11.578 -4.398 -10.133 1 97.06 129 LEU B N 1
ATOM 6340 C CA . LEU B 1 129 ? -10.75 -4.754 -11.281 1 97.06 129 LEU B CA 1
ATOM 6341 C C . LEU B 1 129 ? -9.938 -3.557 -11.758 1 97.06 129 LEU B C 1
ATOM 6343 O O . LEU B 1 129 ? -8.906 -3.721 -12.414 1 97.06 129 LEU B O 1
ATOM 6347 N N . PHE B 1 130 ? -10.406 -2.342 -11.414 1 95.12 130 PHE B N 1
ATOM 6348 C CA . PHE B 1 130 ? -9.859 -1.163 -12.078 1 95.12 130 PHE B CA 1
ATOM 6349 C C . PHE B 1 130 ? -9.273 -0.195 -11.062 1 95.12 130 PHE B C 1
ATOM 6351 O O . PHE B 1 130 ? -8.93 0.941 -11.398 1 95.12 130 PHE B O 1
ATOM 6358 N N . SER B 1 131 ? -9.195 -0.526 -9.859 1 92.31 131 SER B N 1
ATOM 6359 C CA . SER B 1 131 ? -8.602 0.265 -8.789 1 92.31 131 SER B CA 1
ATOM 6360 C C . SER B 1 131 ? -7.531 -0.529 -8.039 1 92.31 131 SER B C 1
ATOM 6362 O O . SER B 1 131 ? -7.844 -1.291 -7.125 1 92.31 131 SER B O 1
ATOM 6364 N N . PRO B 1 132 ? -6.309 -0.227 -8.32 1 93.44 132 PRO B N 1
ATOM 6365 C CA . PRO B 1 132 ? -5.215 -1.003 -7.727 1 93.44 132 PRO B CA 1
ATOM 6366 C C . PRO B 1 132 ? -5.223 -0.96 -6.199 1 93.44 132 PRO B C 1
ATOM 6368 O O . PRO B 1 132 ? -5.516 0.083 -5.609 1 93.44 132 PRO B O 1
ATOM 6371 N N . GLY B 1 133 ? -4.875 -2.146 -5.582 1 93.06 133 GLY B N 1
ATOM 6372 C CA . GLY B 1 133 ? -4.777 -2.225 -4.133 1 93.06 133 GLY B CA 1
ATOM 6373 C C . GLY B 1 133 ? -5.918 -3.006 -3.5 1 93.06 133 GLY B C 1
ATOM 6374 O O . GLY B 1 133 ? -6.703 -3.645 -4.199 1 93.06 133 GLY B O 1
ATOM 6375 N N . VAL B 1 134 ? -5.934 -2.939 -2.203 1 96.19 134 VAL B N 1
ATOM 6376 C CA . VAL B 1 134 ? -6.898 -3.711 -1.429 1 96.19 134 VAL B CA 1
ATOM 6377 C C . VAL B 1 134 ? -8.188 -2.906 -1.259 1 96.19 134 VAL B C 1
ATOM 6379 O O . VAL B 1 134 ? -8.148 -1.686 -1.084 1 96.19 134 VAL B O 1
ATOM 6382 N N . HIS B 1 135 ? -9.297 -3.596 -1.339 1 96.56 135 HIS B N 1
ATOM 6383 C CA . HIS B 1 135 ? -10.602 -3.016 -1.066 1 96.56 135 HIS B CA 1
ATOM 6384 C C . HIS B 1 135 ? -11.297 -3.736 0.085 1 96.56 135 HIS B C 1
ATOM 6386 O O . HIS B 1 135 ? -11.633 -4.918 -0.03 1 96.56 135 HIS B O 1
ATOM 6392 N N . PHE B 1 136 ? -11.562 -3.012 1.116 1 96.38 136 PHE B N 1
ATOM 6393 C CA . PHE B 1 136 ? -12.242 -3.592 2.268 1 96.38 136 PHE B CA 1
ATOM 6394 C C . PHE B 1 136 ? -13.727 -3.801 1.973 1 96.38 136 PHE B C 1
ATOM 6396 O O . PHE B 1 136 ? -14.367 -2.941 1.368 1 96.38 136 PHE B O 1
ATOM 6403 N N . LEU B 1 137 ? -14.188 -4.957 2.348 1 96.75 137 LEU B N 1
ATOM 6404 C CA . LEU B 1 137 ? -15.641 -5.125 2.301 1 96.75 137 LEU B CA 1
ATOM 6405 C C . LEU B 1 137 ? -16.328 -4.145 3.242 1 96.75 137 LEU B C 1
ATOM 6407 O O . LEU B 1 137 ? -17.297 -3.49 2.859 1 96.75 137 LEU B O 1
ATOM 6411 N N . GLN B 1 138 ? -15.836 -4.082 4.398 1 94.31 138 GLN B N 1
ATOM 6412 C CA . GLN B 1 138 ? -16.297 -3.17 5.438 1 94.31 138 GLN B CA 1
ATOM 6413 C C . GLN B 1 138 ? -15.125 -2.469 6.117 1 94.31 138 GLN B C 1
ATOM 6415 O O . GLN B 1 138 ? -14.172 -3.121 6.547 1 94.31 138 GLN B O 1
ATOM 6420 N N . ASP B 1 139 ? -15.227 -1.171 6.195 1 94.25 139 ASP B N 1
ATOM 6421 C CA . ASP B 1 139 ? -14.18 -0.404 6.871 1 94.25 139 ASP B CA 1
ATOM 6422 C C . ASP B 1 139 ? -14.125 -0.744 8.359 1 94.25 139 ASP B C 1
ATOM 6424 O O . ASP B 1 139 ? -15.109 -0.55 9.078 1 94.25 139 ASP B O 1
ATOM 6428 N N . PRO B 1 140 ? -13 -1.239 8.797 1 91.12 140 PRO B N 1
ATOM 6429 C CA . PRO B 1 140 ? -12.93 -1.649 10.203 1 91.12 140 PRO B CA 1
ATOM 6430 C C . PRO B 1 140 ? -13.031 -0.47 11.164 1 91.12 140 PRO B C 1
ATOM 6432 O O . PRO B 1 140 ? -13.438 -0.645 12.32 1 91.12 140 PRO B O 1
ATOM 6435 N N . ARG B 1 141 ? -12.688 0.71 10.773 1 90.44 141 ARG B N 1
ATOM 6436 C CA . ARG B 1 141 ? -12.672 1.881 11.641 1 90.44 141 ARG B CA 1
ATOM 6437 C C . ARG B 1 141 ? -14.062 2.48 11.781 1 90.44 141 ARG B C 1
ATOM 6439 O O . ARG B 1 141 ? -14.523 2.74 12.898 1 90.44 141 ARG B O 1
ATOM 6446 N N . THR B 1 142 ? -14.766 2.664 10.633 1 92.25 142 THR B N 1
ATOM 6447 C CA . THR B 1 142 ? -16.062 3.352 10.633 1 92.25 142 THR B CA 1
ATOM 6448 C C . THR B 1 142 ? -17.203 2.346 10.602 1 92.25 142 THR B C 1
ATOM 6450 O O . THR B 1 142 ? -18.359 2.703 10.859 1 92.25 142 THR B O 1
ATOM 6453 N N . LYS B 1 143 ? -16.953 1.114 10.156 1 90.81 143 LYS B N 1
ATOM 6454 C CA . LYS B 1 143 ? -17.906 0.021 10.039 1 90.81 143 LYS B CA 1
ATOM 6455 C C . LYS B 1 143 ? -18.844 0.23 8.852 1 90.81 143 LYS B C 1
ATOM 6457 O O . LYS B 1 143 ? -19.859 -0.456 8.719 1 90.81 143 LYS B O 1
ATOM 6462 N N . VAL B 1 144 ? -18.484 1.202 7.992 1 93.31 144 VAL B N 1
ATOM 6463 C CA . VAL B 1 144 ? -19.25 1.442 6.773 1 93.31 144 VAL B CA 1
ATOM 6464 C C . VAL B 1 144 ? -18.922 0.367 5.738 1 93.31 144 VAL B C 1
ATOM 6466 O O . VAL B 1 144 ? -17.75 0.01 5.547 1 93.31 144 VAL B O 1
ATOM 6469 N N . PHE B 1 145 ? -19.922 -0.225 5.035 1 93.88 145 PHE B N 1
ATOM 6470 C CA . PHE B 1 145 ? -19.734 -1.229 3.996 1 93.88 145 PHE B CA 1
ATOM 6471 C C . PHE B 1 145 ? -19.391 -0.571 2.662 1 93.88 145 PHE B C 1
ATOM 6473 O O . PHE B 1 145 ? -20.062 0.37 2.24 1 93.88 145 PHE B O 1
ATOM 6480 N N . ASN B 1 146 ? -18.375 -1.038 2.055 1 94 146 ASN B N 1
ATOM 6481 C CA . ASN B 1 146 ? -18 -0.553 0.733 1 94 146 ASN B CA 1
ATOM 6482 C C . ASN B 1 146 ? -18.656 -1.37 -0.375 1 94 146 ASN B C 1
ATOM 6484 O O . ASN B 1 146 ? -18.719 -0.924 -1.521 1 94 146 ASN B O 1
ATOM 6488 N N . PHE B 1 147 ? -19.078 -2.576 -0.04 1 93.94 147 PHE B N 1
ATOM 6489 C CA . PHE B 1 147 ? -19.797 -3.465 -0.953 1 93.94 147 PHE B CA 1
ATOM 6490 C C . PHE B 1 147 ? -21.047 -4.031 -0.296 1 93.94 147 PHE B C 1
ATOM 6492 O O . PHE B 1 147 ? -21.422 -3.613 0.802 1 93.94 147 PHE B O 1
ATOM 6499 N N . ASP B 1 148 ? -21.719 -4.938 -0.98 1 92.38 148 ASP B N 1
ATOM 6500 C CA . ASP B 1 148 ? -22.969 -5.527 -0.488 1 92.38 148 ASP B CA 1
ATOM 6501 C C . ASP B 1 148 ? -22.734 -6.273 0.824 1 92.38 148 ASP B C 1
ATOM 6503 O O . ASP B 1 148 ? -21.953 -7.23 0.873 1 92.38 148 ASP B O 1
ATOM 6507 N N . PRO B 1 149 ? -23.438 -5.836 1.896 1 92.06 149 PRO B N 1
ATOM 6508 C CA . PRO B 1 149 ? -23.281 -6.508 3.188 1 92.06 149 PRO B CA 1
ATOM 6509 C C . PRO B 1 149 ? -23.594 -8 3.115 1 92.06 149 PRO B C 1
ATOM 6511 O O . PRO B 1 149 ? -23.172 -8.766 3.984 1 92.06 149 PRO B O 1
ATOM 6514 N N . TYR B 1 150 ? -24.266 -8.406 2.025 1 92.12 150 TYR B N 1
ATOM 6515 C CA . TYR B 1 150 ? -24.609 -9.812 1.812 1 92.12 150 TYR B CA 1
ATOM 6516 C C . TYR B 1 150 ? -23.344 -10.664 1.724 1 92.12 150 TYR B C 1
ATOM 6518 O O . TYR B 1 150 ? -23.375 -11.859 2.025 1 92.12 150 TYR B O 1
ATOM 6526 N N . LEU B 1 151 ? -22.266 -10.047 1.421 1 95.5 151 LEU B N 1
ATOM 6527 C CA . LEU B 1 151 ? -21.016 -10.766 1.192 1 95.5 151 LEU B CA 1
ATOM 6528 C C . LEU B 1 151 ? -20.312 -11.062 2.512 1 95.5 151 LEU B C 1
ATOM 6530 O O . LEU B 1 151 ? -19.375 -11.875 2.557 1 95.5 151 LEU B O 1
ATOM 6534 N N . LYS B 1 152 ? -20.688 -10.453 3.584 1 93.56 152 LYS B N 1
ATOM 6535 C CA . LYS B 1 152 ? -19.922 -10.461 4.828 1 93.56 152 LYS B CA 1
ATOM 6536 C C . LYS B 1 152 ? -19.906 -11.852 5.453 1 93.56 152 LYS B C 1
ATOM 6538 O O . LYS B 1 152 ? -18.844 -12.367 5.816 1 93.56 152 LYS B O 1
ATOM 6543 N N . ASN B 1 153 ? -21.078 -12.461 5.523 1 90.69 153 ASN B N 1
ATOM 6544 C CA . ASN B 1 153 ? -21.188 -13.766 6.176 1 90.69 153 ASN B CA 1
ATOM 6545 C C . ASN B 1 153 ? -21.141 -14.906 5.164 1 90.69 153 ASN B C 1
ATOM 6547 O O . ASN B 1 153 ? -22 -14.984 4.281 1 90.69 153 ASN B O 1
ATOM 6551 N N . ILE B 1 154 ? -20.25 -15.781 5.391 1 91.75 154 ILE B N 1
ATOM 6552 C CA . ILE B 1 154 ? -20.062 -16.906 4.469 1 91.75 154 ILE B CA 1
ATOM 6553 C C . ILE B 1 154 ? -20.953 -18.062 4.887 1 91.75 154 ILE B C 1
ATOM 6555 O O . ILE B 1 154 ? -20.984 -18.438 6.062 1 91.75 154 ILE B O 1
ATOM 6559 N N . LEU B 1 155 ? -21.672 -18.625 3.973 1 89.81 155 LEU B N 1
ATOM 6560 C CA . LEU B 1 155 ? -22.484 -19.797 4.219 1 89.81 155 LEU B CA 1
ATOM 6561 C C . LEU B 1 155 ? -21.625 -21 4.59 1 89.81 155 LEU B C 1
ATOM 6563 O O . LEU B 1 155 ? -20.688 -21.328 3.873 1 89.81 155 LEU B O 1
ATOM 6567 N N . PRO B 1 156 ? -21.922 -21.578 5.703 1 86.06 156 PRO B N 1
ATOM 6568 C CA . PRO B 1 156 ? -21.156 -22.781 6.055 1 86.06 156 PRO B CA 1
ATOM 6569 C C . PRO B 1 156 ? -21.25 -23.875 4.984 1 86.06 156 PRO B C 1
ATOM 6571 O O . PRO B 1 156 ? -22.312 -24.062 4.387 1 86.06 156 PRO B O 1
ATOM 6574 N N . VAL B 1 157 ? -20.219 -24.609 4.855 1 83.88 157 VAL B N 1
ATOM 6575 C CA . VAL B 1 157 ? -20.094 -25.594 3.785 1 83.88 157 VAL B CA 1
ATOM 6576 C C . VAL B 1 157 ? -21.172 -26.672 3.945 1 83.88 157 VAL B C 1
ATOM 6578 O O . VAL B 1 157 ? -21.688 -27.203 2.953 1 83.88 157 VAL B O 1
ATOM 6581 N N . ASN B 1 158 ? -21.531 -26.953 5.16 1 82.31 158 ASN B N 1
ATOM 6582 C CA . ASN B 1 158 ? -22.516 -28 5.41 1 82.31 158 ASN B CA 1
ATOM 6583 C C . ASN B 1 158 ? -23.922 -27.547 5.066 1 82.31 158 ASN B C 1
ATOM 6585 O O . ASN B 1 158 ? -24.844 -28.359 4.988 1 82.31 158 ASN B O 1
ATOM 6589 N N . GLU B 1 159 ? -24.031 -26.312 4.773 1 88.19 159 GLU B N 1
ATOM 6590 C CA . GLU B 1 159 ? -25.344 -25.766 4.426 1 88.19 159 GLU B CA 1
ATOM 6591 C C . GLU B 1 159 ? -25.438 -25.453 2.936 1 88.19 159 GLU B C 1
ATOM 6593 O O . GLU B 1 159 ? -26.469 -25.016 2.447 1 88.19 159 GLU B O 1
ATOM 6598 N N . PHE B 1 160 ? -24.438 -25.719 2.234 1 88.62 160 PHE B N 1
ATOM 6599 C CA . PHE B 1 160 ? -24.375 -25.438 0.806 1 88.62 160 PHE B CA 1
ATOM 6600 C C . PHE B 1 160 ? -24.672 -26.703 -0.006 1 88.62 160 PHE B C 1
ATOM 6602 O O . PHE B 1 160 ? -24.203 -27.781 0.341 1 88.62 160 PHE B O 1
ATOM 6609 N N . ASP B 1 161 ? -25.391 -26.531 -1.092 1 86.44 161 ASP B N 1
ATOM 6610 C CA . ASP B 1 161 ? -25.75 -27.641 -1.963 1 86.44 161 ASP B CA 1
ATOM 6611 C C . ASP B 1 161 ? -24.688 -27.859 -3.039 1 86.44 161 ASP B C 1
ATOM 6613 O O . ASP B 1 161 ? -24.781 -27.297 -4.133 1 86.44 161 ASP B O 1
ATOM 6617 N N . PHE B 1 162 ? -23.828 -28.781 -2.816 1 83.88 162 PHE B N 1
ATOM 6618 C CA . PHE B 1 162 ? -22.734 -29.047 -3.736 1 83.88 162 PHE B CA 1
ATOM 6619 C C . PHE B 1 162 ? -23.188 -29.922 -4.895 1 83.88 162 PHE B C 1
ATOM 6621 O O . PHE B 1 162 ? -22.469 -30.078 -5.887 1 83.88 162 PHE B O 1
ATOM 6628 N N . GLN B 1 163 ? -24.344 -30.438 -4.859 1 77.12 163 GLN B N 1
ATOM 6629 C CA . GLN B 1 163 ? -24.828 -31.344 -5.887 1 77.12 163 GLN B CA 1
ATOM 6630 C C . GLN B 1 163 ? -25.141 -30.609 -7.18 1 77.12 163 GLN B C 1
ATOM 6632 O O . GLN B 1 163 ? -25.109 -31.188 -8.266 1 77.12 163 GLN B O 1
ATOM 6637 N N . HIS B 1 164 ? -25.406 -29.422 -7.039 1 76.44 164 HIS B N 1
ATOM 6638 C CA . HIS B 1 164 ? -25.844 -28.656 -8.203 1 76.44 164 HIS B CA 1
ATOM 6639 C C . HIS B 1 164 ? -24.703 -27.812 -8.75 1 76.44 164 HIS B C 1
ATOM 6641 O O . HIS B 1 164 ? -24.938 -26.844 -9.484 1 76.44 164 HIS B O 1
ATOM 6647 N N . ILE B 1 165 ? -23.516 -28.141 -8.352 1 78 165 ILE B N 1
ATOM 6648 C CA . ILE B 1 165 ? -22.375 -27.453 -8.961 1 78 165 ILE B CA 1
ATOM 6649 C C . ILE B 1 165 ? -21.641 -28.406 -9.898 1 78 165 ILE B C 1
ATOM 6651 O O . ILE B 1 165 ? -21.578 -29.609 -9.648 1 78 165 ILE B O 1
ATOM 6655 N N . THR B 1 166 ? -21.281 -27.812 -11.008 1 68.56 166 THR B N 1
ATOM 6656 C CA . THR B 1 166 ? -20.547 -28.609 -11.977 1 68.56 166 THR B CA 1
ATOM 6657 C C . THR B 1 166 ? -19.219 -29.094 -11.391 1 68.56 166 THR B C 1
ATOM 6659 O O . THR B 1 166 ? -18.516 -28.328 -10.727 1 68.56 166 THR B O 1
ATOM 6662 N N . GLN B 1 167 ? -18.969 -30.312 -11.57 1 68.69 167 GLN B N 1
ATOM 6663 C CA . GLN B 1 167 ? -17.766 -30.906 -11.023 1 68.69 167 GLN B CA 1
ATOM 6664 C C . GLN B 1 167 ? -16.594 -30.797 -12 1 68.69 167 GLN B C 1
ATOM 6666 O O . GLN B 1 167 ? -16.797 -30.656 -13.211 1 68.69 167 GLN B O 1
ATOM 6671 N N . TYR B 1 168 ? -15.445 -30.797 -11.43 1 67.94 168 TYR B N 1
ATOM 6672 C CA . TYR B 1 168 ? -14.211 -30.828 -12.211 1 67.94 168 TYR B CA 1
ATOM 6673 C C . TYR B 1 168 ? -14.156 -32.062 -13.094 1 67.94 168 TYR B C 1
ATOM 6675 O O . TYR B 1 168 ? -14.508 -33.156 -12.656 1 67.94 168 TYR B O 1
ATOM 6683 N N . VAL B 1 169 ? -13.781 -31.781 -14.422 1 74.88 169 VAL B N 1
ATOM 6684 C CA . VAL B 1 169 ? -13.625 -32.906 -15.344 1 74.88 169 VAL B CA 1
ATOM 6685 C C . VAL B 1 169 ? -12.148 -33.094 -15.672 1 74.88 169 VAL B C 1
ATOM 6687 O O . VAL B 1 169 ? -11.516 -32.219 -16.266 1 74.88 169 VAL B O 1
ATOM 6690 N N . ALA B 1 170 ? -11.633 -34.25 -15.281 1 79.25 170 ALA B N 1
ATOM 6691 C CA . ALA B 1 170 ? -10.25 -34.594 -15.609 1 79.25 170 ALA B CA 1
ATOM 6692 C C . ALA B 1 170 ? -10.055 -34.719 -17.109 1 79.25 170 ALA B C 1
ATOM 6694 O O . ALA B 1 170 ? -11 -35.031 -17.844 1 79.25 170 ALA B O 1
ATOM 6695 N N . SER B 1 171 ? -8.836 -34.5 -17.547 1 82.38 171 SER B N 1
ATOM 6696 C CA . SER B 1 171 ? -8.539 -34.438 -18.969 1 82.38 171 SER B CA 1
ATOM 6697 C C . SER B 1 171 ? -8.82 -35.781 -19.641 1 82.38 171 SER B C 1
ATOM 6699 O O . SER B 1 171 ? -9.305 -35.844 -20.766 1 82.38 171 SER B O 1
ATOM 6701 N N . GLU B 1 172 ? -8.508 -36.844 -18.969 1 81.88 172 GLU B N 1
ATOM 6702 C CA . GLU B 1 172 ? -8.656 -38.156 -19.547 1 81.88 172 GLU B CA 1
ATOM 6703 C C . GLU B 1 172 ? -10.125 -38.5 -19.781 1 81.88 172 GLU B C 1
ATOM 6705 O O . GLU B 1 172 ? -10.453 -39.312 -20.641 1 81.88 172 GLU B O 1
ATOM 6710 N N . LYS B 1 173 ? -11 -37.844 -19.109 1 83.62 173 LYS B N 1
ATOM 6711 C CA . LYS B 1 173 ? -12.43 -38.125 -19.219 1 83.62 173 LYS B CA 1
ATOM 6712 C C . LYS B 1 173 ? -13.109 -37.094 -20.109 1 83.62 173 LYS B C 1
ATOM 6714 O O . LYS B 1 173 ? -14.312 -37.188 -20.391 1 83.62 173 LYS B O 1
ATOM 6719 N N . ASP B 1 174 ? -12.367 -36.188 -20.531 1 86.5 174 ASP B N 1
ATOM 6720 C CA . ASP B 1 174 ? -12.93 -35.125 -21.359 1 86.5 174 ASP B CA 1
ATOM 6721 C C . ASP B 1 174 ? -12.945 -35.531 -22.828 1 86.5 174 ASP B C 1
ATOM 6723 O O . ASP B 1 174 ? -11.945 -35.344 -23.531 1 86.5 174 ASP B O 1
ATOM 6727 N N . LYS B 1 175 ? -14.023 -35.781 -23.344 1 86.12 175 LYS B N 1
ATOM 6728 C CA . LYS B 1 175 ? -14.164 -36.25 -24.719 1 86.12 175 LYS B CA 1
ATOM 6729 C C . LYS B 1 175 ? -13.922 -35.094 -25.703 1 86.12 175 LYS B C 1
ATOM 6731 O O . LYS B 1 175 ? -13.43 -35.312 -26.797 1 86.12 175 LYS B O 1
ATOM 6736 N N . THR B 1 176 ? -14.289 -33.969 -25.25 1 88.31 176 THR B N 1
ATOM 6737 C CA . THR B 1 176 ? -14.07 -32.812 -26.109 1 88.31 176 THR B CA 1
ATOM 6738 C C . THR B 1 176 ? -12.578 -32.562 -26.328 1 88.31 176 THR B C 1
ATOM 6740 O O . THR B 1 176 ? -12.148 -32.25 -27.438 1 88.31 176 THR B O 1
ATOM 6743 N N . MET B 1 177 ? -11.828 -32.656 -25.328 1 91.69 177 MET B N 1
ATOM 6744 C CA . MET B 1 177 ? -10.383 -32.469 -25.438 1 91.69 177 MET B CA 1
ATOM 6745 C C . MET B 1 177 ? -9.758 -33.5 -26.375 1 91.69 177 MET B C 1
ATOM 6747 O O . MET B 1 177 ? -8.883 -33.156 -27.172 1 91.69 177 MET B O 1
ATOM 6751 N N . LEU B 1 178 ? -10.195 -34.719 -26.234 1 91.12 178 LEU B N 1
ATOM 6752 C CA . LEU B 1 178 ? -9.672 -35.75 -27.094 1 91.12 178 LEU B CA 1
ATOM 6753 C C . LEU B 1 178 ? -9.992 -35.469 -28.562 1 91.12 178 LEU B C 1
ATOM 6755 O O . LEU B 1 178 ? -9.141 -35.625 -29.438 1 91.12 178 LEU B O 1
ATOM 6759 N N . LYS B 1 179 ? -11.211 -35.031 -28.75 1 90.12 179 LYS B N 1
ATOM 6760 C CA . LYS B 1 179 ? -11.633 -34.719 -30.109 1 90.12 179 LYS B CA 1
ATOM 6761 C C . LYS B 1 179 ? -10.797 -33.562 -30.672 1 90.12 179 LYS B C 1
ATOM 6763 O O . LYS B 1 179 ? -10.367 -33.625 -31.828 1 90.12 179 LYS B O 1
ATOM 6768 N N . VAL B 1 180 ? -10.625 -32.531 -29.875 1 93.38 180 VAL B N 1
ATOM 6769 C CA . VAL B 1 180 ? -9.875 -31.375 -30.312 1 93.38 180 VAL B CA 1
ATOM 6770 C C . VAL B 1 180 ? -8.414 -31.766 -30.547 1 93.38 180 VAL B C 1
ATOM 6772 O O . VAL B 1 180 ? -7.797 -31.328 -31.516 1 93.38 180 VAL B O 1
ATOM 6775 N N . SER B 1 181 ? -7.855 -32.531 -29.641 1 93.81 181 SER B N 1
ATOM 6776 C CA . SER B 1 181 ? -6.477 -33 -29.766 1 93.81 181 SER B CA 1
ATOM 6777 C C . SER B 1 181 ? -6.266 -33.75 -31.078 1 93.81 181 SER B C 1
ATOM 6779 O O . SER B 1 181 ? -5.238 -33.562 -31.734 1 93.81 181 SER B O 1
ATOM 6781 N N . LYS B 1 182 ? -7.246 -34.531 -31.484 1 91.31 182 LYS B N 1
ATOM 6782 C CA . LYS B 1 182 ? -7.188 -35.281 -32.75 1 91.31 182 LYS B CA 1
ATOM 6783 C C . LYS B 1 182 ? -7.238 -34.312 -33.938 1 91.31 182 LYS B C 1
ATOM 6785 O O . LYS B 1 182 ? -6.473 -34.469 -34.875 1 91.31 182 LYS B O 1
ATOM 6790 N N . LEU B 1 183 ? -8.125 -33.406 -33.812 1 91.25 183 LEU B N 1
ATOM 6791 C CA . LEU B 1 183 ? -8.352 -32.469 -34.906 1 91.25 183 LEU B CA 1
ATOM 6792 C C . LEU B 1 183 ? -7.105 -31.625 -35.156 1 91.25 183 LEU B C 1
ATOM 6794 O O . LEU B 1 183 ? -6.789 -31.328 -36.312 1 91.25 183 LEU B O 1
ATOM 6798 N N . ILE B 1 184 ? -6.41 -31.234 -34.094 1 93.31 184 ILE B N 1
ATOM 6799 C CA . ILE B 1 184 ? -5.289 -30.328 -34.281 1 93.31 184 ILE B CA 1
ATOM 6800 C C . ILE B 1 184 ? -3.973 -31.094 -34.156 1 93.31 184 ILE B C 1
ATOM 6802 O O . ILE B 1 184 ? -2.898 -30.484 -34.125 1 93.31 184 ILE B O 1
ATOM 6806 N N . ASN B 1 185 ? -4.02 -32.344 -34 1 91.5 185 ASN B N 1
ATOM 6807 C CA . ASN B 1 185 ? -2.898 -33.281 -34.062 1 91.5 185 ASN B CA 1
ATOM 6808 C C . ASN B 1 185 ? -1.874 -32.969 -32.969 1 91.5 185 ASN B C 1
ATOM 6810 O O . ASN B 1 185 ? -0.69 -32.781 -33.25 1 91.5 185 ASN B O 1
ATOM 6814 N N . THR B 1 186 ? -2.359 -32.938 -31.781 1 95 186 THR B N 1
ATOM 6815 C CA . THR B 1 186 ? -1.467 -32.844 -30.641 1 95 186 THR B CA 1
ATOM 6816 C C . THR B 1 186 ? -1.235 -34.219 -30.016 1 95 186 THR B C 1
ATOM 6818 O O . THR B 1 186 ? -2.023 -35.156 -30.234 1 95 186 THR B O 1
ATOM 6821 N N . ARG B 1 187 ? -0.135 -34.344 -29.344 1 95.94 187 ARG B N 1
ATOM 6822 C CA . ARG B 1 187 ? 0.227 -35.656 -28.766 1 95.94 187 ARG B CA 1
ATOM 6823 C C . ARG B 1 187 ? -0.129 -35.688 -27.281 1 95.94 187 ARG B C 1
ATOM 6825 O O . ARG B 1 187 ? -0.467 -36.75 -26.75 1 95.94 187 ARG B O 1
ATOM 6832 N N . TYR B 1 188 ? -0.051 -34.562 -26.688 1 97.56 188 TYR B N 1
ATOM 6833 C CA . TYR B 1 188 ? -0.335 -34.469 -25.25 1 97.56 188 TYR B CA 1
ATOM 6834 C C . TYR B 1 188 ? -1.475 -33.469 -25 1 97.56 188 TYR B C 1
ATOM 6836 O O . TYR B 1 188 ? -1.591 -32.469 -25.688 1 97.56 188 TYR B O 1
ATOM 6844 N N . TYR B 1 189 ? -2.336 -33.75 -24.078 1 96.38 189 TYR B N 1
ATOM 6845 C CA . TYR B 1 189 ? -3.32 -32.75 -23.672 1 96.38 189 TYR B CA 1
ATOM 6846 C C . TYR B 1 189 ? -3.568 -32.812 -22.172 1 96.38 189 TYR B C 1
ATOM 6848 O O . TYR B 1 189 ? -3.451 -33.875 -21.562 1 96.38 189 TYR B O 1
ATOM 6856 N N . SER B 1 190 ? -3.785 -31.719 -21.578 1 96.81 190 SER B N 1
ATOM 6857 C CA . SER B 1 190 ? -3.865 -31.594 -20.125 1 96.81 190 SER B CA 1
ATOM 6858 C C . SER B 1 190 ? -4.68 -30.375 -19.719 1 96.81 190 SER B C 1
ATOM 6860 O O . SER B 1 190 ? -4.949 -29.5 -20.531 1 96.81 190 SER B O 1
ATOM 6862 N N . SER B 1 191 ? -5.105 -30.422 -18.469 1 94.56 191 SER B N 1
ATOM 6863 C CA . SER B 1 191 ? -5.746 -29.266 -17.859 1 94.56 191 SER B CA 1
ATOM 6864 C C . SER B 1 191 ? -4.727 -28.391 -17.125 1 94.56 191 SER B C 1
ATOM 6866 O O . SER B 1 191 ? -3.668 -28.875 -16.719 1 94.56 191 SER B O 1
ATOM 6868 N N . THR B 1 192 ? -5.051 -27.109 -16.953 1 92.62 192 THR B N 1
ATOM 6869 C CA . THR B 1 192 ? -4.172 -26.125 -16.344 1 92.62 192 THR B CA 1
ATOM 6870 C C . THR B 1 192 ? -3.719 -26.594 -14.961 1 92.62 192 THR B C 1
ATOM 6872 O O . THR B 1 192 ? -2.539 -26.484 -14.617 1 92.62 192 THR B O 1
ATOM 6875 N N . SER B 1 193 ? -4.613 -27.109 -14.148 1 88.12 193 SER B N 1
ATOM 6876 C CA . SER B 1 193 ? -4.301 -27.469 -12.766 1 88.12 193 SER B CA 1
ATOM 6877 C C . SER B 1 193 ? -3.287 -28.609 -12.703 1 88.12 193 SER B C 1
ATOM 6879 O O . SER B 1 193 ? -2.51 -28.703 -11.75 1 88.12 193 SER B O 1
ATOM 6881 N N . SER B 1 194 ? -3.248 -29.453 -13.742 1 93.88 194 SER B N 1
ATOM 6882 C CA . SER B 1 194 ? -2.361 -30.609 -13.742 1 93.88 194 SER B CA 1
ATOM 6883 C C . SER B 1 194 ? -0.963 -30.234 -14.227 1 93.88 194 SER B C 1
ATOM 6885 O O . SER B 1 194 ? -0.006 -30.984 -14.008 1 93.88 194 SER B O 1
ATOM 6887 N N . MET B 1 195 ? -0.874 -29.094 -14.781 1 96.06 195 MET B N 1
ATOM 6888 C CA . MET B 1 195 ? 0.386 -28.734 -15.422 1 96.06 195 MET B CA 1
ATOM 6889 C C . MET B 1 195 ? 1.245 -27.875 -14.492 1 96.06 195 MET B C 1
ATOM 6891 O O . MET B 1 195 ? 2.469 -27.844 -14.633 1 96.06 195 MET B O 1
ATOM 6895 N N . THR B 1 196 ? 0.668 -27.203 -13.523 1 96.81 196 THR B N 1
ATOM 6896 C CA . THR B 1 196 ? 1.345 -26.141 -12.773 1 96.81 196 THR B CA 1
ATOM 6897 C C . THR B 1 196 ? 2.449 -26.734 -11.891 1 96.81 196 THR B C 1
ATOM 6899 O O . THR B 1 196 ? 3.465 -26.078 -11.648 1 96.81 196 THR B O 1
ATOM 6902 N N . GLY B 1 197 ? 2.271 -27.953 -11.383 1 96.94 197 GLY B N 1
ATOM 6903 C CA . GLY B 1 197 ? 3.301 -28.547 -10.555 1 96.94 197 GLY B CA 1
ATOM 6904 C C . GLY B 1 197 ? 4.633 -28.688 -11.266 1 96.94 197 GLY B C 1
ATOM 6905 O O . GLY B 1 197 ? 5.66 -28.219 -10.766 1 96.94 197 GLY B O 1
ATOM 6906 N N . ILE B 1 198 ? 4.598 -29.312 -12.375 1 98.38 198 ILE B N 1
ATOM 6907 C CA . ILE B 1 198 ? 5.816 -29.562 -13.141 1 98.38 198 ILE B CA 1
ATOM 6908 C C . ILE B 1 198 ? 6.371 -28.234 -13.656 1 98.38 198 ILE B C 1
ATOM 6910 O O . ILE B 1 198 ? 7.582 -28 -13.617 1 98.38 198 ILE B O 1
ATOM 6914 N N . LEU B 1 199 ? 5.504 -27.375 -14.102 1 98.62 199 LEU B N 1
ATOM 6915 C CA . LEU B 1 199 ? 5.941 -26.062 -14.594 1 98.62 199 LEU B CA 1
ATOM 6916 C C . LEU B 1 199 ? 6.605 -25.266 -13.477 1 98.62 199 LEU B C 1
ATOM 6918 O O . LEU B 1 199 ? 7.535 -24.5 -13.734 1 98.62 199 LEU B O 1
ATOM 6922 N N . SER B 1 200 ? 6.141 -25.391 -12.258 1 98.56 200 SER B N 1
ATOM 6923 C CA . SER B 1 200 ? 6.797 -24.734 -11.133 1 98.56 200 SER B CA 1
ATOM 6924 C C . SER B 1 200 ? 8.242 -25.203 -10.984 1 98.56 200 SER B C 1
ATOM 6926 O O . SER B 1 200 ? 9.141 -24.406 -10.719 1 98.56 200 SER B O 1
ATOM 6928 N N . HIS B 1 201 ? 8.445 -26.484 -11.125 1 98.62 201 HIS B N 1
ATOM 6929 C CA . HIS B 1 201 ? 9.797 -27 -10.977 1 98.62 201 HIS B CA 1
ATOM 6930 C C . HIS B 1 201 ? 10.68 -26.594 -12.148 1 98.62 201 HIS B C 1
ATOM 6932 O O . HIS B 1 201 ? 11.891 -26.422 -11.992 1 98.62 201 HIS B O 1
ATOM 6938 N N . LEU B 1 202 ? 10.086 -26.453 -13.281 1 98.75 202 LEU B N 1
ATOM 6939 C CA . LEU B 1 202 ? 10.859 -25.891 -14.391 1 98.75 202 LEU B CA 1
ATOM 6940 C C . LEU B 1 202 ? 11.227 -24.438 -14.125 1 98.75 202 LEU B C 1
ATOM 6942 O O . LEU B 1 202 ? 12.305 -23.984 -14.508 1 98.75 202 LEU B O 1
ATOM 6946 N N . HIS B 1 203 ? 10.336 -23.688 -13.484 1 98.44 203 HIS B N 1
ATOM 6947 C CA . HIS B 1 203 ? 10.695 -22.359 -13.016 1 98.44 203 HIS B CA 1
ATOM 6948 C C . HIS B 1 203 ? 11.891 -22.406 -12.07 1 98.44 203 HIS B C 1
ATOM 6950 O O . HIS B 1 203 ? 12.82 -21.609 -12.195 1 98.44 203 HIS B O 1
ATOM 6956 N N . TYR B 1 204 ? 11.844 -23.344 -11.109 1 98.25 204 TYR B N 1
ATOM 6957 C CA . TYR B 1 204 ? 12.93 -23.484 -10.141 1 98.25 204 TYR B CA 1
ATOM 6958 C C . TYR B 1 204 ? 14.242 -23.812 -10.836 1 98.25 204 TYR B C 1
ATOM 6960 O O . TYR B 1 204 ? 15.297 -23.297 -10.461 1 98.25 204 TYR B O 1
ATOM 6968 N N . LEU B 1 205 ? 14.148 -24.641 -11.805 1 98.19 205 LEU B N 1
ATOM 6969 C CA . LEU B 1 205 ? 15.336 -25.016 -12.57 1 98.19 205 LEU B CA 1
ATOM 6970 C C . LEU B 1 205 ? 15.898 -23.812 -13.32 1 98.19 205 LEU B C 1
ATOM 6972 O O . LEU B 1 205 ? 17.078 -23.484 -13.172 1 98.19 205 LEU B O 1
ATOM 6976 N N . LEU B 1 206 ? 15.055 -23.172 -14.078 1 97.38 206 LEU B N 1
ATOM 6977 C CA . LEU B 1 206 ? 15.477 -22.094 -14.977 1 97.38 206 LEU B CA 1
ATOM 6978 C C . LEU B 1 206 ? 15.922 -20.875 -14.195 1 97.38 206 LEU B C 1
ATOM 6980 O O . LEU B 1 206 ? 16.844 -20.172 -14.602 1 97.38 206 LEU B O 1
ATOM 6984 N N . SER B 1 207 ? 15.266 -20.609 -13.109 1 95.69 207 SER B N 1
ATOM 6985 C CA . SER B 1 207 ? 15.562 -19.422 -12.328 1 95.69 207 SER B CA 1
ATOM 6986 C C . SER B 1 207 ? 16.625 -19.703 -11.273 1 95.69 207 SER B C 1
ATOM 6988 O O . SER B 1 207 ? 17.141 -18.781 -10.641 1 95.69 207 SER B O 1
ATOM 6990 N N . ASN B 1 208 ? 16.984 -20.969 -11.102 1 94.56 208 ASN B N 1
ATOM 6991 C CA . ASN B 1 208 ? 17.859 -21.375 -10.008 1 94.56 208 ASN B CA 1
ATOM 6992 C C . ASN B 1 208 ? 17.297 -20.922 -8.656 1 94.56 208 ASN B C 1
ATOM 6994 O O . ASN B 1 208 ? 18 -20.266 -7.879 1 94.56 208 ASN B O 1
ATOM 6998 N N . PHE B 1 209 ? 16 -21.172 -8.492 1 95.38 209 PHE B N 1
ATOM 6999 C CA . PHE B 1 209 ? 15.273 -20.906 -7.254 1 95.38 209 PHE B CA 1
ATOM 7000 C C . PHE B 1 209 ? 15.375 -19.422 -6.887 1 95.38 209 PHE B C 1
ATOM 7002 O O . PHE B 1 209 ? 15.617 -19.078 -5.73 1 95.38 209 PHE B O 1
ATOM 7009 N N . ARG B 1 210 ? 15.195 -18.594 -7.883 1 93.44 210 ARG B N 1
ATOM 7010 C CA . ARG B 1 210 ? 15.133 -17.156 -7.605 1 93.44 210 ARG B CA 1
ATOM 7011 C C . ARG B 1 210 ? 14.086 -16.859 -6.535 1 93.44 210 ARG B C 1
ATOM 7013 O O . ARG B 1 210 ? 12.953 -17.328 -6.617 1 93.44 210 ARG B O 1
ATOM 7020 N N . PRO B 1 211 ? 14.453 -16.047 -5.492 1 93 211 PRO B N 1
ATOM 7021 C CA . PRO B 1 211 ? 13.469 -15.695 -4.469 1 93 211 PRO B CA 1
ATOM 7022 C C . PRO B 1 211 ? 12.398 -14.734 -4.98 1 93 211 PRO B C 1
ATOM 7024 O O . PRO B 1 211 ? 12.625 -14.023 -5.965 1 93 211 PRO B O 1
ATOM 7027 N N . VAL B 1 212 ? 11.281 -14.727 -4.348 1 94.81 212 VAL B N 1
ATOM 7028 C CA . VAL B 1 212 ? 10.211 -13.797 -4.715 1 94.81 212 VAL B CA 1
ATOM 7029 C C . VAL B 1 212 ? 10.578 -12.383 -4.262 1 94.81 212 VAL B C 1
ATOM 7031 O O . VAL B 1 212 ? 11.258 -12.211 -3.25 1 94.81 212 VAL B O 1
ATOM 7034 N N . ASN B 1 213 ? 10.117 -11.422 -5.035 1 93.5 213 ASN B N 1
ATOM 7035 C CA . ASN B 1 213 ? 10.375 -10.008 -4.781 1 93.5 213 ASN B CA 1
ATOM 7036 C C . ASN B 1 213 ? 9.25 -9.367 -3.975 1 93.5 213 ASN B C 1
ATOM 7038 O O . ASN B 1 213 ? 8.125 -9.234 -4.461 1 93.5 213 ASN B O 1
ATOM 7042 N N . LEU B 1 214 ? 9.57 -8.906 -2.76 1 94.12 214 LEU B N 1
ATOM 7043 C CA . LEU B 1 214 ? 8.562 -8.305 -1.894 1 94.12 214 LEU B CA 1
ATOM 7044 C C . LEU B 1 214 ? 8.883 -6.84 -1.616 1 94.12 214 LEU B C 1
ATOM 7046 O O . LEU B 1 214 ? 8.438 -6.281 -0.614 1 94.12 214 LEU B O 1
ATOM 7050 N N . LYS B 1 215 ? 9.602 -6.195 -2.438 1 91.75 215 LYS B N 1
ATOM 7051 C CA . LYS B 1 215 ? 10.055 -4.82 -2.238 1 91.75 215 LYS B CA 1
ATOM 7052 C C . LYS B 1 215 ? 8.875 -3.85 -2.236 1 91.75 215 LYS B C 1
ATOM 7054 O O . LYS B 1 215 ? 8.953 -2.773 -1.643 1 91.75 215 LYS B O 1
ATOM 7059 N N . ASP B 1 216 ? 7.812 -4.16 -2.887 1 93.88 216 ASP B N 1
ATOM 7060 C CA . ASP B 1 216 ? 6.648 -3.285 -2.973 1 93.88 216 ASP B CA 1
ATOM 7061 C C . ASP B 1 216 ? 5.793 -3.383 -1.711 1 93.88 216 ASP B C 1
ATOM 7063 O O . ASP B 1 216 ? 4.812 -2.648 -1.559 1 93.88 216 ASP B O 1
ATOM 7067 N N . LEU B 1 217 ? 6.105 -4.262 -0.788 1 95.25 217 LEU B N 1
ATOM 7068 C CA . LEU B 1 217 ? 5.426 -4.348 0.501 1 95.25 217 LEU B CA 1
ATOM 7069 C C . LEU B 1 217 ? 6.121 -3.473 1.539 1 95.25 217 LEU B C 1
ATOM 7071 O O . LEU B 1 217 ? 7.262 -3.051 1.339 1 95.25 217 LEU B O 1
ATOM 7075 N N . SER B 1 218 ? 5.41 -3.205 2.594 1 94.81 218 SER B N 1
ATOM 7076 C CA . SER B 1 218 ? 5.938 -2.303 3.613 1 94.81 218 SER B CA 1
ATOM 7077 C C . SER B 1 218 ? 7.051 -2.967 4.418 1 94.81 218 SER B C 1
ATOM 7079 O O . SER B 1 218 ? 7.336 -4.152 4.227 1 94.81 218 SER B O 1
ATOM 7081 N N . ARG B 1 219 ? 7.645 -2.236 5.32 1 91.19 219 ARG B N 1
ATOM 7082 C CA . ARG B 1 219 ? 8.758 -2.711 6.137 1 91.19 219 ARG B CA 1
ATOM 7083 C C . ARG B 1 219 ? 8.258 -3.52 7.328 1 91.19 219 ARG B C 1
ATOM 7085 O O . ARG B 1 219 ? 9.055 -4.039 8.109 1 91.19 219 ARG B O 1
ATOM 7092 N N . ASN B 1 220 ? 6.945 -3.674 7.391 1 89.19 220 ASN B N 1
ATOM 7093 C CA . ASN B 1 220 ? 6.379 -4.582 8.383 1 89.19 220 ASN B CA 1
ATOM 7094 C C . ASN B 1 220 ? 6.637 -6.039 8.023 1 89.19 220 ASN B C 1
ATOM 7096 O O . ASN B 1 220 ? 6.574 -6.918 8.883 1 89.19 220 ASN B O 1
ATOM 7100 N N . VAL B 1 221 ? 6.812 -6.234 6.699 1 89.88 221 VAL B N 1
ATOM 7101 C CA . VAL B 1 221 ? 7.25 -7.547 6.234 1 89.88 221 VAL B CA 1
ATOM 7102 C C . VAL B 1 221 ? 8.766 -7.672 6.398 1 89.88 221 VAL B C 1
ATOM 7104 O O . VAL B 1 221 ? 9.523 -6.828 5.91 1 89.88 221 VAL B O 1
ATOM 7107 N N . ARG B 1 222 ? 9.18 -8.641 6.949 1 82.56 222 ARG B N 1
ATOM 7108 C CA . ARG B 1 222 ? 10.555 -8.781 7.43 1 82.56 222 ARG B CA 1
ATOM 7109 C C . ARG B 1 222 ? 11.539 -8.781 6.273 1 82.56 222 ARG B C 1
ATOM 7111 O O . ARG B 1 222 ? 12.617 -8.18 6.367 1 82.56 222 ARG B O 1
ATOM 7118 N N . TYR B 1 223 ? 11.211 -9.484 5.223 1 85.19 223 TYR B N 1
ATOM 7119 C CA . TYR B 1 223 ? 12.195 -9.664 4.164 1 85.19 223 TYR B CA 1
ATOM 7120 C C . TYR B 1 223 ? 11.711 -9.047 2.857 1 85.19 223 TYR B C 1
ATOM 7122 O O . TYR B 1 223 ? 10.516 -9.062 2.564 1 85.19 223 TYR B O 1
ATOM 7130 N N . SER B 1 224 ? 12.68 -8.484 2.17 1 87.5 224 SER B N 1
ATOM 7131 C CA . SER B 1 224 ? 12.352 -7.945 0.854 1 87.5 224 SER B CA 1
ATOM 7132 C C . SER B 1 224 ? 12.398 -9.031 -0.215 1 87.5 224 SER B C 1
ATOM 7134 O O . SER B 1 224 ? 11.867 -8.859 -1.311 1 87.5 224 SER B O 1
ATOM 7136 N N . HIS B 1 225 ? 13.148 -10.133 -0.001 1 89.5 225 HIS B N 1
ATOM 7137 C CA . HIS B 1 225 ? 13.211 -11.328 -0.834 1 89.5 225 HIS B CA 1
ATOM 7138 C C . HIS B 1 225 ? 13.117 -12.594 0.011 1 89.5 225 HIS B C 1
ATOM 7140 O O . HIS B 1 225 ? 13.75 -12.695 1.064 1 89.5 225 HIS B O 1
ATOM 7146 N N . VAL B 1 226 ? 12.297 -13.461 -0.458 1 90.5 226 VAL B N 1
ATOM 7147 C CA . VAL B 1 226 ? 12.094 -14.664 0.34 1 90.5 226 VAL B CA 1
ATOM 7148 C C . VAL B 1 226 ? 11.922 -15.867 -0.58 1 90.5 226 VAL B C 1
ATOM 7150 O O . VAL B 1 226 ? 11.312 -15.758 -1.649 1 90.5 226 VAL B O 1
ATOM 7153 N N . GLY B 1 227 ? 12.477 -17.016 -0.173 1 93.19 227 GLY B N 1
ATOM 7154 C CA . GLY B 1 227 ? 12.32 -18.234 -0.938 1 93.19 227 GLY B CA 1
ATOM 7155 C C . GLY B 1 227 ? 10.922 -18.812 -0.857 1 93.19 227 GLY B C 1
ATOM 7156 O O . GLY B 1 227 ? 10.117 -18.406 -0.025 1 93.19 227 GLY B O 1
ATOM 7157 N N . PHE B 1 228 ? 10.672 -19.797 -1.67 1 96.06 228 PHE B N 1
ATOM 7158 C CA . PHE B 1 228 ? 9.367 -20.438 -1.732 1 96.06 228 PHE B CA 1
ATOM 7159 C C . PHE B 1 228 ? 9.156 -21.359 -0.528 1 96.06 228 PHE B C 1
ATOM 7161 O O . PHE B 1 228 ? 10.125 -21.844 0.057 1 96.06 228 PHE B O 1
ATOM 7168 N N . SER B 1 229 ? 7.938 -21.531 -0.148 1 94.94 229 SER B N 1
ATOM 7169 C CA . SER B 1 229 ? 7.602 -22.375 0.993 1 94.94 229 SER B CA 1
ATOM 7170 C C . SER B 1 229 ? 7.836 -23.859 0.681 1 94.94 229 SER B C 1
ATOM 7172 O O . SER B 1 229 ? 7.988 -24.234 -0.484 1 94.94 229 SER B O 1
ATOM 7174 N N . ARG B 1 230 ? 7.848 -24.672 1.709 1 93.44 230 ARG B N 1
ATOM 7175 C CA . ARG B 1 230 ? 8.023 -26.109 1.558 1 93.44 230 ARG B CA 1
ATOM 7176 C C . ARG B 1 230 ? 6.891 -26.719 0.728 1 93.44 230 ARG B C 1
ATOM 7178 O O . ARG B 1 230 ? 7.129 -27.578 -0.124 1 93.44 230 ARG B O 1
ATOM 7185 N N . GLY B 1 231 ? 5.695 -26.219 0.981 1 93 231 GLY B N 1
ATOM 7186 C CA . GLY B 1 231 ? 4.551 -26.719 0.23 1 93 231 GLY B CA 1
ATOM 7187 C C . GLY B 1 231 ? 4.629 -26.406 -1.251 1 93 231 GLY B C 1
ATOM 7188 O O . GLY B 1 231 ? 4.191 -27.203 -2.084 1 93 231 GLY B O 1
ATOM 7189 N N . ALA B 1 232 ? 5.195 -25.312 -1.546 1 95.62 232 ALA B N 1
ATOM 7190 C CA . ALA B 1 232 ? 5.309 -24.891 -2.939 1 95.62 232 ALA B CA 1
ATOM 7191 C C . ALA B 1 232 ? 6.355 -25.719 -3.676 1 95.62 232 ALA B C 1
ATOM 7193 O O . ALA B 1 232 ? 6.277 -25.891 -4.895 1 95.62 232 ALA B O 1
ATOM 7194 N N . LYS B 1 233 ? 7.258 -26.328 -2.949 1 97 233 LYS B N 1
ATOM 7195 C CA . LYS B 1 233 ? 8.391 -27.031 -3.553 1 97 233 LYS B CA 1
ATOM 7196 C C . LYS B 1 233 ? 8.148 -28.531 -3.578 1 97 233 LYS B C 1
ATOM 7198 O O . LYS B 1 233 ? 9.062 -29.312 -3.852 1 97 233 LYS B O 1
ATOM 7203 N N . LEU B 1 234 ? 6.949 -28.953 -3.273 1 96.62 234 LEU B N 1
ATOM 7204 C CA . LEU B 1 234 ? 6.637 -30.375 -3.373 1 96.62 234 LEU B CA 1
ATOM 7205 C C . LEU B 1 234 ? 6.801 -30.859 -4.805 1 96.62 234 LEU B C 1
ATOM 7207 O O . LEU B 1 234 ? 6.52 -30.125 -5.758 1 96.62 234 LEU B O 1
ATOM 7211 N N . PRO B 1 235 ? 7.172 -32.125 -4.953 1 97.62 235 PRO B N 1
ATOM 7212 C CA . PRO B 1 235 ? 7.391 -32.656 -6.301 1 97.62 235 PRO B CA 1
ATOM 7213 C C . PRO B 1 235 ? 6.145 -32.594 -7.176 1 97.62 235 PRO B C 1
ATOM 7215 O O . PRO B 1 235 ? 5.023 -32.719 -6.68 1 97.62 235 PRO B O 1
ATOM 7218 N N . GLY B 1 236 ? 6.449 -32.312 -8.477 1 97.12 236 GLY B N 1
ATOM 7219 C CA . GLY B 1 236 ? 5.367 -32.406 -9.445 1 97.12 236 GLY B CA 1
ATOM 7220 C C . GLY B 1 236 ? 5.066 -33.812 -9.891 1 97.12 236 GLY B C 1
ATOM 7221 O O . GLY B 1 236 ? 5.883 -34.469 -10.562 1 97.12 236 GLY B O 1
ATOM 7222 N N . ASN B 1 237 ? 3.889 -34.344 -9.469 1 96.88 237 ASN B N 1
ATOM 7223 C CA . ASN B 1 237 ? 3.463 -35.719 -9.805 1 96.88 237 ASN B CA 1
ATOM 7224 C C . ASN B 1 237 ? 2.26 -35.688 -10.742 1 96.88 237 ASN B C 1
ATOM 7226 O O . ASN B 1 237 ? 1.253 -35.031 -10.461 1 96.88 237 ASN B O 1
ATOM 7230 N N . VAL B 1 238 ? 2.371 -36.406 -11.812 1 98.06 238 VAL B N 1
ATOM 7231 C CA . VAL B 1 238 ? 1.24 -36.531 -12.727 1 98.06 238 VAL B CA 1
ATOM 7232 C C . VAL B 1 238 ? 1.129 -37.938 -13.25 1 98.06 238 VAL B C 1
ATOM 7234 O O . VAL B 1 238 ? 2.08 -38.719 -13.156 1 98.06 238 VAL B O 1
ATOM 7237 N N . ILE B 1 239 ? -0.065 -38.281 -13.711 1 98 239 ILE B N 1
ATOM 7238 C CA . ILE B 1 239 ? -0.312 -39.5 -14.438 1 98 239 ILE B CA 1
ATOM 7239 C C . ILE B 1 239 ? -0.462 -39.219 -15.93 1 98 239 ILE B C 1
ATOM 7241 O O . ILE B 1 239 ? -1.3 -38.406 -16.328 1 98 239 ILE B O 1
ATOM 7245 N N . VAL B 1 240 ? 0.426 -39.812 -16.656 1 98.06 240 VAL B N 1
ATOM 7246 C CA . VAL B 1 240 ? 0.338 -39.719 -18.125 1 98.06 240 VAL B CA 1
ATOM 7247 C C . VAL B 1 240 ? -0.337 -40.969 -18.672 1 98.06 240 VAL B C 1
ATOM 7249 O O . VAL B 1 240 ? 0.275 -42.062 -18.719 1 98.06 240 VAL B O 1
ATOM 7252 N N . ARG B 1 241 ? -1.52 -40.812 -19.188 1 96.44 241 ARG B N 1
ATOM 7253 C CA . ARG B 1 241 ? -2.332 -41.969 -19.578 1 96.44 241 ARG B CA 1
ATOM 7254 C C . ARG B 1 241 ? -2.408 -42.094 -21.094 1 96.44 241 ARG B C 1
ATOM 7256 O O . ARG B 1 241 ? -2.785 -41.156 -21.781 1 96.44 241 ARG B O 1
ATOM 7263 N N . LYS B 1 242 ? -2.102 -43.25 -21.531 1 95.31 242 LYS B N 1
ATOM 7264 C CA . LYS B 1 242 ? -2.275 -43.562 -22.953 1 95.31 242 LYS B CA 1
ATOM 7265 C C . LYS B 1 242 ? -3.754 -43.656 -23.312 1 95.31 242 LYS B C 1
ATOM 7267 O O . LYS B 1 242 ? -4.516 -44.375 -22.672 1 95.31 242 LYS B O 1
ATOM 7272 N N . MET B 1 243 ? -4.078 -42.875 -24.312 1 91.75 243 MET B N 1
ATOM 7273 C CA . MET B 1 243 ? -5.473 -42.844 -24.75 1 91.75 243 MET B CA 1
ATOM 7274 C C . MET B 1 243 ? -5.656 -43.656 -26.031 1 91.75 243 MET B C 1
ATOM 7276 O O . MET B 1 243 ? -4.82 -43.594 -26.938 1 91.75 243 MET B O 1
ATOM 7280 N N . GLU B 1 244 ? -6.535 -44.562 -26.016 1 76.5 244 GLU B N 1
ATOM 7281 C CA . GLU B 1 244 ? -6.797 -45.438 -27.156 1 76.5 244 GLU B CA 1
ATOM 7282 C C . GLU B 1 244 ? -7.496 -44.656 -28.281 1 76.5 244 GLU B C 1
ATOM 7284 O O . GLU B 1 244 ? -8.477 -43.969 -28.047 1 76.5 244 GLU B O 1
ATOM 7289 N N . GLN B 1 245 ? -6.77 -44.75 -29.375 1 73.44 245 GLN B N 1
ATOM 7290 C CA . GLN B 1 245 ? -7.441 -44 -30.438 1 73.44 245 GLN B CA 1
ATOM 7291 C C . GLN B 1 245 ? -7.566 -44.875 -31.688 1 73.44 245 GLN B C 1
ATOM 7293 O O . GLN B 1 245 ? -6.762 -45.781 -31.922 1 73.44 245 GLN B O 1
ATOM 7298 N N . SER B 1 246 ? -8.523 -44.562 -32.375 1 70 246 SER B N 1
ATOM 7299 C CA . SER B 1 246 ? -8.891 -45.281 -33.594 1 70 246 SER B CA 1
ATOM 7300 C C . SER B 1 246 ? -8.016 -44.844 -34.781 1 70 246 SER B C 1
ATOM 7302 O O . SER B 1 246 ? -7.875 -45.562 -35.75 1 70 246 SER B O 1
ATOM 7304 N N . ASP B 1 247 ? -7.48 -43.719 -34.625 1 72.12 247 ASP B N 1
ATOM 7305 C CA . ASP B 1 247 ? -6.77 -43.188 -35.781 1 72.12 247 ASP B CA 1
ATOM 7306 C C . ASP B 1 247 ? -5.336 -43.719 -35.844 1 72.12 247 ASP B C 1
ATOM 7308 O O . ASP B 1 247 ? -4.543 -43.281 -36.688 1 72.12 247 ASP B O 1
ATOM 7312 N N . GLY B 1 248 ? -4.98 -44.5 -34.969 1 76.62 248 GLY B N 1
ATOM 7313 C CA . GLY B 1 248 ? -3.666 -45.125 -35.031 1 76.62 248 GLY B CA 1
ATOM 7314 C C . GLY B 1 248 ? -2.598 -44.312 -34.312 1 76.62 248 GLY B C 1
ATOM 7315 O O . GLY B 1 248 ? -1.482 -44.781 -34.094 1 76.62 248 GLY B O 1
ATOM 7316 N N . GLU B 1 249 ? -2.885 -43.062 -34.031 1 84.94 249 GLU B N 1
ATOM 7317 C CA . GLU B 1 249 ? -1.908 -42.25 -33.312 1 84.94 249 GLU B CA 1
ATOM 7318 C C . GLU B 1 249 ? -2.102 -42.312 -31.812 1 84.94 249 GLU B C 1
ATOM 7320 O O . GLU B 1 249 ? -3.234 -42.375 -31.328 1 84.94 249 GLU B O 1
ATOM 7325 N N . THR B 1 250 ? -0.981 -42.406 -31.156 1 90.62 250 THR B N 1
ATOM 7326 C CA . THR B 1 250 ? -1.054 -42.5 -29.688 1 90.62 250 THR B CA 1
ATOM 7327 C C . THR B 1 250 ? -1.056 -41.094 -29.078 1 90.62 250 THR B C 1
ATOM 7329 O O . THR B 1 250 ? -0.223 -40.25 -29.422 1 90.62 250 THR B O 1
ATOM 7332 N N . ARG B 1 251 ? -2.018 -40.844 -28.328 1 94.38 251 ARG B N 1
ATOM 7333 C CA . ARG B 1 251 ? -2.119 -39.594 -27.562 1 94.38 251 ARG B CA 1
ATOM 7334 C C . ARG B 1 251 ? -2.123 -39.844 -26.062 1 94.38 251 ARG B C 1
ATOM 7336 O O . ARG B 1 251 ? -2.457 -40.969 -25.625 1 94.38 251 ARG B O 1
ATOM 7343 N N . TYR B 1 252 ? -1.665 -38.875 -25.312 1 97.06 252 TYR B N 1
ATOM 7344 C CA . TYR B 1 252 ? -1.547 -39.031 -23.875 1 97.06 252 TYR B CA 1
ATOM 7345 C C . TYR B 1 252 ? -2.285 -37.906 -23.125 1 97.06 252 TYR B C 1
ATOM 7347 O O . TYR B 1 252 ? -2.117 -36.75 -23.438 1 97.06 252 TYR B O 1
ATOM 7355 N N . ALA B 1 253 ? -3.152 -38.281 -22.203 1 96.62 253 ALA B N 1
ATOM 7356 C CA . ALA B 1 253 ? -3.775 -37.344 -21.281 1 96.62 253 ALA B CA 1
ATOM 7357 C C . ALA B 1 253 ? -2.957 -37.219 -20 1 96.62 253 ALA B C 1
ATOM 7359 O O . ALA B 1 253 ? -2.508 -38.219 -19.438 1 96.62 253 ALA B O 1
ATOM 7360 N N . ILE B 1 254 ? -2.719 -36.031 -19.578 1 97.62 254 ILE B N 1
ATOM 7361 C CA . ILE B 1 254 ? -1.927 -35.781 -18.391 1 97.62 254 ILE B CA 1
ATOM 7362 C C . ILE B 1 254 ? -2.828 -35.25 -17.266 1 97.62 254 ILE B C 1
ATOM 7364 O O . ILE B 1 254 ? -3.439 -34.188 -17.422 1 97.62 254 ILE B O 1
ATOM 7368 N N . ASP B 1 255 ? -2.836 -35.906 -16.172 1 96.06 255 ASP B N 1
ATOM 7369 C CA . ASP B 1 255 ? -3.664 -35.531 -15.031 1 96.06 255 ASP B CA 1
ATOM 7370 C C . ASP B 1 255 ? -2.844 -35.469 -13.742 1 96.06 255 ASP B C 1
ATOM 7372 O O . ASP B 1 255 ? -1.857 -36.219 -13.602 1 96.06 255 ASP B O 1
ATOM 7376 N N . SER B 1 256 ? -3.314 -34.688 -12.867 1 93.56 256 SER B N 1
ATOM 7377 C CA . SER B 1 256 ? -2.654 -34.562 -11.57 1 93.56 256 SER B CA 1
ATOM 7378 C C . SER B 1 256 ? -2.732 -35.875 -10.797 1 93.56 256 SER B C 1
ATOM 7380 O O . SER B 1 256 ? -3.758 -36.562 -10.828 1 93.56 256 SER B O 1
ATOM 7382 N N . ASP B 1 257 ? -1.628 -36.219 -10.148 1 95.06 257 ASP B N 1
ATOM 7383 C CA . ASP B 1 257 ? -1.538 -37.344 -9.234 1 95.06 257 ASP B CA 1
ATOM 7384 C C . ASP B 1 257 ? -2.168 -37 -7.883 1 95.06 257 ASP B C 1
ATOM 7386 O O . ASP B 1 257 ? -1.673 -36.156 -7.164 1 95.06 257 ASP B O 1
ATOM 7390 N N . LYS B 1 258 ? -3.223 -37.719 -7.477 1 90.06 258 LYS B N 1
ATOM 7391 C CA . LYS B 1 258 ? -3.994 -37.375 -6.293 1 90.06 258 LYS B CA 1
ATOM 7392 C C . LYS B 1 258 ? -3.766 -38.344 -5.16 1 90.06 258 LYS B C 1
ATOM 7394 O O . LYS B 1 258 ? -4.637 -38.562 -4.312 1 90.06 258 LYS B O 1
ATOM 7399 N N . TYR B 1 259 ? -2.656 -39 -5.102 1 90.62 259 TYR B N 1
ATOM 7400 C CA . TYR B 1 259 ? -2.443 -40.094 -4.16 1 90.62 259 TYR B CA 1
ATOM 7401 C C . TYR B 1 259 ? -2.521 -39.594 -2.721 1 90.62 259 TYR B C 1
ATOM 7403 O O . TYR B 1 259 ? -2.947 -40.344 -1.825 1 90.62 259 TYR B O 1
ATOM 7411 N N . ALA B 1 260 ? -2.119 -38.344 -2.547 1 87.5 260 ALA B N 1
ATOM 7412 C CA . ALA B 1 260 ? -2.053 -37.812 -1.178 1 87.5 260 ALA B CA 1
ATOM 7413 C C . ALA B 1 260 ? -2.967 -36.625 -0.992 1 87.5 260 ALA B C 1
ATOM 7415 O O . ALA B 1 260 ? -2.789 -35.844 -0.056 1 87.5 260 ALA B O 1
ATOM 7416 N N . ASP B 1 261 ? -3.902 -36.469 -1.853 1 82.19 261 ASP B N 1
ATOM 7417 C CA . ASP B 1 261 ? -4.805 -35.344 -1.767 1 82.19 261 ASP B CA 1
ATOM 7418 C C . ASP B 1 261 ? -5.84 -35.531 -0.662 1 82.19 261 ASP B C 1
ATOM 7420 O O . ASP B 1 261 ? -6.32 -36.656 -0.45 1 82.19 261 ASP B O 1
ATOM 7424 N N . LYS B 1 262 ? -5.961 -34.5 0.126 1 71.94 262 LYS B N 1
ATOM 7425 C CA . LYS B 1 262 ? -7 -34.531 1.148 1 71.94 262 LYS B CA 1
ATOM 7426 C C . LYS B 1 262 ? -8.07 -33.469 0.858 1 71.94 262 LYS B C 1
ATOM 7428 O O . LYS B 1 262 ? -7.758 -32.375 0.372 1 71.94 262 LYS B O 1
ATOM 7433 N N . GLU B 1 263 ? -9.297 -34.062 0.87 1 61.59 263 GLU B N 1
ATOM 7434 C CA . GLU B 1 263 ? -10.367 -33.062 0.723 1 61.59 263 GLU B CA 1
ATOM 7435 C C . GLU B 1 263 ? -10.367 -32.094 1.885 1 61.59 263 GLU B C 1
ATOM 7437 O O . GLU B 1 263 ? -10.406 -32.469 3.049 1 61.59 263 GLU B O 1
ATOM 7442 N N . MET B 1 264 ? -10.133 -30.875 1.473 1 66.44 264 MET B N 1
ATOM 7443 C CA . MET B 1 264 ? -10.047 -29.875 2.535 1 66.44 264 MET B CA 1
ATOM 7444 C C . MET B 1 264 ? -11.227 -28.922 2.477 1 66.44 264 MET B C 1
ATOM 7446 O O . MET B 1 264 ? -11.805 -28.703 1.411 1 66.44 264 MET B O 1
ATOM 7450 N N . ILE B 1 265 ? -11.742 -28.562 3.572 1 74.19 265 ILE B N 1
ATOM 7451 C CA . ILE B 1 265 ? -12.805 -27.578 3.752 1 74.19 265 ILE B CA 1
ATOM 7452 C C . ILE B 1 265 ? -12.547 -26.375 2.846 1 74.19 265 ILE B C 1
ATOM 7454 O O . ILE B 1 265 ? -13.492 -25.781 2.309 1 74.19 265 ILE B O 1
ATOM 7458 N N . LEU B 1 266 ? -11.375 -26.094 2.574 1 80.5 266 LEU B N 1
ATOM 7459 C CA . LEU B 1 266 ? -11.031 -24.906 1.805 1 80.5 266 LEU B CA 1
ATOM 7460 C C . LEU B 1 266 ? -11.391 -25.078 0.334 1 80.5 266 LEU B C 1
ATOM 7462 O O . LEU B 1 266 ? -11.781 -24.125 -0.336 1 80.5 266 LEU B O 1
ATOM 7466 N N . SER B 1 267 ? -11.266 -26.25 -0.148 1 82.38 267 SER B N 1
ATOM 7467 C CA . SER B 1 267 ? -11.664 -26.516 -1.526 1 82.38 267 SER B CA 1
ATOM 7468 C C . SER B 1 267 ? -13.164 -26.359 -1.709 1 82.38 267 SER B C 1
ATOM 7470 O O . SER B 1 267 ? -13.617 -25.781 -2.695 1 82.38 267 SER B O 1
ATOM 7472 N N . ARG B 1 268 ? -13.898 -26.828 -0.767 1 84.44 268 ARG B N 1
ATOM 7473 C CA . ARG B 1 268 ? -15.352 -26.703 -0.798 1 84.44 268 ARG B CA 1
ATOM 7474 C C . ARG B 1 268 ? -15.773 -25.234 -0.68 1 84.44 268 ARG B C 1
ATOM 7476 O O . ARG B 1 268 ? -16.672 -24.781 -1.398 1 84.44 268 ARG B O 1
ATOM 7483 N N . LEU B 1 269 ? -15.094 -24.625 0.19 1 87.75 269 LEU B N 1
ATOM 7484 C CA . LEU B 1 269 ? -15.375 -23.203 0.355 1 87.75 269 LEU B CA 1
ATOM 7485 C C . LEU B 1 269 ? -15.102 -22.453 -0.938 1 87.75 269 LEU B C 1
ATOM 7487 O O . LEU B 1 269 ? -15.836 -21.516 -1.281 1 87.75 269 LEU B O 1
ATOM 7491 N N . GLY B 1 270 ? -14.07 -22.828 -1.637 1 89.75 270 GLY B N 1
ATOM 7492 C CA . GLY B 1 270 ? -13.734 -22.188 -2.896 1 89.75 270 GLY B CA 1
ATOM 7493 C C . GLY B 1 270 ? -14.852 -22.266 -3.92 1 89.75 270 GLY B C 1
ATOM 7494 O O . GLY B 1 270 ? -15.133 -21.281 -4.609 1 89.75 270 GLY B O 1
ATOM 7495 N N . HIS B 1 271 ? -15.492 -23.375 -3.953 1 88.12 271 HIS B N 1
ATOM 7496 C CA . HIS B 1 271 ? -16.594 -23.562 -4.895 1 88.12 271 HIS B CA 1
ATOM 7497 C C . HIS B 1 271 ? -17.797 -22.719 -4.496 1 88.12 271 HIS B C 1
ATOM 7499 O O . HIS B 1 271 ? -18.453 -22.109 -5.352 1 88.12 271 HIS B O 1
ATOM 7505 N N . SER B 1 272 ? -18.062 -22.766 -3.27 1 91.56 272 SER B N 1
ATOM 7506 C CA . SER B 1 272 ? -19.188 -22 -2.766 1 91.56 272 SER B CA 1
ATOM 7507 C C . SER B 1 272 ? -18.953 -20.5 -2.971 1 91.56 272 SER B C 1
ATOM 7509 O O . SER B 1 272 ? -19.859 -19.781 -3.42 1 91.56 272 SER B O 1
ATOM 7511 N N . LEU B 1 273 ? -17.797 -20.031 -2.686 1 94.62 273 LEU B N 1
ATOM 7512 C CA . LEU B 1 273 ? -17.484 -18.594 -2.762 1 94.62 273 LEU B CA 1
ATOM 7513 C C . LEU B 1 273 ? -17.453 -18.125 -4.211 1 94.62 273 LEU B C 1
ATOM 7515 O O . LEU B 1 273 ? -17.828 -16.984 -4.512 1 94.62 273 LEU B O 1
ATOM 7519 N N . GLU B 1 274 ? -17.016 -18.984 -5.086 1 92.75 274 GLU B N 1
ATOM 7520 C CA . GLU B 1 274 ? -17.062 -18.641 -6.504 1 92.75 274 GLU B CA 1
ATOM 7521 C C . GLU B 1 274 ? -18.484 -18.344 -6.949 1 92.75 274 GLU B C 1
ATOM 7523 O O . GLU B 1 274 ? -18.719 -17.375 -7.684 1 92.75 274 GLU B O 1
ATOM 7528 N N . ARG B 1 275 ? -19.438 -19.125 -6.516 1 92.12 275 ARG B N 1
ATOM 7529 C CA . ARG B 1 275 ? -20.828 -18.906 -6.852 1 92.12 275 ARG B CA 1
ATOM 7530 C C . ARG B 1 275 ? -21.375 -17.656 -6.176 1 92.12 275 ARG B C 1
ATOM 7532 O O . ARG B 1 275 ? -22.234 -16.969 -6.727 1 92.12 275 ARG B O 1
ATOM 7539 N N . LEU B 1 276 ? -20.891 -17.438 -4.996 1 94.94 276 LEU B N 1
ATOM 7540 C CA . LEU B 1 276 ? -21.297 -16.234 -4.266 1 94.94 276 LEU B CA 1
ATOM 7541 C C . LEU B 1 276 ? -20.891 -14.977 -5.008 1 94.94 276 LEU B C 1
ATOM 7543 O O . LEU B 1 276 ? -21.656 -14.016 -5.102 1 94.94 276 LEU B O 1
ATOM 7547 N N . LEU B 1 277 ? -19.672 -14.945 -5.574 1 97.06 277 LEU B N 1
ATOM 7548 C CA . LEU B 1 277 ? -19.094 -13.75 -6.184 1 97.06 277 LEU B CA 1
ATOM 7549 C C . LEU B 1 277 ? -19.656 -13.531 -7.586 1 97.06 277 LEU B C 1
ATOM 7551 O O . LEU B 1 277 ? -19.578 -12.422 -8.125 1 97.06 277 LEU B O 1
ATOM 7555 N N . THR B 1 278 ? -20.266 -14.547 -8.219 1 95.25 278 THR B N 1
ATOM 7556 C CA . THR B 1 278 ? -20.641 -14.445 -9.625 1 95.25 278 THR B CA 1
ATOM 7557 C C . THR B 1 278 ? -22.156 -14.539 -9.781 1 95.25 278 THR B C 1
ATOM 7559 O O . THR B 1 278 ? -22.672 -14.531 -10.898 1 95.25 278 THR B O 1
ATOM 7562 N N . ASN B 1 279 ? -22.891 -14.688 -8.68 1 92.94 279 ASN B N 1
ATOM 7563 C CA . ASN B 1 279 ? -24.344 -14.742 -8.742 1 92.94 279 ASN B CA 1
ATOM 7564 C C . ASN B 1 279 ? -24.984 -13.68 -7.844 1 92.94 279 ASN B C 1
ATOM 7566 O O . ASN B 1 279 ? -24.406 -13.297 -6.824 1 92.94 279 ASN B O 1
ATOM 7570 N N . GLU B 1 280 ? -26.141 -13.203 -8.289 1 93.94 280 GLU B N 1
ATOM 7571 C CA . GLU B 1 280 ? -26.922 -12.328 -7.414 1 93.94 280 GLU B CA 1
ATOM 7572 C C . GLU B 1 280 ? -27.344 -13.062 -6.145 1 93.94 280 GLU B C 1
ATOM 7574 O O . GLU B 1 280 ? -27.422 -14.289 -6.125 1 93.94 280 GLU B O 1
ATOM 7579 N N . SER B 1 281 ? -27.625 -12.312 -5.168 1 91.69 281 SER B N 1
ATOM 7580 C CA . SER B 1 281 ? -27.969 -12.875 -3.867 1 91.69 281 SER B CA 1
ATOM 7581 C C . SER B 1 281 ? -29.156 -13.82 -3.969 1 91.69 281 SER B C 1
ATOM 7583 O O . SER B 1 281 ? -29.188 -14.867 -3.318 1 91.69 281 SER B O 1
ATOM 7585 N N . GLU B 1 282 ? -30.078 -13.508 -4.809 1 90.19 282 GLU B N 1
ATOM 7586 C CA . GLU B 1 282 ? -31.297 -14.305 -4.957 1 90.19 282 GLU B CA 1
ATOM 7587 C C . GLU B 1 282 ? -30.984 -15.68 -5.551 1 90.19 282 GLU B C 1
ATOM 7589 O O . GLU B 1 282 ? -31.562 -16.688 -5.145 1 90.19 282 GLU B O 1
ATOM 7594 N N . ILE B 1 283 ? -30.094 -15.664 -6.488 1 88.31 283 ILE B N 1
ATOM 7595 C CA . ILE B 1 283 ? -29.703 -16.922 -7.137 1 88.31 283 ILE B CA 1
ATOM 7596 C C . ILE B 1 283 ? -28.844 -17.75 -6.188 1 88.31 283 ILE B C 1
ATOM 7598 O O . ILE B 1 283 ? -29.016 -18.969 -6.086 1 88.31 283 ILE B O 1
ATOM 7602 N N . PHE B 1 284 ? -28 -17.172 -5.445 1 91.31 284 PHE B N 1
ATOM 7603 C CA . PHE B 1 284 ? -27.125 -17.875 -4.52 1 91.31 284 PHE B CA 1
ATOM 7604 C C . PHE B 1 284 ? -27.938 -18.531 -3.396 1 91.31 284 PHE B C 1
ATOM 7606 O O . PHE B 1 284 ? -27.594 -19.609 -2.924 1 91.31 284 PHE B O 1
ATOM 7613 N N . ASP B 1 285 ? -28.953 -17.875 -3.018 1 90.12 285 ASP B N 1
ATOM 7614 C CA . ASP B 1 285 ? -29.781 -18.391 -1.933 1 90.12 285 ASP B CA 1
ATOM 7615 C C . ASP B 1 285 ? -30.406 -19.734 -2.303 1 90.12 285 ASP B C 1
ATOM 7617 O O . ASP B 1 285 ? -30.781 -20.516 -1.425 1 90.12 285 ASP B O 1
ATOM 7621 N N . LYS B 1 286 ? -30.469 -19.984 -3.537 1 87.62 286 LYS B N 1
ATOM 7622 C CA . LYS B 1 286 ? -31.047 -21.25 -3.988 1 87.62 286 LYS B CA 1
ATOM 7623 C C . LYS B 1 286 ? -30.109 -22.422 -3.707 1 87.62 286 LYS B C 1
ATOM 7625 O O . LYS B 1 286 ? -30.531 -23.578 -3.732 1 87.62 286 LYS B O 1
ATOM 7630 N N . TYR B 1 287 ? -28.859 -22.125 -3.502 1 87.94 287 TYR B N 1
ATOM 7631 C CA . TYR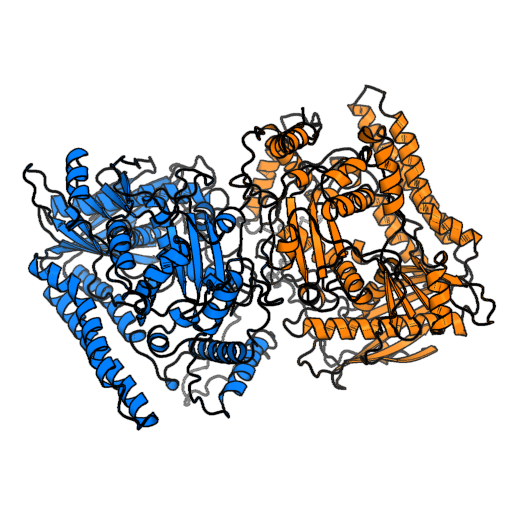 B 1 287 ? -27.891 -23.172 -3.203 1 87.94 287 TYR B CA 1
ATOM 7632 C C . TYR B 1 287 ? -27.938 -23.562 -1.728 1 87.94 287 TYR B C 1
ATOM 7634 O O . TYR B 1 287 ? -27.297 -24.531 -1.309 1 87.94 287 TYR B O 1
ATOM 7642 N N . LYS B 1 288 ? -28.75 -22.859 -0.993 1 88.81 288 LYS B N 1
ATOM 7643 C CA . LYS B 1 288 ? -28.891 -23.203 0.417 1 88.81 288 LYS B CA 1
ATOM 7644 C C . LYS B 1 288 ? -29.75 -24.453 0.586 1 88.81 288 LYS B C 1
ATOM 7646 O O . LYS B 1 288 ? -30.844 -24.547 0.017 1 88.81 288 LYS B O 1
ATOM 7651 N N . LEU B 1 289 ? -29.266 -25.359 1.389 1 85.44 289 LEU B N 1
ATOM 7652 C CA . LEU B 1 289 ? -29.984 -26.609 1.597 1 85.44 289 LEU B CA 1
ATOM 7653 C C . LEU B 1 289 ? -31.328 -26.359 2.275 1 85.44 289 LEU B C 1
ATOM 7655 O O . LEU B 1 289 ? -32.281 -27.109 2.051 1 85.44 289 LEU B O 1
ATOM 7659 N N . SER B 1 290 ? -31.344 -25.359 3.049 1 80.31 290 SER B N 1
ATOM 7660 C CA . SER B 1 290 ? -32.594 -25.031 3.75 1 80.31 290 SER B CA 1
ATOM 7661 C C . SER B 1 290 ? -33.656 -24.547 2.781 1 80.31 290 SER B C 1
ATOM 7663 O O . SER B 1 290 ? -34.844 -24.625 3.082 1 80.31 290 SER B O 1
ATOM 7665 N N . ASN B 1 291 ? -33.312 -24.062 1.705 1 72.75 291 ASN B N 1
ATOM 7666 C CA . ASN B 1 291 ? -34.25 -23.5 0.735 1 72.75 291 ASN B CA 1
ATOM 7667 C C . ASN B 1 291 ? -34.625 -24.531 -0.321 1 72.75 291 ASN B C 1
ATOM 7669 O O . ASN B 1 291 ? -35.312 -24.203 -1.306 1 72.75 291 ASN B O 1
ATOM 7673 N N . LYS B 1 292 ? -34.219 -25.781 -0.343 1 63.38 292 LYS B N 1
ATOM 7674 C CA . LYS B 1 292 ? -34.406 -26.844 -1.332 1 63.38 292 LYS B CA 1
ATOM 7675 C C . LYS B 1 292 ? -35.875 -27.156 -1.524 1 63.38 292 LYS B C 1
ATOM 7677 O O . LYS B 1 292 ? -36.281 -27.672 -2.568 1 63.38 292 LYS B O 1
ATOM 7682 N N . SER B 1 293 ? -36.625 -26.922 -0.538 1 56.34 293 SER B N 1
ATOM 7683 C CA . SER B 1 293 ? -38 -27.391 -0.679 1 56.34 293 SER B CA 1
ATOM 7684 C C . SER B 1 293 ? -38.719 -26.641 -1.8 1 56.34 293 SER B C 1
ATOM 7686 O O . SER B 1 293 ? -39.844 -27.031 -2.193 1 56.34 293 SER B O 1
ATOM 7688 N N . GLU B 1 294 ? -38.125 -25.578 -2.246 1 52.47 294 GLU B N 1
ATOM 7689 C CA . GLU B 1 294 ? -38.969 -24.938 -3.248 1 52.47 294 GLU B CA 1
ATOM 7690 C C . GLU B 1 294 ? -38.688 -25.484 -4.645 1 52.47 294 GLU B C 1
ATOM 7692 O O . GLU B 1 294 ? -37.531 -25.484 -5.082 1 52.47 294 GLU B O 1
ATOM 7697 N N . GLU B 1 295 ? -39.469 -26.328 -5.254 1 51.34 295 GLU B N 1
ATOM 7698 C CA . GLU B 1 295 ? -39.438 -27.047 -6.523 1 51.34 295 GLU B CA 1
ATOM 7699 C C . GLU B 1 295 ? -38.719 -26.266 -7.598 1 51.34 295 GLU B C 1
ATOM 7701 O O . GLU B 1 295 ? -37.938 -26.828 -8.367 1 51.34 295 GLU B O 1
ATOM 7706 N N . ASN B 1 296 ? -39.031 -25.062 -7.742 1 49 296 ASN B N 1
ATOM 7707 C CA . ASN B 1 296 ? -38.594 -24.188 -8.82 1 49 296 ASN B CA 1
ATOM 7708 C C . ASN B 1 296 ? -37.094 -23.891 -8.695 1 49 296 ASN B C 1
ATOM 7710 O O . ASN B 1 296 ? -36.438 -23.531 -9.68 1 49 296 ASN B O 1
ATOM 7714 N N . SER B 1 297 ? -36.531 -24.094 -7.602 1 55.78 297 SER B N 1
ATOM 7715 C CA . SER B 1 297 ? -35.125 -23.703 -7.344 1 55.78 297 SER B CA 1
ATOM 7716 C C . SER B 1 297 ? -34.156 -24.75 -7.898 1 55.78 297 SER B C 1
ATOM 7718 O O . SER B 1 297 ? -33.125 -24.391 -8.484 1 55.78 297 SER B O 1
ATOM 7720 N N . LYS B 1 298 ? -34.562 -25.969 -8.023 1 56.66 298 LYS B N 1
ATOM 7721 C CA . LYS B 1 298 ? -33.656 -27.047 -8.477 1 56.66 298 LYS B CA 1
ATOM 7722 C C . LYS B 1 298 ? -33.531 -27.047 -9.992 1 56.66 298 LYS B C 1
ATOM 7724 O O . LYS B 1 298 ? -32.438 -27.266 -10.523 1 56.66 298 LYS B O 1
ATOM 7729 N N . ALA B 1 299 ? -34.719 -26.828 -10.648 1 55.88 299 ALA B N 1
ATOM 7730 C CA . ALA B 1 299 ? -34.719 -26.812 -12.109 1 55.88 299 ALA B CA 1
ATOM 7731 C C . ALA B 1 299 ? -33.75 -25.734 -12.633 1 55.88 299 ALA B C 1
ATOM 7733 O O . ALA B 1 299 ? -33.031 -25.953 -13.602 1 55.88 299 ALA B O 1
ATOM 7734 N N . GLN B 1 300 ? -33.812 -24.578 -12.062 1 57.25 300 GLN B N 1
ATOM 7735 C CA . GLN B 1 300 ? -32.938 -23.484 -12.5 1 57.25 300 GLN B CA 1
ATOM 7736 C C . GLN B 1 300 ? -31.469 -23.828 -12.242 1 57.25 300 GLN B C 1
ATOM 7738 O O . GLN B 1 300 ? -30.609 -23.531 -13.078 1 57.25 300 GLN B O 1
ATOM 7743 N N . LEU B 1 301 ? -31.297 -24.469 -11.18 1 59.97 301 LEU B N 1
ATOM 7744 C CA . LEU B 1 301 ? -29.922 -24.797 -10.844 1 59.97 301 LEU B CA 1
ATOM 7745 C C . LEU B 1 301 ? -29.391 -25.891 -11.766 1 59.97 301 LEU B C 1
ATOM 7747 O O . LEU B 1 301 ? -28.188 -25.906 -12.078 1 59.97 301 LEU B O 1
ATOM 7751 N N . GLU B 1 302 ? -30.312 -26.719 -12.094 1 57.22 302 GLU B N 1
ATOM 7752 C CA . GLU B 1 302 ? -29.906 -27.781 -12.992 1 57.22 302 GLU B CA 1
ATOM 7753 C C . GLU B 1 302 ? -29.469 -27.234 -14.344 1 57.22 302 GLU B C 1
ATOM 7755 O O . GLU B 1 302 ? -28.531 -27.766 -14.961 1 57.22 302 GLU B O 1
ATOM 7760 N N . MET B 1 303 ? -30.203 -26.25 -14.766 1 50.66 303 MET B N 1
ATOM 7761 C CA . MET B 1 303 ? -29.828 -25.625 -16.031 1 50.66 303 MET B CA 1
ATOM 7762 C C . MET B 1 303 ? -28.469 -24.938 -15.906 1 50.66 303 MET B C 1
ATOM 7764 O O . MET B 1 303 ? -27.703 -24.891 -16.875 1 50.66 303 MET B O 1
ATOM 7768 N N . GLU B 1 304 ? -28.234 -24.391 -14.695 1 55.34 304 GLU B N 1
ATOM 7769 C CA . GLU B 1 304 ? -26.969 -23.672 -14.492 1 55.34 304 GLU B CA 1
ATOM 7770 C C . GLU B 1 304 ? -25.828 -24.641 -14.211 1 55.34 304 GLU B C 1
ATOM 7772 O O . GLU B 1 304 ? -24.656 -24.312 -14.438 1 55.34 304 GLU B O 1
ATOM 7777 N N . LYS B 1 305 ? -26.203 -25.844 -13.711 1 55.5 305 LYS B N 1
ATOM 7778 C CA . LYS B 1 305 ? -25.203 -26.828 -13.32 1 55.5 305 LYS B CA 1
ATOM 7779 C C . LYS B 1 305 ? -24.203 -27.094 -14.453 1 55.5 305 LYS B C 1
ATOM 7781 O O . LYS B 1 305 ? -23.016 -27.266 -14.211 1 55.5 305 LYS B O 1
ATOM 7786 N N . ASN B 1 306 ? -24.734 -27.344 -15.734 1 52.84 306 ASN B N 1
ATOM 7787 C CA . ASN B 1 306 ? -23.922 -28.062 -16.703 1 52.84 306 ASN B CA 1
ATOM 7788 C C . ASN B 1 306 ? -23.031 -27.109 -17.5 1 52.84 306 ASN B C 1
ATOM 7790 O O . ASN B 1 306 ? -22.5 -27.484 -18.547 1 52.84 306 ASN B O 1
ATOM 7794 N N . SER B 1 307 ? -22.625 -25.797 -16.969 1 65.38 307 SER B N 1
ATOM 7795 C CA . SER B 1 307 ? -21.891 -25.359 -18.156 1 65.38 307 SER B CA 1
ATOM 7796 C C . SER B 1 307 ? -20.734 -24.438 -17.766 1 65.38 307 SER B C 1
ATOM 7798 O O . SER B 1 307 ? -20.938 -23.391 -17.156 1 65.38 307 SER B O 1
ATOM 7800 N N . ASN B 1 308 ? -19.469 -25.141 -17.469 1 81.94 308 ASN B N 1
ATOM 7801 C CA . ASN B 1 308 ? -18.25 -24.344 -17.359 1 81.94 308 ASN B CA 1
ATOM 7802 C C . ASN B 1 308 ? -17.75 -23.906 -18.719 1 81.94 308 ASN B C 1
ATOM 7804 O O . ASN B 1 308 ? -17.906 -24.625 -19.703 1 81.94 308 ASN B O 1
ATOM 7808 N N . ALA B 1 309 ? -17.375 -22.703 -18.766 1 89.44 309 ALA B N 1
ATOM 7809 C CA . ALA B 1 309 ? -16.688 -22.219 -19.953 1 89.44 309 ALA B CA 1
ATOM 7810 C C . ALA B 1 309 ? -15.188 -22.516 -19.891 1 89.44 309 ALA B C 1
ATOM 7812 O O . ALA B 1 309 ? -14.594 -22.469 -18.812 1 89.44 309 ALA B O 1
ATOM 7813 N N . TYR B 1 310 ? -14.633 -22.891 -21.094 1 91.94 310 TYR B N 1
ATOM 7814 C CA . TYR B 1 310 ? -13.227 -23.266 -21.125 1 91.94 310 TYR B CA 1
ATOM 7815 C C . TYR B 1 310 ? -12.469 -22.5 -22.203 1 91.94 310 TYR B C 1
ATOM 7817 O O . TYR B 1 310 ? -13.062 -22.062 -23.188 1 91.94 310 TYR B O 1
ATOM 7825 N N . HIS B 1 311 ? -11.242 -22.25 -21.938 1 94.31 311 HIS B N 1
ATOM 7826 C CA . HIS B 1 311 ? -10.273 -21.781 -22.922 1 94.31 311 HIS B CA 1
ATOM 7827 C C . HIS B 1 311 ? -9.336 -22.906 -23.344 1 94.31 311 HIS B C 1
ATOM 7829 O O . HIS B 1 311 ? -8.836 -23.656 -22.516 1 94.31 311 HIS B O 1
ATOM 7835 N N . TYR B 1 312 ? -9.18 -23.062 -24.656 1 95.38 312 TYR B N 1
ATOM 7836 C CA . TYR B 1 312 ? -8.266 -24.062 -25.203 1 95.38 312 TYR B CA 1
ATOM 7837 C C . TYR B 1 312 ? -7.09 -23.406 -25.906 1 95.38 312 TYR B C 1
ATOM 7839 O O . TYR B 1 312 ? -7.254 -22.391 -26.578 1 95.38 312 TYR B O 1
ATOM 7847 N N . ALA B 1 313 ? -5.961 -23.953 -25.688 1 97 313 ALA B N 1
ATOM 7848 C CA . ALA B 1 313 ? -4.77 -23.422 -26.344 1 97 313 ALA B CA 1
ATOM 7849 C C . ALA B 1 313 ? -3.812 -24.547 -26.734 1 97 313 ALA B C 1
ATOM 7851 O O . ALA B 1 313 ? -3.74 -25.578 -26.062 1 97 313 ALA B O 1
ATOM 7852 N N . LYS B 1 314 ? -3.162 -24.312 -27.797 1 97.44 314 LYS B N 1
ATOM 7853 C CA . LYS B 1 314 ? -2.141 -25.234 -28.297 1 97.44 314 LYS B CA 1
ATOM 7854 C C . LYS B 1 314 ? -0.744 -24.641 -28.141 1 97.44 314 LYS B C 1
ATOM 7856 O O . LYS B 1 314 ? -0.541 -23.453 -28.375 1 97.44 314 LYS B O 1
ATOM 7861 N N . MET B 1 315 ? 0.143 -25.391 -27.672 1 96.81 315 MET B N 1
ATOM 7862 C CA . MET B 1 315 ? 1.565 -25.062 -27.672 1 96.81 315 MET B CA 1
ATOM 7863 C C . MET B 1 315 ? 2.396 -26.25 -28.156 1 96.81 315 MET B C 1
ATOM 7865 O O . MET B 1 315 ? 2.625 -27.203 -27.391 1 96.81 315 MET B O 1
ATOM 7869 N N . ASP B 1 316 ? 2.859 -26.172 -29.344 1 94.62 316 ASP B N 1
ATOM 7870 C CA . ASP B 1 316 ? 3.568 -27.281 -29.984 1 94.62 316 ASP B CA 1
ATOM 7871 C C . ASP B 1 316 ? 2.73 -28.547 -29.969 1 94.62 316 ASP B C 1
ATOM 7873 O O . ASP B 1 316 ? 1.664 -28.609 -30.594 1 94.62 316 ASP B O 1
ATOM 7877 N N . LYS B 1 317 ? 3.156 -29.547 -29.125 1 96.69 317 LYS B N 1
ATOM 7878 C CA . LYS B 1 317 ? 2.432 -30.812 -29.156 1 96.69 317 LYS B CA 1
ATOM 7879 C C . LYS B 1 317 ? 1.423 -30.891 -28.016 1 96.69 317 LYS B C 1
ATOM 7881 O O . LYS B 1 317 ? 0.797 -31.922 -27.797 1 96.69 317 LYS B O 1
ATOM 7886 N N . PHE B 1 318 ? 1.249 -29.766 -27.297 1 97.44 318 PHE B N 1
ATOM 7887 C CA . PHE B 1 318 ? 0.342 -29.734 -26.156 1 97.44 318 PHE B CA 1
ATOM 7888 C C . PHE B 1 318 ? -0.988 -29.094 -26.531 1 97.44 318 PHE B C 1
ATOM 7890 O O . PHE B 1 318 ? -1.016 -28.078 -27.219 1 97.44 318 PHE B O 1
ATOM 7897 N N . LEU B 1 319 ? -2.039 -29.719 -26.141 1 97.38 319 LEU B N 1
ATOM 7898 C CA . LEU B 1 319 ? -3.336 -29.062 -26 1 97.38 319 LEU B CA 1
ATOM 7899 C C . LEU B 1 319 ? -3.668 -28.828 -24.531 1 97.38 319 LEU B C 1
ATOM 7901 O O . LEU B 1 319 ? -3.607 -29.75 -23.719 1 97.38 319 LEU B O 1
ATOM 7905 N N . MET B 1 320 ? -3.979 -27.594 -24.219 1 97.5 320 MET B N 1
ATOM 7906 C CA . MET B 1 320 ? -4.27 -27.234 -22.828 1 97.5 320 MET B CA 1
ATOM 7907 C C . MET B 1 320 ? -5.676 -26.656 -22.703 1 97.5 320 MET B C 1
ATOM 7909 O O . MET B 1 320 ? -6.152 -25.969 -23.609 1 97.5 320 MET B O 1
ATOM 7913 N N . ARG B 1 321 ? -6.297 -26.984 -21.609 1 95.75 321 ARG B N 1
ATOM 7914 C CA . ARG B 1 321 ? -7.637 -26.469 -21.328 1 95.75 321 ARG B CA 1
ATOM 7915 C C . ARG B 1 321 ? -7.668 -25.734 -20 1 95.75 321 ARG B C 1
ATOM 7917 O O . ARG B 1 321 ? -7.121 -26.219 -19 1 95.75 321 ARG B O 1
ATOM 7924 N N . SER B 1 322 ? -8.234 -24.547 -19.969 1 94.62 322 SER B N 1
ATOM 7925 C CA . SER B 1 322 ? -8.383 -23.75 -18.75 1 94.62 322 SER B CA 1
ATOM 7926 C C . SER B 1 322 ? -9.844 -23.375 -18.516 1 94.62 322 SER B C 1
ATOM 7928 O O . SER B 1 322 ? -10.516 -22.875 -19.422 1 94.62 322 SER B O 1
ATOM 7930 N N . GLN B 1 323 ? -10.305 -23.688 -17.312 1 92 323 GLN B N 1
ATOM 7931 C CA . GLN B 1 323 ? -11.641 -23.234 -16.938 1 92 323 GLN B CA 1
ATOM 7932 C C . GLN B 1 323 ? -11.672 -21.719 -16.766 1 92 323 GLN B C 1
ATOM 7934 O O . GLN B 1 323 ? -10.742 -21.141 -16.188 1 92 323 GLN B O 1
ATOM 7939 N N . LEU B 1 324 ? -12.719 -21.109 -17.281 1 93.75 324 LEU B N 1
ATOM 7940 C CA . LEU B 1 324 ? -12.875 -19.656 -17.156 1 93.75 324 LEU B CA 1
ATOM 7941 C C . LEU B 1 324 ? -13.859 -19.312 -16.062 1 93.75 324 LEU B C 1
ATOM 7943 O O . LEU B 1 324 ? -15.055 -19.609 -16.172 1 93.75 324 LEU B O 1
ATOM 7947 N N . ASP B 1 325 ? -13.391 -18.578 -15.031 1 93.5 325 ASP B N 1
ATOM 7948 C CA . ASP B 1 325 ? -14.227 -18.25 -13.883 1 93.5 325 ASP B CA 1
ATOM 7949 C C . ASP B 1 325 ? -15.008 -16.953 -14.133 1 93.5 325 ASP B C 1
ATOM 7951 O O . ASP B 1 325 ? -16.141 -16.797 -13.664 1 93.5 325 ASP B O 1
ATOM 7955 N N . CYS B 1 326 ? -14.289 -15.914 -14.75 1 96.81 326 CYS B N 1
ATOM 7956 C CA . CYS B 1 326 ? -14.938 -14.617 -14.891 1 96.81 326 CYS B CA 1
ATOM 7957 C C . CYS B 1 326 ? -14.391 -13.867 -16.094 1 96.81 326 CYS B C 1
ATOM 7959 O O . CYS B 1 326 ? -13.297 -14.156 -16.578 1 96.81 326 CYS B O 1
ATOM 7961 N N . LYS B 1 327 ? -15.219 -12.938 -16.547 1 96.88 327 LYS B N 1
ATOM 7962 C CA . LYS B 1 327 ? -14.844 -12.086 -17.672 1 96.88 327 LYS B CA 1
ATOM 7963 C C . LYS B 1 327 ? -15.375 -10.664 -17.484 1 96.88 327 LYS B C 1
ATOM 7965 O O . LYS B 1 327 ? -16.438 -10.469 -16.891 1 96.88 327 LYS B O 1
ATOM 7970 N N . ASP B 1 328 ? -14.625 -9.703 -17.828 1 96.62 328 ASP B N 1
ATOM 7971 C CA . ASP B 1 328 ? -15 -8.297 -17.938 1 96.62 328 ASP B CA 1
ATOM 7972 C C . ASP B 1 328 ? -14.406 -7.676 -19.203 1 96.62 328 ASP B C 1
ATOM 7974 O O . ASP B 1 328 ? -13.18 -7.578 -19.328 1 96.62 328 ASP B O 1
ATOM 7978 N N . GLU B 1 329 ? -15.18 -7.203 -20.062 1 94.25 329 GLU B N 1
ATOM 7979 C CA . GLU B 1 329 ? -14.758 -6.754 -21.391 1 94.25 329 GLU B CA 1
ATOM 7980 C C . GLU B 1 329 ? -13.859 -5.52 -21.281 1 94.25 329 GLU B C 1
ATOM 7982 O O . GLU B 1 329 ? -13.133 -5.199 -22.234 1 94.25 329 GLU B O 1
ATOM 7987 N N . ARG B 1 330 ? -13.875 -4.875 -20.156 1 94.12 330 ARG B N 1
ATOM 7988 C CA . ARG B 1 330 ? -13.102 -3.646 -20 1 94.12 330 ARG B CA 1
ATOM 7989 C C . ARG B 1 330 ? -11.641 -3.957 -19.688 1 94.12 330 ARG B C 1
ATOM 7991 O O . ARG B 1 330 ? -10.781 -3.076 -19.766 1 94.12 330 ARG B O 1
ATOM 7998 N N . LEU B 1 331 ? -11.375 -5.164 -19.312 1 95.69 331 LEU B N 1
ATOM 7999 C CA . LEU B 1 331 ? -10 -5.578 -19.047 1 95.69 331 LEU B CA 1
ATOM 8000 C C . LEU B 1 331 ? -9.242 -5.797 -20.359 1 95.69 331 LEU B C 1
ATOM 8002 O O . LEU B 1 331 ? -9.844 -6.098 -21.391 1 95.69 331 LEU B O 1
ATOM 8006 N N . PRO B 1 332 ? -7.961 -5.633 -20.344 1 93.06 332 PRO B N 1
ATOM 8007 C CA . PRO B 1 332 ? -7.16 -5.867 -21.547 1 93.06 332 PRO B CA 1
ATOM 8008 C C . PRO B 1 332 ? -7.195 -7.324 -22.016 1 93.06 332 PRO B C 1
ATOM 8010 O O . PRO B 1 332 ? -7.508 -8.219 -21.219 1 93.06 332 PRO B O 1
ATOM 8013 N N . GLY B 1 333 ? -6.883 -7.57 -23.266 1 93.06 333 GLY B N 1
ATOM 8014 C CA . GLY B 1 333 ? -6.797 -8.922 -23.797 1 93.06 333 GLY B CA 1
ATOM 8015 C C . GLY B 1 333 ? -8.148 -9.594 -23.938 1 93.06 333 GLY B C 1
ATOM 8016 O O . GLY B 1 333 ? -9.078 -9.016 -24.516 1 93.06 333 GLY B O 1
ATOM 8017 N N . THR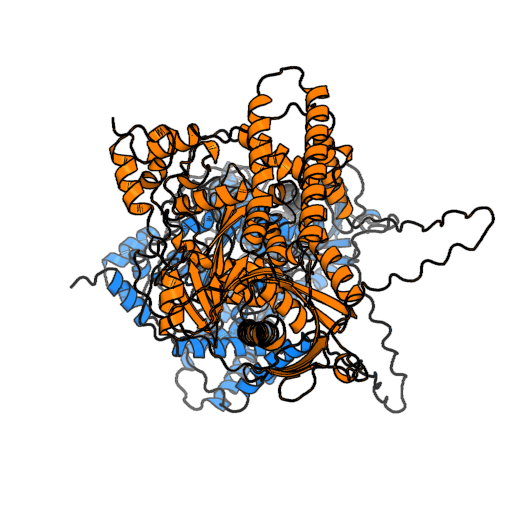 B 1 334 ? -8.258 -10.797 -23.328 1 94.19 334 THR B N 1
ATOM 8018 C CA . THR B 1 334 ? -9.484 -11.57 -23.438 1 94.19 334 THR B CA 1
ATOM 8019 C C . THR B 1 334 ? -10.531 -11.078 -22.438 1 94.19 334 THR B C 1
ATOM 8021 O O . THR B 1 334 ? -11.711 -11.406 -22.547 1 94.19 334 THR B O 1
ATOM 8024 N N . GLY B 1 335 ? -10.023 -10.359 -21.516 1 96.25 335 GLY B N 1
ATOM 8025 C CA . GLY B 1 335 ? -10.906 -9.875 -20.469 1 96.25 335 GLY B CA 1
ATOM 8026 C C . GLY B 1 335 ? -11.211 -10.914 -19.406 1 96.25 335 GLY B C 1
ATOM 8027 O O . GLY B 1 335 ? -11.938 -10.633 -18.453 1 96.25 335 GLY B O 1
ATOM 8028 N N . THR B 1 336 ? -10.648 -12.117 -19.609 1 97.62 336 THR B N 1
ATOM 8029 C CA . THR B 1 336 ? -10.922 -13.188 -18.656 1 97.62 336 THR B CA 1
ATOM 8030 C C . THR B 1 336 ? -9.93 -13.141 -17.484 1 97.62 336 THR B C 1
ATOM 8032 O O . THR B 1 336 ? -8.82 -12.617 -17.641 1 97.62 336 THR B O 1
ATOM 8035 N N . PHE B 1 337 ? -10.336 -13.547 -16.359 1 98.25 337 PHE B N 1
ATOM 8036 C CA . PHE B 1 337 ? -9.508 -13.648 -15.164 1 98.25 337 PHE B CA 1
ATOM 8037 C C . PHE B 1 337 ? -10 -14.758 -14.25 1 98.25 337 PHE B C 1
ATOM 8039 O O . PHE B 1 337 ? -11.133 -15.234 -14.391 1 98.25 337 PHE B O 1
ATOM 8046 N N . ASP B 1 338 ? -9.141 -15.242 -13.391 1 97.44 338 ASP B N 1
ATOM 8047 C CA . ASP B 1 338 ? -9.461 -16.312 -12.445 1 97.44 338 ASP B CA 1
ATOM 8048 C C . ASP B 1 338 ? -9.945 -15.75 -11.117 1 97.44 338 ASP B C 1
ATOM 8050 O O . ASP B 1 338 ? -9.586 -14.625 -10.742 1 97.44 338 ASP B O 1
ATOM 8054 N N . LEU B 1 339 ? -10.867 -16.453 -10.445 1 97.38 339 LEU B N 1
ATOM 8055 C CA . LEU B 1 339 ? -11.328 -16.141 -9.102 1 97.38 339 LEU B CA 1
ATOM 8056 C C . LEU B 1 339 ? -10.695 -17.062 -8.07 1 97.38 339 LEU B C 1
ATOM 8058 O O . LEU B 1 339 ? -10.781 -18.281 -8.203 1 97.38 339 LEU B O 1
ATOM 8062 N N . LYS B 1 340 ? -10.023 -16.453 -7.176 1 97.06 340 LYS B N 1
ATOM 8063 C CA . LYS B 1 340 ? -9.414 -17.25 -6.109 1 97.06 340 LYS B CA 1
ATOM 8064 C C . LYS B 1 340 ? -9.891 -16.766 -4.738 1 97.06 340 LYS B C 1
ATOM 8066 O O . LYS B 1 340 ? -9.922 -15.57 -4.465 1 97.06 340 LYS B O 1
ATOM 8071 N N . SER B 1 341 ? -10.367 -17.656 -3.934 1 95.56 341 SER B N 1
ATOM 8072 C CA . SER B 1 341 ? -10.617 -17.406 -2.52 1 95.56 341 SER B CA 1
ATOM 8073 C C . SER B 1 341 ? -9.391 -17.719 -1.674 1 95.56 341 SER B C 1
ATOM 8075 O O . SER B 1 341 ? -8.758 -18.766 -1.851 1 95.56 341 SER B O 1
ATOM 8077 N N . ARG B 1 342 ? -9.039 -16.812 -0.856 1 95.88 342 ARG B N 1
ATOM 8078 C CA . ARG B 1 342 ? -7.844 -16.984 -0.033 1 95.88 342 ARG B CA 1
ATOM 8079 C C . ARG B 1 342 ? -8.195 -16.938 1.451 1 95.88 342 ARG B C 1
ATOM 8081 O O . ARG B 1 342 ? -8.469 -15.875 2 1 95.88 342 ARG B O 1
ATOM 8088 N N . ALA B 1 343 ? -8.07 -18.109 2.074 1 95.12 343 ALA B N 1
ATOM 8089 C CA . ALA B 1 343 ? -8.266 -18.156 3.521 1 95.12 343 ALA B CA 1
ATOM 8090 C C . ALA B 1 343 ? -7.125 -17.453 4.25 1 95.12 343 ALA B C 1
ATOM 8092 O O . ALA B 1 343 ? -5.969 -17.531 3.824 1 95.12 343 ALA B O 1
ATOM 8093 N N . VAL B 1 344 ? -7.418 -16.859 5.336 1 96.38 344 VAL B N 1
ATOM 8094 C CA . VAL B 1 344 ? -6.422 -16.125 6.109 1 96.38 344 VAL B CA 1
ATOM 8095 C C . VAL B 1 344 ? -5.363 -17.094 6.633 1 96.38 344 VAL B C 1
ATOM 8097 O O . VAL B 1 344 ? -5.605 -18.297 6.738 1 96.38 344 VAL B O 1
ATOM 8100 N N . CYS B 1 345 ? -4.258 -16.578 6.98 1 94.56 345 CYS B N 1
ATOM 8101 C CA . CYS B 1 345 ? -3.092 -17.359 7.352 1 94.56 345 CYS B CA 1
ATOM 8102 C C . CYS B 1 345 ? -3.383 -18.219 8.578 1 94.56 345 CYS B C 1
ATOM 8104 O O . CYS B 1 345 ? -2.875 -19.344 8.695 1 94.56 345 CYS B O 1
ATOM 8106 N N . ALA B 1 346 ? -4.246 -17.75 9.5 1 93.19 346 ALA B N 1
ATOM 8107 C CA . ALA B 1 346 ? -4.566 -18.5 10.711 1 93.19 346 ALA B CA 1
ATOM 8108 C C . ALA B 1 346 ? -5.203 -19.844 10.367 1 93.19 346 ALA B C 1
ATOM 8110 O O . ALA B 1 346 ? -5.02 -20.828 11.094 1 93.19 346 ALA B O 1
ATOM 8111 N N . ILE B 1 347 ? -5.852 -19.875 9.289 1 91.94 347 ILE B N 1
ATOM 8112 C CA . ILE B 1 347 ? -6.484 -21.109 8.852 1 91.94 347 ILE B CA 1
ATOM 8113 C C . ILE B 1 347 ? -5.469 -21.969 8.102 1 91.94 347 ILE B C 1
ATOM 8115 O O . ILE B 1 347 ? -5.355 -23.172 8.352 1 91.94 347 ILE B O 1
ATOM 8119 N N . ARG B 1 348 ? -4.703 -21.422 7.254 1 90.81 348 ARG B N 1
ATOM 8120 C CA . ARG B 1 348 ? -3.781 -22.156 6.395 1 90.81 348 ARG B CA 1
ATOM 8121 C C . ARG B 1 348 ? -2.703 -22.859 7.219 1 90.81 348 ARG B C 1
ATOM 8123 O O . ARG B 1 348 ? -2.238 -23.938 6.852 1 90.81 348 ARG B O 1
ATOM 8130 N N . HIS B 1 349 ? -2.387 -22.281 8.367 1 89.56 349 HIS B N 1
ATOM 8131 C CA . HIS B 1 349 ? -1.331 -22.844 9.195 1 89.56 349 HIS B CA 1
ATOM 8132 C C . HIS B 1 349 ? -1.892 -23.875 10.172 1 89.56 349 HIS B C 1
ATOM 8134 O O . HIS B 1 349 ? -1.134 -24.578 10.836 1 89.56 349 HIS B O 1
ATOM 8140 N N . ASP B 1 350 ? -3.158 -23.938 10.242 1 87.5 350 ASP B N 1
ATOM 8141 C CA . ASP B 1 350 ? -3.789 -24.812 11.227 1 87.5 350 ASP B CA 1
ATOM 8142 C C . ASP B 1 350 ? -5.121 -25.359 10.703 1 87.5 350 ASP B C 1
ATOM 8144 O O . ASP B 1 350 ? -6.145 -25.25 11.391 1 87.5 350 ASP B O 1
ATOM 8148 N N . VAL B 1 351 ? -5.105 -25.891 9.602 1 82.94 351 VAL B N 1
ATOM 8149 C CA . VAL B 1 351 ? -6.312 -26.266 8.883 1 82.94 351 VAL B CA 1
ATOM 8150 C C . VAL B 1 351 ? -7.086 -27.312 9.68 1 82.94 351 VAL B C 1
ATOM 8152 O O . VAL B 1 351 ? -8.305 -27.203 9.836 1 82.94 351 VAL B O 1
ATOM 8155 N N . ALA B 1 352 ? -6.422 -28.328 10.211 1 78.31 352 ALA B N 1
ATOM 8156 C CA . ALA B 1 352 ? -7.074 -29.406 10.938 1 78.31 352 ALA B CA 1
ATOM 8157 C C . ALA B 1 352 ? -7.828 -28.891 12.148 1 78.31 352 ALA B C 1
ATOM 8159 O O . ALA B 1 352 ? -8.922 -29.359 12.461 1 78.31 352 ALA B O 1
ATOM 8160 N N . PHE B 1 353 ? -7.238 -27.922 12.75 1 80.69 353 PHE B N 1
ATOM 8161 C CA . PHE B 1 353 ? -7.859 -27.312 13.93 1 80.69 353 PHE B CA 1
ATOM 8162 C C . PHE B 1 353 ? -9.125 -26.562 13.539 1 80.69 353 PHE B C 1
ATOM 8164 O O . PHE B 1 353 ? -10.141 -26.641 14.242 1 80.69 353 PHE B O 1
ATOM 8171 N N . HIS B 1 354 ? -9.102 -25.922 12.453 1 78.88 354 HIS B N 1
ATOM 8172 C CA . HIS B 1 354 ? -10.195 -25.031 12.094 1 78.88 354 HIS B CA 1
ATOM 8173 C C . HIS B 1 354 ? -11.305 -25.781 11.352 1 78.88 354 HIS B C 1
ATOM 8175 O O . HIS B 1 354 ? -12.367 -25.219 11.086 1 78.88 354 HIS B O 1
ATOM 8181 N N . GLU B 1 355 ? -11.039 -26.906 11.047 1 72.69 355 GLU B N 1
ATOM 8182 C CA . GLU B 1 355 ? -12.117 -27.766 10.586 1 72.69 355 GLU B CA 1
ATOM 8183 C C . GLU B 1 355 ? -13.086 -28.094 11.711 1 72.69 355 GLU B C 1
ATOM 8185 O O . GLU B 1 355 ? -14.266 -28.359 11.477 1 72.69 355 GLU B O 1
ATOM 8190 N N . GLU B 1 356 ? -12.555 -28.016 12.875 1 68.44 356 GLU B N 1
ATOM 8191 C CA . GLU B 1 356 ? -13.352 -28.312 14.062 1 68.44 356 GLU B CA 1
ATOM 8192 C C . GLU B 1 356 ? -13.789 -27.047 14.773 1 68.44 356 GLU B C 1
ATOM 8194 O O . GLU B 1 356 ? -14.906 -26.969 15.297 1 68.44 356 GLU B O 1
ATOM 8199 N N . GLU B 1 357 ? -12.852 -26.094 14.719 1 70.88 357 GLU B N 1
ATOM 8200 C CA . GLU B 1 357 ? -13.102 -24.844 15.422 1 70.88 357 GLU B CA 1
ATOM 8201 C C . GLU B 1 357 ? -13.07 -23.656 14.461 1 70.88 357 GLU B C 1
ATOM 8203 O O . GLU B 1 357 ? -12.148 -23.516 13.656 1 70.88 357 GLU B O 1
ATOM 8208 N N . THR B 1 358 ? -14.062 -22.922 14.609 1 76.5 358 THR B N 1
ATOM 8209 C CA . THR B 1 358 ? -14.117 -21.75 13.742 1 76.5 358 THR B CA 1
ATOM 8210 C C . THR B 1 358 ? -13.125 -20.688 14.211 1 76.5 358 THR B C 1
ATOM 8212 O O . THR B 1 358 ? -13.031 -20.406 15.414 1 76.5 358 THR B O 1
ATOM 8215 N N . THR B 1 359 ? -12.383 -20.172 13.336 1 79.62 359 THR B N 1
ATOM 8216 C CA . THR B 1 359 ? -11.406 -19.156 13.688 1 79.62 359 THR B CA 1
ATOM 8217 C C . THR B 1 359 ? -12.062 -17.781 13.734 1 79.62 359 THR B C 1
ATOM 8219 O O . THR B 1 359 ? -12.953 -17.469 12.938 1 79.62 359 THR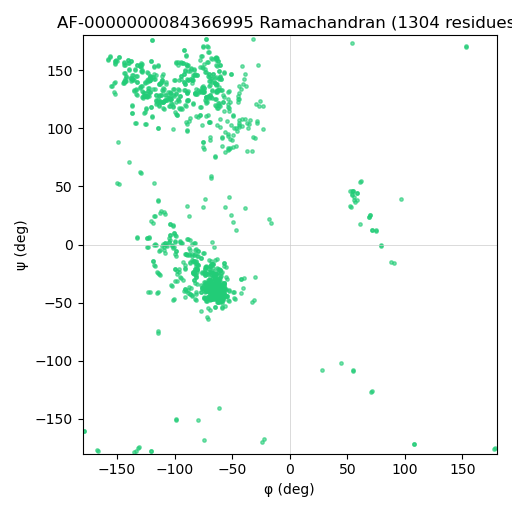 B O 1
ATOM 8222 N N . GLY B 1 360 ? -11.547 -16.938 14.68 1 88.81 360 GLY B N 1
ATOM 8223 C CA . GLY B 1 360 ? -11.961 -15.547 14.789 1 88.81 360 GLY B CA 1
ATOM 8224 C C . GLY B 1 360 ? -10.93 -14.57 14.234 1 88.81 360 GLY B C 1
ATOM 8225 O O . GLY B 1 360 ? -11.07 -13.359 14.398 1 88.81 360 GLY B O 1
ATOM 8226 N N . TYR B 1 361 ? -9.891 -15.148 13.586 1 93.5 361 TYR B N 1
ATOM 8227 C CA . TYR B 1 361 ? -8.867 -14.289 13.008 1 93.5 361 TYR B CA 1
ATOM 8228 C C . TYR B 1 361 ? -9.445 -13.414 11.906 1 93.5 361 TYR B C 1
ATOM 8230 O O . TYR B 1 361 ? -10.148 -13.898 11.023 1 93.5 361 TYR B O 1
ATOM 8238 N N . GLU B 1 362 ? -9.141 -12.062 11.922 1 95.31 362 GLU B N 1
ATOM 8239 C CA . GLU B 1 362 ? -9.711 -11.109 10.977 1 95.31 362 GLU B CA 1
ATOM 8240 C C . GLU B 1 362 ? -8.625 -10.266 10.32 1 95.31 362 GLU B C 1
ATOM 8242 O O . GLU B 1 362 ? -7.5 -10.195 10.82 1 95.31 362 GLU B O 1
ATOM 8247 N N . LEU B 1 363 ? -8.977 -9.781 9.164 1 96.88 363 LEU B N 1
ATOM 8248 C CA . LEU B 1 363 ? -8.133 -8.766 8.539 1 96.88 363 LEU B CA 1
ATOM 8249 C C . LEU B 1 363 ? -8.656 -7.367 8.844 1 96.88 363 LEU B C 1
ATOM 8251 O O . LEU B 1 363 ? -9.75 -6.996 8.398 1 96.88 363 LEU B O 1
ATOM 8255 N N . LEU B 1 364 ? -7.824 -6.594 9.539 1 94.06 364 LEU B N 1
ATOM 8256 C CA . LEU B 1 364 ? -8.273 -5.301 10.047 1 94.06 364 LEU B CA 1
ATOM 8257 C C . LEU B 1 364 ? -7.445 -4.168 9.461 1 94.06 364 LEU B C 1
ATOM 8259 O O . LEU B 1 364 ? -7.84 -3.002 9.523 1 94.06 364 LEU B O 1
ATOM 8263 N N . LYS B 1 365 ? -6.305 -4.527 8.859 1 94.12 365 LYS B N 1
ATOM 8264 C CA . LYS B 1 365 ? -5.367 -3.51 8.391 1 94.12 365 LYS B CA 1
ATOM 8265 C C . LYS B 1 365 ? -4.906 -3.799 6.965 1 94.12 365 LYS B C 1
ATOM 8267 O O . LYS B 1 365 ? -4.914 -4.953 6.527 1 94.12 365 LYS B O 1
ATOM 8272 N N . THR B 1 366 ? -4.504 -2.727 6.266 1 95.5 366 THR B N 1
ATOM 8273 C CA . THR B 1 366 ? -3.906 -2.902 4.945 1 95.5 366 THR B CA 1
ATOM 8274 C C . THR B 1 366 ? -2.486 -3.449 5.062 1 95.5 366 THR B C 1
ATOM 8276 O O . THR B 1 366 ? -2.111 -4.375 4.344 1 95.5 366 THR B O 1
ATOM 8279 N N . VAL B 1 367 ? -1.74 -2.809 6 1 94.56 367 VAL B N 1
ATOM 8280 C CA . VAL B 1 367 ? -0.34 -3.182 6.172 1 94.56 367 VAL B CA 1
ATOM 8281 C C . VAL B 1 367 ? -0.097 -3.639 7.605 1 94.56 367 VAL B C 1
ATOM 8283 O O . VAL B 1 367 ? -0.754 -3.164 8.539 1 94.56 367 VAL B O 1
ATOM 8286 N N . GLY B 1 368 ? 0.779 -4.609 7.801 1 92 368 GLY B N 1
ATOM 8287 C CA . GLY B 1 368 ? 1.127 -5.082 9.133 1 92 368 GLY B CA 1
ATOM 8288 C C . GLY B 1 368 ? 1.583 -6.527 9.156 1 92 368 GLY B C 1
ATOM 8289 O O . GLY B 1 368 ? 1.372 -7.266 8.188 1 92 368 GLY B O 1
ATOM 8290 N N . GLU B 1 369 ? 2.066 -6.934 10.219 1 89.88 369 GLU B N 1
ATOM 8291 C CA . GLU B 1 369 ? 2.6 -8.289 10.359 1 89.88 369 GLU B CA 1
ATOM 8292 C C . GLU B 1 369 ? 1.484 -9.297 10.609 1 89.88 369 GLU B C 1
ATOM 8294 O O . GLU B 1 369 ? 1.633 -10.484 10.312 1 89.88 369 GLU B O 1
ATOM 8299 N N . TYR B 1 370 ? 0.418 -8.82 11.203 1 91.19 370 TYR B N 1
ATOM 8300 C CA . TYR B 1 370 ? -0.729 -9.672 11.492 1 91.19 370 TYR B CA 1
ATOM 8301 C C . TYR B 1 370 ? -2.035 -8.953 11.18 1 91.19 370 TYR B C 1
ATOM 8303 O O . TYR B 1 370 ? -2.064 -7.723 11.07 1 91.19 370 TYR B O 1
ATOM 8311 N N . GLU B 1 371 ? -3.037 -9.719 10.969 1 95.19 371 GLU B N 1
ATOM 8312 C CA . GLU B 1 371 ? -4.379 -9.203 10.727 1 95.19 371 GLU B CA 1
ATOM 8313 C C . GLU B 1 371 ? -4.379 -8.172 9.602 1 95.19 371 GLU B C 1
ATOM 8315 O O . GLU B 1 371 ? -5.059 -7.145 9.695 1 95.19 371 GLU B O 1
ATOM 8320 N N . SER B 1 372 ? -3.488 -8.398 8.656 1 96.69 372 SER B N 1
ATOM 8321 C CA . SER B 1 372 ? -3.348 -7.438 7.566 1 96.69 372 SER B CA 1
ATOM 8322 C C . SER B 1 372 ? -3.416 -8.133 6.211 1 96.69 372 SER B C 1
ATOM 8324 O O . SER B 1 372 ? -3.041 -9.297 6.082 1 96.69 372 SER B O 1
ATOM 8326 N N . PHE B 1 373 ? -3.908 -7.445 5.188 1 97.94 373 PHE B N 1
ATOM 8327 C CA . PHE B 1 373 ? -3.906 -7.941 3.814 1 97.94 373 PHE B CA 1
ATOM 8328 C C . PHE B 1 373 ? -2.482 -8.133 3.309 1 97.94 373 PHE B C 1
ATOM 8330 O O . PHE B 1 373 ? -2.217 -9.031 2.508 1 97.94 373 PHE B O 1
ATOM 8337 N N . GLU B 1 374 ? -1.596 -7.316 3.818 1 97.06 374 GLU B N 1
ATOM 8338 C CA . GLU B 1 374 ? -0.194 -7.395 3.418 1 97.06 374 GLU B CA 1
ATOM 8339 C C . GLU B 1 374 ? 0.428 -8.727 3.842 1 97.06 374 GLU B C 1
ATOM 8341 O O . GLU B 1 374 ? 1.214 -9.312 3.096 1 97.06 374 GLU B O 1
ATOM 8346 N N . LYS B 1 375 ? 0.103 -9.133 5.023 1 96.44 375 LYS B N 1
ATOM 8347 C CA . LYS B 1 375 ? 0.593 -10.422 5.488 1 96.44 375 LYS B CA 1
ATOM 8348 C C . LYS B 1 375 ? 0.103 -11.555 4.586 1 96.44 375 LYS B C 1
ATOM 8350 O O . LYS B 1 375 ? 0.866 -12.461 4.246 1 96.44 375 LYS B O 1
ATOM 8355 N N . GLU B 1 376 ? -1.139 -11.5 4.246 1 97.75 376 GLU B N 1
ATOM 8356 C CA . GLU B 1 376 ? -1.692 -12.508 3.35 1 97.75 376 GLU B CA 1
ATOM 8357 C C . GLU B 1 376 ? -0.983 -12.492 1.997 1 97.75 376 GLU B C 1
ATOM 8359 O O . GLU B 1 376 ? -0.718 -13.547 1.419 1 97.75 376 GLU B O 1
ATOM 8364 N N . MET B 1 377 ? -0.703 -11.328 1.514 1 97.5 377 MET B N 1
ATOM 8365 C CA . MET B 1 377 ? -0.026 -11.188 0.227 1 97.5 377 MET B CA 1
ATOM 8366 C C . MET B 1 377 ? 1.396 -11.734 0.299 1 97.5 377 MET B C 1
ATOM 8368 O O . MET B 1 377 ? 1.864 -12.383 -0.636 1 97.5 377 MET B O 1
ATOM 8372 N N . SER B 1 378 ? 2.105 -11.43 1.375 1 96.69 378 SER B N 1
ATOM 8373 C CA . SER B 1 378 ? 3.471 -11.906 1.547 1 96.69 378 SER B CA 1
ATOM 8374 C C . SER B 1 378 ? 3.527 -13.43 1.537 1 96.69 378 SER B C 1
ATOM 8376 O O . SER B 1 378 ? 4.422 -14.023 0.928 1 96.69 378 SER B O 1
ATOM 8378 N N . GLU B 1 379 ? 2.57 -14.039 2.174 1 96.62 379 GLU B N 1
ATOM 8379 C CA . GLU B 1 379 ? 2.533 -15.5 2.193 1 96.62 379 GLU B CA 1
ATOM 8380 C C . GLU B 1 379 ? 2.098 -16.062 0.843 1 96.62 379 GLU B C 1
ATOM 8382 O O . GLU B 1 379 ? 2.574 -17.109 0.42 1 96.62 379 GLU B O 1
ATOM 8387 N N . LEU B 1 380 ? 1.17 -15.344 0.278 1 97.81 380 LEU B N 1
ATOM 8388 C CA . LEU B 1 380 ? 0.723 -15.758 -1.048 1 97.81 380 LEU B CA 1
ATOM 8389 C C . LEU B 1 380 ? 1.886 -15.773 -2.033 1 97.81 380 LEU B C 1
ATOM 8391 O O . LEU B 1 380 ? 2.027 -16.719 -2.82 1 97.81 380 LEU B O 1
ATOM 8395 N N . ALA B 1 381 ? 2.719 -14.836 -1.977 1 96.94 381 ALA B N 1
ATOM 8396 C CA . ALA B 1 381 ? 3.826 -14.656 -2.914 1 96.94 381 ALA B CA 1
ATOM 8397 C C . ALA B 1 381 ? 4.777 -15.852 -2.867 1 96.94 381 ALA B C 1
ATOM 8399 O O . ALA B 1 381 ? 5.32 -16.266 -3.895 1 96.94 381 ALA B O 1
ATOM 8400 N N . ARG B 1 382 ? 4.98 -16.453 -1.715 1 96.38 382 ARG B N 1
ATOM 8401 C CA . ARG B 1 382 ? 5.988 -17.5 -1.587 1 96.38 382 ARG B CA 1
ATOM 8402 C C . ARG B 1 382 ? 5.355 -18.891 -1.656 1 96.38 382 ARG B C 1
ATOM 8404 O O . ARG B 1 382 ? 6.059 -19.891 -1.618 1 96.38 382 ARG B O 1
ATOM 8411 N N . SER B 1 383 ? 4.059 -18.891 -1.703 1 96 383 SER B N 1
ATOM 8412 C CA . SER B 1 383 ? 3.396 -20.188 -1.657 1 96 383 SER B CA 1
ATOM 8413 C C . SER B 1 383 ? 2.676 -20.484 -2.967 1 96 383 SER B C 1
ATOM 8415 O O . SER B 1 383 ? 3.236 -21.125 -3.859 1 96 383 SER B O 1
ATOM 8417 N N . THR B 1 384 ? 1.545 -19.844 -3.213 1 95.88 384 THR B N 1
ATOM 8418 C CA . THR B 1 384 ? 0.706 -20.312 -4.312 1 95.88 384 THR B CA 1
ATOM 8419 C C . THR B 1 384 ? 0.698 -19.297 -5.449 1 95.88 384 THR B C 1
ATOM 8421 O O . THR B 1 384 ? 0.119 -19.547 -6.508 1 95.88 384 THR B O 1
ATOM 8424 N N . LEU B 1 385 ? 1.357 -18.188 -5.332 1 98 385 LEU B N 1
ATOM 8425 C CA . LEU B 1 385 ? 1.29 -17.141 -6.348 1 98 385 LEU B CA 1
ATOM 8426 C C . LEU B 1 385 ? 1.854 -17.641 -7.676 1 98 385 LEU B C 1
ATOM 8428 O O . LEU B 1 385 ? 1.353 -17.266 -8.742 1 98 385 LEU B O 1
ATOM 8432 N N . LEU B 1 386 ? 2.967 -18.391 -7.648 1 98.06 386 LEU B N 1
ATOM 8433 C CA . LEU B 1 386 ? 3.529 -18.938 -8.875 1 98.06 386 LEU B CA 1
ATOM 8434 C C . LEU B 1 386 ? 2.498 -19.797 -9.609 1 98.06 386 LEU B C 1
ATOM 8436 O O . LEU B 1 386 ? 2.357 -19.688 -10.828 1 98.06 386 LEU B O 1
ATOM 8440 N N . LYS B 1 387 ? 1.811 -20.578 -8.859 1 97.5 387 LYS B N 1
ATOM 8441 C CA . LYS B 1 387 ? 0.743 -21.391 -9.438 1 97.5 387 LYS B CA 1
ATOM 8442 C C . LYS B 1 387 ? -0.312 -20.5 -10.102 1 97.5 387 LYS B C 1
ATOM 8444 O O . LYS B 1 387 ? -0.731 -20.781 -11.234 1 97.5 387 LYS B O 1
ATOM 8449 N N . TYR B 1 388 ? -0.783 -19.453 -9.383 1 98 388 TYR B N 1
ATOM 8450 C CA . TYR B 1 388 ? -1.771 -18.531 -9.93 1 98 388 TYR B CA 1
ATOM 8451 C C . TYR B 1 388 ? -1.274 -17.891 -11.227 1 98 388 TYR B C 1
ATOM 8453 O O . TYR B 1 388 ? -2.025 -17.797 -12.203 1 98 388 TYR B O 1
ATOM 8461 N N . SER B 1 389 ? -0.033 -17.531 -11.211 1 97.94 389 SER B N 1
ATOM 8462 C CA . SER B 1 389 ? 0.564 -16.891 -12.383 1 97.94 389 SER B CA 1
ATOM 8463 C C . SER B 1 389 ? 0.576 -17.828 -13.586 1 97.94 389 SER B C 1
ATOM 8465 O O . SER B 1 389 ? 0.248 -17.422 -14.695 1 97.94 389 SER B O 1
ATOM 8467 N N . LEU B 1 390 ? 0.934 -19.062 -13.383 1 98.25 390 LEU B N 1
ATOM 8468 C CA . LEU B 1 390 ? 0.985 -20.047 -14.453 1 98.25 390 LEU B CA 1
ATOM 8469 C C . LEU B 1 390 ? -0.414 -20.359 -14.977 1 98.25 390 LEU B C 1
ATOM 8471 O O . LEU B 1 390 ? -0.602 -20.531 -16.188 1 98.25 390 LEU B O 1
ATOM 8475 N N . GLN B 1 391 ? -1.35 -20.406 -14.062 1 97.56 391 GLN B N 1
ATOM 8476 C CA . GLN B 1 391 ? -2.727 -20.656 -14.469 1 97.56 391 GLN B CA 1
ATOM 8477 C C . GLN B 1 391 ? -3.252 -19.516 -15.352 1 97.56 391 GLN B C 1
ATOM 8479 O O . GLN B 1 391 ? -3.916 -19.766 -16.359 1 97.56 391 GLN B O 1
ATOM 8484 N N . ALA B 1 392 ? -2.949 -18.344 -14.945 1 97.5 392 ALA B N 1
ATOM 8485 C CA . ALA B 1 392 ? -3.375 -17.188 -15.734 1 97.5 392 ALA B CA 1
ATOM 8486 C C . ALA B 1 392 ? -2.734 -17.203 -17.125 1 97.5 392 ALA B C 1
ATOM 8488 O O . ALA B 1 392 ? -3.383 -16.875 -18.109 1 97.5 392 ALA B O 1
ATOM 8489 N N . ARG B 1 393 ? -1.498 -17.625 -17.219 1 96.5 393 ARG B N 1
ATOM 8490 C CA . ARG B 1 393 ? -0.772 -17.641 -18.484 1 96.5 393 ARG B CA 1
ATOM 8491 C C . ARG B 1 393 ? -1.311 -18.734 -19.406 1 96.5 393 ARG B C 1
ATOM 8493 O O . ARG B 1 393 ? -1.52 -18.484 -20.594 1 96.5 393 ARG B O 1
ATOM 8500 N N . ILE B 1 394 ? -1.514 -19.891 -18.875 1 97.62 394 ILE B N 1
ATOM 8501 C CA . ILE B 1 394 ? -2.043 -21 -19.672 1 97.62 394 ILE B CA 1
ATOM 8502 C C . ILE B 1 394 ? -3.426 -20.625 -20.203 1 97.62 394 ILE B C 1
ATOM 8504 O O . ILE B 1 394 ? -3.742 -20.906 -21.359 1 97.62 394 ILE B O 1
ATOM 8508 N N . GLY B 1 395 ? -4.215 -19.922 -19.359 1 96.81 395 GLY B N 1
ATOM 8509 C CA . GLY B 1 395 ? -5.578 -19.594 -19.734 1 96.81 395 GLY B CA 1
ATOM 8510 C C . GLY B 1 395 ? -5.684 -18.281 -20.5 1 96.81 395 GLY B C 1
ATOM 8511 O O . GLY B 1 395 ? -6.789 -17.828 -20.812 1 96.81 395 GLY B O 1
ATOM 8512 N N . ASN B 1 396 ? -4.57 -17.672 -20.797 1 96.94 396 ASN B N 1
ATOM 8513 C CA . ASN B 1 396 ? -4.57 -16.375 -21.469 1 96.94 396 ASN B CA 1
ATOM 8514 C C . ASN B 1 396 ? -5.422 -15.352 -20.719 1 96.94 396 ASN B C 1
ATOM 8516 O O . ASN B 1 396 ? -6.27 -14.688 -21.328 1 96.94 396 ASN B O 1
ATOM 8520 N N . MET B 1 397 ? -5.258 -15.367 -19.438 1 97.69 397 MET B N 1
ATOM 8521 C CA . MET B 1 397 ? -6.059 -14.508 -18.562 1 97.69 397 MET B CA 1
ATOM 8522 C C . MET B 1 397 ? -5.328 -13.203 -18.266 1 97.69 397 MET B C 1
ATOM 8524 O O . MET B 1 397 ? -4.098 -13.141 -18.344 1 97.69 397 MET B O 1
ATOM 8528 N N . ASP B 1 398 ? -6.133 -12.156 -17.906 1 97.88 398 ASP B N 1
ATOM 8529 C CA . ASP B 1 398 ? -5.559 -10.852 -17.562 1 97.88 398 ASP B CA 1
ATOM 8530 C C . ASP B 1 398 ? -4.949 -10.875 -16.172 1 97.88 398 ASP B C 1
ATOM 8532 O O . ASP B 1 398 ? -3.986 -10.156 -15.891 1 97.88 398 ASP B O 1
ATOM 8536 N N . GLY B 1 399 ? -5.59 -11.562 -15.32 1 98.12 399 GLY B N 1
ATOM 8537 C CA . GLY B 1 399 ? -5.098 -11.602 -13.945 1 98.12 399 GLY B CA 1
ATOM 8538 C C . GLY B 1 399 ? -5.941 -12.477 -13.039 1 98.12 399 GLY B C 1
ATOM 8539 O O . GLY B 1 399 ? -6.574 -13.43 -13.492 1 98.12 399 GLY B O 1
ATOM 8540 N N . ILE B 1 400 ? -5.793 -12.219 -11.711 1 98.5 400 ILE B N 1
ATOM 8541 C CA . ILE B 1 400 ? -6.461 -13.008 -10.688 1 98.5 400 ILE B CA 1
ATOM 8542 C C . ILE B 1 400 ? -7.227 -12.078 -9.742 1 98.5 400 ILE B C 1
ATOM 8544 O O . ILE B 1 400 ? -6.684 -11.086 -9.258 1 98.5 400 ILE B O 1
ATOM 8548 N N . PHE B 1 401 ? -8.555 -12.383 -9.539 1 98.56 401 PHE B N 1
ATOM 8549 C CA . PHE B 1 401 ? -9.359 -11.719 -8.523 1 98.56 401 PHE B CA 1
ATOM 8550 C C . PHE B 1 401 ? -9.297 -12.477 -7.199 1 98.56 401 PHE B C 1
ATOM 8552 O O . PHE B 1 401 ? -9.688 -13.641 -7.125 1 98.56 401 PHE B O 1
ATOM 8559 N N . LEU B 1 402 ? -8.828 -11.82 -6.18 1 98.5 402 LEU B N 1
ATOM 8560 C CA . LEU B 1 402 ? -8.648 -12.445 -4.875 1 98.5 402 LEU B CA 1
ATOM 8561 C C . LEU B 1 402 ? -9.75 -12.016 -3.912 1 98.5 402 LEU B C 1
ATOM 8563 O O . LEU B 1 402 ? -10.039 -10.82 -3.785 1 98.5 402 LEU B O 1
ATOM 8567 N N . ALA B 1 403 ? -10.359 -12.93 -3.264 1 98.5 403 ALA B N 1
ATOM 8568 C CA . ALA B 1 403 ? -11.289 -12.711 -2.16 1 98.5 403 ALA B CA 1
ATOM 8569 C C . ALA B 1 403 ? -10.727 -13.25 -0.849 1 98.5 403 ALA B C 1
ATOM 8571 O O . ALA B 1 403 ? -10.461 -14.445 -0.725 1 98.5 403 ALA B O 1
ATOM 8572 N N . PHE B 1 404 ? -10.531 -12.391 0.133 1 98.31 404 PHE B N 1
ATOM 8573 C CA . PHE B 1 404 ? -9.93 -12.766 1.406 1 98.31 404 PHE B CA 1
ATOM 8574 C C . PHE B 1 404 ? -11 -13.055 2.449 1 98.31 404 PHE B C 1
ATOM 8576 O O . PHE B 1 404 ? -11.914 -12.25 2.646 1 98.31 404 PHE B O 1
ATOM 8583 N N . HIS B 1 405 ? -10.805 -14.156 3.117 1 96.44 405 HIS B N 1
ATOM 8584 C CA . HIS B 1 405 ? -11.867 -14.578 4.027 1 96.44 405 HIS B CA 1
ATOM 8585 C C . HIS B 1 405 ? -11.328 -15.516 5.105 1 96.44 405 HIS B C 1
ATOM 8587 O O . HIS B 1 405 ? -10.203 -16 5.004 1 96.44 405 HIS B O 1
ATOM 8593 N N . ASN B 1 406 ? -12.008 -15.633 6.16 1 92.94 406 ASN B N 1
ATOM 8594 C CA . ASN B 1 406 ? -11.867 -16.797 7.023 1 92.94 406 ASN B CA 1
ATOM 8595 C C . ASN B 1 406 ? -12.969 -17.812 6.766 1 92.94 406 ASN B C 1
ATOM 8597 O O . ASN B 1 406 ? -13.469 -17.938 5.648 1 92.94 406 ASN B O 1
ATOM 8601 N N . ILE B 1 407 ? -13.375 -18.578 7.68 1 87.81 407 ILE B N 1
ATOM 8602 C CA . ILE B 1 407 ? -14.375 -19.609 7.414 1 87.81 407 ILE B CA 1
ATOM 8603 C C . ILE B 1 407 ? -15.773 -19 7.492 1 87.81 407 ILE B C 1
ATOM 8605 O O . ILE B 1 407 ? -16.672 -19.391 6.738 1 87.81 407 ILE B O 1
ATOM 8609 N N . ALA B 1 408 ? -15.852 -17.922 8.234 1 88.62 408 ALA B N 1
ATOM 8610 C CA . ALA B 1 408 ? -17.172 -17.406 8.547 1 88.62 408 ALA B CA 1
ATOM 8611 C C . ALA B 1 408 ? -17.406 -16.062 7.879 1 88.62 408 ALA B C 1
ATOM 8613 O O . ALA B 1 408 ? -18.547 -15.664 7.629 1 88.62 408 ALA B O 1
ATOM 8614 N N . LYS B 1 409 ? -16.312 -15.367 7.625 1 93.25 409 LYS B N 1
ATOM 8615 C CA . LYS B 1 409 ? -16.469 -13.977 7.211 1 93.25 409 LYS B CA 1
ATOM 8616 C C . LYS B 1 409 ? -15.602 -13.664 5.996 1 93.25 409 LYS B C 1
ATOM 8618 O O . LYS B 1 409 ? -14.492 -14.188 5.871 1 93.25 409 LYS B O 1
ATOM 8623 N N . MET B 1 410 ? -16.156 -12.805 5.145 1 96.56 410 MET B N 1
ATOM 8624 C CA . MET B 1 410 ? -15.422 -12.172 4.055 1 96.56 410 MET B CA 1
ATOM 8625 C C . MET B 1 410 ? -14.844 -10.836 4.492 1 96.56 410 MET B C 1
ATOM 8627 O O . MET B 1 410 ? -15.5 -10.062 5.195 1 96.56 410 MET B O 1
ATOM 8631 N N . PHE B 1 411 ? -13.602 -10.492 4.082 1 97.56 411 PHE B N 1
ATOM 8632 C CA . PHE B 1 411 ? -12.961 -9.289 4.605 1 97.56 411 PHE B CA 1
ATOM 8633 C C . PHE B 1 411 ? -12.75 -8.258 3.5 1 97.56 411 PHE B C 1
ATOM 8635 O O . PHE B 1 411 ? -12.836 -7.055 3.744 1 97.56 411 PHE B O 1
ATOM 8642 N N . GLY B 1 412 ? -12.336 -8.727 2.324 1 98 412 GLY B N 1
ATOM 8643 C CA . GLY B 1 412 ? -12.039 -7.777 1.264 1 98 412 GLY B CA 1
ATOM 8644 C C . GLY B 1 412 ? -11.523 -8.438 -0.002 1 98 412 GLY B C 1
ATOM 8645 O O . GLY B 1 412 ? -11.516 -9.664 -0.11 1 98 412 GLY B O 1
ATOM 8646 N N . PHE B 1 413 ? -11.141 -7.59 -0.989 1 98.12 413 PHE B N 1
ATOM 8647 C CA . PHE B 1 413 ? -10.852 -8.055 -2.34 1 98.12 413 PHE B CA 1
ATOM 8648 C C . PHE B 1 413 ? -9.641 -7.332 -2.914 1 98.12 413 PHE B C 1
ATOM 8650 O O . PHE B 1 413 ? -9.281 -6.246 -2.449 1 98.12 413 PHE B O 1
ATOM 8657 N N . GLN B 1 414 ? -9.031 -7.922 -3.818 1 98.06 414 GLN B N 1
ATOM 8658 C CA . GLN B 1 414 ? -7.93 -7.316 -4.562 1 98.06 414 GLN B CA 1
ATOM 8659 C C . GLN B 1 414 ? -7.781 -7.953 -5.941 1 98.06 414 GLN B C 1
ATOM 8661 O O . GLN B 1 414 ? -8 -9.156 -6.102 1 98.06 414 GLN B O 1
ATOM 8666 N N . TYR B 1 415 ? -7.578 -7.152 -6.953 1 98 415 TYR B N 1
ATOM 8667 C CA . TYR B 1 415 ? -7.27 -7.668 -8.281 1 98 415 TYR B CA 1
ATOM 8668 C C . TYR B 1 415 ? -5.773 -7.621 -8.555 1 98 415 TYR B C 1
ATOM 8670 O O . TYR B 1 415 ? -5.129 -6.594 -8.336 1 98 415 TYR B O 1
ATOM 8678 N N . LEU B 1 416 ? -5.195 -8.734 -9.008 1 98.06 416 LEU B N 1
ATOM 8679 C CA . LEU B 1 416 ? -3.783 -8.836 -9.352 1 98.06 416 LEU B CA 1
ATOM 8680 C C . LEU B 1 416 ? -3.605 -9.086 -10.844 1 98.06 416 LEU B C 1
ATOM 8682 O O . LEU B 1 416 ? -3.66 -10.227 -11.305 1 98.06 416 LEU B O 1
ATOM 8686 N N . PRO B 1 417 ? -3.295 -8.039 -11.547 1 96.88 417 PRO B N 1
ATOM 8687 C CA . PRO B 1 417 ? -2.941 -8.281 -12.945 1 96.88 417 PRO B CA 1
ATOM 8688 C C . PRO B 1 417 ? -1.723 -9.195 -13.102 1 96.88 417 PRO B C 1
ATOM 8690 O O . PRO B 1 417 ? -0.857 -9.219 -12.219 1 96.88 417 PRO B O 1
ATOM 8693 N N . SER B 1 418 ? -1.593 -9.883 -14.203 1 96.69 418 SER B N 1
ATOM 8694 C CA . SER B 1 418 ? -0.467 -10.781 -14.453 1 96.69 418 SER B CA 1
ATOM 8695 C C . SER B 1 418 ? 0.861 -10.039 -14.352 1 96.69 418 SER B C 1
ATOM 8697 O O . SER B 1 418 ? 1.859 -10.602 -13.898 1 96.69 418 SER B O 1
ATOM 8699 N N . SER B 1 419 ? 0.847 -8.797 -14.742 1 94.38 419 SER B N 1
ATOM 8700 C CA . SER B 1 419 ? 2.076 -8.008 -14.703 1 94.38 419 SER B CA 1
ATOM 8701 C C . SER B 1 419 ? 2.574 -7.824 -13.273 1 94.38 419 SER B C 1
ATOM 8703 O O . SER B 1 419 ? 3.781 -7.805 -13.031 1 94.38 419 SER B O 1
ATOM 8705 N N . GLU B 1 420 ? 1.666 -7.66 -12.367 1 94.62 420 GLU B N 1
ATOM 8706 C CA . GLU B 1 420 ? 2.059 -7.52 -10.969 1 94.62 420 GLU B CA 1
ATOM 8707 C C . GLU B 1 420 ? 2.604 -8.828 -10.406 1 94.62 420 GLU B C 1
ATOM 8709 O O . GLU B 1 420 ? 3.559 -8.836 -9.633 1 94.62 420 GLU B O 1
ATOM 8714 N N . MET B 1 421 ? 2.006 -9.914 -10.773 1 97.25 421 MET B N 1
ATOM 8715 C CA . MET B 1 421 ? 2.514 -11.219 -10.359 1 97.25 421 MET B CA 1
ATOM 8716 C C . MET B 1 421 ? 3.895 -11.477 -10.953 1 97.25 421 MET B C 1
ATOM 8718 O O . MET B 1 421 ? 4.77 -12.016 -10.273 1 97.25 421 MET B O 1
ATOM 8722 N N . ASP B 1 422 ? 4.074 -11.078 -12.203 1 96.94 422 ASP B N 1
ATOM 8723 C CA . ASP B 1 422 ? 5.367 -11.227 -12.859 1 96.94 422 ASP B CA 1
ATOM 8724 C C . ASP B 1 422 ? 6.457 -10.477 -12.094 1 96.94 422 ASP B C 1
ATOM 8726 O O . ASP B 1 422 ? 7.574 -10.977 -11.938 1 96.94 422 ASP B O 1
ATOM 8730 N N . LYS B 1 423 ? 6.094 -9.359 -11.68 1 94.31 423 LYS B N 1
ATOM 8731 C CA . LYS B 1 423 ? 7.062 -8.555 -10.945 1 94.31 423 LYS B CA 1
ATOM 8732 C C . LYS B 1 423 ? 7.48 -9.242 -9.648 1 94.31 423 LYS B C 1
ATOM 8734 O O . LYS B 1 423 ? 8.656 -9.211 -9.273 1 94.31 423 LYS B O 1
ATOM 8739 N N . MET B 1 424 ? 6.602 -9.82 -8.977 1 95.5 424 MET B N 1
ATOM 8740 C CA . MET B 1 424 ? 6.879 -10.469 -7.699 1 95.5 424 MET B CA 1
ATOM 8741 C C . MET B 1 424 ? 7.684 -11.75 -7.902 1 95.5 424 MET B C 1
ATOM 8743 O O . MET B 1 424 ? 8.586 -12.047 -7.121 1 95.5 424 MET B O 1
ATOM 8747 N N . ILE B 1 425 ? 7.387 -12.461 -8.969 1 96.56 425 ILE B N 1
ATOM 8748 C CA . ILE B 1 425 ? 7.949 -13.789 -9.148 1 96.56 425 ILE B CA 1
ATOM 8749 C C . ILE B 1 425 ? 9.25 -13.695 -9.945 1 96.56 425 ILE B C 1
ATOM 8751 O O . ILE B 1 425 ? 10.203 -14.43 -9.672 1 96.56 425 ILE B O 1
ATOM 8755 N N . HIS B 1 426 ? 9.289 -12.844 -10.953 1 93 426 HIS B N 1
ATOM 8756 C CA . HIS B 1 426 ? 10.398 -12.836 -11.891 1 93 426 HIS B CA 1
ATOM 8757 C C . HIS B 1 426 ? 11.266 -11.586 -11.719 1 93 426 HIS B C 1
ATOM 8759 O O . HIS B 1 426 ? 12.336 -11.477 -12.32 1 93 426 HIS B O 1
ATOM 8765 N N . SER B 1 427 ? 10.828 -10.859 -10.797 1 76 427 SER B N 1
ATOM 8766 C CA . SER B 1 427 ? 11.609 -9.688 -10.422 1 76 427 SER B CA 1
ATOM 8767 C C . SER B 1 427 ? 11.891 -8.805 -11.633 1 76 427 SER B C 1
ATOM 8769 O O . SER B 1 427 ? 11.273 -8.969 -12.688 1 76 427 SER B O 1
ATOM 8771 N N . PHE B 1 428 ? 12.469 -7.621 -11.594 1 64.12 428 PHE B N 1
ATOM 8772 C CA . PHE B 1 428 ? 13.102 -6.797 -12.617 1 64.12 428 PHE B CA 1
ATOM 8773 C C . PHE B 1 428 ? 12.125 -5.758 -13.156 1 64.12 428 PHE B C 1
ATOM 8775 O O . PHE B 1 428 ? 12.078 -5.52 -14.367 1 64.12 428 PHE B O 1
ATOM 8782 N N . ASP B 1 429 ? 11.469 -5.293 -12.477 1 70.81 429 ASP B N 1
ATOM 8783 C CA . ASP B 1 429 ? 10.609 -4.129 -12.664 1 70.81 429 ASP B CA 1
ATOM 8784 C C . ASP B 1 429 ? 9.875 -4.195 -14 1 70.81 429 ASP B C 1
ATOM 8786 O O . ASP B 1 429 ? 9.156 -5.164 -14.266 1 70.81 429 ASP B O 1
ATOM 8790 N N . LYS B 1 430 ? 10.281 -3.469 -15.086 1 78.12 430 LYS B N 1
ATOM 8791 C CA . LYS B 1 430 ? 9.508 -3.281 -16.312 1 78.12 430 LYS B CA 1
ATOM 8792 C C . LYS B 1 430 ? 9.719 -4.445 -17.266 1 78.12 430 LYS B C 1
ATOM 8794 O O . LYS B 1 430 ? 8.93 -4.633 -18.203 1 78.12 430 LYS B O 1
ATOM 8799 N N . LEU B 1 431 ? 10.672 -5.312 -16.984 1 89.81 431 LEU B N 1
ATOM 8800 C CA . LEU B 1 431 ? 11 -6.395 -17.906 1 89.81 431 LEU B CA 1
ATOM 8801 C C . LEU B 1 431 ? 10.461 -7.727 -17.391 1 89.81 431 LEU B C 1
ATOM 8803 O O . LEU B 1 431 ? 10.609 -8.758 -18.062 1 89.81 431 LEU B O 1
ATOM 8807 N N . SER B 1 432 ? 9.797 -7.672 -16.297 1 92.62 432 SER B N 1
ATOM 8808 C CA . SER B 1 432 ? 9.383 -8.891 -15.609 1 92.62 432 SER B CA 1
ATOM 8809 C C . SER B 1 432 ? 8.383 -9.68 -16.453 1 92.62 432 SER B C 1
ATOM 8811 O O . SER B 1 432 ? 8.453 -10.914 -16.516 1 92.62 432 SER B O 1
ATOM 8813 N N . SER B 1 433 ? 7.492 -9.016 -17.125 1 94.5 433 SER B N 1
ATOM 8814 C CA . SER B 1 433 ? 6.461 -9.711 -17.906 1 94.5 433 SER B CA 1
ATOM 8815 C C . SER B 1 433 ? 7.051 -10.398 -19.125 1 94.5 433 SER B C 1
ATOM 8817 O O . SER B 1 433 ? 6.633 -11.5 -19.484 1 94.5 433 SER B O 1
ATOM 8819 N N . LYS B 1 434 ? 7.977 -9.719 -19.781 1 94.25 434 LYS B N 1
ATOM 8820 C CA . LYS B 1 434 ? 8.656 -10.367 -20.906 1 94.25 434 LYS B CA 1
ATOM 8821 C C . LYS B 1 434 ? 9.422 -11.602 -20.438 1 94.25 434 LYS B C 1
ATOM 8823 O O . LYS B 1 434 ? 9.344 -12.664 -21.062 1 94.25 434 LYS B O 1
ATOM 8828 N N . PHE B 1 435 ? 10.125 -11.414 -19.375 1 94.75 435 PHE B N 1
ATOM 8829 C CA . PHE B 1 435 ? 10.898 -12.516 -18.812 1 94.75 435 PHE B CA 1
ATOM 8830 C C . PHE B 1 435 ? 9.992 -13.688 -18.469 1 94.75 435 PHE B C 1
ATOM 8832 O O . PHE B 1 435 ? 10.32 -14.844 -18.75 1 94.75 435 PHE B O 1
ATOM 8839 N N . ALA B 1 436 ? 8.875 -13.359 -17.812 1 96.62 436 ALA B N 1
ATOM 8840 C CA . ALA B 1 436 ? 7.918 -14.383 -17.406 1 96.62 436 ALA B CA 1
ATOM 8841 C C . ALA B 1 436 ? 7.371 -15.133 -18.609 1 96.62 436 ALA B C 1
ATOM 8843 O O . ALA B 1 436 ? 7.242 -16.359 -18.594 1 96.62 436 ALA B O 1
ATOM 8844 N N . GLN B 1 437 ? 7.074 -14.453 -19.641 1 96 437 GLN B N 1
ATOM 8845 C CA . GLN B 1 437 ? 6.547 -15.078 -20.844 1 96 437 GLN B CA 1
ATOM 8846 C C . GLN B 1 437 ? 7.594 -15.969 -21.516 1 96 437 GLN B C 1
ATOM 8848 O O . GLN B 1 437 ? 7.277 -17.062 -21.969 1 96 437 GLN B O 1
ATOM 8853 N N . ASP B 1 438 ? 8.773 -15.477 -21.578 1 96.81 438 ASP B N 1
ATOM 8854 C CA . ASP B 1 438 ? 9.859 -16.25 -22.172 1 96.81 438 ASP B CA 1
ATOM 8855 C C . ASP B 1 438 ? 10.141 -17.516 -21.375 1 96.81 438 ASP B C 1
ATOM 8857 O O . ASP B 1 438 ? 10.367 -18.594 -21.938 1 96.81 438 ASP B O 1
ATOM 8861 N N . GLU B 1 439 ? 10.141 -17.375 -20.109 1 97.19 439 GLU B N 1
ATOM 8862 C CA . GLU B 1 439 ? 10.352 -18.531 -19.25 1 97.19 439 GLU B CA 1
ATOM 8863 C C . GLU B 1 439 ? 9.242 -19.562 -19.438 1 97.19 439 GLU B C 1
ATOM 8865 O O . GLU B 1 439 ? 9.5 -20.766 -19.469 1 97.19 439 GLU B O 1
ATOM 8870 N N . PHE B 1 440 ? 8.031 -19.078 -19.516 1 97.69 440 PHE B N 1
ATOM 8871 C CA . PHE B 1 440 ? 6.895 -19.969 -19.75 1 97.69 440 PHE B CA 1
ATOM 8872 C C . PHE B 1 440 ? 7.07 -20.734 -21.062 1 97.69 440 PHE B C 1
ATOM 8874 O O . PHE B 1 440 ? 6.828 -21.953 -21.109 1 97.69 440 PHE B O 1
ATOM 8881 N N . THR B 1 441 ? 7.504 -20.078 -22.062 1 97.88 441 THR B N 1
ATOM 8882 C CA . THR B 1 441 ? 7.727 -20.688 -23.375 1 97.88 441 THR B CA 1
ATOM 8883 C C . THR B 1 441 ? 8.789 -21.781 -23.281 1 97.88 441 THR B C 1
ATOM 8885 O O . THR B 1 441 ? 8.578 -22.891 -23.75 1 97.88 441 THR B O 1
ATOM 8888 N N . ILE B 1 442 ? 9.883 -21.453 -22.672 1 98.06 442 ILE B N 1
ATOM 8889 C CA . ILE B 1 442 ? 10.969 -22.422 -22.531 1 98.06 442 ILE B CA 1
ATOM 8890 C C . ILE B 1 442 ? 10.5 -23.609 -21.688 1 98.06 442 ILE B C 1
ATOM 8892 O O . ILE B 1 442 ? 10.828 -24.766 -21.984 1 98.06 442 ILE B O 1
ATOM 8896 N N . SER B 1 443 ? 9.742 -23.312 -20.656 1 98.25 443 SER B N 1
ATOM 8897 C CA . SER B 1 443 ? 9.242 -24.359 -19.766 1 98.25 443 SER B CA 1
ATOM 8898 C C . SER B 1 443 ? 8.352 -25.344 -20.516 1 98.25 443 SER B C 1
ATOM 8900 O O . SER B 1 443 ? 8.469 -26.562 -20.344 1 98.25 443 SER B O 1
ATOM 8902 N N . MET B 1 444 ? 7.508 -24.859 -21.328 1 98 444 MET B N 1
ATOM 8903 C CA . MET B 1 444 ? 6.594 -25.703 -22.094 1 98 444 MET B CA 1
ATOM 8904 C C . MET B 1 444 ? 7.348 -26.547 -23.109 1 98 444 MET B C 1
ATOM 8906 O O . MET B 1 444 ? 7.039 -27.734 -23.297 1 98 444 MET B O 1
ATOM 8910 N N . LYS B 1 445 ? 8.312 -25.953 -23.719 1 97.5 445 LYS B N 1
ATOM 8911 C CA . LYS B 1 445 ? 9.148 -26.703 -24.656 1 97.5 445 LYS B CA 1
ATOM 8912 C C . LYS B 1 445 ? 9.922 -27.812 -23.953 1 97.5 445 LYS B C 1
ATOM 8914 O O . LYS B 1 445 ? 10.062 -28.922 -24.469 1 97.5 445 LYS B O 1
ATOM 8919 N N . PHE B 1 446 ? 10.398 -27.438 -22.828 1 97.56 446 PHE B N 1
ATOM 8920 C CA . PHE B 1 446 ? 11.133 -28.406 -22.031 1 97.56 446 PHE B CA 1
ATOM 8921 C C . PHE B 1 446 ? 10.234 -29.547 -21.609 1 97.56 446 PHE B C 1
ATOM 8923 O O . PHE B 1 446 ? 10.633 -30.719 -21.672 1 97.56 446 PHE B O 1
ATOM 8930 N N . TYR B 1 447 ? 9.031 -29.219 -21.125 1 98.12 447 TYR B N 1
ATOM 8931 C CA . TYR B 1 447 ? 8.062 -30.219 -20.719 1 98.12 447 TYR B CA 1
ATOM 8932 C C . TYR B 1 447 ? 7.77 -31.188 -21.859 1 98.12 447 TYR B C 1
ATOM 8934 O O . TYR B 1 447 ? 7.73 -32.406 -21.656 1 98.12 447 TYR B O 1
ATOM 8942 N N . GLU B 1 448 ? 7.586 -30.672 -23.031 1 97.44 448 GLU B N 1
ATOM 8943 C CA . GLU B 1 448 ? 7.359 -31.484 -24.219 1 97.44 448 GLU B CA 1
ATOM 8944 C C . GLU B 1 448 ? 8.547 -32.406 -24.484 1 97.44 448 GLU B C 1
ATOM 8946 O O . GLU B 1 448 ? 8.375 -33.594 -24.781 1 97.44 448 GLU B O 1
ATOM 8951 N N . LYS B 1 449 ? 9.758 -31.859 -24.406 1 97.19 449 LYS B N 1
ATOM 8952 C CA . LYS B 1 449 ? 10.969 -32.625 -24.688 1 97.19 449 LYS B CA 1
ATOM 8953 C C . LYS B 1 449 ? 11.094 -33.812 -23.719 1 97.19 449 LYS B C 1
ATOM 8955 O O . LYS B 1 449 ? 11.461 -34.906 -24.125 1 97.19 449 LYS B O 1
ATOM 8960 N N . ILE B 1 450 ? 10.828 -33.562 -22.5 1 97.69 450 ILE B N 1
ATOM 8961 C CA . ILE B 1 450 ? 10.891 -34.594 -21.484 1 97.69 450 ILE B CA 1
ATOM 8962 C C . ILE B 1 450 ? 9.906 -35.719 -21.828 1 97.69 450 ILE B C 1
ATOM 8964 O O . ILE B 1 450 ? 10.258 -36.906 -21.812 1 97.69 450 ILE B O 1
ATOM 8968 N N . LEU B 1 451 ? 8.695 -35.344 -22.141 1 98.31 451 LEU B N 1
ATOM 8969 C CA . LEU B 1 451 ? 7.664 -36.312 -22.453 1 98.31 451 LEU B CA 1
ATOM 8970 C C . LEU B 1 451 ? 8.023 -37.094 -23.719 1 98.31 451 LEU B C 1
ATOM 8972 O O . LEU B 1 451 ? 7.801 -38.312 -23.797 1 98.31 451 LEU B O 1
ATOM 8976 N N . ASP B 1 452 ? 8.578 -36.375 -24.703 1 97.31 452 ASP B N 1
ATOM 8977 C CA . ASP B 1 452 ? 8.977 -37.031 -25.953 1 97.31 452 ASP B CA 1
ATOM 8978 C C . ASP B 1 452 ? 10.031 -38.094 -25.703 1 97.31 452 ASP B C 1
ATOM 8980 O O . ASP B 1 452 ? 9.953 -39.188 -26.266 1 97.31 452 ASP B O 1
ATOM 8984 N N . VAL B 1 453 ? 11.016 -37.781 -24.938 1 97.62 453 VAL B N 1
ATOM 8985 C CA . VAL B 1 453 ? 12.078 -38.719 -24.625 1 97.62 453 VAL B CA 1
ATOM 8986 C C . VAL B 1 453 ? 11.492 -39.969 -23.969 1 97.62 453 VAL B C 1
ATOM 8988 O O . VAL B 1 453 ? 11.828 -41.094 -24.344 1 97.62 453 VAL B O 1
ATOM 8991 N N . ILE B 1 454 ? 10.602 -39.781 -23.062 1 97.88 454 ILE B N 1
ATOM 8992 C CA . ILE B 1 454 ? 10.039 -40.875 -22.297 1 97.88 454 ILE B CA 1
ATOM 8993 C C . ILE B 1 454 ? 9.094 -41.688 -23.172 1 97.88 454 ILE B C 1
ATOM 8995 O O . ILE B 1 454 ? 9.203 -42.938 -23.234 1 97.88 454 ILE B O 1
ATOM 8999 N N . THR B 1 455 ? 8.188 -41.094 -23.891 1 97.12 455 THR B N 1
ATOM 9000 C CA . THR B 1 455 ? 7.141 -41.781 -24.641 1 97.12 455 THR B CA 1
ATOM 9001 C C . THR B 1 455 ? 7.703 -42.406 -25.922 1 97.12 455 THR B C 1
ATOM 9003 O O . THR B 1 455 ? 7.148 -43.375 -26.438 1 97.12 455 THR B O 1
ATOM 9006 N N . ASN B 1 456 ? 8.805 -41.875 -26.422 1 95.94 456 ASN B N 1
ATOM 9007 C CA . ASN B 1 456 ? 9.383 -42.406 -27.641 1 95.94 456 ASN B CA 1
ATOM 9008 C C . ASN B 1 456 ? 10.406 -43.5 -27.344 1 95.94 456 ASN B C 1
ATOM 9010 O O . ASN B 1 456 ? 10.438 -44.531 -28.031 1 95.94 456 ASN B O 1
ATOM 9014 N N . ASP B 1 457 ? 11.195 -43.344 -26.297 1 96.25 457 ASP B N 1
ATOM 9015 C CA . ASP B 1 457 ? 12.398 -44.156 -26.188 1 96.25 457 ASP B CA 1
ATOM 9016 C C . ASP B 1 457 ? 12.32 -45.094 -25 1 96.25 457 ASP B C 1
ATOM 9018 O O . ASP B 1 457 ? 12.938 -46.188 -25 1 96.25 457 ASP B O 1
ATOM 9022 N N . TYR B 1 458 ? 11.547 -44.75 -24.031 1 96.62 458 TYR B N 1
ATOM 9023 C CA . TYR B 1 458 ? 11.68 -45.531 -22.797 1 96.62 458 TYR B CA 1
ATOM 9024 C C . TYR B 1 458 ? 10.359 -46.188 -22.422 1 96.62 458 TYR B C 1
ATOM 9026 O O . TYR B 1 458 ? 10.344 -47.344 -21.953 1 96.62 458 TYR B O 1
ATOM 9034 N N . LEU B 1 459 ? 9.273 -45.438 -22.594 1 96.94 459 LEU B N 1
ATOM 9035 C CA . LEU B 1 459 ? 7.957 -46 -22.281 1 96.94 459 LEU B CA 1
ATOM 9036 C C . LEU B 1 459 ? 6.988 -45.781 -23.438 1 96.94 459 LEU B C 1
ATOM 9038 O O . LEU B 1 459 ? 5.945 -45.125 -23.266 1 96.94 459 LEU B O 1
ATOM 9042 N N . PRO B 1 460 ? 7.293 -46.344 -24.578 1 95.12 460 PRO B N 1
ATOM 9043 C CA . PRO B 1 460 ? 6.414 -46.156 -25.734 1 95.12 460 PRO B CA 1
ATOM 9044 C C . PRO B 1 460 ? 5.051 -46.844 -25.562 1 95.12 460 PRO B C 1
ATOM 9046 O O . PRO B 1 460 ? 4.977 -47.969 -25.125 1 95.12 460 PRO B O 1
ATOM 9049 N N . ASN B 1 461 ? 3.967 -46.094 -25.859 1 94 461 ASN B N 1
ATOM 9050 C CA . ASN B 1 461 ? 2.6 -46.625 -25.859 1 94 461 ASN B CA 1
ATOM 9051 C C . ASN B 1 461 ? 2.229 -47.188 -24.5 1 94 461 ASN B C 1
ATOM 9053 O O . ASN B 1 461 ? 1.608 -48.25 -24.422 1 94 461 ASN B O 1
ATOM 9057 N N . THR B 1 462 ? 2.689 -46.5 -23.453 1 95.44 462 THR B N 1
ATOM 9058 C CA . THR B 1 462 ? 2.484 -47 -22.094 1 95.44 462 THR B CA 1
ATOM 9059 C C . THR B 1 462 ? 2.035 -45.844 -21.188 1 95.44 462 THR B C 1
ATOM 9061 O O . THR B 1 462 ? 2.551 -44.75 -21.281 1 95.44 462 THR B O 1
ATOM 9064 N N . SER B 1 463 ? 0.972 -46.125 -20.406 1 96.88 463 SER B N 1
ATOM 9065 C CA . SER B 1 463 ? 0.654 -45.188 -19.328 1 96.88 463 SER B CA 1
ATOM 9066 C C . SER B 1 463 ? 1.723 -45.219 -18.25 1 96.88 463 SER B C 1
ATOM 9068 O O . SER B 1 463 ? 2.264 -46.281 -17.922 1 96.88 463 SER B O 1
ATOM 9070 N N . PHE B 1 464 ? 2.016 -44.062 -17.688 1 98.44 464 PHE B N 1
ATOM 9071 C CA . PHE B 1 464 ? 3.07 -44.062 -16.672 1 98.44 464 PHE B CA 1
ATOM 9072 C C . PHE B 1 464 ? 2.844 -42.938 -15.664 1 98.44 464 PHE B C 1
ATOM 9074 O O . PHE B 1 464 ? 2.105 -42 -15.938 1 98.44 464 PHE B O 1
ATOM 9081 N N . ARG B 1 465 ? 3.373 -43.125 -14.469 1 98.38 465 ARG B N 1
ATOM 9082 C CA . ARG B 1 465 ? 3.457 -42.094 -13.43 1 98.38 465 ARG B CA 1
ATOM 9083 C C . ARG B 1 465 ? 4.73 -41.281 -13.562 1 98.38 465 ARG B C 1
ATOM 9085 O O . ARG B 1 465 ? 5.82 -41.844 -13.719 1 98.38 465 ARG B O 1
ATOM 9092 N N . LEU B 1 466 ? 4.613 -39.969 -13.664 1 98.62 466 LEU B N 1
ATOM 9093 C CA . LEU B 1 466 ? 5.742 -39.062 -13.859 1 98.62 466 LEU B CA 1
ATOM 9094 C C . LEU B 1 466 ? 5.969 -38.188 -12.617 1 98.62 466 LEU B C 1
ATOM 9096 O O . LEU B 1 466 ? 5.051 -37.531 -12.133 1 98.62 466 LEU B O 1
ATOM 9100 N N . VAL B 1 467 ? 7.148 -38.25 -12.047 1 98.5 467 VAL B N 1
ATOM 9101 C CA . VAL B 1 467 ? 7.555 -37.469 -10.891 1 98.5 467 VAL B CA 1
ATOM 9102 C C . VAL B 1 467 ? 8.703 -36.531 -11.273 1 98.5 467 VAL B C 1
ATOM 9104 O O . VAL B 1 467 ? 9.727 -36.969 -11.781 1 98.5 467 VAL B O 1
ATOM 9107 N N . VAL B 1 468 ? 8.523 -35.25 -11.055 1 98.69 468 VAL B N 1
ATOM 9108 C CA . VAL B 1 468 ? 9.523 -34.281 -11.453 1 98.69 468 VAL B CA 1
ATOM 9109 C C . VAL B 1 468 ? 9.852 -33.344 -10.273 1 98.69 468 VAL B C 1
ATOM 9111 O O . VAL B 1 468 ? 8.953 -32.875 -9.578 1 98.69 468 VAL B O 1
ATOM 9114 N N . LYS B 1 469 ? 11.117 -33.062 -10.008 1 98.75 469 LYS B N 1
ATOM 9115 C CA . LYS B 1 469 ? 11.523 -32.156 -8.938 1 98.75 469 LYS B CA 1
ATOM 9116 C C . LYS B 1 469 ? 12.859 -31.484 -9.25 1 98.75 469 LYS B C 1
ATOM 9118 O O . LYS B 1 469 ? 13.797 -32.156 -9.695 1 98.75 469 LYS B O 1
ATOM 9123 N N . ALA B 1 470 ? 12.859 -30.172 -9.109 1 98.62 470 ALA B N 1
ATOM 9124 C CA . ALA B 1 470 ? 14.117 -29.438 -9.172 1 98.62 470 ALA B CA 1
ATOM 9125 C C . ALA B 1 470 ? 14.883 -29.562 -7.855 1 98.62 470 ALA B C 1
ATOM 9127 O O . ALA B 1 470 ? 14.312 -29.406 -6.777 1 98.62 470 ALA B O 1
ATOM 9128 N N . VAL B 1 471 ? 16.125 -29.875 -7.941 1 97.38 471 VAL B N 1
ATOM 9129 C CA . VAL B 1 471 ? 16.969 -30.094 -6.762 1 97.38 471 VAL B CA 1
ATOM 9130 C C . VAL B 1 471 ? 18.203 -29.188 -6.828 1 97.38 471 VAL B C 1
ATOM 9132 O O . VAL B 1 471 ? 19.016 -29.312 -7.738 1 97.38 471 VAL B O 1
ATOM 9135 N N . PRO B 1 472 ? 18.266 -28.312 -5.863 1 93.94 472 PRO B N 1
ATOM 9136 C CA . PRO B 1 472 ? 19.484 -27.516 -5.836 1 93.94 472 PRO B CA 1
ATOM 9137 C C . PRO B 1 472 ? 20.75 -28.344 -5.586 1 93.94 472 PRO B C 1
ATOM 9139 O O . PRO B 1 472 ? 20.766 -29.172 -4.672 1 93.94 472 PRO B O 1
ATOM 9142 N N . GLN B 1 473 ? 21.734 -28.109 -6.383 1 91 473 GLN B N 1
ATOM 9143 C CA . GLN B 1 473 ? 23.016 -28.812 -6.215 1 91 473 GLN B CA 1
ATOM 9144 C C . GLN B 1 473 ? 24.031 -27.922 -5.52 1 91 473 GLN B C 1
ATOM 9146 O O . GLN B 1 473 ? 24.766 -28.375 -4.645 1 91 473 GLN B O 1
ATOM 9151 N N . THR B 1 474 ? 24.172 -26.719 -5.945 1 86.19 474 THR B N 1
ATOM 9152 C CA . THR B 1 474 ? 24.953 -25.641 -5.332 1 86.19 474 THR B CA 1
ATOM 9153 C C . THR B 1 474 ? 24.141 -24.344 -5.297 1 86.19 474 THR B C 1
ATOM 9155 O O . THR B 1 474 ? 22.984 -24.312 -5.715 1 86.19 474 THR B O 1
ATOM 9158 N N . ILE B 1 475 ? 24.766 -23.328 -4.812 1 83.31 475 ILE B N 1
ATOM 9159 C CA . ILE B 1 475 ? 24.094 -22.031 -4.773 1 83.31 475 ILE B CA 1
ATOM 9160 C C . ILE B 1 475 ? 23.906 -21.516 -6.191 1 83.31 475 ILE B C 1
ATOM 9162 O O . ILE B 1 475 ? 22.984 -20.719 -6.449 1 83.31 475 ILE B O 1
ATOM 9166 N N . ASN B 1 476 ? 24.672 -22.125 -7.137 1 85.5 476 ASN B N 1
ATOM 9167 C CA . ASN B 1 476 ? 24.672 -21.562 -8.484 1 85.5 476 ASN B CA 1
ATOM 9168 C C . ASN B 1 476 ? 24.016 -22.5 -9.484 1 85.5 476 ASN B C 1
ATOM 9170 O O . ASN B 1 476 ? 23.828 -22.141 -10.648 1 85.5 476 ASN B O 1
ATOM 9174 N N . GLU B 1 477 ? 23.656 -23.703 -8.969 1 88.31 477 GLU B N 1
ATOM 9175 C CA . GLU B 1 477 ? 23.203 -24.672 -9.961 1 88.31 477 GLU B CA 1
ATOM 9176 C C . GLU B 1 477 ? 22.094 -25.547 -9.398 1 88.31 477 GLU B C 1
ATOM 9178 O O . GLU B 1 477 ? 22.141 -25.953 -8.227 1 88.31 477 GLU B O 1
ATOM 9183 N N . THR B 1 478 ? 21.156 -25.75 -10.273 1 95 478 THR B N 1
ATOM 9184 C CA . THR B 1 478 ? 20.016 -26.625 -9.992 1 95 478 THR B CA 1
ATOM 9185 C C . THR B 1 478 ? 19.875 -27.688 -11.07 1 95 478 THR B C 1
ATOM 9187 O O . THR B 1 478 ? 20.172 -27.438 -12.242 1 95 478 THR B O 1
ATOM 9190 N N . CYS B 1 479 ? 19.578 -28.875 -10.68 1 96.19 479 CYS B N 1
ATOM 9191 C CA . CYS B 1 479 ? 19.266 -29.922 -11.648 1 96.19 479 CYS B CA 1
ATOM 9192 C C . CYS B 1 479 ? 17.812 -30.359 -11.523 1 96.19 479 CYS B C 1
ATOM 9194 O O . CYS B 1 479 ? 17.172 -30.156 -10.492 1 96.19 479 CYS B O 1
ATOM 9196 N N . LEU B 1 480 ? 17.281 -30.859 -12.586 1 98.44 480 LEU B N 1
ATOM 9197 C CA . LEU B 1 480 ? 15.93 -31.406 -12.586 1 98.44 480 LEU B CA 1
ATOM 9198 C C . LEU B 1 480 ? 15.969 -32.938 -12.586 1 98.44 480 LEU B C 1
ATOM 9200 O O . LEU B 1 480 ? 16.625 -33.531 -13.438 1 98.44 480 LEU B O 1
ATOM 9204 N N . ILE B 1 481 ? 15.32 -33.531 -11.648 1 98.69 481 ILE B N 1
ATOM 9205 C CA . ILE B 1 481 ? 15.195 -35 -11.602 1 98.69 481 ILE B CA 1
ATOM 9206 C C . ILE B 1 481 ? 13.82 -35.406 -12.125 1 98.69 481 ILE B C 1
ATOM 9208 O O . ILE B 1 481 ? 12.797 -34.875 -11.703 1 98.69 481 ILE B O 1
ATOM 9212 N N . VAL B 1 482 ? 13.859 -36.312 -13.039 1 98.81 482 VAL B N 1
ATOM 9213 C CA . VAL B 1 482 ? 12.641 -36.812 -13.664 1 98.81 482 VAL B CA 1
ATOM 9214 C C . VAL B 1 482 ? 12.578 -38.312 -13.531 1 98.81 482 VAL B C 1
ATOM 9216 O O . VAL B 1 482 ? 13.531 -39.031 -13.883 1 98.81 482 VAL B O 1
ATOM 9219 N N . ILE B 1 483 ? 11.5 -38.875 -13.023 1 98.75 483 ILE B N 1
ATOM 9220 C CA . ILE B 1 483 ? 11.32 -40.312 -12.867 1 98.75 483 ILE B CA 1
ATOM 9221 C C . ILE B 1 483 ? 10 -40.75 -13.5 1 98.75 483 ILE B C 1
ATOM 9223 O O . ILE B 1 483 ? 8.953 -40.156 -13.227 1 98.75 483 ILE B O 1
ATOM 9227 N N . ALA B 1 484 ? 10.023 -41.688 -14.359 1 98.69 484 ALA B N 1
ATOM 9228 C CA . ALA B 1 484 ? 8.844 -42.25 -15.008 1 98.69 484 ALA B CA 1
ATOM 9229 C C . ALA B 1 484 ? 8.781 -43.781 -14.828 1 98.69 484 ALA B C 1
ATOM 9231 O O . ALA B 1 484 ? 9.781 -44.469 -15.008 1 98.69 484 ALA B O 1
ATOM 9232 N N . HIS B 1 485 ? 7.688 -44.281 -14.414 1 98.06 485 HIS B N 1
ATOM 9233 C CA . HIS B 1 485 ? 7.516 -45.75 -14.336 1 98.06 485 HIS B CA 1
ATOM 9234 C C . HIS B 1 485 ? 6.129 -46.156 -14.82 1 98.06 485 HIS B C 1
ATOM 9236 O O . HIS B 1 485 ? 5.145 -45.438 -14.57 1 98.06 485 HIS B O 1
ATOM 9242 N N . PRO B 1 486 ? 6.043 -47.25 -15.484 1 98.38 486 PRO B N 1
ATOM 9243 C CA . PRO B 1 486 ? 4.758 -47.688 -16.031 1 98.38 486 PRO B CA 1
ATOM 9244 C C . PRO B 1 486 ? 3.736 -48 -14.953 1 98.38 486 PRO B C 1
ATOM 9246 O O . PRO B 1 486 ? 4.105 -48.5 -13.883 1 98.38 486 PRO B O 1
ATOM 9249 N N . VAL B 1 487 ? 2.496 -47.688 -15.258 1 98 487 VAL B N 1
ATOM 9250 C CA . VAL B 1 487 ? 1.389 -48.031 -14.375 1 98 487 VAL B CA 1
ATOM 9251 C C . VAL B 1 487 ? 0.232 -48.625 -15.188 1 98 487 VAL B C 1
ATOM 9253 O O . VAL B 1 487 ? 0.031 -48.25 -16.344 1 98 487 VAL B O 1
ATOM 9256 N N . THR B 1 488 ? -0.53 -49.5 -14.562 1 96.19 488 THR B N 1
ATOM 9257 C CA . THR B 1 488 ? -1.723 -50.062 -15.18 1 96.19 488 THR B CA 1
ATOM 9258 C C . THR B 1 488 ? -2.955 -49.25 -14.844 1 96.19 488 THR B C 1
ATOM 9260 O O . THR B 1 488 ? -2.912 -48.375 -13.961 1 96.19 488 THR B O 1
ATOM 9263 N N . ASP B 1 489 ? -4.047 -49.5 -15.531 1 94 489 ASP B N 1
ATOM 9264 C CA . ASP B 1 489 ? -5.293 -48.781 -15.266 1 94 489 ASP B CA 1
ATOM 9265 C C . ASP B 1 489 ? -5.766 -49.031 -13.836 1 94 489 ASP B C 1
ATOM 9267 O O . ASP B 1 489 ? -6.289 -48.094 -13.195 1 94 489 ASP B O 1
ATOM 9271 N N . LYS B 1 490 ? -5.598 -50.219 -13.414 1 95.44 490 LYS B N 1
ATOM 9272 C CA . LYS B 1 490 ? -5.98 -50.562 -12.047 1 95.44 490 LYS B CA 1
ATOM 9273 C C . LYS B 1 490 ? -5.148 -49.781 -11.031 1 95.44 490 LYS B C 1
ATOM 9275 O O . LYS B 1 490 ? -5.68 -49.281 -10.039 1 95.44 490 LYS B O 1
ATOM 9280 N N . GLU B 1 491 ? -3.861 -49.719 -11.289 1 96.44 491 GLU B N 1
ATOM 9281 C CA . GLU B 1 491 ? -2.971 -48.969 -10.406 1 96.44 491 GLU B CA 1
ATOM 9282 C C . GLU B 1 491 ? -3.297 -47.469 -10.43 1 96.44 491 GLU B C 1
ATOM 9284 O O . GLU B 1 491 ? -3.217 -46.812 -9.398 1 96.44 491 GLU B O 1
ATOM 9289 N N . ILE B 1 492 ? -3.623 -46.938 -11.555 1 96.12 492 ILE B N 1
ATOM 9290 C CA . ILE B 1 492 ? -4.012 -45.562 -11.68 1 96.12 492 ILE B CA 1
ATOM 9291 C C . ILE B 1 492 ? -5.234 -45.281 -10.812 1 96.12 492 ILE B C 1
ATOM 9293 O O . ILE B 1 492 ? -5.289 -44.25 -10.117 1 96.12 492 ILE B O 1
ATOM 9297 N N . ASP B 1 493 ? -6.176 -46.125 -10.898 1 93.06 493 ASP B N 1
ATOM 9298 C CA . ASP B 1 493 ? -7.383 -45.969 -10.094 1 93.06 493 ASP B CA 1
ATOM 9299 C C . ASP B 1 493 ? -7.055 -45.969 -8.602 1 93.06 493 ASP B C 1
ATOM 9301 O O . ASP B 1 493 ? -7.637 -45.219 -7.828 1 93.06 493 ASP B O 1
ATOM 9305 N N . GLU B 1 494 ? -6.184 -46.844 -8.219 1 93.75 494 GLU B N 1
ATOM 9306 C CA . GLU B 1 494 ? -5.77 -46.906 -6.82 1 93.75 494 GLU B CA 1
ATOM 9307 C C . GLU B 1 494 ? -5.086 -45.625 -6.379 1 93.75 494 GLU B C 1
ATOM 9309 O O . GLU B 1 494 ? -5.352 -45.094 -5.289 1 93.75 494 GLU B O 1
ATOM 9314 N N . ILE B 1 495 ? -4.238 -45.125 -7.199 1 94.75 495 ILE B N 1
ATOM 9315 C CA . ILE B 1 495 ? -3.502 -43.875 -6.906 1 94.75 495 ILE B CA 1
ATOM 9316 C C . ILE B 1 495 ? -4.477 -42.719 -6.793 1 94.75 495 ILE B C 1
ATOM 9318 O O . ILE B 1 495 ? -4.41 -41.938 -5.836 1 94.75 495 ILE B O 1
ATOM 9322 N N . GLN B 1 496 ? -5.41 -42.656 -7.715 1 91.44 496 GLN B N 1
ATOM 9323 C CA . GLN B 1 496 ? -6.309 -41.5 -7.824 1 91.44 496 GLN B CA 1
ATOM 9324 C C . GLN B 1 496 ? -7.336 -41.5 -6.695 1 91.44 496 GLN B C 1
ATOM 9326 O O . GLN B 1 496 ? -7.914 -40.469 -6.379 1 91.44 496 GLN B O 1
ATOM 9331 N N . THR B 1 497 ? -7.551 -42.625 -6.062 1 88.81 497 THR B N 1
ATOM 9332 C CA . THR B 1 497 ? -8.586 -42.688 -5.039 1 88.81 497 THR B CA 1
ATOM 9333 C C . THR B 1 497 ? -7.973 -42.812 -3.648 1 88.81 497 THR B C 1
ATOM 9335 O O . THR B 1 497 ? -8.68 -42.781 -2.643 1 88.81 497 THR B O 1
ATOM 9338 N N . ALA B 1 498 ? -6.715 -42.938 -3.586 1 87.12 498 ALA B N 1
ATOM 9339 C CA . ALA B 1 498 ? -6.039 -43.188 -2.314 1 87.12 498 ALA B CA 1
ATOM 9340 C C . ALA B 1 498 ? -6.285 -42.062 -1.332 1 87.12 498 ALA B C 1
ATOM 9342 O O . ALA B 1 498 ? -6.543 -42.281 -0.15 1 87.12 498 ALA B O 1
ATOM 9343 N N . GLY B 1 499 ? -6.203 -40.875 -1.792 1 79.88 499 GLY B N 1
ATOM 9344 C CA . GLY B 1 499 ? -6.395 -39.75 -0.924 1 79.88 499 GLY B CA 1
ATOM 9345 C C . GLY B 1 499 ? -7.82 -39.594 -0.416 1 79.88 499 GLY B C 1
ATOM 9346 O O . GLY B 1 499 ? -8.039 -39.281 0.754 1 79.88 499 GLY B O 1
ATOM 9347 N N . MET B 1 500 ? -8.711 -39.812 -1.169 1 75.31 500 MET B N 1
ATOM 9348 C CA . MET B 1 500 ? -10.125 -39.656 -0.838 1 75.31 500 MET B CA 1
ATOM 9349 C C . MET B 1 500 ? -10.57 -40.719 0.166 1 75.31 500 MET B C 1
ATOM 9351 O O . MET B 1 500 ? -11.477 -40.469 0.965 1 75.31 500 MET B O 1
ATOM 9355 N N . LYS B 1 501 ? -10.039 -41.781 0.103 1 68.31 501 LYS B N 1
ATOM 9356 C CA . LYS B 1 501 ? -10.398 -42.844 1.023 1 68.31 501 LYS B CA 1
ATOM 9357 C C . LYS B 1 501 ? -10.156 -42.438 2.473 1 68.31 501 LYS B C 1
ATOM 9359 O O . LYS B 1 501 ? -10.938 -42.781 3.361 1 68.31 501 LYS B O 1
ATOM 9364 N N . TYR B 1 502 ? -9.234 -41.688 2.695 1 66.94 502 TYR B N 1
ATOM 9365 C CA . TYR B 1 502 ? -8.961 -41.156 4.027 1 66.94 502 TYR B CA 1
ATOM 9366 C C . TYR B 1 502 ? -10.047 -40.188 4.461 1 66.94 502 TYR B C 1
ATOM 9368 O O . TYR B 1 502 ? -10.539 -40.25 5.586 1 66.94 502 TYR B O 1
ATOM 9376 N N . SER B 1 503 ? -10.359 -39.375 3.602 1 62.66 503 SER B N 1
ATOM 9377 C CA . SER B 1 503 ? -11.32 -38.312 3.916 1 62.66 503 SER B CA 1
ATOM 9378 C C . SER B 1 503 ? -12.695 -38.906 4.246 1 62.66 503 SER B C 1
ATOM 9380 O O . SER B 1 503 ? -13.367 -38.438 5.164 1 62.66 503 SER B O 1
ATOM 9382 N N . GLU B 1 504 ? -12.984 -39.875 3.576 1 58.88 504 GLU B N 1
ATOM 9383 C CA . GLU B 1 504 ? -14.25 -40.562 3.822 1 58.88 504 GLU B CA 1
ATOM 9384 C C . GLU B 1 504 ? -14.234 -41.312 5.16 1 58.88 504 GLU B C 1
ATOM 9386 O O . GLU B 1 504 ? -15.234 -41.312 5.879 1 58.88 504 GLU B O 1
ATOM 9391 N N . ALA B 1 505 ? -13.102 -41.719 5.469 1 53.62 505 ALA B N 1
ATOM 9392 C CA . ALA B 1 505 ? -12.977 -42.438 6.727 1 53.62 505 ALA B CA 1
ATOM 9393 C C . ALA B 1 505 ? -13.102 -41.5 7.926 1 53.62 505 ALA B C 1
ATOM 9395 O O . ALA B 1 505 ? -13.672 -41.875 8.953 1 53.62 505 ALA B O 1
ATOM 9396 N N . ILE B 1 506 ? -12.656 -40.312 7.781 1 56.03 506 ILE B N 1
ATOM 9397 C CA . ILE B 1 506 ? -12.711 -39.312 8.852 1 56.03 506 ILE B CA 1
ATOM 9398 C C . ILE B 1 506 ? -14.141 -38.844 9.031 1 56.03 506 ILE B C 1
ATOM 9400 O O . ILE B 1 506 ? -14.609 -38.656 10.164 1 56.03 506 ILE B O 1
ATOM 9404 N N . THR B 1 507 ? -14.758 -38.531 7.914 1 50.66 507 THR B N 1
ATOM 9405 C CA . THR B 1 507 ? -16.125 -38.062 7.992 1 50.66 507 THR B CA 1
ATOM 9406 C C . THR B 1 507 ? -17.047 -39.094 8.617 1 50.66 507 THR B C 1
ATOM 9408 O O . THR B 1 507 ? -17.938 -38.781 9.391 1 50.66 507 THR B O 1
ATOM 9411 N N . GLU B 1 508 ? -16.797 -40.344 8.336 1 46.41 508 GLU B N 1
ATOM 9412 C CA . GLU B 1 508 ? -17.609 -41.438 8.891 1 46.41 508 GLU B CA 1
ATOM 9413 C C . GLU B 1 508 ? -17.391 -41.562 10.398 1 46.41 508 GLU B C 1
ATOM 9415 O O . GLU B 1 508 ? -18.344 -41.844 11.133 1 46.41 508 GLU B O 1
ATOM 9420 N N . THR B 1 509 ? -16.219 -41.219 10.836 1 43.5 509 THR B N 1
ATOM 9421 C CA . THR B 1 509 ? -15.945 -41.375 12.266 1 43.5 509 THR B CA 1
ATOM 9422 C C . THR B 1 509 ? -16.375 -40.125 13.023 1 43.5 509 THR B C 1
ATOM 9424 O O . THR B 1 509 ? -16.672 -40.156 14.219 1 43.5 509 THR B O 1
ATOM 9427 N N . ALA B 1 510 ? -16.219 -38.938 12.477 1 44.22 510 ALA B N 1
ATOM 9428 C CA . ALA B 1 510 ? -16.609 -37.688 13.109 1 44.22 510 ALA B CA 1
ATOM 9429 C C . ALA B 1 510 ? -18.109 -37.656 13.375 1 44.22 510 ALA B C 1
ATOM 9431 O O . ALA B 1 510 ? -18.562 -37.062 14.367 1 44.22 510 ALA B O 1
ATOM 9432 N N . GLY B 1 511 ? -18.953 -38.156 12.539 1 37.44 511 GLY B N 1
ATOM 9433 C CA . GLY B 1 511 ? -20.375 -38.25 12.828 1 37.44 511 GLY B CA 1
ATOM 9434 C C . GLY B 1 511 ? -20.656 -39 14.125 1 37.44 511 GLY B C 1
ATOM 9435 O O . GLY B 1 511 ? -21.703 -38.812 14.742 1 37.44 511 GLY B O 1
ATOM 9436 N N . ILE B 1 512 ? -19.812 -39.875 14.492 1 36.16 512 ILE B N 1
ATOM 9437 C CA . ILE B 1 512 ? -20.078 -40.719 15.664 1 36.16 512 ILE B CA 1
ATOM 9438 C C . ILE B 1 512 ? -19.703 -39.938 16.938 1 36.16 512 ILE B C 1
ATOM 9440 O O . ILE B 1 512 ? -20.25 -40.188 18.016 1 36.16 512 ILE B O 1
ATOM 9444 N N . ILE B 1 513 ? -18.844 -39 16.906 1 37.94 513 ILE B N 1
ATOM 9445 C CA . ILE B 1 513 ? -18.297 -38.406 18.125 1 37.94 513 ILE B CA 1
ATOM 9446 C C . ILE B 1 513 ? -19.25 -37.344 18.641 1 37.94 513 ILE B C 1
ATOM 9448 O O . ILE B 1 513 ? -19.016 -36.75 19.719 1 37.94 513 ILE B O 1
ATOM 9452 N N . GLU B 1 514 ? -20.234 -36.969 17.969 1 36.75 514 GLU B N 1
ATOM 9453 C CA . GLU B 1 514 ? -21 -35.844 18.516 1 36.75 514 GLU B CA 1
ATOM 9454 C C . GLU B 1 514 ? -21.578 -36.188 19.875 1 36.75 514 GLU B C 1
ATOM 9456 O O . GLU B 1 514 ? -22.094 -35.312 20.578 1 36.75 514 GLU B O 1
ATOM 9461 N N . ASN B 1 515 ? -21.766 -37.469 20.266 1 33.81 515 ASN B N 1
ATOM 9462 C CA . ASN B 1 515 ? -22.656 -37.625 21.406 1 33.81 515 ASN B CA 1
ATOM 9463 C C . ASN B 1 515 ? -21.906 -37.5 22.734 1 33.81 515 ASN B C 1
ATOM 9465 O O . ASN B 1 515 ? -22.5 -37.594 23.797 1 33.81 515 ASN B O 1
ATOM 9469 N N . ASP B 1 516 ? -20.672 -38.094 22.922 1 34.59 516 ASP B N 1
ATOM 9470 C CA . ASP B 1 516 ? -20.375 -38.375 24.312 1 34.59 516 ASP B CA 1
ATOM 9471 C C . ASP B 1 516 ? -19.797 -37.156 25.016 1 34.59 516 ASP B C 1
ATOM 9473 O O . ASP B 1 516 ? -18.969 -36.438 24.453 1 34.59 516 ASP B O 1
ATOM 9477 N N . GLU B 1 517 ? -20.344 -36.562 26.109 1 35.56 517 GLU B N 1
ATOM 9478 C CA . GLU B 1 517 ? -20.281 -35.469 27.078 1 35.56 517 GLU B CA 1
ATOM 9479 C C . GLU B 1 517 ? -18.859 -35.312 27.641 1 35.56 517 GLU B C 1
ATOM 9481 O O . GLU B 1 517 ? -18.578 -34.375 28.375 1 35.56 517 GLU B O 1
ATOM 9486 N N . SER B 1 518 ? -18.094 -36.344 28.078 1 37.69 518 SER B N 1
ATOM 9487 C CA . SER B 1 518 ? -16.969 -36.156 28.969 1 37.69 518 SER B CA 1
ATOM 9488 C C . SER B 1 518 ? -15.773 -35.562 28.219 1 37.69 518 SER B C 1
ATOM 9490 O O . SER B 1 518 ? -15.141 -36.219 27.406 1 37.69 518 SER B O 1
ATOM 9492 N N . ILE B 1 519 ? -15.617 -34.25 28.094 1 40.69 519 ILE B N 1
ATOM 9493 C CA . ILE B 1 519 ? -15.039 -33.281 27.172 1 40.69 519 ILE B CA 1
ATOM 9494 C C . ILE B 1 519 ? -13.516 -33.406 27.203 1 40.69 519 ILE B C 1
ATOM 9496 O O . ILE B 1 519 ? -12.867 -33.438 26.156 1 40.69 519 ILE B O 1
ATOM 9500 N N . ASP B 1 520 ? -12.812 -33.281 28.406 1 43.75 520 ASP B N 1
ATOM 9501 C CA . ASP B 1 520 ? -11.383 -33 28.438 1 43.75 520 ASP B CA 1
ATOM 9502 C C . ASP B 1 520 ? -10.578 -34.219 28 1 43.75 520 ASP B C 1
ATOM 9504 O O . ASP B 1 520 ? -9.672 -34.094 27.172 1 43.75 520 ASP B O 1
ATOM 9508 N N . GLU B 1 521 ? -10.648 -35.375 28.719 1 44.31 521 GLU B N 1
ATOM 9509 C CA . GLU B 1 521 ? -9.922 -36.594 28.406 1 44.31 521 GLU B CA 1
ATOM 9510 C C . GLU B 1 521 ? -10.297 -37.125 27.031 1 44.31 521 GLU B C 1
ATOM 9512 O O . GLU B 1 521 ? -9.477 -37.781 26.359 1 44.31 521 GLU B O 1
ATOM 9517 N N . GLU B 1 522 ? -11.398 -36.719 26.625 1 45.47 522 GLU B N 1
ATOM 9518 C CA . GLU B 1 522 ? -11.93 -37.219 25.344 1 45.47 522 GLU B CA 1
ATOM 9519 C C . GLU B 1 522 ? -11.328 -36.438 24.172 1 45.47 522 GLU B C 1
ATOM 9521 O O . GLU B 1 522 ? -11.039 -37.031 23.125 1 45.47 522 GLU B O 1
ATOM 9526 N N . THR B 1 523 ? -11.094 -35.156 24.531 1 56.19 523 THR B N 1
ATOM 9527 C CA . THR B 1 523 ? -10.5 -34.375 23.453 1 56.19 523 THR B CA 1
ATOM 9528 C C . THR B 1 523 ? -9.078 -34.844 23.172 1 56.19 523 THR B C 1
ATOM 9530 O O . THR B 1 523 ? -8.68 -35 22.016 1 56.19 523 THR B O 1
ATOM 9533 N N . LYS B 1 524 ? -8.32 -35.156 24.234 1 55.78 524 LYS B N 1
ATOM 9534 C CA . LYS B 1 524 ? -6.957 -35.656 24.062 1 55.78 524 LYS B CA 1
ATOM 9535 C C . LYS B 1 524 ? -6.969 -37.031 23.438 1 55.78 524 LYS B C 1
ATOM 9537 O O . LYS B 1 524 ? -6.113 -37.375 22.594 1 55.78 524 LYS B O 1
ATOM 9542 N N . THR B 1 525 ? -7.898 -37.625 23.859 1 64.81 525 THR B N 1
ATOM 9543 C CA . THR B 1 525 ? -8.039 -38.969 23.312 1 64.81 525 THR B CA 1
ATOM 9544 C C . THR B 1 525 ? -8.414 -38.906 21.844 1 64.81 525 THR B C 1
ATOM 9546 O O . THR B 1 525 ? -7.875 -39.688 21.031 1 64.81 525 THR B O 1
ATOM 9549 N N . GLN B 1 526 ? -9.234 -37.969 21.5 1 68.75 526 GLN B N 1
ATOM 9550 C CA . GLN B 1 526 ? -9.648 -37.875 20.109 1 68.75 526 GLN B CA 1
ATOM 9551 C C . GLN B 1 526 ? -8.492 -37.375 19.234 1 68.75 526 GLN B C 1
ATOM 9553 O O . GLN B 1 526 ? -8.305 -37.844 18.109 1 68.75 526 GLN B O 1
ATOM 9558 N N . LYS B 1 527 ? -7.734 -36.5 19.766 1 72.56 527 LYS B N 1
ATOM 9559 C CA . LYS B 1 527 ? -6.59 -35.969 19.016 1 72.56 527 LYS B CA 1
ATOM 9560 C C . LYS B 1 527 ? -5.547 -37.062 18.781 1 72.56 527 LYS B C 1
ATOM 9562 O O . LYS B 1 527 ? -4.941 -37.125 17.719 1 72.56 527 LYS B O 1
ATOM 9567 N N . ASN B 1 528 ? -5.402 -37.844 19.766 1 75.19 528 ASN B N 1
ATOM 9568 C CA . ASN B 1 528 ? -4.469 -38.969 19.625 1 75.19 528 ASN B CA 1
ATOM 9569 C C . ASN B 1 528 ? -4.973 -40 18.609 1 75.19 528 ASN B C 1
ATOM 9571 O O . ASN B 1 528 ? -4.184 -40.562 17.859 1 75.19 528 A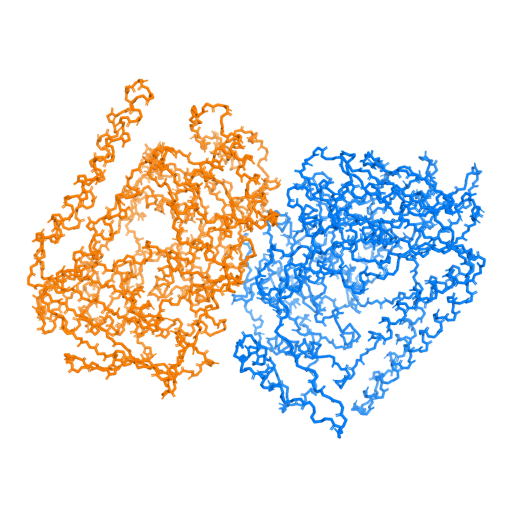SN B O 1
ATOM 9575 N N . LYS B 1 529 ? -6.199 -40.156 18.625 1 77.31 529 LYS B N 1
ATOM 9576 C CA . LYS B 1 529 ? -6.789 -41.031 17.641 1 77.31 529 LYS B CA 1
ATOM 9577 C C . LYS B 1 529 ? -6.637 -40.5 16.234 1 77.31 529 LYS B C 1
ATOM 9579 O O . LYS B 1 529 ? -6.375 -41.25 15.289 1 77.31 529 LYS B O 1
ATOM 9584 N N . ASP B 1 530 ? -6.766 -39.281 16.078 1 78.19 530 ASP B N 1
ATOM 9585 C CA . ASP B 1 530 ? -6.598 -38.625 14.781 1 78.19 530 ASP B CA 1
ATOM 9586 C C . ASP B 1 530 ? -5.148 -38.75 14.305 1 78.19 530 ASP B C 1
ATOM 9588 O O . ASP B 1 530 ? -4.891 -38.969 13.117 1 78.19 530 ASP B O 1
ATOM 9592 N N . LYS B 1 531 ? -4.309 -38.594 15.242 1 81.81 531 LYS B N 1
ATOM 9593 C CA . LYS B 1 531 ? -2.891 -38.719 14.914 1 81.81 531 LYS B CA 1
ATOM 9594 C C . LYS B 1 531 ? -2.572 -40.125 14.43 1 81.81 531 LYS B C 1
ATOM 9596 O O . LYS B 1 531 ? -1.828 -40.312 13.461 1 81.81 531 LYS B O 1
ATOM 9601 N N . GLU B 1 532 ? -3.115 -41 15.094 1 85.56 532 GLU B N 1
ATOM 9602 C CA . GLU B 1 532 ? -2.889 -42.406 14.719 1 85.56 532 GLU B CA 1
ATOM 9603 C C . GLU B 1 532 ? -3.514 -42.719 13.359 1 85.56 532 GLU B C 1
ATOM 9605 O O . GLU B 1 532 ? -2.949 -43.469 12.57 1 85.56 532 GLU B O 1
ATOM 9610 N N . ARG B 1 533 ? -4.59 -42.156 13.133 1 83.75 533 ARG B N 1
ATOM 9611 C CA . ARG B 1 533 ? -5.27 -42.375 11.859 1 83.75 533 ARG B CA 1
ATOM 9612 C C . ARG B 1 533 ? -4.453 -41.781 10.703 1 83.75 533 ARG B C 1
ATOM 9614 O O . ARG B 1 533 ? -4.352 -42.406 9.641 1 83.75 533 ARG B O 1
ATOM 9621 N N . VAL B 1 534 ? -3.951 -40.656 10.891 1 85.75 534 VAL B N 1
ATOM 9622 C CA . VAL B 1 534 ? -3.137 -40.031 9.859 1 85.75 534 VAL B CA 1
ATOM 9623 C C . VAL B 1 534 ? -1.865 -40.844 9.633 1 85.75 534 VAL B C 1
ATOM 9625 O O . VAL B 1 534 ? -1.431 -41 8.492 1 85.75 534 VAL B O 1
ATOM 9628 N N . SER B 1 535 ? -1.313 -41.312 10.695 1 88.5 535 SER B N 1
ATOM 9629 C CA . SER B 1 535 ? -0.102 -42.125 10.586 1 88.5 535 SER B CA 1
ATOM 9630 C C . SER B 1 535 ? -0.354 -43.406 9.797 1 88.5 535 SER B C 1
ATOM 9632 O O . SER B 1 535 ? 0.454 -43.781 8.945 1 88.5 535 SER B O 1
ATOM 9634 N N . LYS B 1 536 ? -1.442 -44.031 10.109 1 89.31 536 LYS B N 1
ATOM 9635 C CA . LYS B 1 536 ? -1.794 -45.25 9.391 1 89.31 536 LYS B CA 1
ATOM 9636 C C . LYS B 1 536 ? -2.053 -44.969 7.914 1 89.31 536 LYS B C 1
ATOM 9638 O O . LYS B 1 536 ? -1.68 -45.75 7.051 1 89.31 536 LYS B O 1
ATOM 9643 N N . HIS B 1 537 ? -2.721 -43.906 7.703 1 88.75 537 HIS B N 1
ATOM 9644 C CA . HIS B 1 537 ? -2.988 -43.531 6.324 1 88.75 537 HIS B CA 1
ATOM 9645 C C . HIS B 1 537 ? -1.69 -43.281 5.562 1 88.75 537 HIS B C 1
ATOM 9647 O O . HIS B 1 537 ? -1.546 -43.719 4.418 1 88.75 537 HIS B O 1
ATOM 9653 N N . VAL B 1 538 ? -0.788 -42.625 6.152 1 91.81 538 VAL B N 1
ATOM 9654 C CA . VAL B 1 538 ? 0.497 -42.312 5.535 1 91.81 538 VAL B CA 1
ATOM 9655 C C . VAL B 1 538 ? 1.259 -43.594 5.242 1 91.81 538 VAL B C 1
ATOM 9657 O O . VAL B 1 538 ? 1.905 -43.719 4.199 1 91.81 538 VAL B O 1
ATOM 9660 N N . ASP B 1 539 ? 1.169 -44.5 6.141 1 93.38 539 ASP B N 1
ATOM 9661 C CA . ASP B 1 539 ? 1.82 -45.812 5.922 1 93.38 539 ASP B CA 1
ATOM 9662 C C . ASP B 1 539 ? 1.231 -46.5 4.707 1 93.38 539 ASP B C 1
ATOM 9664 O O . ASP B 1 539 ? 1.962 -47.125 3.93 1 93.38 539 ASP B O 1
ATOM 9668 N N . LYS B 1 540 ? -0.027 -46.406 4.602 1 92.56 540 LYS B N 1
ATOM 9669 C CA . LYS B 1 540 ? -0.688 -47 3.449 1 92.56 540 LYS B CA 1
ATOM 9670 C C . LYS B 1 540 ? -0.246 -46.344 2.148 1 92.56 540 LYS B C 1
ATOM 9672 O O . LYS B 1 540 ? -0.101 -47 1.122 1 92.56 540 LYS B O 1
ATOM 9677 N N . LEU B 1 541 ? -0.097 -45.062 2.18 1 93.94 541 LEU B N 1
ATOM 9678 C CA . LEU B 1 541 ? 0.36 -44.344 1.001 1 93.94 541 LEU B CA 1
ATOM 9679 C C . LEU B 1 541 ? 1.784 -44.75 0.631 1 93.94 541 LEU B C 1
ATOM 9681 O O . LEU B 1 541 ? 2.104 -44.906 -0.55 1 93.94 541 LEU B O 1
ATOM 9685 N N . ARG B 1 542 ? 2.625 -44.906 1.634 1 95.31 542 ARG B N 1
ATOM 9686 C CA . ARG B 1 542 ? 3.998 -45.344 1.406 1 95.31 542 ARG B CA 1
ATOM 9687 C C . ARG B 1 542 ? 4.035 -46.719 0.778 1 95.31 542 ARG B C 1
ATOM 9689 O O . ARG B 1 542 ? 4.801 -46.969 -0.156 1 95.31 542 ARG B O 1
ATOM 9696 N N . ASP B 1 543 ? 3.184 -47.531 1.269 1 95.5 543 ASP B N 1
ATOM 9697 C CA . ASP B 1 543 ? 3.09 -48.875 0.727 1 95.5 543 ASP B CA 1
ATOM 9698 C C . ASP B 1 543 ? 2.615 -48.875 -0.724 1 95.5 543 ASP B C 1
ATOM 9700 O O . ASP B 1 543 ? 3.129 -49.594 -1.562 1 95.5 543 ASP B O 1
ATOM 9704 N N . LEU B 1 544 ? 1.657 -48.094 -0.962 1 95.06 544 LEU B N 1
ATOM 9705 C CA . LEU B 1 544 ? 1.129 -47.969 -2.316 1 95.06 544 LEU B CA 1
ATOM 9706 C C . LEU B 1 544 ? 2.209 -47.469 -3.277 1 95.06 544 LEU B C 1
ATOM 9708 O O . LEU B 1 544 ? 2.379 -48.031 -4.363 1 95.06 544 LEU B O 1
ATOM 9712 N N . ASN B 1 545 ? 2.936 -46.438 -2.904 1 95.94 545 ASN B N 1
ATOM 9713 C CA . ASN B 1 545 ? 3.979 -45.875 -3.75 1 95.94 545 ASN B CA 1
ATOM 9714 C C . ASN B 1 545 ? 5.09 -46.875 -4.023 1 95.94 545 ASN B C 1
ATOM 9716 O O . ASN B 1 545 ? 5.668 -46.906 -5.113 1 95.94 545 ASN B O 1
ATOM 9720 N N . ASP B 1 546 ? 5.348 -47.719 -3.025 1 95.31 546 ASP B N 1
ATOM 9721 C CA . ASP B 1 546 ? 6.367 -48.75 -3.189 1 95.31 546 ASP B CA 1
ATOM 9722 C C . ASP B 1 546 ? 5.867 -49.844 -4.102 1 95.31 546 ASP B C 1
ATOM 9724 O O . ASP B 1 546 ? 6.613 -50.344 -4.949 1 95.31 546 ASP B O 1
ATOM 9728 N N . LYS B 1 547 ? 4.637 -50.188 -3.941 1 95.56 547 LYS B N 1
ATOM 9729 C CA . LYS B 1 547 ? 4.035 -51.312 -4.676 1 95.56 547 LYS B CA 1
ATOM 9730 C C . LYS B 1 547 ? 3.934 -51 -6.164 1 95.56 547 LYS B C 1
ATOM 9732 O O . LYS B 1 547 ? 4.172 -51.844 -7.008 1 95.56 547 LYS B O 1
ATOM 9737 N N . VAL B 1 548 ? 3.607 -49.781 -6.492 1 96.44 548 VAL B N 1
ATOM 9738 C CA . VAL B 1 548 ? 3.332 -49.438 -7.879 1 96.44 548 VAL B CA 1
ATOM 9739 C C . VAL B 1 548 ? 4.641 -49.156 -8.617 1 96.44 548 VAL B C 1
ATOM 9741 O O . VAL B 1 548 ? 4.688 -49.188 -9.844 1 96.44 548 VAL B O 1
ATOM 9744 N N . TYR B 1 549 ? 5.668 -48.969 -7.832 1 96.75 549 TYR B N 1
ATOM 9745 C CA . TYR B 1 549 ? 6.961 -48.656 -8.43 1 96.75 549 TYR B CA 1
ATOM 9746 C C . TYR B 1 549 ? 7.562 -49.875 -9.102 1 96.75 549 TYR B C 1
ATOM 9748 O O . TYR B 1 549 ? 7.98 -50.812 -8.414 1 96.75 549 TYR B O 1
ATOM 9756 N N . LYS B 1 550 ? 7.672 -49.938 -10.453 1 95.56 550 LYS B N 1
ATOM 9757 C CA . LYS B 1 550 ? 8.273 -51.031 -11.219 1 95.56 550 LYS B CA 1
ATOM 9758 C C . LYS B 1 550 ? 8.844 -50.531 -12.539 1 95.56 550 LYS B C 1
ATOM 9760 O O . LYS B 1 550 ? 8.25 -49.656 -13.18 1 95.56 550 LYS B O 1
ATOM 9765 N N . ASN B 1 551 ? 10.039 -51.062 -12.93 1 95.5 551 ASN B N 1
ATOM 9766 C CA . ASN B 1 551 ? 10.656 -50.781 -14.227 1 95.5 551 ASN B CA 1
ATOM 9767 C C . ASN B 1 551 ? 10.766 -49.281 -14.477 1 95.5 551 ASN B C 1
ATOM 9769 O O . ASN B 1 551 ? 10.352 -48.781 -15.531 1 95.5 551 ASN B O 1
ATOM 9773 N N . ALA B 1 552 ? 11.242 -48.562 -13.461 1 98 552 ALA B N 1
ATOM 9774 C CA . ALA B 1 552 ? 11.281 -47.094 -13.508 1 98 552 ALA B CA 1
ATOM 9775 C C . ALA B 1 552 ? 12.508 -46.594 -14.273 1 98 552 ALA B C 1
ATOM 9777 O O . ALA B 1 552 ? 13.539 -47.281 -14.312 1 98 552 ALA B O 1
ATOM 9778 N N . HIS B 1 553 ? 12.375 -45.531 -14.945 1 98.19 553 HIS B N 1
ATOM 9779 C CA . HIS B 1 553 ? 13.469 -44.812 -15.586 1 98.19 553 HIS B CA 1
ATOM 9780 C C . HIS B 1 553 ? 13.672 -43.438 -14.945 1 98.19 553 HIS B C 1
ATOM 9782 O O . HIS B 1 553 ? 12.727 -42.656 -14.836 1 98.19 553 HIS B O 1
ATOM 9788 N N . GLY B 1 554 ? 14.875 -43.219 -14.477 1 98 554 GLY B N 1
ATOM 9789 C CA . GLY B 1 554 ? 15.219 -41.906 -13.891 1 98 554 GLY B CA 1
ATOM 9790 C C . GLY B 1 554 ? 16.172 -41.125 -14.75 1 98 554 GLY B C 1
ATOM 9791 O O . GLY B 1 554 ? 17.031 -41.688 -15.438 1 98 554 GLY B O 1
ATOM 9792 N N . PHE B 1 555 ? 16.016 -39.812 -14.719 1 98.06 555 PHE B N 1
ATOM 9793 C CA . PHE B 1 555 ? 16.859 -38.938 -15.477 1 98.06 555 PHE B CA 1
ATOM 9794 C C . PHE B 1 555 ? 17.266 -37.719 -14.641 1 98.06 555 PHE B C 1
ATOM 9796 O O . PHE B 1 555 ? 16.5 -37.281 -13.781 1 98.06 555 PHE B O 1
ATOM 9803 N N . SER B 1 556 ? 18.438 -37.219 -14.828 1 96.81 556 SER B N 1
ATOM 9804 C CA . SER B 1 556 ? 18.859 -35.906 -14.359 1 96.81 556 SER B CA 1
ATOM 9805 C C . SER B 1 556 ? 19.062 -34.938 -15.531 1 96.81 556 SER B C 1
ATOM 9807 O O . SER B 1 556 ? 19.656 -35.312 -16.547 1 96.81 556 SER B O 1
ATOM 9809 N N . ILE B 1 557 ? 18.547 -33.781 -15.414 1 97.56 557 ILE B N 1
ATOM 9810 C CA . ILE B 1 557 ? 18.625 -32.812 -16.484 1 97.56 557 ILE B CA 1
ATOM 9811 C C . ILE B 1 557 ? 19.438 -31.609 -16.016 1 97.56 557 ILE B C 1
ATOM 9813 O O . ILE B 1 557 ? 19.141 -31.016 -14.984 1 97.56 557 ILE B O 1
ATOM 9817 N N . TRP B 1 558 ? 20.422 -31.25 -16.812 1 96 558 TRP B N 1
ATOM 9818 C CA . TRP B 1 558 ? 21.328 -30.141 -16.547 1 96 558 TRP B CA 1
ATOM 9819 C C . TRP B 1 558 ? 21.219 -29.078 -17.641 1 96 558 TRP B C 1
ATOM 9821 O O . TRP B 1 558 ? 21.031 -29.406 -18.812 1 96 558 TRP B O 1
ATOM 9831 N N . ILE B 1 559 ? 21.344 -27.797 -17.203 1 95.75 559 ILE B N 1
ATOM 9832 C CA . ILE B 1 559 ? 21.156 -26.75 -18.203 1 95.75 559 ILE B CA 1
ATOM 9833 C C . ILE B 1 559 ? 22.312 -25.75 -18.141 1 95.75 559 ILE B C 1
ATOM 9835 O O . ILE B 1 559 ? 23.016 -25.688 -17.141 1 95.75 559 ILE B O 1
ATOM 9839 N N . ASP B 1 560 ? 22.531 -25.125 -19.219 1 93.5 560 ASP B N 1
ATOM 9840 C CA . ASP B 1 560 ? 23.375 -23.938 -19.375 1 93.5 560 ASP B CA 1
ATOM 9841 C C . ASP B 1 560 ? 22.609 -22.844 -20.109 1 93.5 560 ASP B C 1
ATOM 9843 O O . ASP B 1 560 ? 21.859 -23.125 -21.047 1 93.5 560 ASP B O 1
ATOM 9847 N N . GLN B 1 561 ? 22.734 -21.641 -19.625 1 94.75 561 GLN B N 1
ATOM 9848 C CA . GLN B 1 561 ? 21.875 -20.578 -20.125 1 94.75 561 GLN B CA 1
ATOM 9849 C C . GLN B 1 561 ? 22.688 -19.406 -20.672 1 94.75 561 GLN B C 1
ATOM 9851 O O . GLN B 1 561 ? 23.75 -19.078 -20.125 1 94.75 561 GLN B O 1
ATOM 9856 N N . LYS B 1 562 ? 22.203 -18.812 -21.766 1 95 562 LYS B N 1
ATOM 9857 C CA . LYS B 1 562 ? 22.828 -17.656 -22.391 1 95 562 LYS B CA 1
ATOM 9858 C C . LYS B 1 562 ? 21.797 -16.578 -22.703 1 95 562 LYS B C 1
ATOM 9860 O O . LYS B 1 562 ? 20.656 -16.891 -23.078 1 95 562 LYS B O 1
ATOM 9865 N N . ILE B 1 563 ? 22.141 -15.367 -22.5 1 94.38 563 ILE B N 1
ATOM 9866 C CA . ILE B 1 563 ? 21.359 -14.219 -22.953 1 94.38 563 ILE B CA 1
ATOM 9867 C C . ILE B 1 563 ? 22.156 -13.43 -23.984 1 94.38 563 ILE B C 1
ATOM 9869 O O . ILE B 1 563 ? 23.281 -13.008 -23.719 1 94.38 563 ILE B O 1
ATOM 9873 N N . ASN B 1 564 ? 21.672 -13.266 -25.125 1 95 564 ASN B N 1
ATOM 9874 C CA . ASN B 1 564 ? 22.359 -12.648 -26.25 1 95 564 ASN B CA 1
ATOM 9875 C C . ASN B 1 564 ? 23.672 -13.367 -26.578 1 95 564 ASN B C 1
ATOM 9877 O O . ASN B 1 564 ? 24.703 -12.734 -26.734 1 95 564 ASN B O 1
ATOM 9881 N N . GLU B 1 565 ? 23.656 -14.633 -26.438 1 92.62 565 GLU B N 1
ATOM 9882 C CA . GLU B 1 565 ? 24.766 -15.516 -26.781 1 92.62 565 GLU B CA 1
ATOM 9883 C C . GLU B 1 565 ? 25.906 -15.367 -25.797 1 92.62 565 GLU B C 1
ATOM 9885 O O . GLU B 1 565 ? 27.047 -15.781 -26.078 1 92.62 565 GLU B O 1
ATOM 9890 N N . LYS B 1 566 ? 25.578 -14.727 -24.766 1 91.12 566 LYS B N 1
ATOM 9891 C CA . LYS B 1 566 ? 26.578 -14.594 -23.719 1 91.12 566 LYS B CA 1
ATOM 9892 C C . LYS B 1 566 ? 26.188 -15.398 -22.484 1 91.12 566 LYS B C 1
ATOM 9894 O O . LYS B 1 566 ? 25.031 -15.398 -22.078 1 91.12 566 LYS B O 1
ATOM 9899 N N . ARG B 1 567 ? 27.172 -15.961 -21.922 1 87.31 567 ARG B N 1
ATOM 9900 C CA . ARG B 1 567 ? 26.953 -16.75 -20.719 1 87.31 567 ARG B CA 1
ATOM 9901 C C . ARG B 1 567 ? 26.484 -15.875 -19.562 1 87.31 567 ARG B C 1
ATOM 9903 O O . ARG B 1 567 ? 27 -14.766 -19.375 1 87.31 567 ARG B O 1
ATOM 9910 N N . ILE B 1 568 ? 25.578 -16.453 -18.875 1 87.44 568 ILE B N 1
ATOM 9911 C CA . ILE B 1 568 ? 25.047 -15.711 -17.719 1 87.44 568 ILE B CA 1
ATOM 9912 C C . ILE B 1 568 ? 25.984 -15.883 -16.531 1 87.44 568 ILE B C 1
ATOM 9914 O O . ILE B 1 568 ? 26.312 -17 -16.141 1 87.44 568 ILE B O 1
ATOM 9918 N N . LEU B 1 569 ? 26.344 -14.781 -15.922 1 79.69 569 LEU B N 1
ATOM 9919 C CA . LEU B 1 569 ? 27.297 -14.812 -14.82 1 79.69 569 LEU B CA 1
ATOM 9920 C C . LEU B 1 569 ? 26.594 -14.562 -13.484 1 79.69 569 LEU B C 1
ATOM 9922 O O . LEU B 1 569 ? 27.234 -14.57 -12.43 1 79.69 569 LEU B O 1
ATOM 9926 N N . THR B 1 570 ? 25.344 -14.344 -13.516 1 83.69 570 THR B N 1
ATOM 9927 C CA . THR B 1 570 ? 24.594 -14.125 -12.289 1 83.69 570 THR B CA 1
ATOM 9928 C C . THR B 1 570 ? 23.922 -15.414 -11.828 1 83.69 570 THR B C 1
ATOM 9930 O O . THR B 1 570 ? 23.719 -16.328 -12.617 1 83.69 570 THR B O 1
ATOM 9933 N N . ARG B 1 571 ? 23.625 -15.461 -10.547 1 86.88 571 ARG B N 1
ATOM 9934 C CA . ARG B 1 571 ? 22.969 -16.625 -9.961 1 86.88 571 ARG B CA 1
ATOM 9935 C C . ARG B 1 571 ? 21.625 -16.891 -10.609 1 86.88 571 ARG B C 1
ATOM 9937 O O . ARG B 1 571 ? 21.203 -18.047 -10.75 1 86.88 571 ARG B O 1
ATOM 9944 N N . HIS B 1 572 ? 20.953 -15.812 -10.938 1 91 572 HIS B N 1
ATOM 9945 C CA . HIS B 1 572 ? 19.672 -15.875 -11.617 1 91 572 HIS B CA 1
ATOM 9946 C C . HIS B 1 572 ? 19.703 -15.102 -12.93 1 91 572 HIS B C 1
ATOM 9948 O O . HIS B 1 572 ? 20.281 -14.023 -13.008 1 91 572 HIS B O 1
ATOM 9954 N N . PRO B 1 573 ? 19.172 -15.727 -13.922 1 91.06 573 PRO B N 1
ATOM 9955 C CA . PRO B 1 573 ? 19.125 -14.977 -15.18 1 91.06 573 PRO B CA 1
ATOM 9956 C C . PRO B 1 573 ? 18.297 -13.695 -15.078 1 91.06 573 PRO B C 1
ATOM 9958 O O . PRO B 1 573 ? 17.266 -13.664 -14.398 1 91.06 573 PRO B O 1
ATOM 9961 N N . THR B 1 574 ? 18.766 -12.633 -15.773 1 86.38 574 THR B N 1
ATOM 9962 C CA . THR B 1 574 ? 18.078 -11.344 -15.742 1 86.38 574 THR B CA 1
ATOM 9963 C C . THR B 1 574 ? 18.156 -10.664 -17.109 1 86.38 574 THR B C 1
ATOM 9965 O O . THR B 1 574 ? 19.188 -10.727 -17.781 1 86.38 574 THR B O 1
ATOM 9968 N N . TYR B 1 575 ? 17.062 -10.055 -17.453 1 88.69 575 TYR B N 1
ATOM 9969 C CA . TYR B 1 575 ? 17.031 -9.242 -18.656 1 88.69 575 TYR B CA 1
ATOM 9970 C C . TYR B 1 575 ? 17.516 -7.828 -18.375 1 88.69 575 TYR B C 1
ATOM 9972 O O . TYR B 1 575 ? 17.344 -7.309 -17.281 1 88.69 575 TYR B O 1
ATOM 9980 N N . GLN B 1 576 ? 18.078 -7.23 -19.375 1 82.69 576 GLN B N 1
ATOM 9981 C CA . GLN B 1 576 ? 18.484 -5.828 -19.297 1 82.69 576 GLN B CA 1
ATOM 9982 C C . GLN B 1 576 ? 17.719 -4.98 -20.297 1 82.69 576 GLN B C 1
ATOM 9984 O O . GLN B 1 576 ? 17.656 -3.754 -20.172 1 82.69 576 GLN B O 1
ATOM 9989 N N . SER B 1 577 ? 17.188 -5.691 -21.234 1 86.19 577 SER B N 1
ATOM 9990 C CA . SER B 1 577 ? 16.453 -4.988 -22.281 1 86.19 577 SER B CA 1
ATOM 9991 C C . SER B 1 577 ? 15.305 -5.836 -22.828 1 86.19 577 SER B C 1
ATOM 9993 O O . SER B 1 577 ? 15.305 -7.059 -22.672 1 86.19 577 SER B O 1
ATOM 9995 N N . LEU B 1 578 ? 14.398 -5.176 -23.453 1 88.44 578 LEU B N 1
ATOM 9996 C CA . LEU B 1 578 ? 13.258 -5.859 -24.062 1 88.44 578 LEU B CA 1
ATOM 9997 C C . LEU B 1 578 ? 13.695 -6.699 -25.25 1 88.44 578 LEU B C 1
ATOM 9999 O O . LEU B 1 578 ? 12.969 -7.59 -25.688 1 88.44 578 LEU B O 1
ATOM 10003 N N . ASN B 1 579 ? 14.891 -6.473 -25.703 1 89.94 579 ASN B N 1
ATOM 10004 C CA . ASN B 1 579 ? 15.375 -7.16 -26.906 1 89.94 579 ASN B CA 1
ATOM 10005 C C . ASN B 1 579 ? 16.266 -8.344 -26.547 1 89.94 579 ASN B C 1
ATOM 10007 O O . ASN B 1 579 ? 16.766 -9.039 -27.422 1 89.94 579 ASN B O 1
ATOM 10011 N N . ASP B 1 580 ? 16.359 -8.539 -25.266 1 91.62 580 ASP B N 1
ATOM 10012 C CA . ASP B 1 580 ? 17.219 -9.648 -24.844 1 91.62 580 ASP B CA 1
ATOM 10013 C C . ASP B 1 580 ? 16.656 -10.984 -25.344 1 91.62 580 ASP B C 1
ATOM 10015 O O . ASP B 1 580 ? 15.445 -11.188 -25.344 1 91.62 580 ASP B O 1
ATOM 10019 N N . ASP B 1 581 ? 17.625 -11.781 -25.797 1 93.75 581 ASP B N 1
ATOM 10020 C CA . ASP B 1 581 ? 17.297 -13.117 -26.297 1 93.75 581 ASP B CA 1
ATOM 10021 C C . ASP B 1 581 ? 17.859 -14.195 -25.391 1 93.75 581 ASP B C 1
ATOM 10023 O O . ASP B 1 581 ? 19.062 -14.258 -25.156 1 93.75 581 ASP B O 1
ATOM 10027 N N . TRP B 1 582 ? 17.031 -15.039 -24.891 1 96.44 582 TRP B N 1
ATOM 10028 C CA . TRP B 1 582 ? 17.391 -16.062 -23.922 1 96.44 582 TRP B CA 1
ATOM 10029 C C . TRP B 1 582 ? 17.422 -17.438 -24.578 1 96.44 582 TRP B C 1
ATOM 10031 O O . TRP B 1 582 ? 16.5 -17.812 -25.312 1 96.44 582 TRP B O 1
ATOM 10041 N N . ASN B 1 583 ? 18.516 -18.188 -24.469 1 96.75 583 ASN B N 1
ATOM 10042 C CA . ASN B 1 583 ? 18.688 -19.547 -24.938 1 96.75 583 ASN B CA 1
ATOM 10043 C C . ASN B 1 583 ? 19.125 -20.484 -23.812 1 96.75 583 ASN B C 1
ATOM 10045 O O . ASN B 1 583 ? 19.953 -20.109 -22.984 1 96.75 583 ASN B O 1
ATOM 10049 N N . VAL B 1 584 ? 18.562 -21.672 -23.828 1 97.19 584 VAL B N 1
ATOM 10050 C CA . VAL B 1 584 ? 18.875 -22.625 -22.781 1 97.19 584 VAL B CA 1
ATOM 10051 C C . VAL B 1 584 ? 19.359 -23.938 -23.406 1 97.19 584 VAL B C 1
ATOM 10053 O O . VAL B 1 584 ? 18.594 -24.625 -24.078 1 97.19 584 VAL B O 1
ATOM 10056 N N . ASP B 1 585 ? 20.609 -24.266 -23.172 1 96.38 585 ASP B N 1
ATOM 10057 C CA . ASP B 1 585 ? 21.141 -25.578 -23.547 1 96.38 585 ASP B CA 1
ATOM 10058 C C . ASP B 1 585 ? 20.891 -26.594 -22.438 1 96.38 585 ASP B C 1
ATOM 10060 O O . ASP B 1 585 ? 20.953 -26.281 -21.25 1 96.38 585 ASP B O 1
ATOM 10064 N N . PHE B 1 586 ? 20.578 -27.844 -22.875 1 96.94 586 PHE B N 1
ATOM 10065 C CA . PHE B 1 586 ? 20.297 -28.844 -21.844 1 96.94 586 PHE B CA 1
ATOM 10066 C C . PHE B 1 586 ? 20.922 -30.188 -22.219 1 96.94 586 PHE B C 1
ATOM 10068 O O . PHE B 1 586 ? 21.188 -30.453 -23.391 1 96.94 586 PHE B O 1
ATOM 10075 N N . LYS B 1 587 ? 21.25 -30.938 -21.188 1 96.56 587 LYS B N 1
ATOM 10076 C CA . LYS B 1 587 ? 21.703 -32.312 -21.281 1 96.56 587 LYS B CA 1
ATOM 10077 C C . LYS B 1 587 ? 20.891 -33.219 -20.344 1 96.56 587 LYS B C 1
ATOM 10079 O O . LYS B 1 587 ? 20.609 -32.844 -19.203 1 96.56 587 LYS B O 1
ATOM 10084 N N . ILE B 1 588 ? 20.422 -34.344 -20.875 1 96.88 588 ILE B N 1
ATOM 10085 C CA . ILE B 1 588 ? 19.688 -35.312 -20.078 1 96.88 588 ILE B CA 1
ATOM 10086 C C . ILE B 1 588 ? 20.562 -36.562 -19.859 1 96.88 588 ILE B C 1
ATOM 10088 O O . ILE B 1 588 ? 21.062 -37.156 -20.812 1 96.88 588 ILE B O 1
ATOM 10092 N N . GLU B 1 589 ? 20.703 -36.844 -18.609 1 95.81 589 GLU B N 1
ATOM 10093 C CA . GLU B 1 589 ? 21.484 -38 -18.234 1 95.81 589 GLU B CA 1
ATOM 10094 C C . GLU B 1 589 ? 20.594 -39.062 -17.578 1 95.81 589 GLU B C 1
ATOM 10096 O O . GLU B 1 589 ? 19.719 -38.75 -16.781 1 95.81 589 GLU B O 1
ATOM 10101 N N . LYS B 1 590 ? 20.828 -40.312 -17.938 1 95.88 590 LYS B N 1
ATOM 10102 C CA . LYS B 1 590 ? 20.094 -41.438 -17.312 1 95.88 590 LYS B CA 1
ATOM 10103 C C . LYS B 1 590 ? 20.688 -41.781 -15.961 1 95.88 590 LYS B C 1
ATOM 10105 O O . LYS B 1 590 ? 21.906 -41.906 -15.82 1 95.88 590 LYS B O 1
ATOM 10110 N N . LEU B 1 591 ? 19.812 -41.906 -15.07 1 95.94 591 LEU B N 1
ATOM 10111 C CA . LEU B 1 591 ? 20.234 -42.312 -13.734 1 95.94 591 LEU B CA 1
ATOM 10112 C C . LEU B 1 591 ? 20.25 -43.812 -13.594 1 95.94 591 LEU B C 1
ATOM 10114 O O . LEU B 1 591 ? 19.531 -44.531 -14.312 1 95.94 591 LEU B O 1
ATOM 10118 N N . ASN B 1 592 ? 21.094 -44.312 -12.656 1 95.06 592 ASN B N 1
ATOM 10119 C CA . ASN B 1 592 ? 21.047 -45.75 -12.383 1 95.06 592 ASN B CA 1
ATOM 10120 C C . ASN B 1 592 ? 19.812 -46.125 -11.562 1 95.06 592 ASN B C 1
ATOM 10122 O O . ASN B 1 592 ? 19.141 -45.25 -11.016 1 95.06 592 ASN B O 1
ATOM 10126 N N . ASP B 1 593 ? 19.578 -47.375 -11.422 1 95.5 593 ASP B N 1
ATOM 10127 C CA . ASP B 1 593 ? 18.344 -47.844 -10.82 1 95.5 593 ASP B CA 1
ATOM 10128 C C . ASP B 1 593 ? 18.266 -47.531 -9.336 1 95.5 593 ASP B C 1
ATOM 10130 O O . ASP B 1 593 ? 17.203 -47.188 -8.812 1 95.5 593 ASP B O 1
ATOM 10134 N N . ASP B 1 594 ? 19.375 -47.594 -8.703 1 95.19 594 ASP B N 1
ATOM 10135 C CA . ASP B 1 594 ? 19.391 -47.312 -7.27 1 95.19 594 ASP B CA 1
ATOM 10136 C C . ASP B 1 594 ? 19.094 -45.844 -6.988 1 95.19 594 ASP B C 1
ATOM 10138 O O . ASP B 1 594 ? 18.312 -45.5 -6.094 1 95.19 594 ASP B O 1
ATOM 10142 N N . GLU B 1 595 ? 19.781 -45 -7.762 1 95.5 595 GLU B N 1
ATOM 10143 C CA . GLU B 1 595 ? 19.562 -43.562 -7.613 1 95.5 595 GLU B CA 1
ATOM 10144 C C . GLU B 1 595 ? 18.109 -43.219 -7.953 1 95.5 595 GLU B C 1
ATOM 10146 O O . GLU B 1 595 ? 17.516 -42.375 -7.289 1 95.5 595 GLU B O 1
ATOM 10151 N N . THR B 1 596 ? 17.625 -43.812 -8.953 1 97.69 596 THR B N 1
ATOM 10152 C CA . THR B 1 596 ? 16.25 -43.594 -9.375 1 97.69 596 THR B CA 1
ATOM 10153 C C . THR B 1 596 ? 15.273 -43.938 -8.258 1 97.69 596 THR B C 1
ATOM 10155 O O . THR B 1 596 ? 14.367 -43.188 -7.941 1 97.69 596 THR B O 1
ATOM 10158 N N . ARG B 1 597 ? 15.477 -45.062 -7.672 1 96.94 597 ARG B N 1
ATOM 10159 C CA . ARG B 1 597 ? 14.586 -45.562 -6.617 1 96.94 597 ARG B CA 1
ATOM 10160 C C . ARG B 1 597 ? 14.688 -44.688 -5.379 1 96.94 597 ARG B C 1
ATOM 10162 O O . ARG B 1 597 ? 13.672 -44.344 -4.754 1 96.94 597 ARG B O 1
ATOM 10169 N N . GLU B 1 598 ? 15.867 -44.312 -5.066 1 96.56 598 GLU B N 1
ATOM 10170 C CA . GLU B 1 598 ? 16.078 -43.469 -3.896 1 96.56 598 GLU B CA 1
ATOM 10171 C C . GLU B 1 598 ? 15.383 -42.125 -4.055 1 96.56 598 GLU B C 1
ATOM 10173 O O . GLU B 1 598 ? 14.695 -41.656 -3.141 1 96.56 598 GLU B O 1
ATOM 10178 N N . ASN B 1 599 ? 15.617 -41.5 -5.195 1 97.44 599 ASN B N 1
ATOM 10179 C CA . ASN B 1 599 ? 14.961 -40.219 -5.457 1 97.44 599 ASN B CA 1
ATOM 10180 C C . ASN B 1 599 ? 13.438 -40.375 -5.434 1 97.44 599 ASN B C 1
ATOM 10182 O O . ASN B 1 599 ? 12.742 -39.531 -4.855 1 97.44 599 ASN B O 1
ATOM 10186 N N . TYR B 1 600 ? 12.953 -41.438 -6.062 1 97.75 600 TYR B N 1
ATOM 10187 C CA . TYR B 1 600 ? 11.516 -41.656 -6.117 1 97.75 600 TYR B CA 1
ATOM 10188 C C . TYR B 1 600 ? 10.922 -41.75 -4.719 1 97.75 600 TYR B C 1
ATOM 10190 O O . TYR B 1 600 ? 9.945 -41.062 -4.406 1 97.75 600 TYR B O 1
ATOM 10198 N N . LEU B 1 601 ? 11.484 -42.562 -3.898 1 95.88 601 LEU B N 1
ATOM 10199 C CA . LEU B 1 601 ? 10.969 -42.75 -2.549 1 95.88 601 LEU B CA 1
ATOM 10200 C C . LEU B 1 601 ? 11.062 -41.469 -1.729 1 95.88 601 LEU B C 1
ATOM 10202 O O . LEU B 1 601 ? 10.133 -41.156 -0.988 1 95.88 601 LEU B O 1
ATOM 10206 N N . ASN B 1 602 ? 12.094 -40.781 -1.879 1 96.5 602 ASN B N 1
ATOM 10207 C CA . ASN B 1 602 ? 12.273 -39.531 -1.159 1 96.5 602 ASN B CA 1
ATOM 10208 C C . ASN B 1 602 ? 11.242 -38.469 -1.59 1 96.5 602 ASN B C 1
ATOM 10210 O O . ASN B 1 602 ? 10.664 -37.781 -0.749 1 96.5 602 ASN B O 1
ATOM 10214 N N . PHE B 1 603 ? 11.07 -38.406 -2.881 1 97.88 603 PHE B N 1
ATOM 10215 C CA . PHE B 1 603 ? 10.148 -37.406 -3.416 1 97.88 603 PHE B CA 1
ATOM 10216 C C . PHE B 1 603 ? 8.711 -37.719 -3.006 1 97.88 603 PHE B C 1
ATOM 10218 O O . PHE B 1 603 ? 7.984 -36.812 -2.562 1 97.88 603 PHE B O 1
ATOM 10225 N N . MET B 1 604 ? 8.344 -38.938 -3.123 1 96.44 604 MET B N 1
ATOM 10226 C CA . MET B 1 604 ? 6.977 -39.344 -2.779 1 96.44 604 MET B CA 1
ATOM 10227 C C . MET B 1 604 ? 6.719 -39.156 -1.287 1 96.44 604 MET B C 1
ATOM 10229 O O . MET B 1 604 ? 5.594 -38.875 -0.877 1 96.44 604 MET B O 1
ATOM 10233 N N . ASP B 1 605 ? 7.738 -39.219 -0.5 1 96 605 ASP B N 1
ATOM 10234 C CA . ASP B 1 605 ? 7.586 -39.156 0.951 1 96 605 ASP B CA 1
ATOM 10235 C C . ASP B 1 605 ? 7.43 -37.719 1.419 1 96 605 ASP B C 1
ATOM 10237 O O . ASP B 1 605 ? 7.012 -37.469 2.551 1 96 605 ASP B O 1
ATOM 10241 N N . GLU B 1 606 ? 7.836 -36.812 0.667 1 95.31 606 GLU B N 1
ATOM 10242 C CA . GLU B 1 606 ? 7.742 -35.406 1.07 1 95.31 606 GLU B CA 1
ATOM 10243 C C . GLU B 1 606 ? 6.293 -35 1.345 1 95.31 606 GLU B C 1
ATOM 10245 O O . GLU B 1 606 ? 6.008 -34.344 2.338 1 95.31 606 GLU B O 1
ATOM 10250 N N . LYS B 1 607 ? 5.418 -35.375 0.449 1 92.44 607 LYS B N 1
ATOM 10251 C CA . LYS B 1 607 ? 4.008 -35.062 0.682 1 92.44 607 LYS B CA 1
ATOM 10252 C C . LYS B 1 607 ? 3.477 -35.844 1.895 1 92.44 607 LYS B C 1
ATOM 10254 O O . LYS B 1 607 ? 2.643 -35.312 2.641 1 92.44 607 LYS B O 1
ATOM 10259 N N . CYS B 1 608 ? 3.953 -37.031 2.07 1 92.44 608 CYS B N 1
ATOM 10260 C CA . CYS B 1 608 ? 3.557 -37.844 3.215 1 92.44 608 CYS B CA 1
ATOM 10261 C C . CYS B 1 608 ? 3.99 -37.188 4.523 1 92.44 608 CYS B C 1
ATOM 10263 O O . CYS B 1 608 ? 3.225 -37.156 5.484 1 92.44 608 CYS B O 1
ATOM 10265 N N . LYS B 1 609 ? 5.156 -36.719 4.527 1 91.88 609 LYS B N 1
ATOM 10266 C CA . LYS B 1 609 ? 5.664 -36.062 5.723 1 91.88 609 LYS B CA 1
ATOM 10267 C C . LYS B 1 609 ? 4.84 -34.812 6.055 1 91.88 609 LYS B C 1
ATOM 10269 O O . LYS B 1 609 ? 4.574 -34.531 7.227 1 91.88 609 LYS B O 1
ATOM 10274 N N . LEU B 1 610 ? 4.508 -34.094 5.047 1 89.19 610 LEU B N 1
ATOM 10275 C CA . LEU B 1 610 ? 3.686 -32.906 5.258 1 89.19 610 LEU B CA 1
ATOM 10276 C C . LEU B 1 610 ? 2.326 -33.281 5.836 1 89.19 610 LEU B C 1
ATOM 10278 O O . LEU B 1 610 ? 1.794 -32.594 6.695 1 89.19 610 LEU B O 1
ATOM 10282 N N . LEU B 1 611 ? 1.748 -34.344 5.336 1 87.12 611 LEU B N 1
ATOM 10283 C CA . LEU B 1 611 ? 0.47 -34.812 5.848 1 87.12 611 LEU B CA 1
ATOM 10284 C C . LEU B 1 611 ? 0.588 -35.219 7.312 1 87.12 611 LEU B C 1
ATOM 10286 O O . LEU B 1 611 ? -0.334 -35 8.102 1 87.12 611 LEU B O 1
ATOM 10290 N N . LEU B 1 612 ? 1.688 -35.812 7.645 1 85.69 612 LEU B N 1
ATOM 10291 C CA . LEU B 1 612 ? 1.925 -36.219 9.023 1 85.69 612 LEU B CA 1
ATOM 10292 C C . LEU B 1 612 ? 2.043 -35 9.938 1 85.69 612 LEU B C 1
ATOM 10294 O O . LEU B 1 612 ? 1.618 -35.062 11.094 1 85.69 612 LEU B O 1
ATOM 10298 N N . GLU B 1 613 ? 2.545 -34.031 9.398 1 83.44 613 GLU B N 1
ATOM 10299 C CA . GLU B 1 613 ? 2.787 -32.844 10.203 1 83.44 613 GLU B CA 1
ATOM 10300 C C . GLU B 1 613 ? 1.523 -31.984 10.328 1 83.44 613 GLU B C 1
ATOM 10302 O O . GLU B 1 613 ? 1.295 -31.344 11.359 1 83.44 613 GLU B O 1
ATOM 10307 N N . HIS B 1 614 ? 0.639 -31.984 9.32 1 79.31 614 HIS B N 1
ATOM 10308 C CA . HIS B 1 614 ? -0.458 -31.031 9.305 1 79.31 614 HIS B CA 1
ATOM 10309 C C . HIS B 1 614 ? -1.807 -31.734 9.211 1 79.31 614 HIS B C 1
ATOM 10311 O O . HIS B 1 614 ? -2.854 -31.078 9.203 1 79.31 614 HIS B O 1
ATOM 10317 N N . GLY B 1 615 ? -1.821 -32.969 9.273 1 76.06 615 GLY B N 1
ATOM 10318 C CA . GLY B 1 615 ? -3.037 -33.719 9.008 1 76.06 615 GLY B CA 1
ATOM 10319 C C . GLY B 1 615 ? -3.92 -33.906 10.234 1 76.06 615 GLY B C 1
ATOM 10320 O O . GLY B 1 615 ? -5.012 -34.469 10.148 1 76.06 615 GLY B O 1
ATOM 10321 N N . TYR B 1 616 ? -3.402 -33.406 11.375 1 74.88 616 TYR B N 1
ATOM 10322 C CA . TYR B 1 616 ? -4.203 -33.5 12.586 1 74.88 616 TYR B CA 1
ATOM 10323 C C . TYR B 1 616 ? -4.012 -32.281 13.477 1 74.88 616 TYR B C 1
ATOM 10325 O O . TYR B 1 616 ? -3.029 -31.547 13.336 1 74.88 616 TYR B O 1
ATOM 10333 N N . SER B 1 617 ? -5.051 -32.094 14.305 1 76.12 617 SER B N 1
ATOM 10334 C CA . SER B 1 617 ? -4.988 -30.969 15.227 1 76.12 617 SER B CA 1
ATOM 10335 C C . SER B 1 617 ? -3.992 -31.234 16.359 1 76.12 617 SER B C 1
ATOM 10337 O O . SER B 1 617 ? -4.09 -32.25 17.047 1 76.12 617 SER B O 1
ATOM 10339 N N . LYS B 1 618 ? -3.064 -30.297 16.547 1 75.94 618 LYS B N 1
ATOM 10340 C CA . LYS B 1 618 ? -2.006 -30.484 17.531 1 75.94 618 LYS B CA 1
ATOM 10341 C C . LYS B 1 618 ? -2.418 -29.922 18.891 1 75.94 618 LYS B C 1
ATOM 10343 O O . LYS B 1 618 ? -3.211 -28.969 18.969 1 75.94 618 LYS B O 1
ATOM 10348 N N . ASP B 1 619 ? -1.861 -30.594 19.766 1 72.75 619 ASP B N 1
ATOM 10349 C CA . ASP B 1 619 ? -2.062 -30.094 21.125 1 72.75 619 ASP B CA 1
ATOM 10350 C C . ASP B 1 619 ? -1.195 -28.875 21.391 1 72.75 619 ASP B C 1
ATOM 10352 O O . ASP B 1 619 ? -0.193 -28.641 20.703 1 72.75 619 ASP B O 1
ATOM 10356 N N . ASP B 1 620 ? -1.601 -28.219 22.406 1 70.19 620 ASP B N 1
ATOM 10357 C CA . ASP B 1 620 ? -0.943 -26.953 22.734 1 70.19 620 ASP B CA 1
ATOM 10358 C C . ASP B 1 620 ? 0.559 -27.156 22.938 1 70.19 620 ASP B C 1
ATOM 10360 O O . ASP B 1 620 ? 1.357 -26.281 22.562 1 70.19 620 ASP B O 1
ATOM 10364 N N . GLY B 1 621 ? 0.851 -28.234 23.516 1 71.81 621 GLY B N 1
ATOM 10365 C CA . GLY B 1 621 ? 2.26 -28.484 23.781 1 71.81 621 GLY B CA 1
ATOM 10366 C C . GLY B 1 621 ? 3.064 -28.734 22.516 1 71.81 621 GLY B C 1
ATOM 10367 O O . GLY B 1 621 ? 4.285 -28.562 22.516 1 71.81 621 GLY B O 1
ATOM 10368 N N . GLU B 1 622 ? 2.396 -29.062 21.469 1 77.5 622 GLU B N 1
ATOM 10369 C CA . GLU B 1 622 ? 3.07 -29.422 20.219 1 77.5 622 GLU B CA 1
ATOM 10370 C C . GLU B 1 622 ? 3.029 -28.266 19.219 1 77.5 622 GLU B C 1
ATOM 10372 O O . GLU B 1 622 ? 3.678 -28.312 18.172 1 77.5 622 GLU B O 1
ATOM 10377 N N . LEU B 1 623 ? 2.418 -27.234 19.609 1 81.25 623 LEU B N 1
ATOM 10378 C CA . LEU B 1 623 ? 2.219 -26.141 18.688 1 81.25 623 LEU B CA 1
ATOM 10379 C C . LEU B 1 623 ? 3.441 -25.219 18.656 1 81.25 623 LEU B C 1
ATOM 10381 O O . LEU B 1 623 ? 4.113 -25.047 19.672 1 81.25 623 LEU B O 1
ATOM 10385 N N . THR B 1 624 ? 3.729 -24.781 17.5 1 80.25 624 THR B N 1
ATOM 10386 C CA . THR B 1 624 ? 4.746 -23.75 17.391 1 80.25 624 THR B CA 1
ATOM 10387 C C . THR B 1 624 ? 4.258 -22.438 18 1 80.25 624 THR B C 1
ATOM 10389 O O . THR B 1 624 ? 3.051 -22.234 18.156 1 80.25 624 THR B O 1
ATOM 10392 N N . ASN B 1 625 ? 5.168 -21.516 18.344 1 79.25 625 ASN B N 1
ATOM 10393 C CA . ASN B 1 625 ? 4.816 -20.219 18.875 1 79.25 625 ASN B CA 1
ATOM 10394 C C . ASN B 1 625 ? 3.994 -19.391 17.891 1 79.25 625 ASN B C 1
ATOM 10396 O O . ASN B 1 625 ? 3.115 -18.641 18.297 1 79.25 625 ASN B O 1
ATOM 10400 N N . TYR B 1 626 ? 4.234 -19.625 16.75 1 86.81 626 TYR B N 1
ATOM 10401 C CA . TYR B 1 626 ? 3.52 -18.891 15.719 1 86.81 626 TYR B CA 1
ATOM 10402 C C . TYR B 1 626 ? 2.049 -19.281 15.68 1 86.81 626 TYR B C 1
ATOM 10404 O O . TYR B 1 626 ? 1.167 -18.422 15.641 1 86.81 626 TYR B O 1
ATOM 10412 N N . VAL B 1 627 ? 1.792 -20.5 15.695 1 87.81 627 VAL B N 1
ATOM 10413 C CA . VAL B 1 627 ? 0.416 -20.984 15.641 1 87.81 627 VAL B CA 1
ATOM 10414 C C . VAL B 1 627 ? -0.323 -20.578 16.906 1 87.81 627 VAL B C 1
ATOM 10416 O O . VAL B 1 627 ? -1.509 -20.234 16.875 1 87.81 627 VAL B O 1
ATOM 10419 N N . LYS B 1 628 ? 0.391 -20.609 18.016 1 83.75 628 LYS B N 1
ATOM 10420 C CA . LYS B 1 628 ? -0.206 -20.156 19.266 1 83.75 628 LYS B CA 1
ATOM 10421 C C . LYS B 1 628 ? -0.629 -18.688 19.172 1 83.75 628 LYS B C 1
ATOM 10423 O O . LYS B 1 628 ? -1.702 -18.312 19.656 1 83.75 628 LYS B O 1
ATOM 10428 N N . LEU B 1 629 ? 0.224 -17.969 18.547 1 87.5 629 LEU B N 1
ATOM 10429 C CA . LEU B 1 629 ? -0.072 -16.547 18.359 1 87.5 629 LEU B CA 1
ATOM 10430 C C . LEU B 1 629 ? -1.298 -16.359 17.469 1 87.5 629 LEU B C 1
ATOM 10432 O O . LEU B 1 629 ? -2.154 -15.523 17.75 1 87.5 629 LEU B O 1
ATOM 10436 N N . LEU B 1 630 ? -1.388 -17.062 16.422 1 90.5 630 LEU B N 1
ATOM 10437 C CA . LEU B 1 630 ? -2.52 -16.969 15.508 1 90.5 630 LEU B CA 1
ATOM 10438 C C . LEU B 1 630 ? -3.82 -17.344 16.219 1 90.5 630 LEU B C 1
ATOM 10440 O O . LEU B 1 630 ? -4.863 -16.734 15.969 1 90.5 630 LEU B O 1
ATOM 10444 N N . ARG B 1 631 ? -3.73 -18.375 17.062 1 86.75 631 ARG B N 1
ATOM 10445 C CA . ARG B 1 631 ? -4.91 -18.766 17.812 1 86.75 631 ARG B CA 1
ATOM 10446 C C . ARG B 1 631 ? -5.32 -17.672 18.797 1 86.75 631 ARG B C 1
ATOM 10448 O O . ARG B 1 631 ? -6.508 -17.469 19.062 1 86.75 631 ARG B O 1
ATOM 10455 N N . ALA B 1 632 ? -4.289 -17 19.312 1 87.44 632 ALA B N 1
ATOM 10456 C CA . ALA B 1 632 ? -4.586 -15.891 20.203 1 87.44 632 ALA B CA 1
ATOM 10457 C C . ALA B 1 632 ? -5.305 -14.766 19.469 1 87.44 632 ALA B C 1
ATOM 10459 O O . ALA B 1 632 ? -6.25 -14.172 20 1 87.44 632 ALA B O 1
ATOM 10460 N N . PHE B 1 633 ? -4.875 -14.422 18.312 1 89.62 633 PHE B N 1
ATOM 10461 C CA . PHE B 1 633 ? -5.551 -13.414 17.5 1 89.62 633 PHE B CA 1
ATOM 10462 C C . PHE B 1 633 ? -6.977 -13.844 17.188 1 89.62 633 PHE B C 1
ATOM 10464 O O . PHE B 1 633 ? -7.883 -13.008 17.125 1 89.62 633 PHE B O 1
ATOM 10471 N N . SER B 1 634 ? -7.113 -15.125 16.922 1 89.06 634 SER B N 1
ATOM 10472 C CA . SER B 1 634 ? -8.438 -15.672 16.656 1 89.06 634 SER B CA 1
ATOM 10473 C C . SER B 1 634 ? -9.383 -15.453 17.828 1 89.06 634 SER B C 1
ATOM 10475 O O . SER B 1 634 ? -10.547 -15.086 17.641 1 89.06 634 SER B O 1
ATOM 10477 N N . GLU B 1 635 ? -8.906 -15.695 18.969 1 85.31 635 GLU B N 1
ATOM 10478 C CA . GLU B 1 635 ? -9.719 -15.5 20.172 1 85.31 635 GLU B CA 1
ATOM 10479 C C . GLU B 1 635 ? -10.109 -14.039 20.328 1 85.31 635 GLU B C 1
ATOM 10481 O O . GLU B 1 635 ? -11.234 -13.727 20.734 1 85.31 635 GLU B O 1
ATOM 10486 N N . ARG B 1 636 ? -9.211 -13.211 20.062 1 85.31 636 ARG B N 1
ATOM 10487 C CA . ARG B 1 636 ? -9.5 -11.781 20.125 1 85.31 636 ARG B CA 1
ATOM 10488 C C . ARG B 1 636 ? -10.57 -11.398 19.109 1 85.31 636 ARG B C 1
ATOM 10490 O O . ARG B 1 636 ? -11.445 -10.578 19.406 1 85.31 636 ARG B O 1
ATOM 10497 N N . GLY B 1 637 ? -10.453 -11.945 17.984 1 86.06 637 GLY B N 1
ATOM 10498 C CA . GLY B 1 637 ? -11.445 -11.68 16.953 1 86.06 637 GLY B CA 1
ATOM 10499 C C . GLY B 1 637 ? -12.836 -12.156 17.344 1 86.06 637 GLY B C 1
ATOM 10500 O O . GLY B 1 637 ? -13.828 -11.492 17.047 1 86.06 637 GLY B O 1
ATOM 10501 N N . LYS B 1 638 ? -12.898 -13.266 18.031 1 84.75 638 LYS B N 1
ATOM 10502 C CA . LYS B 1 638 ? -14.18 -13.781 18.484 1 84.75 638 LYS B CA 1
ATOM 10503 C C . LYS B 1 638 ? -14.812 -12.852 19.516 1 84.75 638 LYS B C 1
ATOM 10505 O O . LYS B 1 638 ? -16.016 -12.617 19.484 1 84.75 638 LYS B O 1
ATOM 10510 N N . LYS B 1 639 ? -13.961 -12.375 20.344 1 80.88 639 LYS B N 1
ATOM 10511 C CA . LYS B 1 639 ? -14.445 -11.438 21.359 1 80.88 639 LYS B CA 1
ATOM 10512 C C . LYS B 1 639 ? -14.969 -10.156 20.719 1 80.88 639 LYS B C 1
ATOM 10514 O O . LYS B 1 639 ? -16 -9.625 21.125 1 80.88 639 LYS B O 1
ATOM 10519 N N . ARG B 1 640 ? -14.266 -9.672 19.75 1 81.38 640 ARG B N 1
ATOM 10520 C CA . ARG B 1 640 ? -14.703 -8.477 19.031 1 81.38 640 ARG B CA 1
ATOM 10521 C C . ARG B 1 640 ? -16.047 -8.703 18.359 1 81.38 640 ARG B C 1
ATOM 10523 O O . ARG B 1 640 ? -16.891 -7.812 18.328 1 81.38 640 ARG B O 1
ATOM 10530 N N . ALA B 1 641 ? -16.172 -9.82 17.781 1 77.25 641 ALA B N 1
ATOM 10531 C CA . ALA B 1 641 ? -17.406 -10.148 17.062 1 77.25 641 ALA B CA 1
ATOM 10532 C C . ALA B 1 641 ? -18.594 -10.203 18.016 1 77.25 641 ALA B C 1
ATOM 10534 O O . ALA B 1 641 ? -19.719 -9.852 17.625 1 77.25 641 ALA B O 1
ATOM 10535 N N . LEU B 1 642 ? -18.359 -10.57 19.219 1 73.06 642 LEU B N 1
ATOM 10536 C CA . LEU B 1 642 ? -19.422 -10.664 20.203 1 73.06 642 LEU B CA 1
ATOM 10537 C C . LEU B 1 642 ? -19.828 -9.281 20.703 1 73.06 642 LEU B C 1
ATOM 10539 O O . LEU B 1 642 ? -20.984 -9.055 21.031 1 73.06 642 LEU B O 1
ATOM 10543 N N . GLU B 1 643 ? -18.828 -8.43 20.844 1 68.44 643 GLU B N 1
ATOM 10544 C CA . GLU B 1 643 ? -19.094 -7.078 21.328 1 68.44 643 GLU B CA 1
ATOM 10545 C C . GLU B 1 643 ? -19.734 -6.219 20.25 1 68.44 643 GLU B C 1
ATOM 10547 O O . GLU B 1 643 ? -20.391 -5.223 20.547 1 68.44 643 GLU B O 1
ATOM 10552 N N . GLU B 1 644 ? -19.328 -6.402 19.078 1 65 644 GLU B N 1
ATOM 10553 C CA . GLU B 1 644 ? -19.844 -5.609 17.969 1 65 644 GLU B CA 1
ATOM 10554 C C . GLU B 1 644 ? -21.359 -5.715 17.875 1 65 644 GLU B C 1
ATOM 10556 O O . GLU B 1 644 ? -21.922 -6.812 17.781 1 65 644 GLU B O 1
ATOM 10561 N N . ASP B 1 645 ? -22 -4.898 18.781 1 53.19 645 ASP B N 1
ATOM 10562 C CA . ASP B 1 645 ? -23.453 -4.734 18.703 1 53.19 645 ASP B CA 1
ATOM 10563 C C . ASP B 1 645 ? -23.906 -4.492 17.25 1 53.19 645 ASP B C 1
ATOM 10565 O O . ASP B 1 645 ? -23.281 -3.713 16.531 1 53.19 645 ASP B O 1
ATOM 10569 N N . ASN B 1 646 ? -24.312 -5.508 16.656 1 50.41 646 ASN B N 1
ATOM 10570 C CA . ASN B 1 646 ? -24.812 -5.531 15.273 1 50.41 646 ASN B CA 1
ATOM 10571 C C . ASN B 1 646 ? -25.656 -4.297 14.961 1 50.41 646 ASN B C 1
ATOM 10573 O O . ASN B 1 646 ? -26.859 -4.402 14.781 1 50.41 646 ASN B O 1
ATOM 10577 N N . ASP B 1 647 ? -25.375 -3.143 15.555 1 49.19 647 ASP B N 1
ATOM 10578 C CA . ASP B 1 647 ? -26.297 -2.051 15.258 1 49.19 647 ASP B CA 1
ATOM 10579 C C . ASP B 1 647 ? -26.297 -1.728 13.766 1 49.19 647 ASP B C 1
ATOM 10581 O O . ASP B 1 647 ? -25.625 -2.393 12.977 1 49.19 647 ASP B O 1
ATOM 10585 N N . LYS B 1 648 ? -26.375 -0.307 13.375 1 55.53 648 LYS B N 1
ATOM 10586 C CA . LYS B 1 648 ? -26.812 0.349 12.148 1 55.53 648 LYS B CA 1
ATOM 10587 C C . LYS B 1 648 ? -25.828 0.093 11.008 1 55.53 648 LYS B C 1
ATOM 10589 O O . LYS B 1 648 ? -24.641 0.358 11.148 1 55.53 648 LYS B O 1
ATOM 10594 N N . ILE B 1 649 ? -26.219 -0.835 9.992 1 53.16 649 ILE B N 1
ATOM 10595 C CA . ILE B 1 649 ? -25.516 -1.067 8.734 1 53.16 649 ILE B CA 1
ATOM 10596 C C . ILE B 1 649 ? -25.531 0.208 7.895 1 53.16 649 ILE B C 1
ATOM 10598 O O . ILE B 1 649 ? -26.594 0.699 7.52 1 53.16 649 ILE B O 1
ATOM 10602 N N . ILE B 1 650 ? -24.344 0.94 7.891 1 64.19 650 ILE B N 1
ATOM 10603 C CA . ILE B 1 650 ? -24.234 2.092 7 1 64.19 650 ILE B CA 1
ATOM 10604 C C . ILE B 1 650 ? -23.469 1.696 5.73 1 64.19 650 ILE B C 1
ATOM 10606 O O . ILE B 1 650 ? -22.375 1.134 5.801 1 64.19 650 ILE B O 1
ATOM 10610 N N . TRP B 1 651 ? -24.234 1.687 4.488 1 62.19 651 TRP B N 1
ATOM 10611 C CA . TRP B 1 651 ? -23.703 1.266 3.197 1 62.19 651 TRP B CA 1
ATOM 10612 C C . TRP B 1 651 ? -23.234 2.467 2.387 1 62.19 651 TRP B C 1
ATOM 10614 O O . TRP B 1 651 ? -23.875 3.518 2.387 1 62.19 651 TRP B O 1
ATOM 10624 N N . ASN B 1 652 ? -21.969 2.391 2.023 1 55.19 652 ASN B N 1
ATOM 10625 C CA . ASN B 1 652 ? -21.469 3.381 1.078 1 55.19 652 ASN B CA 1
ATOM 10626 C C . ASN B 1 652 ? -22.078 3.199 -0.307 1 55.19 652 ASN B C 1
ATOM 10628 O O . ASN B 1 652 ? -21.5 2.51 -1.156 1 55.19 652 ASN B O 1
ATOM 10632 N N . LYS B 1 653 ? -23.531 3.24 -0.431 1 50.06 653 LYS B N 1
ATOM 10633 C CA . LYS B 1 653 ? -24.219 2.973 -1.688 1 50.06 653 LYS B CA 1
ATOM 10634 C C . LYS B 1 653 ? -23.906 4.043 -2.729 1 50.06 653 LYS B C 1
ATOM 10636 O O . LYS B 1 653 ? -24.344 3.947 -3.879 1 50.06 653 LYS B O 1
ATOM 10641 N N . ASP B 1 654 ? -23.125 5.164 -2.553 1 41.78 654 ASP B N 1
ATOM 10642 C CA . ASP B 1 654 ? -23.281 6.082 -3.678 1 41.78 654 ASP B CA 1
ATOM 10643 C C . ASP B 1 654 ? -22.672 5.492 -4.953 1 41.78 654 ASP B C 1
ATOM 10645 O O . ASP B 1 654 ? -21.609 4.887 -4.914 1 41.78 654 ASP B O 1
#

Radius of gyration: 35.21 Å; Cα contacts (8 Å, |Δi|>4): 2233; chains: 2; bounding box: 98×102×73 Å